Protein AF-A0A533VVD4-F1 (afdb_monomer_lite)

pLDDT: mean 87.4, std 10.55, range [30.56, 98.44]

Foldseek 3Di:
DFFDQQWWFAAPLLETDRLVPDFLLQGKFWAADLVVLAIDIFTFQDKDKDWDFWWWKWFAFLLGQTTTGDQQFFWQWPVGTAGQVFDDLFIFTWFWLAPAHYDDQADQAKLAEQVLLVVLCVVLVNDDPDCRSVVLCVVCVVLVNNIDGLRRSLLLLLLLLLLQLVFQKAFARDPDQTKIKGWDDPVLVVVNQVSCVVSVFDKDKDWDKDWDWDQDPVGIDIDIDIIIMIMGRDPSVSSSSVSSQRDYHDQQEDFGAHDPVLLSHDLSSLLSSNQSNCLGFWDAFDAPQQQQTDFIKGKDKHAPVCVVSRQRRVVRNCSSCVVLVFDKDRKDWDPPQWDQDPVGIMTMIMMTGDRDLVNLLSCLNHRFHGSHLLSVLRSRLSNSSSSSQVSLQVLLLVLLVQLLVCVVVVNPLVVSQVVRDDPSQHSVSSSVSNPDNPDTDDGDSVNGSVVSCVPFRSPSHSIGRTRTDDMDIGRDTGMTIDTAILDLVRWGATSGIIGDDFWWFKWFWQDFPVVCLVCQQVLLVLLCVLADEEAPAFDPDADDLVLLQVLLQAFCVVCCVVVLAPPCQLLFEQLSLAAPLAGCVLFDPVLSVQLRGHFLHQYADQWWKFWWFFALVFQPAQVVCVLLVNNDNRTIIMIGIHFLGSNLSNLSSVLLVVLLVVCVVVVHDDPGSSVSDDDCPDPSNSSSSNSLSSSSSSGNNSVSNSLVSSQVSCCVSVVHHSVSRVTHGSHHWDQAGWHFDWAADPNDIDTDGDGGHQKTAAFAACGPSNRPSCNHGAHWAWEAAFQAQATFIWHFHPLLRVPPVRMAGRYQAFPDHFNCLCVVAPLVNQQVVCVVVQAHEDEPDSRSSSRGRRNGGHNRVVRQVVCCVSVRINTRTTIGTNYIYHD

Sequence (887 aa):
NCLHPDSRVYDENGVWRRIGDVDTRSQGFLTYDKRKQAAIPTKAILKERRWESGSLLKLKTENGRTILLTSDHPVETRRGMVPAGKVSLDDYLMTSGLNGIGFSEPPATEIISSDNLHAAMEKMGIGERGSARAQVLGELRSRNLERVLLNDPRMAQLLKLLGFIYGDGTIPEVKSGHYVSFYGKAEDLSDIKRDLEALGFASHRFTRERHHKINTIYGPSEFDFAEHSLQASSTSLAVLMVALGAPYGKKAAKEYRLPAWLFASEDWQRKLFLAAYFGAELSEPKTTNGYDFQMPLFSVNKLERLSQSAIQLLEDFRSLLQSLYIETSPPARVVGYDYDGVEGRSIGFRVGILSNTKNLLRFFGQIGYLYNGEKQRLASLSSCFLSYLQRIRDERNRIREQAVEMYGSGVPPGKIIESLASETAGPSFIRHSIWNTRGSARVWQSIRLENFVKTFEAGRSGLIYDKVQSIESLPYEGLVYDVTIGDSNHNFVSEGIIVSNCGMRLVRTNLRFGEVKPKVKELVDLLFQLVPAGVGVKGTERFAETQFEEITRWGVKWCAEHDLAWEDDPSHVEEGGYIKGADPRKVSGQALSRGISQFGTLGSGNHYLEIQVVDPARYFDPELARHFGIVHEDQVVVMIHCGSRGFGHQIATDYVRNFEGGMKRAGIQVRDRELASLPFNSREGQNYYGAMACAANFAFVNRQVIVQKIREAFGRVFHRDPEALDMHLVYDVCHNIAKVERHTYDGSTVEAIVHRKGATRSFGPGHPDIPPPYRSVGQPVIIGGSMETGSYLLVGTHRAMEETFGSTAHGSGRTMSRTAAKKTVRGYDLQRKMQEKGIYVKAATMDGLAEEAGMAYKDISQVVETMDRAGISKKVVALRPIGNVKG

Secondary structure (DSSP, 8-state):
--B-TTPEEE-TTSEEEETTT--TTT-EEEEEETTTTEEEEEEEEEEEEEEEEEEEEEEEETT--EEEE-TTSEEEETTEEEETTT--TT-EEEEES---EE--PPP--EEE-HHHHHHHHHHTT--SSSSHHHHHHHHHHHTT-SSEETT-TTHHHHHHHHHHHHTTEEB---SS---EEEEE-TTTHHHHHHHHHHTT---EEEEEEEEEEEEETTEEEEEEEEEEEEEE--HHHHHHHHHHTPPBS-GGGS-----HHHHTS-HHHHHHHHHHHHHHHSPPP-BSSSSSBPPPEEEEEEEGGGHHHHHHHHHHHHHHHHHTT--BPPPEEEEEEEEEETTEEEEEEEEEB---HHHHHHIIIII--SS-HHHHHHHHHHHHHHHHHHHHHHHHHHHHHHHHHHHHTT--HHHHHHHH--SSS-HHHHHHHTT---SSPPPPTT--HHHHHHHHB-TTSSEEEEEEEEEEEEEEEEEEEEEEESSTT----BTTB-------EEEEEEEEHHHHTTTHHHHHHHHHHHS-BSSSPPPS----HHHHHHHHHHTHHHHHTTTSS-TTGGGGBGGGG--TT--GGGS-HHHHHHHHHHTT--BSSS-EEEEEEEEEEEE--HHHHHHTT---TTEEEEEEE---HHHHHHHHHHHHHHHHHHHHHHT---SSSSS----TTSHHHHHHHHHHHHHHHHHHHHHHHHHHHHHHHHHHHHTS-STTTT--EEEB--SEEEEEEEEEETTEEEEEEEEEESEEE-BPTT-TTS-GGGTTT--EEEEEEETTTEEEEEE-BHHHHHHSSSEEE-B--BSS-STTHHHHS-HHHHHHHHHHTT-EEEES-HHHHHHT-GGGB--HHHHHHHHHHTTSSEEEEEEEEEEEEE-

Radius of gyration: 32.62 Å; chains: 1; bounding box: 70×89×81 Å

Structure (mmCIF, N/CA/C/O backbone):
data_AF-A0A533VVD4-F1
#
_entry.id   AF-A0A533VVD4-F1
#
loop_
_atom_site.group_PDB
_atom_site.id
_atom_site.type_symbol
_atom_site.label_atom_id
_atom_site.label_alt_id
_atom_site.label_comp_id
_atom_site.label_asym_id
_atom_site.label_entity_id
_atom_site.label_seq_id
_atom_site.pdbx_PDB_ins_code
_atom_site.Cartn_x
_atom_site.Cartn_y
_atom_site.Cartn_z
_atom_site.occupancy
_atom_site.B_iso_or_equiv
_atom_site.auth_seq_id
_atom_site.auth_comp_id
_atom_site.auth_asym_id
_atom_site.auth_atom_id
_atom_site.pdbx_PDB_model_num
ATOM 1 N N . ASN A 1 1 ? -13.220 -4.276 2.910 1.00 65.06 1 ASN A N 1
ATOM 2 C CA . ASN A 1 1 ? -12.362 -3.084 2.996 1.00 65.06 1 ASN A CA 1
ATOM 3 C C . ASN A 1 1 ? -12.559 -2.339 1.697 1.00 65.06 1 ASN A C 1
ATOM 5 O O . ASN A 1 1 ? -12.161 -2.900 0.700 1.00 65.06 1 ASN A O 1
ATOM 9 N N . CYS A 1 2 ? -13.196 -1.168 1.636 1.00 79.12 2 CYS A N 1
ATOM 10 C CA . CYS A 1 2 ? -13.355 -0.428 0.374 1.00 79.12 2 CYS A CA 1
ATOM 11 C C . CYS A 1 2 ? -13.379 1.100 0.592 1.00 79.12 2 CYS A C 1
ATOM 13 O O . CYS A 1 2 ? -13.615 1.582 1.696 1.00 79.12 2 CYS A O 1
ATOM 15 N N . LEU A 1 3 ? -13.160 1.852 -0.481 1.00 84.12 3 LEU A N 1
ATOM 16 C CA . LEU A 1 3 ? -13.124 3.308 -0.593 1.00 84.12 3 LEU A CA 1
ATOM 17 C C . LEU A 1 3 ? -14.255 3.793 -1.518 1.00 84.12 3 LEU A C 1
ATOM 19 O O . LEU A 1 3 ? -14.725 3.046 -2.381 1.00 84.12 3 LEU A O 1
ATOM 23 N N . HIS A 1 4 ? -14.669 5.053 -1.374 1.00 95.00 4 HIS A N 1
ATOM 24 C CA . HIS A 1 4 ? -15.584 5.705 -2.318 1.00 95.00 4 HIS A CA 1
ATOM 25 C C . HIS A 1 4 ? -14.966 5.794 -3.732 1.00 95.00 4 HIS A C 1
ATOM 27 O O . HIS A 1 4 ? -13.769 6.066 -3.821 1.00 95.00 4 HIS A O 1
ATOM 33 N N . PRO A 1 5 ? -15.730 5.632 -4.833 1.00 92.44 5 PRO A N 1
ATOM 34 C CA . PRO A 1 5 ? -15.224 5.698 -6.210 1.00 92.44 5 PRO A CA 1
ATOM 35 C C . PRO A 1 5 ? -14.404 6.949 -6.521 1.00 92.44 5 PRO A C 1
ATOM 37 O O . PRO A 1 5 ? -13.390 6.846 -7.206 1.00 92.44 5 PRO A O 1
ATOM 40 N N . ASP A 1 6 ? -14.797 8.108 -5.989 1.00 93.75 6 ASP A N 1
ATOM 41 C CA . ASP A 1 6 ? -14.083 9.369 -6.229 1.00 93.75 6 ASP A CA 1
ATOM 42 C C . ASP A 1 6 ? -12.778 9.528 -5.432 1.00 93.75 6 ASP A C 1
ATOM 44 O O . ASP A 1 6 ? -12.019 10.455 -5.712 1.00 93.75 6 ASP A O 1
ATOM 48 N N . SER A 1 7 ? -12.497 8.649 -4.461 1.00 92.94 7 SER A N 1
ATOM 49 C CA . SER A 1 7 ? -11.290 8.729 -3.629 1.00 92.94 7 SER A CA 1
ATOM 50 C C . SER A 1 7 ? -10.033 8.673 -4.493 1.00 92.94 7 SER A C 1
ATOM 52 O O . SER A 1 7 ? -9.827 7.733 -5.265 1.00 92.94 7 SER A O 1
ATOM 54 N N . ARG A 1 8 ? -9.187 9.695 -4.371 1.00 93.88 8 ARG A N 1
ATOM 55 C CA . ARG A 1 8 ? -8.005 9.884 -5.211 1.00 93.88 8 ARG A CA 1
ATOM 56 C C . ARG A 1 8 ? -6.865 8.989 -4.749 1.00 93.88 8 ARG A C 1
ATOM 58 O O . ARG A 1 8 ? -6.374 9.160 -3.635 1.00 93.88 8 ARG A O 1
ATOM 65 N N . VAL A 1 9 ? -6.401 8.094 -5.615 1.00 90.06 9 VAL A N 1
ATOM 66 C CA . VAL A 1 9 ? -5.162 7.326 -5.418 1.00 90.06 9 VAL A CA 1
ATOM 67 C C . VAL A 1 9 ? -4.011 7.954 -6.196 1.00 90.06 9 VAL A C 1
ATOM 69 O O . VAL A 1 9 ? -4.230 8.561 -7.245 1.00 90.06 9 VAL A O 1
ATOM 72 N N . TYR A 1 10 ? -2.798 7.829 -5.661 1.00 88.25 10 TYR A N 1
ATOM 73 C CA . TYR A 1 10 ? -1.618 8.581 -6.096 1.00 88.25 10 TYR A CA 1
ATOM 74 C C . TYR A 1 10 ? -0.524 7.671 -6.661 1.00 88.25 10 TYR A C 1
ATOM 76 O O . TYR A 1 10 ? -0.232 6.629 -6.072 1.00 88.25 10 TYR A O 1
ATOM 84 N N . ASP A 1 11 ? 0.114 8.092 -7.755 1.00 87.75 11 ASP A N 1
ATOM 85 C CA . ASP A 1 11 ? 1.285 7.431 -8.340 1.00 87.75 11 ASP A CA 1
ATOM 86 C C . ASP A 1 11 ? 2.621 7.945 -7.758 1.00 87.75 11 ASP A C 1
ATOM 88 O O . ASP A 1 11 ? 2.663 8.881 -6.955 1.00 87.75 11 ASP A O 1
ATOM 92 N N . GLU A 1 12 ? 3.738 7.341 -8.182 1.00 83.50 12 GLU A N 1
ATOM 93 C CA . GLU A 1 12 ? 5.090 7.732 -7.744 1.00 83.50 12 GLU A CA 1
ATOM 94 C C . GLU A 1 12 ? 5.489 9.162 -8.143 1.00 83.50 12 GLU A C 1
ATOM 96 O O . GLU A 1 12 ? 6.359 9.769 -7.521 1.00 83.50 12 GLU A O 1
ATOM 101 N N . ASN A 1 13 ? 4.861 9.705 -9.186 1.00 87.44 13 ASN A N 1
ATOM 102 C CA . ASN A 1 13 ? 5.182 11.005 -9.752 1.00 87.44 13 ASN A CA 1
ATOM 103 C C . ASN A 1 13 ? 4.303 12.130 -9.169 1.00 87.44 13 ASN A C 1
ATOM 105 O O . ASN A 1 13 ? 4.513 13.305 -9.490 1.00 87.44 13 ASN A O 1
ATOM 109 N N . GLY A 1 14 ? 3.336 11.804 -8.305 1.00 87.12 14 GLY A N 1
ATOM 110 C CA . GLY A 1 14 ? 2.391 12.750 -7.712 1.00 87.12 14 GLY A CA 1
ATOM 111 C C . GLY A 1 14 ? 1.179 13.079 -8.589 1.00 87.12 14 GLY A C 1
ATOM 112 O O . GLY A 1 14 ? 0.526 14.102 -8.370 1.00 87.12 14 GLY A O 1
ATOM 113 N N . VAL A 1 15 ? 0.882 12.239 -9.577 1.00 91.75 15 VAL A N 1
ATOM 114 C CA . VAL A 1 15 ? -0.344 12.285 -10.378 1.00 91.75 15 VAL A CA 1
ATOM 115 C C . VAL A 1 15 ? -1.403 11.420 -9.691 1.00 91.75 15 VAL A C 1
ATOM 117 O O . VAL A 1 15 ? -1.091 10.339 -9.191 1.00 9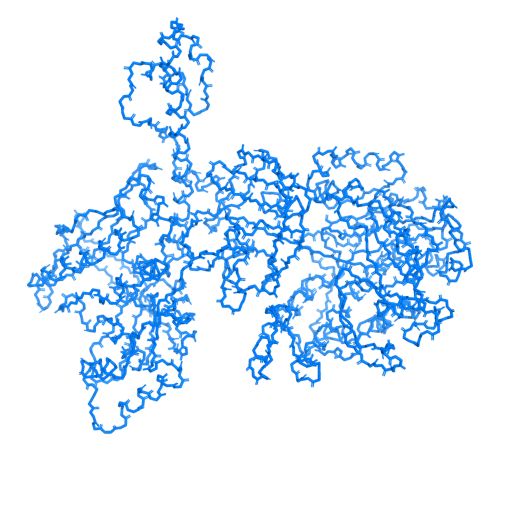1.75 15 VAL A O 1
ATOM 120 N N . TRP A 1 16 ? -2.653 11.883 -9.639 1.00 93.06 16 TRP A N 1
ATOM 121 C CA . TRP A 1 16 ? -3.755 11.132 -9.029 1.00 93.06 16 TRP A CA 1
ATOM 122 C C . TRP A 1 16 ? -4.888 10.810 -9.999 1.00 93.06 16 TRP A C 1
ATOM 124 O O . TRP A 1 16 ? -5.118 11.504 -10.991 1.00 93.06 16 TRP A O 1
ATOM 134 N N . ARG A 1 17 ? -5.628 9.749 -9.676 1.00 92.38 17 ARG A N 1
ATOM 135 C CA . ARG A 1 17 ? -6.856 9.314 -10.359 1.00 92.38 17 ARG A CA 1
ATOM 136 C C . ARG A 1 17 ? -7.900 8.908 -9.324 1.00 92.38 17 ARG A C 1
ATOM 138 O O . ARG A 1 17 ? -7.538 8.492 -8.225 1.00 92.38 17 ARG A O 1
ATOM 145 N N . ARG A 1 18 ? -9.186 9.012 -9.661 1.00 93.44 18 ARG A N 1
ATOM 146 C CA . ARG A 1 18 ? -10.264 8.456 -8.828 1.00 93.44 18 ARG A CA 1
ATOM 147 C C . ARG A 1 18 ? -10.138 6.933 -8.817 1.00 93.44 18 ARG A C 1
ATOM 149 O O . ARG A 1 18 ? -9.924 6.348 -9.878 1.00 93.44 18 ARG A O 1
ATOM 156 N N . ILE A 1 19 ? -10.289 6.272 -7.672 1.00 88.81 19 ILE A N 1
ATOM 157 C CA . ILE A 1 19 ? -10.172 4.806 -7.584 1.00 88.81 19 ILE A CA 1
ATOM 158 C C . ILE A 1 19 ? -11.192 4.077 -8.479 1.00 88.81 19 ILE A C 1
ATOM 160 O O . ILE A 1 19 ? -10.872 3.029 -9.042 1.00 88.81 19 ILE A O 1
ATOM 164 N N . GLY A 1 20 ? -12.368 4.667 -8.719 1.00 86.94 20 GLY A N 1
ATOM 165 C CA . GLY A 1 20 ? -13.349 4.203 -9.707 1.00 86.94 20 GLY A CA 1
ATOM 166 C C . GLY A 1 20 ? -12.824 4.212 -11.151 1.00 86.94 20 GLY A C 1
ATOM 167 O O . GLY A 1 20 ? -13.061 3.247 -11.879 1.00 86.94 20 GLY A O 1
ATOM 168 N N . ASP A 1 21 ? -12.002 5.201 -11.512 1.00 87.38 21 ASP A N 1
ATOM 169 C CA . ASP A 1 21 ? -11.445 5.420 -12.862 1.00 87.38 21 ASP A CA 1
ATOM 170 C C . ASP A 1 21 ? -10.063 4.771 -13.071 1.00 87.38 21 ASP A C 1
ATOM 172 O O . ASP A 1 21 ? -9.509 4.798 -14.171 1.00 87.38 21 ASP A O 1
ATOM 176 N N . VAL A 1 22 ? -9.469 4.205 -12.014 1.00 77.81 22 VAL A N 1
ATOM 177 C CA . VAL A 1 22 ? -8.187 3.491 -12.099 1.00 77.81 22 VAL A CA 1
ATOM 178 C C . VAL A 1 22 ? -8.257 2.360 -13.126 1.00 77.81 22 VAL A C 1
ATOM 180 O O . VAL A 1 22 ? -9.086 1.456 -13.003 1.00 77.81 22 VAL A O 1
ATOM 183 N N . ASP A 1 23 ? -7.312 2.366 -14.063 1.00 73.00 23 ASP A N 1
ATOM 184 C CA . ASP A 1 23 ? -6.917 1.191 -14.832 1.00 73.00 23 ASP A CA 1
ATOM 185 C C . ASP A 1 23 ? -5.535 0.775 -14.337 1.00 73.00 23 ASP A C 1
ATOM 187 O O . ASP A 1 23 ? -4.506 1.409 -14.591 1.00 73.00 23 ASP A O 1
ATOM 191 N N . THR A 1 24 ? -5.518 -0.333 -13.621 1.00 62.03 24 THR A N 1
ATOM 192 C CA . THR A 1 24 ? -4.335 -0.938 -13.018 1.00 62.03 24 THR A CA 1
ATOM 193 C C . THR A 1 24 ? -3.325 -1.441 -14.057 1.00 62.03 24 THR A C 1
ATOM 195 O O . THR A 1 24 ? -2.241 -1.887 -13.682 1.00 62.03 24 THR A O 1
ATOM 198 N N . ARG A 1 25 ? -3.620 -1.344 -15.370 1.00 48.78 25 ARG A N 1
ATOM 199 C CA . ARG A 1 25 ? -2.721 -1.704 -16.489 1.00 48.78 25 ARG A CA 1
ATOM 200 C C . ARG A 1 25 ? -1.520 -0.793 -16.645 1.00 48.78 25 ARG A C 1
ATOM 202 O O . ARG A 1 25 ? -0.428 -1.279 -16.942 1.00 48.78 25 ARG A O 1
ATOM 209 N N . SER A 1 26 ? -1.717 0.505 -16.465 1.00 51.78 26 SER A N 1
ATOM 210 C CA . SER A 1 26 ? -0.719 1.535 -16.778 1.00 51.78 26 SER A CA 1
ATOM 211 C C . SER A 1 26 ? -0.253 2.328 -15.558 1.00 51.78 26 SER A C 1
ATOM 213 O O . SER A 1 26 ? 0.716 3.076 -15.655 1.00 51.78 26 SER A O 1
ATOM 215 N N . GLN A 1 27 ? -0.920 2.169 -14.415 1.00 65.88 27 GLN A N 1
ATOM 216 C CA . GLN A 1 27 ? -0.867 3.138 -13.323 1.00 65.88 27 GLN A CA 1
ATOM 217 C C . GLN A 1 27 ? 0.050 2.666 -12.188 1.00 65.88 27 GLN A C 1
ATOM 219 O O . GLN A 1 27 ? -0.106 1.571 -11.640 1.00 65.88 27 GLN A O 1
ATOM 224 N N . GLY A 1 28 ? 1.033 3.505 -11.855 1.00 70.06 28 GLY A N 1
ATOM 225 C CA . GLY A 1 28 ? 1.843 3.348 -10.652 1.00 70.06 28 GLY A CA 1
ATOM 226 C C . GLY A 1 28 ? 1.050 3.730 -9.403 1.00 70.06 28 GLY A C 1
ATOM 227 O O . GLY A 1 28 ? 0.092 4.496 -9.476 1.00 70.06 28 GLY A O 1
ATOM 228 N N . PHE A 1 29 ? 1.467 3.204 -8.257 1.00 78.38 29 PHE A N 1
ATOM 229 C CA . PHE A 1 29 ? 0.913 3.534 -6.946 1.00 78.38 29 PHE A CA 1
ATOM 230 C C . PHE A 1 29 ? 2.044 3.932 -5.996 1.00 78.38 29 PHE A C 1
ATOM 232 O O . PHE A 1 29 ? 3.138 3.368 -6.057 1.00 78.38 29 PHE A O 1
ATOM 239 N N . LEU A 1 30 ? 1.773 4.893 -5.116 1.00 78.25 30 LEU A N 1
ATOM 240 C CA . LEU A 1 30 ? 2.646 5.287 -4.016 1.00 78.25 30 LEU A CA 1
ATOM 241 C C . LEU A 1 30 ? 2.241 4.527 -2.747 1.00 78.25 30 LEU A C 1
ATOM 243 O O . LEU A 1 30 ? 1.058 4.488 -2.399 1.00 78.25 30 LEU A O 1
ATOM 247 N N . THR A 1 31 ? 3.205 3.929 -2.049 1.00 75.50 31 THR A N 1
ATOM 248 C CA . THR A 1 31 ? 2.973 3.121 -0.832 1.00 75.50 31 THR A CA 1
ATOM 249 C C . THR A 1 31 ? 3.983 3.458 0.250 1.00 75.50 31 THR A C 1
ATOM 251 O O . THR A 1 31 ? 4.938 4.186 -0.010 1.00 75.50 31 THR A O 1
ATOM 254 N N . TYR A 1 32 ? 3.784 2.965 1.475 1.00 71.75 32 TYR A N 1
ATOM 255 C CA . TYR A 1 32 ? 4.722 3.184 2.576 1.00 71.75 32 TYR A CA 1
ATOM 256 C C . TYR A 1 32 ? 5.452 1.906 2.997 1.00 71.75 32 TYR A C 1
ATOM 258 O O . TYR A 1 32 ? 4.841 0.949 3.488 1.00 71.75 32 TYR A O 1
ATOM 266 N N . ASP A 1 33 ? 6.782 1.935 2.880 1.00 71.88 33 ASP A N 1
ATOM 267 C CA . ASP A 1 33 ? 7.688 0.911 3.392 1.00 71.88 33 ASP A CA 1
ATOM 268 C C . ASP A 1 33 ? 8.104 1.260 4.829 1.00 71.88 33 ASP A C 1
ATOM 270 O O . ASP A 1 33 ? 8.994 2.079 5.077 1.00 71.88 33 ASP A O 1
ATOM 274 N N . LYS A 1 34 ? 7.465 0.590 5.796 1.00 65.19 34 LYS A N 1
ATOM 275 C CA . LYS A 1 34 ? 7.732 0.752 7.236 1.00 65.19 34 LYS A CA 1
ATOM 276 C C . LYS A 1 34 ? 9.169 0.427 7.649 1.00 65.19 34 LYS A C 1
ATOM 278 O O . LYS A 1 34 ? 9.594 0.875 8.710 1.00 65.19 34 LYS A O 1
ATOM 283 N N . ARG A 1 35 ? 9.905 -0.371 6.864 1.00 64.00 35 ARG A N 1
ATOM 284 C CA . ARG A 1 35 ? 11.290 -0.768 7.176 1.00 64.00 35 ARG A CA 1
ATOM 285 C C . ARG A 1 35 ? 12.283 0.279 6.690 1.00 64.00 35 ARG A C 1
ATOM 287 O O . ARG A 1 35 ? 13.238 0.570 7.399 1.00 64.00 35 ARG A O 1
ATOM 294 N N . LYS A 1 36 ? 12.040 0.848 5.507 1.00 61.41 36 LYS A N 1
ATOM 295 C CA . LYS A 1 36 ? 12.833 1.958 4.951 1.00 61.41 36 LYS A CA 1
ATOM 296 C C . LYS A 1 36 ? 12.452 3.319 5.534 1.00 61.41 36 LYS A C 1
ATOM 298 O O . LYS A 1 36 ? 13.211 4.264 5.369 1.00 61.41 36 LYS A O 1
ATOM 303 N N . GLN A 1 37 ? 11.287 3.416 6.182 1.00 67.62 37 GLN A N 1
ATOM 304 C CA . GLN A 1 37 ? 10.664 4.678 6.598 1.00 67.62 37 GLN A CA 1
ATOM 305 C C . GLN A 1 37 ? 10.550 5.659 5.424 1.00 67.62 37 GLN A C 1
ATOM 307 O O . GLN A 1 37 ? 10.876 6.834 5.550 1.00 67.62 37 GLN A O 1
ATOM 312 N N . ALA A 1 38 ? 10.110 5.156 4.269 1.00 66.38 38 ALA A N 1
ATOM 313 C CA . ALA A 1 38 ? 10.058 5.900 3.016 1.00 66.38 38 ALA A CA 1
ATOM 314 C C . ALA A 1 38 ? 8.792 5.555 2.227 1.00 66.38 38 ALA A C 1
ATOM 316 O O . ALA A 1 38 ? 8.297 4.424 2.289 1.00 66.38 38 ALA A O 1
ATOM 317 N N . ALA A 1 39 ? 8.287 6.522 1.462 1.00 68.06 39 ALA A N 1
ATOM 318 C CA . ALA A 1 39 ? 7.299 6.240 0.432 1.00 68.06 39 ALA A CA 1
ATOM 319 C C . ALA A 1 39 ? 7.993 5.591 -0.783 1.00 68.06 39 ALA A C 1
ATOM 321 O O . ALA A 1 39 ? 9.096 6.005 -1.142 1.00 68.06 39 ALA A O 1
ATOM 322 N N . ILE A 1 40 ? 7.391 4.566 -1.392 1.00 72.06 40 ILE A N 1
ATOM 323 C CA . ILE A 1 40 ? 7.987 3.812 -2.510 1.00 72.06 40 ILE A CA 1
ATOM 324 C C . ILE A 1 40 ? 7.007 3.628 -3.685 1.00 72.06 40 ILE A C 1
ATOM 326 O O . ILE A 1 40 ? 5.793 3.588 -3.466 1.00 72.06 40 ILE A O 1
ATOM 330 N N . PRO A 1 41 ? 7.516 3.499 -4.927 1.00 75.06 41 PRO A N 1
ATOM 331 C CA . PRO A 1 41 ? 6.710 3.180 -6.102 1.00 75.06 41 PRO A CA 1
ATOM 332 C C . PRO A 1 41 ? 6.340 1.693 -6.173 1.00 75.06 41 PRO A C 1
ATOM 334 O O . PRO A 1 41 ? 7.148 0.815 -5.860 1.00 75.06 41 PRO A O 1
ATOM 337 N N . THR A 1 42 ? 5.143 1.399 -6.678 1.00 69.69 42 THR A N 1
ATOM 338 C CA . THR A 1 42 ? 4.675 0.038 -6.976 1.00 69.69 42 THR A CA 1
ATOM 339 C C . THR A 1 42 ? 3.633 0.026 -8.103 1.00 69.69 42 THR A C 1
ATOM 341 O O . THR A 1 42 ? 3.370 1.052 -8.732 1.00 69.69 42 THR A O 1
ATOM 344 N N . LYS A 1 43 ? 3.016 -1.134 -8.354 1.00 72.75 43 LYS A N 1
ATOM 345 C CA . LYS A 1 43 ? 1.830 -1.291 -9.211 1.00 72.75 43 LYS A CA 1
ATOM 346 C C . LYS A 1 43 ? 0.703 -2.011 -8.468 1.00 72.75 43 LYS A C 1
ATOM 348 O O . LYS A 1 43 ? 0.958 -2.814 -7.567 1.00 72.75 43 LYS A O 1
ATOM 353 N N . ALA A 1 44 ? -0.532 -1.737 -8.875 1.00 60.88 44 ALA A N 1
ATOM 354 C CA . ALA A 1 44 ? -1.702 -2.506 -8.463 1.00 60.88 44 ALA A CA 1
ATOM 355 C C . ALA A 1 44 ? -1.680 -3.944 -9.017 1.00 60.88 44 ALA A C 1
ATOM 357 O O . ALA A 1 44 ? -0.967 -4.240 -9.979 1.00 60.88 44 ALA A O 1
ATOM 358 N N . ILE A 1 45 ? -2.439 -4.821 -8.355 1.00 57.34 45 ILE A N 1
ATOM 359 C CA . ILE A 1 45 ? -2.584 -6.256 -8.644 1.00 57.34 45 ILE A CA 1
ATOM 360 C C . ILE A 1 45 ? -4.041 -6.721 -8.674 1.00 57.34 45 ILE A C 1
ATOM 362 O O . ILE A 1 45 ? -4.339 -7.649 -9.422 1.00 57.34 45 ILE A O 1
ATOM 366 N N . LEU A 1 46 ? -4.914 -6.167 -7.822 1.00 53.41 46 LEU A N 1
ATOM 367 C CA . LEU A 1 46 ? -6.355 -6.419 -7.906 1.00 53.41 46 LEU A CA 1
ATOM 368 C C . LEU A 1 46 ? -7.203 -5.248 -7.400 1.00 53.41 46 LEU A C 1
ATOM 370 O O . LEU A 1 46 ? -7.302 -5.048 -6.190 1.00 53.41 46 LEU A O 1
ATOM 374 N N . LYS A 1 47 ? -7.875 -4.537 -8.312 1.00 68.62 47 LYS A N 1
ATOM 375 C CA . LYS A 1 47 ? -8.955 -3.596 -8.028 1.00 68.62 47 LYS A CA 1
ATOM 376 C C . LYS A 1 47 ? -10.261 -4.356 -7.801 1.00 68.62 47 LYS A C 1
ATOM 378 O O . LYS A 1 47 ? -10.912 -4.822 -8.730 1.00 68.62 47 LYS A O 1
ATOM 383 N N . GLU A 1 48 ? -10.662 -4.484 -6.545 1.00 58.28 48 GLU A N 1
ATOM 384 C CA . GLU A 1 48 ? -11.938 -5.103 -6.187 1.00 58.28 48 GLU A CA 1
ATOM 385 C C . GLU A 1 48 ? -13.051 -4.055 -6.173 1.00 58.28 48 GLU A C 1
ATOM 387 O O . GLU A 1 48 ? -12.810 -2.887 -5.870 1.00 58.28 48 GLU A O 1
ATOM 392 N N . ARG A 1 49 ? -14.289 -4.472 -6.460 1.00 75.19 49 ARG A N 1
ATOM 393 C CA . ARG A 1 49 ? -15.482 -3.643 -6.246 1.00 75.19 49 ARG A CA 1
ATOM 394 C C . ARG A 1 49 ? -16.616 -4.455 -5.633 1.00 75.19 49 ARG A C 1
ATOM 396 O O . ARG A 1 49 ? -16.868 -5.577 -6.068 1.00 75.19 49 ARG A O 1
ATOM 403 N N . ARG A 1 50 ? -17.322 -3.875 -4.661 1.00 73.62 50 ARG A N 1
ATOM 404 C CA . ARG A 1 50 ? -18.581 -4.410 -4.109 1.00 73.62 50 ARG A CA 1
ATOM 405 C C . ARG A 1 50 ? -19.663 -3.338 -4.147 1.00 73.62 50 ARG A C 1
ATOM 407 O O . ARG A 1 50 ? -19.346 -2.152 -4.181 1.00 73.62 50 ARG A O 1
ATOM 414 N N . TRP A 1 51 ? -20.928 -3.747 -4.122 1.00 73.31 51 TRP A N 1
ATOM 415 C CA . TRP A 1 51 ? -22.005 -2.832 -3.745 1.00 73.31 51 TRP A CA 1
ATOM 416 C C . TRP A 1 51 ? -21.952 -2.612 -2.231 1.00 73.31 51 TRP A C 1
ATOM 418 O O . TRP A 1 51 ? -21.734 -3.560 -1.474 1.00 73.31 51 TRP A O 1
ATOM 428 N N . GLU A 1 52 ? -22.132 -1.372 -1.799 1.00 74.19 52 GLU A N 1
ATOM 429 C CA . GLU A 1 52 ? -22.309 -0.982 -0.405 1.00 74.19 52 GLU A CA 1
ATOM 430 C C . GLU A 1 52 ? -23.686 -0.333 -0.280 1.00 74.19 52 GLU A C 1
ATOM 432 O O . GLU A 1 52 ? -24.020 0.554 -1.061 1.00 74.19 52 GLU A O 1
ATOM 437 N N . SER A 1 53 ? -24.481 -0.783 0.688 1.00 70.19 53 SER A N 1
ATOM 438 C CA . SER A 1 53 ? -25.842 -0.301 0.942 1.00 70.19 53 SER A CA 1
ATOM 439 C C . SER A 1 53 ? -25.976 0.006 2.433 1.00 70.19 53 SER A C 1
ATOM 441 O O . SER A 1 53 ? -26.215 -0.894 3.242 1.00 70.19 53 SER A O 1
ATOM 443 N N . GLY A 1 54 ? -25.736 1.260 2.814 1.00 85.12 54 GLY A N 1
ATOM 444 C CA . GLY A 1 54 ? -25.669 1.667 4.215 1.00 85.12 54 GLY A CA 1
ATOM 445 C C . GLY A 1 54 ? -25.022 3.036 4.384 1.00 85.12 54 GLY A C 1
ATOM 446 O O . GLY A 1 54 ? -25.658 4.062 4.154 1.00 85.12 54 GLY A O 1
ATOM 447 N N . SER A 1 55 ? -23.761 3.067 4.822 1.00 87.62 55 SER A N 1
ATOM 448 C CA . SER A 1 55 ? -23.037 4.320 5.060 1.00 87.62 55 SER A CA 1
ATOM 449 C C . SER A 1 55 ? -21.532 4.193 4.859 1.00 87.62 55 SER A C 1
ATOM 451 O O . SER A 1 55 ? -20.919 3.217 5.303 1.00 87.62 55 SER A O 1
ATOM 453 N N . LEU A 1 56 ? -20.925 5.238 4.302 1.00 92.69 56 LEU A N 1
ATOM 454 C CA . LEU A 1 56 ? -19.481 5.450 4.349 1.00 92.69 56 LEU A CA 1
ATOM 455 C C . LEU A 1 56 ? -19.120 6.360 5.515 1.00 92.69 56 LEU A C 1
ATOM 457 O O . LEU A 1 56 ? -19.911 7.194 5.952 1.00 92.69 56 LEU A O 1
ATOM 461 N N . LEU A 1 57 ? -17.888 6.229 5.989 1.00 94.75 57 LEU A N 1
ATOM 462 C CA . LEU A 1 57 ? -17.312 7.183 6.918 1.00 94.75 57 LEU A CA 1
ATOM 463 C C . LEU A 1 57 ? -16.423 8.149 6.165 1.00 94.75 57 LEU A C 1
ATOM 465 O O . LEU A 1 57 ? -15.582 7.752 5.365 1.00 94.75 57 LEU A O 1
ATOM 469 N N . LYS A 1 58 ? -16.616 9.424 6.461 1.00 96.88 58 LYS A N 1
ATOM 470 C CA . LYS A 1 58 ? -15.767 10.528 6.059 1.00 96.88 58 LYS A CA 1
ATOM 471 C C . LYS A 1 58 ? -14.860 10.845 7.244 1.00 96.88 58 LYS A C 1
ATOM 473 O O . LYS A 1 58 ? -15.294 11.451 8.225 1.00 96.88 58 LYS A O 1
ATOM 478 N N . LEU A 1 59 ? -13.614 10.384 7.173 1.00 95.00 59 LEU A N 1
ATOM 479 C CA . LEU A 1 59 ? -12.568 10.777 8.117 1.00 95.00 59 LEU A CA 1
ATOM 480 C C . LEU A 1 59 ? -11.952 12.089 7.647 1.00 95.00 59 LEU A C 1
ATOM 482 O O . LEU A 1 59 ? -11.627 12.212 6.466 1.00 95.00 59 LEU A O 1
ATOM 486 N N . LYS A 1 60 ? -11.741 13.031 8.566 1.00 95.56 60 LYS A N 1
ATOM 487 C CA . LYS A 1 60 ? -11.049 14.293 8.301 1.00 95.56 60 LYS A CA 1
ATOM 488 C C . LYS A 1 60 ? -9.919 14.520 9.298 1.00 95.56 60 LYS A C 1
ATOM 490 O O . LYS A 1 60 ? -10.115 14.294 10.489 1.00 95.56 60 LYS A O 1
ATOM 495 N N . THR A 1 61 ? -8.769 15.013 8.847 1.00 93.38 61 THR A N 1
ATOM 496 C CA . THR A 1 61 ? -7.627 15.371 9.706 1.00 93.38 61 THR A CA 1
ATOM 497 C C . THR A 1 61 ? -7.489 16.880 9.919 1.00 93.38 61 THR A C 1
ATOM 499 O O . THR A 1 61 ? -8.107 17.683 9.213 1.00 93.38 61 THR A O 1
ATOM 502 N N . GLU A 1 62 ? -6.678 17.291 10.895 1.00 87.19 62 GLU A N 1
ATOM 503 C CA . GLU A 1 62 ? -6.427 18.701 11.198 1.00 87.19 62 GLU A CA 1
ATOM 504 C C . GLU A 1 62 ? -5.759 19.447 10.040 1.00 87.19 62 GLU A C 1
ATOM 506 O O . GLU A 1 62 ? -6.182 20.563 9.737 1.00 87.19 62 GLU A O 1
ATOM 511 N N . ASN A 1 63 ? -4.801 18.836 9.331 1.00 84.19 63 ASN A N 1
ATOM 512 C CA . ASN A 1 63 ? -4.202 19.450 8.135 1.00 84.19 63 ASN A CA 1
ATOM 513 C C . ASN A 1 63 ? -5.065 19.291 6.867 1.00 84.19 63 ASN A C 1
ATOM 515 O O . ASN A 1 63 ? -4.606 19.570 5.757 1.00 84.19 63 ASN A O 1
ATOM 519 N N . GLY A 1 64 ? -6.330 18.884 7.024 1.00 84.75 64 GLY A N 1
ATOM 520 C CA . GLY A 1 64 ? -7.367 18.979 5.998 1.00 84.75 64 GLY A CA 1
ATOM 521 C C . GLY A 1 64 ? -7.508 17.772 5.070 1.00 84.75 64 GLY A C 1
ATOM 522 O O . GLY A 1 64 ? -8.306 17.843 4.132 1.00 84.75 64 GLY A O 1
ATOM 523 N N . ARG A 1 65 ? -6.801 16.656 5.308 1.00 90.69 65 ARG A N 1
ATOM 524 C CA . ARG A 1 65 ? -7.063 15.413 4.560 1.00 90.69 65 ARG A CA 1
ATOM 525 C C . ARG A 1 65 ? -8.474 14.936 4.854 1.00 90.69 65 ARG A C 1
ATOM 527 O O . ARG A 1 65 ? -8.920 15.017 5.992 1.00 90.69 65 ARG A O 1
ATOM 534 N N . THR A 1 66 ? -9.179 14.477 3.824 1.00 93.81 66 THR A N 1
ATOM 535 C CA . THR A 1 66 ? -10.552 13.974 3.931 1.00 93.81 66 THR A CA 1
ATOM 536 C C . THR A 1 66 ? -10.676 12.730 3.063 1.00 93.81 66 THR A C 1
ATOM 538 O O . THR A 1 66 ? -10.389 12.809 1.875 1.00 93.81 66 THR A O 1
ATOM 541 N N . ILE A 1 67 ? -11.098 11.600 3.630 1.00 93.62 67 ILE A N 1
ATOM 542 C CA . ILE A 1 67 ? -11.251 10.328 2.908 1.00 93.62 67 ILE A CA 1
ATOM 543 C C . ILE A 1 67 ? -12.616 9.706 3.198 1.00 93.62 67 ILE A C 1
ATOM 545 O O . ILE A 1 67 ? -13.043 9.680 4.353 1.00 93.62 67 ILE A O 1
ATOM 549 N N . LEU A 1 68 ? -13.295 9.212 2.155 1.00 95.69 68 LEU A N 1
ATOM 550 C CA . LEU A 1 68 ? -14.558 8.477 2.267 1.00 95.69 68 LEU A CA 1
ATOM 551 C C . LEU A 1 68 ? -14.318 6.982 2.041 1.00 95.69 68 LEU A C 1
ATOM 553 O O . LEU A 1 68 ? -13.828 6.573 0.983 1.00 95.69 68 LEU A O 1
ATOM 557 N N . LEU A 1 69 ? -14.663 6.168 3.038 1.00 91.88 69 LEU A N 1
ATOM 558 C CA . LEU A 1 69 ? -14.379 4.735 3.047 1.00 91.88 69 LEU A CA 1
ATOM 559 C C . LEU A 1 69 ? -15.321 3.919 3.932 1.00 91.88 69 LEU A C 1
ATOM 561 O O . LEU A 1 69 ? -15.956 4.432 4.855 1.00 91.88 69 LEU A O 1
ATOM 565 N N . THR A 1 70 ? -15.423 2.627 3.633 1.00 82.19 70 THR A N 1
ATOM 566 C CA . THR A 1 70 ? -16.240 1.683 4.396 1.00 82.19 70 THR A CA 1
ATOM 567 C C . THR A 1 70 ? -15.612 1.450 5.768 1.00 82.19 70 THR A C 1
ATOM 569 O O . THR A 1 70 ? -14.389 1.489 5.924 1.00 82.19 70 THR A O 1
ATOM 572 N N . SER A 1 71 ? -16.428 1.177 6.792 1.00 79.62 71 SER A N 1
ATOM 573 C CA . SER A 1 71 ? -15.917 1.116 8.172 1.00 79.62 71 SER A CA 1
ATOM 574 C C . SER A 1 71 ? -14.820 0.058 8.383 1.00 79.62 71 SER A C 1
ATOM 576 O O . SER A 1 71 ? -14.007 0.202 9.299 1.00 79.62 71 SER A O 1
ATOM 578 N N . ASP A 1 72 ? -14.801 -0.996 7.553 1.00 63.50 72 ASP A N 1
ATOM 579 C CA . ASP A 1 72 ? -13.856 -2.121 7.564 1.00 63.50 72 ASP A CA 1
ATOM 580 C C . ASP A 1 72 ? -12.518 -1.838 6.886 1.00 63.50 72 ASP A C 1
ATOM 582 O O . ASP A 1 72 ? -11.552 -2.535 7.184 1.00 63.50 72 ASP A O 1
ATOM 586 N N . HIS A 1 73 ? -12.423 -0.796 6.063 1.00 67.25 73 HIS A N 1
ATOM 587 C CA . HIS A 1 73 ? -11.183 -0.434 5.389 1.00 67.25 73 HIS A CA 1
ATOM 588 C C . HIS A 1 73 ? -10.108 0.055 6.394 1.00 67.25 73 HIS A C 1
ATOM 590 O O . HIS A 1 73 ? -10.374 1.012 7.129 1.00 67.25 73 HIS A O 1
ATOM 596 N N . PRO A 1 74 ? -8.923 -0.594 6.487 1.00 73.56 74 PRO A N 1
ATOM 597 C CA . PRO A 1 74 ? -7.821 -0.168 7.357 1.00 73.56 74 PRO A CA 1
ATOM 598 C C . PRO A 1 74 ? -7.260 1.199 6.957 1.00 73.56 74 PRO A C 1
ATOM 600 O O . PRO A 1 74 ? -7.140 1.472 5.769 1.00 73.56 74 PRO A O 1
ATOM 603 N N . VAL A 1 75 ? -6.891 2.023 7.942 1.00 78.06 75 VAL A N 1
ATOM 604 C CA . VAL A 1 75 ? -6.051 3.216 7.762 1.00 78.06 75 VAL A CA 1
ATOM 605 C C . VAL A 1 75 ? -4.831 3.152 8.684 1.00 78.06 75 VAL A C 1
ATOM 607 O O . VAL A 1 75 ? -4.943 2.767 9.847 1.00 78.06 75 VAL A O 1
ATOM 610 N N . GLU A 1 76 ? -3.644 3.506 8.193 1.00 82.81 76 GLU A N 1
ATOM 611 C CA . GLU A 1 76 ? -2.435 3.530 9.030 1.00 82.81 76 GLU A CA 1
ATOM 612 C C . GLU A 1 76 ? -2.481 4.673 10.057 1.00 82.81 76 GLU A C 1
ATOM 614 O O . GLU A 1 76 ? -2.762 5.827 9.728 1.00 82.81 76 GLU A O 1
ATOM 619 N N . THR A 1 77 ? -2.150 4.348 11.305 1.00 84.44 77 THR A N 1
ATOM 620 C CA . THR A 1 77 ? -2.109 5.268 12.448 1.00 84.44 77 THR A CA 1
ATOM 621 C C . THR A 1 77 ? -0.848 5.046 13.279 1.00 84.44 77 THR A C 1
ATOM 623 O O . THR A 1 77 ? -0.134 4.064 13.081 1.00 84.44 77 THR A O 1
ATOM 626 N N . ARG A 1 78 ? -0.610 5.874 14.307 1.00 82.12 78 ARG A N 1
ATOM 627 C CA . ARG A 1 78 ? 0.437 5.606 15.323 1.00 82.12 78 ARG A CA 1
ATOM 628 C C . ARG A 1 78 ? 0.304 4.235 16.019 1.00 82.12 78 ARG A C 1
ATOM 630 O O . ARG A 1 78 ? 1.259 3.791 16.649 1.00 82.12 78 ARG A O 1
ATOM 637 N N . ARG A 1 79 ? -0.850 3.562 15.906 1.00 75.25 79 ARG A N 1
ATOM 638 C CA . ARG A 1 79 ? -1.127 2.216 16.445 1.00 75.25 79 ARG A CA 1
ATOM 639 C C . ARG A 1 79 ? -1.056 1.104 15.386 1.00 75.25 79 ARG A C 1
ATOM 641 O O . ARG A 1 79 ? -1.400 -0.037 15.681 1.00 75.25 79 ARG A O 1
ATOM 648 N N . GLY A 1 80 ? -0.616 1.413 14.165 1.00 69.69 80 GLY A N 1
ATOM 649 C CA . GLY A 1 80 ? -0.643 0.498 13.025 1.00 69.69 80 GLY A CA 1
ATOM 650 C C . GLY A 1 80 ? -1.914 0.626 12.181 1.00 69.69 80 GLY A C 1
ATOM 651 O O . GLY A 1 80 ? -2.600 1.650 12.205 1.00 69.69 80 GLY A O 1
ATOM 652 N N . MET A 1 81 ? -2.226 -0.436 11.435 1.00 73.25 81 MET A N 1
ATOM 653 C CA . MET A 1 81 ? -3.390 -0.524 10.545 1.00 73.25 81 MET A CA 1
ATOM 654 C C . MET A 1 81 ? -4.694 -0.634 11.336 1.00 73.25 81 MET A C 1
ATOM 656 O O . MET A 1 81 ? -5.040 -1.697 11.846 1.00 73.25 81 MET A O 1
ATOM 660 N N . VAL A 1 82 ? -5.432 0.467 11.399 1.00 70.00 82 VAL A N 1
ATOM 661 C CA . VAL A 1 82 ? -6.620 0.672 12.226 1.00 70.00 82 VAL A CA 1
ATOM 662 C C . VAL A 1 82 ? -7.806 0.993 11.312 1.00 70.00 82 VAL A C 1
ATOM 664 O O . VAL A 1 82 ? -7.784 2.016 10.640 1.00 70.00 82 VAL A O 1
ATOM 667 N N . PRO A 1 83 ? -8.851 0.151 11.218 1.00 76.31 83 PRO A N 1
ATOM 668 C CA . PRO A 1 83 ? -10.000 0.451 10.369 1.00 76.31 83 PRO A CA 1
ATOM 669 C C . PRO A 1 83 ? -10.708 1.779 10.634 1.00 76.31 83 PRO A C 1
ATOM 671 O O . PRO A 1 83 ? -10.740 2.305 11.748 1.00 76.31 83 PRO A O 1
ATOM 674 N N . ALA A 1 84 ? -11.294 2.313 9.565 1.00 78.62 84 ALA A N 1
ATOM 675 C CA . ALA A 1 84 ? -11.847 3.658 9.513 1.00 78.62 84 ALA A CA 1
ATOM 676 C C . ALA A 1 84 ? -13.091 3.867 10.383 1.00 78.62 84 ALA A C 1
ATOM 678 O O . ALA A 1 84 ? -13.298 4.958 10.902 1.00 78.62 84 ALA A O 1
ATOM 679 N N . GLY A 1 85 ? -13.864 2.808 10.650 1.00 79.94 85 GLY A N 1
ATOM 680 C CA . GLY A 1 85 ? -14.986 2.762 11.609 1.00 79.94 85 GLY A CA 1
ATOM 681 C C . GLY A 1 85 ? -14.734 3.253 13.037 1.00 79.94 85 GLY A C 1
ATOM 682 O O . GLY A 1 85 ? -15.577 3.034 13.908 1.00 79.94 85 GLY A O 1
ATOM 683 N N . LYS A 1 86 ? -13.505 3.678 13.339 1.00 75.56 86 LYS A N 1
ATOM 684 C CA . LYS A 1 86 ? -12.875 3.282 14.593 1.00 75.56 86 LYS A CA 1
ATOM 685 C C . LYS A 1 86 ? -11.520 3.875 14.955 1.00 75.56 86 LYS A C 1
ATOM 687 O O . LYS A 1 86 ? -11.147 3.792 16.122 1.00 75.56 86 LYS A O 1
ATOM 692 N N . VAL A 1 87 ? -10.889 4.568 14.025 1.00 80.44 87 VAL A N 1
ATOM 693 C CA . VAL A 1 87 ? -10.182 5.823 14.305 1.00 80.44 87 VAL A CA 1
ATOM 694 C C . VAL A 1 87 ? -10.981 6.679 15.314 1.00 80.44 87 VAL A C 1
ATOM 696 O O . VAL A 1 87 ? -12.206 6.775 15.185 1.00 80.44 87 VAL A O 1
ATOM 699 N N . SER A 1 88 ? -10.355 7.274 16.334 1.00 91.44 88 SER A N 1
ATOM 700 C CA . SER A 1 88 ? -10.943 8.325 17.199 1.00 91.44 88 SER A CA 1
ATOM 701 C C . SER A 1 88 ? -10.404 9.722 16.855 1.00 91.44 88 SER A C 1
ATOM 703 O O . SER A 1 88 ? -9.504 9.843 16.034 1.00 91.44 88 SER A O 1
ATOM 705 N N . LEU A 1 89 ? -10.932 10.780 17.488 1.00 90.69 89 LEU A N 1
ATOM 706 C CA . LEU A 1 89 ? -10.377 12.143 17.367 1.00 90.69 89 LEU A CA 1
ATOM 707 C C . LEU A 1 89 ? -8.979 12.277 18.013 1.00 90.69 89 LEU A C 1
ATOM 709 O O . LEU A 1 89 ? -8.250 13.227 17.744 1.00 90.69 89 LEU A O 1
ATOM 713 N N . ASP A 1 90 ? -8.598 11.316 18.858 1.00 89.31 90 ASP A N 1
ATOM 714 C CA . ASP A 1 90 ? -7.286 11.234 19.512 1.00 89.31 90 ASP A CA 1
ATOM 715 C C . ASP A 1 90 ? -6.273 10.397 18.714 1.00 89.31 90 ASP A C 1
ATOM 717 O O . ASP A 1 90 ? -5.074 10.439 18.998 1.00 89.31 90 ASP A O 1
ATOM 721 N N . ASP A 1 91 ? -6.737 9.632 17.718 1.00 91.38 91 ASP A N 1
ATOM 722 C CA . ASP A 1 91 ? -5.851 8.960 16.774 1.00 91.38 91 ASP A CA 1
ATOM 723 C C . ASP A 1 91 ? -5.196 9.979 15.831 1.00 91.38 91 ASP A C 1
ATOM 725 O O . ASP A 1 91 ? -5.742 11.034 15.494 1.00 91.38 91 ASP A O 1
ATOM 729 N N . TYR A 1 92 ? -4.009 9.608 15.360 1.00 93.88 92 TYR A N 1
ATOM 730 C CA . TYR A 1 92 ? -3.291 10.324 14.317 1.00 93.88 92 TYR A CA 1
ATOM 731 C C . TYR A 1 92 ? -3.166 9.395 13.114 1.00 93.88 92 TYR A C 1
ATOM 733 O O . TYR A 1 92 ? -2.549 8.329 13.232 1.00 93.88 92 TYR A O 1
ATOM 741 N N . LEU A 1 93 ? -3.741 9.792 11.978 1.00 91.94 93 LEU A N 1
ATOM 742 C CA . LEU A 1 93 ? -3.589 9.086 10.707 1.00 91.94 93 LEU A CA 1
ATOM 743 C C . LEU A 1 93 ? -2.220 9.413 10.121 1.00 91.94 93 LEU A C 1
ATOM 745 O O . LEU A 1 93 ? -1.757 10.548 10.229 1.00 91.94 93 LEU A O 1
ATOM 749 N N . MET A 1 94 ? -1.576 8.453 9.468 1.00 89.81 94 MET A N 1
ATOM 750 C CA . MET A 1 94 ? -0.393 8.767 8.674 1.00 89.81 94 MET A CA 1
ATOM 751 C C . MET A 1 94 ? -0.828 9.415 7.352 1.00 89.81 94 MET A C 1
ATOM 753 O O . MET A 1 94 ? -1.582 8.806 6.593 1.00 89.81 94 MET A O 1
ATOM 757 N N . THR A 1 95 ? -0.379 10.644 7.090 1.00 91.25 95 THR A N 1
ATOM 758 C CA . THR A 1 95 ? -0.760 11.447 5.922 1.00 91.25 95 THR A CA 1
ATOM 759 C C . THR A 1 95 ? 0.441 11.973 5.137 1.00 91.25 95 THR A C 1
ATOM 761 O O . THR A 1 95 ? 1.514 12.246 5.680 1.00 91.25 95 THR A O 1
ATOM 764 N N . SER A 1 96 ? 0.252 12.144 3.827 1.00 88.81 96 SER A N 1
ATOM 765 C CA . SER A 1 96 ? 1.204 12.829 2.945 1.00 88.81 96 SER A CA 1
ATOM 766 C C . SER A 1 96 ? 0.902 14.328 2.814 1.00 88.81 96 SER A C 1
ATOM 768 O O . SER A 1 96 ? -0.256 14.749 2.889 1.00 88.81 96 SER A O 1
ATOM 770 N N . GLY A 1 97 ? 1.924 15.137 2.522 1.00 86.56 97 GLY A N 1
ATOM 771 C CA . GLY A 1 97 ? 1.780 16.522 2.058 1.00 86.56 97 GLY A CA 1
ATOM 772 C C . GLY A 1 97 ? 1.392 16.643 0.582 1.00 86.56 97 GLY A C 1
ATOM 773 O O . GLY A 1 97 ? 0.998 17.721 0.132 1.00 86.56 97 GLY A O 1
ATOM 774 N N . LEU A 1 98 ? 1.438 15.534 -0.157 1.00 82.88 98 LEU A N 1
ATOM 775 C CA . LEU A 1 98 ? 1.065 15.439 -1.562 1.00 82.88 98 LEU A CA 1
ATOM 776 C C . LEU A 1 98 ? -0.429 15.746 -1.777 1.00 82.88 98 LEU A C 1
ATOM 778 O O . LEU A 1 98 ? -1.309 15.054 -1.276 1.00 82.88 98 LEU A O 1
ATOM 782 N N . ASN A 1 99 ? -0.711 16.799 -2.540 1.00 85.94 99 ASN A N 1
ATOM 783 C CA . ASN A 1 99 ? -2.032 17.119 -3.093 1.00 85.94 99 ASN A CA 1
ATOM 784 C C . ASN A 1 99 ? -2.177 16.577 -4.520 1.00 85.94 99 ASN A C 1
ATOM 786 O O . ASN A 1 99 ? -3.264 16.136 -4.897 1.00 85.94 99 ASN A O 1
ATOM 790 N N . GLY A 1 100 ? -1.070 16.591 -5.271 1.00 89.25 100 GLY A N 1
ATOM 791 C CA . GLY A 1 100 ? -0.936 16.112 -6.643 1.00 89.25 100 GLY A CA 1
ATOM 792 C C . GLY A 1 100 ? -1.770 16.869 -7.678 1.00 89.25 100 GLY A C 1
ATOM 793 O O . GLY A 1 100 ? -2.526 17.796 -7.363 1.00 89.25 100 GLY A O 1
ATOM 794 N N . ILE A 1 101 ? -1.640 16.436 -8.929 1.00 93.62 101 ILE A N 1
ATOM 795 C CA . ILE A 1 101 ? -2.457 16.887 -10.063 1.00 93.62 101 ILE A CA 1
ATOM 796 C C . ILE A 1 101 ? -3.260 15.699 -10.596 1.00 93.62 101 ILE A C 1
ATOM 798 O O . ILE A 1 101 ? -2.759 14.576 -10.619 1.00 93.62 101 ILE A O 1
ATOM 802 N N . GLY A 1 102 ? -4.512 15.939 -10.985 1.00 93.19 102 GLY A N 1
ATOM 803 C CA . GLY A 1 102 ? -5.358 14.904 -11.573 1.00 93.19 102 GLY A CA 1
ATOM 804 C C . GLY A 1 102 ? -4.866 14.524 -12.964 1.00 93.19 102 GLY A C 1
ATOM 805 O O . GLY A 1 102 ? -4.464 15.391 -13.737 1.00 93.19 102 GLY A O 1
ATOM 806 N N . PHE A 1 103 ? -4.889 13.237 -13.294 1.00 92.75 103 PHE A N 1
ATOM 807 C CA . PHE A 1 103 ? -4.610 12.810 -14.658 1.00 92.75 103 PHE A CA 1
ATOM 808 C C . PHE A 1 103 ? -5.726 13.258 -15.612 1.00 92.75 103 PHE A C 1
ATOM 810 O O . PHE A 1 103 ? -6.904 12.988 -15.373 1.00 92.75 103 PHE A O 1
ATOM 817 N N . SER A 1 104 ? -5.319 13.835 -16.736 1.00 92.19 104 SER A N 1
ATOM 818 C CA . SER A 1 104 ? -6.111 14.063 -17.943 1.00 92.19 104 SER A CA 1
ATOM 819 C C . SER A 1 104 ? -5.444 13.335 -19.115 1.00 92.19 104 SER A C 1
ATOM 821 O O . SER A 1 104 ? -4.216 13.235 -19.168 1.00 92.19 104 SER A O 1
ATOM 823 N N . GLU A 1 105 ? -6.241 12.774 -20.025 1.00 90.44 105 GLU A N 1
ATOM 824 C CA . GLU A 1 105 ? -5.725 12.029 -21.181 1.00 90.44 105 GLU A CA 1
ATOM 825 C C . GLU A 1 105 ? -5.194 13.019 -22.233 1.00 90.44 105 GLU A C 1
ATOM 827 O O . GLU A 1 105 ? -5.991 13.818 -22.729 1.00 90.44 105 GLU A O 1
ATOM 832 N N . PRO A 1 106 ? -3.889 13.012 -22.574 1.00 92.81 106 PRO A N 1
ATOM 833 C CA . PRO A 1 106 ? -3.341 13.992 -23.506 1.00 92.81 106 PRO A CA 1
ATOM 834 C C . PRO A 1 106 ? -3.867 13.803 -24.936 1.00 92.81 106 PRO A C 1
ATOM 836 O O . PRO A 1 106 ? -4.247 12.692 -25.324 1.00 92.81 106 PRO A O 1
ATOM 839 N N . PRO A 1 107 ? -3.829 14.848 -25.781 1.00 90.31 107 PRO A N 1
ATOM 840 C CA . PRO A 1 107 ? -4.136 14.698 -27.196 1.00 90.31 107 PRO A CA 1
ATOM 841 C C . PRO A 1 107 ? -3.095 13.807 -27.892 1.00 90.31 107 PRO A C 1
ATOM 843 O O . PRO A 1 107 ? -1.916 13.799 -27.540 1.00 90.31 107 PRO A O 1
ATOM 846 N N . ALA A 1 108 ? -3.507 13.102 -28.949 1.00 92.25 108 ALA A N 1
ATOM 847 C CA . ALA A 1 108 ? -2.641 12.236 -29.761 1.00 92.25 108 ALA A CA 1
ATOM 848 C C . ALA A 1 108 ? -1.698 13.017 -30.714 1.00 92.25 108 ALA A C 1
ATOM 850 O O . ALA A 1 108 ? -1.437 12.593 -31.840 1.00 92.25 108 ALA A O 1
ATOM 851 N N . THR A 1 109 ? -1.213 14.181 -30.277 1.00 94.31 109 THR A N 1
ATOM 852 C CA . THR A 1 109 ? -0.321 15.076 -31.027 1.00 94.31 109 THR A CA 1
ATOM 853 C C . THR A 1 109 ? 1.058 14.445 -31.188 1.00 94.31 109 THR A C 1
ATOM 855 O O . THR A 1 109 ? 1.627 13.954 -30.217 1.00 94.31 109 THR A O 1
ATOM 858 N N . GLU A 1 110 ? 1.625 14.483 -32.392 1.00 95.00 110 GLU A N 1
ATOM 859 C CA . GLU A 1 110 ? 2.983 13.995 -32.649 1.00 95.00 110 GLU A CA 1
ATOM 860 C C . GLU A 1 110 ? 4.040 14.986 -32.141 1.00 95.00 110 GLU A C 1
ATOM 862 O O . GLU A 1 110 ? 4.001 16.170 -32.469 1.00 95.00 110 GLU A O 1
ATOM 867 N N . ILE A 1 111 ? 4.971 14.494 -31.319 1.00 95.38 111 ILE A N 1
ATOM 868 C CA . ILE A 1 111 ? 6.034 15.282 -30.673 1.00 95.38 111 ILE A CA 1
ATOM 869 C C . ILE A 1 111 ? 7.414 14.905 -31.222 1.00 95.38 111 ILE A C 1
ATOM 871 O O . ILE A 1 111 ? 8.287 15.762 -31.345 1.00 95.38 111 ILE A O 1
ATOM 875 N N . ILE A 1 112 ? 7.609 13.636 -31.588 1.00 96.88 112 ILE A N 1
ATOM 876 C CA . ILE A 1 112 ? 8.798 13.146 -32.294 1.00 96.88 112 ILE A CA 1
ATOM 877 C C . ILE A 1 112 ? 8.371 12.572 -33.638 1.00 96.88 112 ILE A C 1
ATOM 879 O O . ILE A 1 112 ? 7.493 11.707 -33.684 1.00 96.88 112 ILE A O 1
ATOM 883 N N . SER A 1 113 ? 9.026 13.054 -34.693 1.00 94.62 113 SER A N 1
ATOM 884 C CA . SER A 1 113 ? 8.816 12.699 -36.096 1.00 94.62 113 SER A CA 1
ATOM 885 C C . SER A 1 113 ? 10.164 12.448 -36.781 1.00 94.62 113 SER A C 1
ATOM 887 O O . SER A 1 113 ? 11.221 12.790 -36.243 1.00 94.62 113 SER A O 1
ATOM 889 N N . SER A 1 114 ? 10.157 11.892 -37.998 1.00 91.06 114 SER A N 1
ATOM 890 C CA . SER A 1 114 ? 11.404 11.720 -38.762 1.00 91.06 114 SER A CA 1
ATOM 891 C C . SER A 1 114 ? 12.113 13.062 -38.986 1.00 91.06 114 SER A C 1
ATOM 893 O O . SER A 1 114 ? 13.330 13.151 -38.834 1.00 91.06 114 SER A O 1
ATOM 895 N N . ASP A 1 115 ? 11.356 14.122 -39.278 1.00 92.69 115 ASP A N 1
ATOM 896 C CA . ASP A 1 115 ? 11.893 15.441 -39.624 1.00 92.69 115 ASP A CA 1
ATOM 897 C C . ASP A 1 115 ? 12.620 16.099 -38.446 1.00 92.69 115 ASP A C 1
ATOM 899 O O . ASP A 1 115 ? 13.726 16.619 -38.614 1.00 92.69 115 ASP A O 1
ATOM 903 N N . ASN A 1 116 ? 12.055 16.042 -37.231 1.00 95.19 116 ASN A N 1
ATOM 904 C CA . ASN A 1 116 ? 12.707 16.648 -36.066 1.00 95.19 116 ASN A CA 1
ATOM 905 C C . ASN A 1 116 ? 13.870 15.803 -35.517 1.00 95.19 116 ASN A C 1
ATOM 907 O O . ASN A 1 116 ? 14.839 16.372 -35.009 1.00 95.19 116 ASN A O 1
ATOM 911 N N . LEU A 1 117 ? 13.865 14.482 -35.736 1.00 96.62 117 LEU A N 1
ATOM 912 C CA . LEU A 1 117 ? 15.045 13.633 -35.543 1.00 96.62 117 LEU A CA 1
ATOM 913 C C . LEU A 1 117 ? 16.152 13.949 -36.563 1.00 96.62 117 LEU A C 1
ATOM 915 O O . LEU A 1 117 ? 17.324 14.005 -36.185 1.00 96.62 117 LEU A O 1
ATOM 919 N N . HIS A 1 118 ? 15.816 14.210 -37.831 1.00 94.94 118 HIS A N 1
ATOM 920 C CA . HIS A 1 118 ? 16.787 14.648 -38.839 1.00 94.94 118 HIS A CA 1
ATOM 921 C C . HIS A 1 118 ? 17.383 16.021 -38.510 1.00 94.94 118 HIS A C 1
ATOM 923 O O . HIS A 1 118 ? 18.609 16.146 -38.491 1.00 94.94 118 HIS A O 1
ATOM 929 N N . ALA A 1 119 ? 16.557 17.004 -38.146 1.00 95.19 119 ALA A N 1
ATOM 930 C CA . ALA A 1 119 ? 17.021 18.324 -37.717 1.00 95.19 119 ALA A CA 1
ATOM 931 C C . ALA A 1 119 ? 17.898 18.258 -36.449 1.00 95.19 119 ALA A C 1
ATOM 933 O O . ALA A 1 119 ? 18.894 18.974 -36.340 1.00 95.19 119 ALA A O 1
ATOM 934 N N . ALA A 1 120 ? 17.582 17.370 -35.497 1.00 96.25 120 ALA A N 1
ATOM 935 C CA . ALA A 1 120 ? 18.428 17.123 -34.329 1.00 96.25 120 ALA A CA 1
ATOM 936 C C . ALA A 1 120 ? 19.776 16.483 -34.711 1.00 96.25 120 ALA A C 1
ATOM 938 O O . ALA A 1 120 ? 20.818 16.932 -34.232 1.00 96.25 120 ALA A O 1
ATOM 939 N N . MET A 1 121 ? 19.782 15.489 -35.608 1.00 95.69 121 MET A N 1
ATOM 940 C CA . MET A 1 121 ? 21.013 14.877 -36.126 1.00 95.69 121 MET A CA 1
ATOM 941 C C . MET A 1 121 ? 21.896 15.891 -36.867 1.00 95.69 121 MET A C 1
ATOM 943 O O . MET A 1 121 ? 23.103 15.929 -36.631 1.00 95.69 121 MET A O 1
ATOM 947 N N . GLU A 1 122 ? 21.316 16.747 -37.710 1.00 93.88 122 GLU A N 1
ATOM 948 C CA . GLU A 1 122 ? 22.031 17.823 -38.404 1.00 93.88 122 GLU A CA 1
ATOM 949 C C . GLU A 1 122 ? 22.626 18.841 -37.419 1.00 93.88 122 GLU A C 1
ATOM 951 O O . GLU A 1 122 ? 23.832 19.087 -37.442 1.00 93.88 122 GLU A O 1
ATOM 956 N N . LYS A 1 123 ? 21.820 19.341 -36.472 1.00 92.88 123 LYS A N 1
ATOM 957 C CA . LYS A 1 123 ? 22.244 20.250 -35.390 1.00 92.88 123 LYS A CA 1
ATOM 958 C C . LYS A 1 123 ? 23.361 19.671 -34.511 1.00 92.88 123 LYS A C 1
ATOM 960 O O . LYS A 1 123 ? 24.115 20.429 -33.901 1.00 92.88 123 LYS A O 1
ATOM 965 N N . MET A 1 124 ? 23.471 18.344 -34.436 1.00 94.12 124 MET A N 1
ATOM 966 C CA . MET A 1 124 ? 24.534 17.634 -33.719 1.00 94.12 124 MET A CA 1
ATOM 967 C C . MET A 1 124 ? 25.779 17.333 -34.571 1.00 94.12 124 MET A C 1
ATOM 969 O O . MET A 1 124 ? 26.786 16.903 -34.012 1.00 94.12 124 MET A O 1
ATOM 973 N N . GLY A 1 125 ? 25.750 17.589 -35.884 1.00 91.56 125 GLY A N 1
ATOM 974 C CA . GLY A 1 125 ? 26.851 17.307 -36.814 1.00 91.56 125 GLY A CA 1
ATOM 975 C C . GLY A 1 125 ? 26.875 15.872 -37.360 1.00 91.56 125 GLY A C 1
ATOM 976 O O . GLY A 1 125 ? 27.876 15.447 -37.937 1.00 91.56 125 GLY A O 1
ATOM 977 N N . ILE A 1 126 ? 25.791 15.108 -37.194 1.00 89.94 126 ILE A N 1
ATOM 978 C CA . ILE A 1 126 ? 25.693 13.707 -37.622 1.00 89.94 126 ILE A CA 1
ATOM 979 C C . ILE A 1 126 ? 25.407 13.665 -39.132 1.00 89.94 126 ILE A C 1
ATOM 981 O O . ILE A 1 126 ? 24.267 13.806 -39.591 1.00 89.94 126 ILE A O 1
ATOM 985 N N . GLY A 1 127 ? 26.481 13.504 -39.907 1.00 77.88 127 GLY A N 1
ATOM 986 C CA . GLY A 1 127 ? 26.464 13.515 -41.369 1.00 77.88 127 GLY A CA 1
ATOM 987 C C . GLY A 1 127 ? 25.761 12.319 -42.025 1.00 77.88 127 GLY A C 1
ATOM 988 O O . GLY A 1 127 ? 25.459 11.307 -41.398 1.00 77.88 127 GLY A O 1
ATOM 989 N N . GLU A 1 128 ? 25.522 12.448 -43.330 1.00 73.75 128 GLU A N 1
ATOM 990 C CA . GLU A 1 128 ? 24.755 11.489 -44.147 1.00 73.75 128 GLU A CA 1
ATOM 991 C C . GLU A 1 128 ? 25.598 10.367 -44.764 1.00 73.75 128 GLU A C 1
ATOM 993 O O . GLU A 1 128 ? 25.062 9.402 -45.301 1.00 73.75 128 GLU A O 1
ATOM 998 N N . ARG A 1 129 ? 26.929 10.478 -44.701 1.00 63.28 129 ARG A N 1
ATOM 999 C CA . ARG A 1 129 ? 27.842 9.480 -45.268 1.00 63.28 129 ARG A CA 1
ATOM 1000 C C . ARG A 1 129 ? 28.043 8.329 -44.281 1.00 63.28 129 ARG A C 1
ATOM 1002 O O . ARG A 1 129 ? 28.571 8.531 -43.191 1.00 63.28 129 ARG A O 1
ATOM 1009 N N . GLY A 1 130 ? 27.677 7.119 -44.699 1.00 66.31 130 GLY A N 1
ATOM 1010 C CA . GLY A 1 130 ? 27.773 5.904 -43.887 1.00 66.31 130 GLY A CA 1
ATOM 1011 C C . GLY A 1 130 ? 26.511 5.616 -43.067 1.00 66.31 130 GLY A C 1
ATOM 1012 O O . GLY A 1 130 ? 25.484 6.274 -43.200 1.00 66.31 130 GLY A O 1
ATOM 1013 N N . SER A 1 131 ? 26.572 4.598 -42.209 1.00 82.38 131 SER A N 1
ATOM 1014 C CA . SER A 1 131 ? 25.399 4.042 -41.521 1.00 82.38 131 SER A CA 1
ATOM 1015 C C . SER A 1 131 ? 24.924 4.821 -40.286 1.00 82.38 131 SER A C 1
ATOM 1017 O O . SER A 1 131 ? 23.944 4.408 -39.674 1.00 82.38 131 SER A O 1
ATOM 1019 N N . ALA A 1 132 ? 25.570 5.927 -39.900 1.00 84.94 132 ALA A N 1
ATOM 1020 C CA . ALA A 1 132 ? 25.355 6.581 -38.601 1.00 84.94 132 ALA A CA 1
ATOM 1021 C C . ALA A 1 132 ? 23.897 7.020 -38.350 1.00 84.94 132 ALA A C 1
ATOM 1023 O O . ALA A 1 132 ? 23.309 6.648 -37.333 1.00 84.94 132 ALA A O 1
ATOM 1024 N N . ARG A 1 133 ? 23.269 7.745 -39.292 1.00 90.31 133 ARG A N 1
ATOM 1025 C CA . ARG A 1 133 ? 21.849 8.138 -39.171 1.00 90.31 133 ARG A CA 1
ATOM 1026 C C . ARG A 1 133 ? 20.913 6.922 -39.149 1.00 90.31 133 ARG A C 1
ATOM 1028 O O . ARG A 1 133 ? 19.971 6.885 -38.364 1.00 90.31 133 ARG A O 1
ATOM 1035 N N . ALA A 1 134 ? 21.199 5.901 -39.960 1.00 89.44 134 ALA A N 1
ATOM 1036 C CA . ALA A 1 134 ? 20.413 4.666 -40.000 1.00 89.44 134 ALA A CA 1
ATOM 1037 C C . ALA A 1 134 ? 20.537 3.841 -38.703 1.00 89.44 134 ALA A C 1
ATOM 1039 O O . ALA A 1 134 ? 19.557 3.244 -38.266 1.00 89.44 134 ALA A O 1
ATOM 1040 N N . GLN A 1 135 ? 21.706 3.848 -38.056 1.00 90.44 135 GLN A N 1
ATOM 1041 C CA . GLN A 1 135 ? 21.925 3.236 -36.743 1.00 90.44 135 GLN A CA 1
ATOM 1042 C C . GLN A 1 135 ? 21.162 3.980 -35.643 1.00 90.44 135 GLN A C 1
ATOM 1044 O O . GLN A 1 135 ? 20.507 3.331 -34.834 1.00 90.44 135 GLN A O 1
ATOM 1049 N N . VAL A 1 136 ? 21.173 5.319 -35.642 1.00 93.69 136 VAL A N 1
ATOM 1050 C CA . VAL A 1 136 ? 20.379 6.132 -34.701 1.00 93.69 136 VAL A CA 1
ATOM 1051 C C . VAL A 1 136 ? 18.883 5.846 -34.849 1.00 93.69 136 VAL A C 1
ATOM 1053 O O . VAL A 1 136 ? 18.228 5.510 -33.864 1.00 93.69 136 VAL A O 1
ATOM 1056 N N . LEU A 1 137 ? 18.347 5.918 -36.072 1.00 94.06 137 LEU A N 1
ATOM 1057 C CA . LEU A 1 137 ? 16.929 5.651 -36.332 1.00 94.06 137 LEU A CA 1
ATOM 1058 C C . LEU A 1 137 ? 16.557 4.189 -36.040 1.00 94.06 137 LEU A C 1
ATOM 1060 O O . LEU A 1 137 ? 15.512 3.935 -35.451 1.00 94.06 137 LEU A O 1
ATOM 1064 N N . GLY A 1 138 ? 17.426 3.227 -36.366 1.00 94.12 138 GLY A N 1
ATOM 1065 C CA . GLY A 1 138 ? 17.241 1.817 -36.014 1.00 94.12 138 GLY A CA 1
ATOM 1066 C C . GLY A 1 138 ? 17.249 1.565 -34.501 1.00 94.12 138 GLY A C 1
ATOM 1067 O O . GLY A 1 138 ? 16.427 0.793 -34.002 1.00 94.12 138 GLY A O 1
ATOM 1068 N N . GLU A 1 139 ? 18.118 2.250 -33.749 1.00 95.50 139 GLU A N 1
ATOM 1069 C CA . GLU A 1 139 ? 18.158 2.155 -32.288 1.00 95.50 139 GLU A CA 1
ATOM 1070 C C . GLU A 1 139 ? 16.864 2.710 -31.665 1.00 95.50 139 GLU A C 1
ATOM 1072 O O . GLU A 1 139 ? 16.254 2.044 -30.820 1.00 95.50 139 GLU A O 1
ATOM 1077 N N . LEU A 1 140 ? 16.381 3.864 -32.140 1.00 96.38 140 LEU A N 1
ATOM 1078 C CA . LEU A 1 140 ? 15.088 4.418 -31.728 1.00 96.38 140 LEU A CA 1
ATOM 1079 C C . LEU A 1 140 ? 13.914 3.510 -32.126 1.00 96.38 140 LEU A C 1
ATOM 1081 O O . LEU A 1 140 ? 13.076 3.210 -31.276 1.00 96.38 140 LEU A O 1
ATOM 1085 N N . ARG A 1 141 ? 13.873 2.998 -33.363 1.00 95.75 141 ARG A N 1
ATOM 1086 C CA . ARG A 1 141 ? 12.852 2.049 -33.848 1.00 95.75 141 ARG A CA 1
ATOM 1087 C C . ARG A 1 141 ? 12.764 0.803 -32.977 1.00 95.75 141 ARG A C 1
ATOM 1089 O O . ARG A 1 141 ? 11.672 0.431 -32.564 1.00 95.75 141 ARG A O 1
ATOM 1096 N N . SER A 1 142 ? 13.903 0.206 -32.614 1.00 95.44 142 SER A N 1
ATOM 1097 C CA . SER A 1 142 ? 13.946 -0.980 -31.741 1.00 95.44 142 SER A CA 1
ATOM 1098 C C . SER A 1 142 ? 13.344 -0.742 -30.346 1.00 95.44 142 SER A C 1
ATOM 1100 O O . SER A 1 142 ? 12.869 -1.677 -29.705 1.00 95.44 142 SER A O 1
ATOM 1102 N N . ARG A 1 143 ? 13.315 0.520 -29.894 1.00 94.75 143 ARG A N 1
ATOM 1103 C CA . ARG A 1 143 ? 12.682 0.971 -28.644 1.00 94.75 143 ARG A CA 1
ATOM 1104 C C . ARG A 1 143 ? 11.289 1.567 -28.853 1.00 94.75 143 ARG A C 1
ATOM 1106 O O . ARG A 1 143 ? 10.659 1.965 -27.879 1.00 94.75 143 ARG A O 1
ATOM 1113 N N . ASN A 1 144 ? 10.786 1.616 -30.089 1.00 94.06 144 ASN A N 1
ATOM 1114 C CA . ASN A 1 144 ? 9.570 2.326 -30.506 1.00 94.06 144 ASN A CA 1
ATOM 1115 C C . ASN A 1 144 ? 9.612 3.839 -30.192 1.00 94.06 144 ASN A C 1
ATOM 1117 O O . ASN A 1 144 ? 8.604 4.405 -29.784 1.00 94.06 144 ASN A O 1
ATOM 1121 N N . LEU A 1 145 ? 10.784 4.479 -30.272 1.00 95.69 145 LEU A N 1
ATOM 1122 C CA . LEU A 1 145 ? 11.020 5.900 -29.953 1.00 95.69 145 LEU A CA 1
ATOM 1123 C C . LEU A 1 145 ? 11.328 6.765 -31.191 1.00 95.69 145 LEU A C 1
ATOM 1125 O O . LEU A 1 145 ? 11.623 7.946 -31.047 1.00 95.69 145 LEU A O 1
ATOM 1129 N N . GLU A 1 146 ? 11.259 6.208 -32.405 1.00 94.25 146 GLU A N 1
ATOM 1130 C CA . GLU A 1 146 ? 11.413 6.988 -33.651 1.00 94.25 146 GLU A CA 1
ATOM 1131 C C . GLU A 1 146 ? 10.192 7.868 -33.971 1.00 94.25 146 GLU A C 1
ATOM 1133 O O . GLU A 1 146 ? 10.265 8.771 -34.797 1.00 94.25 146 GLU A O 1
ATOM 1138 N N . ARG A 1 147 ? 9.069 7.591 -33.303 1.00 95.56 147 ARG A N 1
ATOM 1139 C CA . ARG A 1 147 ? 7.824 8.350 -33.345 1.00 95.56 147 ARG A CA 1
ATOM 1140 C C . ARG A 1 147 ? 7.238 8.343 -31.939 1.00 95.56 147 ARG A C 1
ATOM 1142 O O . ARG A 1 147 ? 7.102 7.271 -31.349 1.00 95.56 147 ARG A O 1
ATOM 1149 N N . VAL A 1 148 ? 6.913 9.512 -31.393 1.00 95.62 148 VAL A N 1
ATOM 1150 C CA . VAL A 1 148 ? 6.362 9.646 -30.032 1.00 95.62 148 VAL A CA 1
ATOM 1151 C C . VAL A 1 148 ? 5.212 10.642 -30.056 1.00 95.62 148 VAL A C 1
ATOM 1153 O O . VAL A 1 148 ? 5.363 11.755 -30.564 1.00 95.62 148 VAL A O 1
ATOM 1156 N N . LEU A 1 149 ? 4.066 10.232 -29.512 1.00 95.88 149 LEU A N 1
ATOM 1157 C CA . LEU A 1 149 ? 2.887 11.079 -29.340 1.00 95.88 149 LEU A CA 1
ATOM 1158 C C . LEU A 1 149 ? 2.835 11.642 -27.916 1.00 95.88 149 LEU A C 1
ATOM 1160 O O . LEU A 1 149 ? 3.403 11.067 -26.988 1.00 95.88 149 LEU A O 1
ATOM 1164 N N . LEU A 1 150 ? 2.112 12.741 -27.718 1.00 94.12 150 LEU A N 1
ATOM 1165 C CA . LEU A 1 150 ? 1.990 13.385 -26.411 1.00 94.12 150 LEU A CA 1
ATOM 1166 C C . LEU A 1 150 ? 1.229 12.524 -25.387 1.00 94.12 150 LEU A C 1
ATOM 1168 O O . LEU A 1 150 ? 1.463 12.666 -24.191 1.00 94.12 150 LEU A O 1
ATOM 1172 N N . ASN A 1 151 ? 0.393 11.584 -25.834 1.00 93.00 151 ASN A N 1
ATOM 1173 C CA . ASN A 1 151 ? -0.247 10.567 -24.995 1.00 93.00 151 ASN A CA 1
ATOM 1174 C C . ASN A 1 151 ? 0.537 9.241 -24.896 1.00 93.00 151 ASN A C 1
ATOM 1176 O O . ASN A 1 151 ? 0.006 8.243 -24.411 1.00 93.00 151 ASN A O 1
ATOM 1180 N N . ASP A 1 152 ? 1.799 9.193 -25.337 1.00 92.44 152 ASP A N 1
ATOM 1181 C CA . ASP A 1 152 ? 2.606 7.981 -25.205 1.00 92.44 152 ASP A CA 1
ATOM 1182 C C . ASP A 1 152 ? 2.880 7.651 -23.719 1.00 92.44 152 ASP A C 1
ATOM 1184 O O . ASP A 1 152 ? 3.325 8.532 -22.972 1.00 92.44 152 ASP A O 1
ATOM 1188 N N . PRO A 1 153 ? 2.701 6.391 -23.267 1.00 86.00 153 PRO A N 1
ATOM 1189 C CA . PRO A 1 153 ? 2.936 5.995 -21.874 1.00 86.00 153 PRO A CA 1
ATOM 1190 C C . PRO A 1 153 ? 4.333 6.323 -21.323 1.00 86.00 153 PRO A C 1
ATOM 1192 O O . PRO A 1 153 ? 4.504 6.405 -20.109 1.00 86.00 153 PRO A O 1
ATOM 1195 N N . ARG A 1 154 ? 5.334 6.513 -22.192 1.00 91.94 154 ARG A N 1
ATOM 1196 C CA . ARG A 1 154 ? 6.720 6.852 -21.827 1.00 91.94 154 ARG A CA 1
ATOM 1197 C C . ARG A 1 154 ? 6.962 8.354 -21.690 1.00 91.94 154 ARG A C 1
ATOM 1199 O O . ARG A 1 154 ? 8.049 8.749 -21.264 1.00 91.94 154 ARG A O 1
ATOM 1206 N N . MET A 1 155 ? 5.981 9.209 -22.002 1.00 94.06 155 MET A N 1
ATOM 1207 C CA . MET A 1 155 ? 6.125 10.658 -21.821 1.00 94.06 155 MET A CA 1
ATOM 1208 C C . MET A 1 155 ? 6.438 11.027 -20.369 1.00 94.06 155 MET A C 1
ATOM 1210 O O . MET A 1 155 ? 7.151 11.999 -20.149 1.00 94.06 155 MET A O 1
ATOM 1214 N N . ALA A 1 156 ? 6.014 10.230 -19.381 1.00 92.88 156 ALA A N 1
ATOM 1215 C CA . ALA A 1 156 ? 6.387 10.449 -17.986 1.00 92.88 156 ALA A CA 1
ATOM 1216 C C . ALA A 1 156 ? 7.914 10.414 -17.764 1.00 92.88 156 ALA A C 1
ATOM 1218 O O . ALA A 1 156 ? 8.466 11.323 -17.145 1.00 92.88 156 ALA A O 1
ATOM 1219 N N . GLN A 1 157 ? 8.611 9.414 -18.313 1.00 95.19 157 GLN A N 1
ATOM 1220 C CA . GLN A 1 157 ? 10.077 9.321 -18.296 1.00 95.19 157 GLN A CA 1
ATOM 1221 C C . GLN A 1 157 ? 10.701 10.483 -19.081 1.00 95.19 157 GLN A C 1
ATOM 1223 O O . GLN A 1 157 ? 11.573 11.188 -18.571 1.00 95.19 157 GLN A O 1
ATOM 1228 N N . LEU A 1 158 ? 10.234 10.703 -20.316 1.00 97.50 158 LEU A N 1
ATOM 1229 C CA . LEU A 1 158 ? 10.808 11.687 -21.240 1.00 97.50 158 LEU A CA 1
ATOM 1230 C C . LEU A 1 158 ? 10.697 13.123 -20.700 1.00 97.50 158 LEU A C 1
ATOM 1232 O O . LEU A 1 158 ? 11.673 13.864 -20.759 1.00 97.50 158 LEU A O 1
ATOM 1236 N N . LEU A 1 159 ? 9.558 13.501 -20.107 1.00 98.00 159 LEU A N 1
ATOM 1237 C CA . LEU A 1 159 ? 9.339 14.818 -19.494 1.00 98.00 159 LEU A CA 1
ATOM 1238 C C . LEU A 1 159 ? 10.237 15.050 -18.277 1.00 98.00 159 LEU A C 1
ATOM 1240 O O . LEU A 1 159 ? 10.815 16.130 -18.151 1.00 98.00 159 LEU A O 1
ATOM 1244 N N . LYS A 1 160 ? 10.388 14.043 -17.404 1.00 97.81 160 LYS A N 1
ATOM 1245 C CA . LYS A 1 160 ? 11.281 14.130 -16.240 1.00 97.81 160 LYS A CA 1
ATOM 1246 C C . LYS A 1 160 ? 12.738 14.305 -16.677 1.00 97.81 160 LYS A C 1
ATOM 1248 O O . LYS A 1 160 ? 13.423 15.204 -16.194 1.00 97.81 160 LYS A O 1
ATOM 1253 N N . LEU A 1 161 ? 13.215 13.479 -17.613 1.00 98.31 161 LEU A N 1
ATOM 1254 C CA . LEU A 1 161 ? 14.583 13.573 -18.137 1.00 98.31 161 LEU A CA 1
ATOM 1255 C C . LEU A 1 161 ? 14.828 14.913 -18.846 1.00 98.31 161 LEU A C 1
ATOM 1257 O O . LEU A 1 161 ? 15.823 15.574 -18.555 1.00 98.31 161 LEU A O 1
ATOM 1261 N N . LEU A 1 162 ? 13.900 15.356 -19.701 1.00 98.44 162 LEU A N 1
ATOM 1262 C CA . LEU A 1 162 ? 13.975 16.649 -20.384 1.00 98.44 162 LEU A CA 1
ATOM 1263 C C . LEU A 1 162 ? 14.045 17.809 -19.378 1.00 98.44 162 LEU A C 1
ATOM 1265 O O . LEU A 1 162 ? 14.931 18.651 -19.492 1.00 98.44 162 LEU A O 1
ATOM 1269 N N . GLY A 1 163 ? 13.175 17.821 -18.361 1.00 98.00 163 GLY A N 1
ATOM 1270 C CA . GLY A 1 163 ? 13.173 18.832 -17.296 1.00 98.00 163 GLY A CA 1
ATOM 1271 C C . GLY A 1 163 ? 14.509 18.922 -16.562 1.00 98.00 163 GLY A C 1
ATOM 1272 O O . GLY A 1 163 ? 15.069 20.009 -16.420 1.00 98.00 163 GLY A O 1
ATOM 1273 N N . PHE A 1 164 ? 15.085 17.780 -16.181 1.00 98.00 164 PHE A N 1
ATOM 1274 C CA . PHE A 1 164 ? 16.395 17.759 -15.529 1.00 98.00 164 PHE A CA 1
ATOM 1275 C C . PHE A 1 164 ? 17.533 18.212 -16.465 1.00 98.00 164 PHE A C 1
ATOM 1277 O O . PHE A 1 164 ? 18.448 18.897 -16.020 1.00 98.00 164 PHE A O 1
ATOM 1284 N N . ILE A 1 165 ? 17.464 17.932 -17.776 1.00 97.81 165 ILE A N 1
ATOM 1285 C CA . ILE A 1 165 ? 18.460 18.406 -18.761 1.00 97.81 165 ILE A CA 1
ATOM 1286 C C . ILE A 1 165 ? 18.446 19.936 -18.921 1.00 97.81 165 ILE A C 1
ATOM 1288 O O . ILE A 1 165 ? 19.491 20.534 -19.201 1.00 97.81 165 ILE A O 1
ATOM 1292 N N . TYR A 1 166 ? 17.318 20.609 -18.671 1.00 97.19 166 TYR A N 1
ATOM 1293 C CA . TYR A 1 166 ? 17.316 22.072 -18.559 1.00 97.19 166 TYR A CA 1
ATOM 1294 C C . TYR A 1 166 ? 18.100 22.563 -17.326 1.00 97.19 166 TYR A C 1
ATOM 1296 O O . TYR A 1 166 ? 18.775 23.587 -17.448 1.00 97.19 166 TYR A O 1
ATOM 1304 N N . GLY A 1 167 ? 18.104 21.808 -16.218 1.00 95.06 167 GLY A N 1
ATOM 1305 C CA . GLY A 1 167 ? 18.861 22.061 -14.977 1.00 95.06 167 GLY A CA 1
ATOM 1306 C C . GLY A 1 167 ? 20.214 21.333 -14.904 1.00 95.06 167 GLY A C 1
ATOM 1307 O O . GLY A 1 167 ? 21.077 21.558 -15.745 1.00 95.06 167 GLY A O 1
ATOM 1308 N N . ASP A 1 168 ? 20.421 20.421 -13.953 1.00 94.19 168 ASP A N 1
ATOM 1309 C CA . ASP A 1 168 ? 21.708 19.723 -13.740 1.00 94.19 168 ASP A CA 1
ATOM 1310 C C . ASP A 1 168 ? 22.007 18.588 -14.753 1.00 94.19 168 ASP A C 1
ATOM 1312 O O . ASP A 1 168 ? 22.782 17.671 -14.482 1.00 94.19 168 ASP A O 1
ATOM 1316 N N . GLY A 1 169 ? 21.420 18.619 -15.953 1.00 95.56 169 GLY A N 1
ATOM 1317 C CA . GLY A 1 169 ? 21.810 17.762 -17.079 1.00 95.56 169 GLY A CA 1
ATOM 1318 C C . GLY A 1 169 ? 22.484 18.521 -18.229 1.00 95.56 169 GLY A C 1
ATOM 1319 O O . GLY A 1 169 ? 22.398 19.745 -18.349 1.00 95.56 169 GLY A O 1
ATOM 1320 N N . THR A 1 170 ? 23.209 17.798 -19.086 1.00 95.25 170 THR A N 1
ATOM 1321 C CA . THR A 1 170 ? 23.964 18.354 -20.224 1.00 95.25 170 THR A CA 1
ATOM 1322 C C . THR A 1 170 ? 24.094 17.347 -21.368 1.00 95.25 170 THR A C 1
ATOM 1324 O O . THR A 1 170 ? 24.396 16.174 -21.149 1.00 95.25 170 THR A O 1
ATOM 1327 N N . ILE A 1 171 ? 23.932 17.837 -22.602 1.00 97.12 171 ILE A N 1
ATOM 1328 C CA . ILE A 1 171 ? 24.255 17.132 -23.850 1.00 97.12 171 ILE A CA 1
ATOM 1329 C C . ILE A 1 171 ? 25.397 17.920 -24.518 1.00 97.12 171 ILE A C 1
ATOM 1331 O O . ILE A 1 171 ? 25.131 18.974 -25.101 1.00 97.12 171 ILE A O 1
ATOM 1335 N N . PRO A 1 172 ? 26.669 17.511 -24.369 1.00 94.44 172 PRO A N 1
ATOM 1336 C CA . PRO A 1 172 ? 27.804 18.328 -24.786 1.00 94.44 172 PRO A CA 1
ATOM 1337 C C . PRO A 1 172 ? 28.108 18.203 -26.282 1.00 94.44 172 PRO A C 1
ATOM 1339 O O . PRO A 1 172 ? 27.827 17.189 -26.921 1.00 94.44 172 PRO A O 1
ATOM 1342 N N . GLU A 1 173 ? 28.743 19.238 -26.829 1.00 93.25 173 GLU A N 1
ATOM 1343 C CA . GLU A 1 173 ? 29.234 19.241 -28.206 1.00 93.25 173 GLU A CA 1
ATOM 1344 C C . GLU A 1 173 ? 30.508 18.402 -28.326 1.00 93.25 173 GLU A C 1
ATOM 1346 O O . GLU A 1 173 ? 31.550 18.731 -27.760 1.00 93.25 173 GLU A O 1
ATOM 1351 N N . VAL A 1 174 ? 30.409 17.305 -29.076 1.00 92.06 174 VAL A N 1
ATOM 1352 C CA . VAL A 1 174 ? 31.494 16.351 -29.335 1.00 92.06 174 VAL A CA 1
ATOM 1353 C C . VAL A 1 174 ? 31.512 15.980 -30.818 1.00 92.06 174 VAL A C 1
ATOM 1355 O O . VAL A 1 174 ? 30.479 16.016 -31.481 1.00 92.06 174 VAL A O 1
ATOM 1358 N N . LYS A 1 175 ? 32.688 15.622 -31.353 1.00 83.31 175 LYS A N 1
ATOM 1359 C CA . LYS A 1 175 ? 32.853 15.266 -32.780 1.00 83.31 175 LYS A CA 1
ATOM 1360 C C . LYS A 1 175 ? 32.245 13.905 -33.150 1.00 83.31 175 LYS A C 1
ATOM 1362 O O . LYS A 1 175 ? 31.996 13.649 -34.322 1.00 83.31 175 LYS A O 1
ATOM 1367 N N . SER A 1 176 ? 32.076 13.024 -32.168 1.00 84.19 176 SER A N 1
ATOM 1368 C CA . SER A 1 176 ? 31.474 11.695 -32.284 1.00 84.19 176 SER A CA 1
ATOM 1369 C C . SER A 1 176 ? 31.175 11.155 -30.880 1.00 84.19 176 SER A C 1
ATOM 1371 O O . SER A 1 176 ? 31.644 11.718 -29.889 1.00 84.19 176 SER A O 1
ATOM 1373 N N . GLY A 1 177 ? 30.398 10.070 -30.781 1.00 84.88 177 GLY A N 1
ATOM 1374 C CA . GLY A 1 177 ? 30.109 9.419 -29.496 1.00 84.88 177 GLY A CA 1
ATOM 1375 C C . GLY A 1 177 ? 29.268 10.281 -28.549 1.00 84.88 177 GLY A C 1
ATOM 1376 O O . GLY A 1 177 ? 29.584 10.384 -27.367 1.00 84.88 177 GLY A O 1
ATOM 1377 N N . HIS A 1 178 ? 28.221 10.930 -29.069 1.00 94.62 178 HIS A N 1
ATOM 1378 C CA . HIS A 1 178 ? 27.341 11.798 -28.283 1.00 94.62 178 HIS A CA 1
ATOM 1379 C C . HIS A 1 178 ? 26.676 11.026 -27.136 1.00 94.62 178 HIS A C 1
ATOM 1381 O O . HIS A 1 178 ? 26.263 9.875 -27.307 1.00 94.62 178 HIS A O 1
ATOM 1387 N N . TYR A 1 179 ? 26.553 11.693 -25.990 1.00 96.00 179 TYR A N 1
ATOM 1388 C CA . TYR A 1 179 ? 26.025 11.157 -24.739 1.00 96.00 179 TYR A CA 1
ATOM 1389 C C . TYR A 1 179 ? 25.178 12.206 -24.011 1.00 96.00 179 TYR A C 1
ATOM 1391 O O . TYR A 1 179 ? 25.235 13.396 -24.328 1.00 96.00 179 TYR A O 1
ATOM 1399 N N . VAL A 1 180 ? 24.428 11.768 -23.001 1.00 97.69 180 VAL A N 1
ATOM 1400 C CA . VAL A 1 180 ? 23.733 12.649 -22.050 1.00 97.69 180 VAL A CA 1
ATOM 1401 C C . VAL A 1 180 ? 24.317 12.426 -20.656 1.00 97.69 180 VAL A C 1
ATOM 1403 O O . VAL A 1 180 ? 24.473 11.276 -20.243 1.00 97.69 180 VAL A O 1
ATOM 1406 N N . SER A 1 181 ? 24.630 13.504 -19.938 1.00 96.81 181 SER A N 1
ATOM 1407 C CA . SER A 1 181 ? 25.079 13.461 -18.539 1.00 96.81 181 SER A CA 1
ATOM 1408 C C . SER A 1 181 ? 24.091 14.166 -17.615 1.00 96.81 181 SER A C 1
ATOM 1410 O O . SER A 1 181 ? 23.524 15.195 -17.981 1.00 96.81 181 SER A O 1
ATOM 1412 N N . PHE A 1 182 ? 23.940 13.634 -16.405 1.00 97.06 182 PHE A N 1
ATOM 1413 C CA . PHE A 1 182 ? 23.117 14.159 -15.315 1.00 97.06 182 PHE A CA 1
ATOM 1414 C C . PHE A 1 182 ? 23.986 14.249 -14.053 1.00 97.06 182 PHE A C 1
ATOM 1416 O O . PHE A 1 182 ? 24.695 13.292 -13.740 1.00 97.06 182 PHE A O 1
ATOM 1423 N N . TYR A 1 183 ? 23.949 15.366 -13.332 1.00 94.69 183 TYR A N 1
ATOM 1424 C CA . TYR A 1 183 ? 24.728 15.612 -12.114 1.00 94.69 183 TYR A CA 1
ATOM 1425 C C . TYR A 1 183 ? 23.800 15.648 -10.891 1.00 94.69 183 TYR A C 1
ATOM 1427 O O . TYR A 1 183 ? 22.637 16.021 -11.008 1.00 94.69 183 TYR A O 1
ATOM 1435 N N . GLY A 1 184 ? 24.271 15.211 -9.721 1.00 92.06 184 GLY A N 1
ATOM 1436 C CA . GLY A 1 184 ? 23.431 15.133 -8.518 1.00 92.06 184 GLY A CA 1
ATOM 1437 C C . GLY A 1 184 ? 24.041 14.269 -7.417 1.00 92.06 184 GLY A C 1
ATOM 1438 O O . GLY A 1 184 ? 25.205 13.884 -7.496 1.00 92.06 184 GLY A O 1
ATOM 1439 N N . LYS A 1 185 ? 23.268 13.931 -6.376 1.00 88.31 185 LYS A N 1
ATOM 1440 C CA . LYS A 1 185 ? 23.732 13.003 -5.329 1.00 88.31 185 LYS A CA 1
ATOM 1441 C C . LYS A 1 185 ? 23.711 11.561 -5.840 1.00 88.31 185 LYS A C 1
ATOM 1443 O O . LYS A 1 185 ? 22.850 11.184 -6.631 1.00 88.31 185 LYS A O 1
ATOM 1448 N N . ALA A 1 186 ? 24.616 10.723 -5.331 1.00 84.94 186 ALA A N 1
ATOM 1449 C CA . ALA A 1 186 ? 24.735 9.322 -5.746 1.00 84.94 186 ALA A CA 1
ATOM 1450 C C . ALA A 1 186 ? 23.452 8.485 -5.547 1.00 84.94 186 ALA A C 1
ATOM 1452 O O . ALA A 1 186 ? 23.282 7.483 -6.246 1.00 84.94 186 ALA A O 1
ATOM 1453 N N . GLU A 1 187 ? 22.587 8.893 -4.612 1.00 83.69 187 GLU A N 1
ATOM 1454 C CA . GLU A 1 187 ? 21.258 8.328 -4.351 1.00 83.69 187 GLU A CA 1
ATOM 1455 C C . GLU A 1 187 ? 20.238 8.805 -5.397 1.00 83.69 187 GLU A C 1
ATOM 1457 O O . GLU A 1 187 ? 19.717 7.975 -6.139 1.00 83.69 187 GLU A O 1
ATOM 1462 N N . ASP A 1 188 ? 20.035 10.124 -5.523 1.00 88.56 188 ASP A N 1
ATOM 1463 C CA . ASP A 1 188 ? 19.083 10.773 -6.446 1.00 88.56 188 ASP A CA 1
ATOM 1464 C C . ASP A 1 188 ? 19.265 10.335 -7.916 1.00 88.56 188 ASP A C 1
ATOM 1466 O O . ASP A 1 188 ? 18.296 10.091 -8.640 1.00 88.56 188 ASP A O 1
ATOM 1470 N N . LEU A 1 189 ? 20.518 10.147 -8.354 1.00 92.81 189 LEU A N 1
ATOM 1471 C CA . LEU A 1 189 ? 20.855 9.645 -9.695 1.00 92.81 189 LEU A CA 1
ATOM 1472 C C . LEU A 1 189 ? 20.300 8.231 -9.984 1.00 92.81 189 LEU A C 1
ATOM 1474 O O . LEU A 1 189 ? 20.245 7.819 -11.144 1.00 92.81 189 LEU A O 1
ATOM 1478 N N . SER A 1 190 ? 19.871 7.481 -8.964 1.00 89.31 190 SER A N 1
ATOM 1479 C CA . SER A 1 190 ? 19.274 6.145 -9.119 1.00 89.31 190 SER A CA 1
ATOM 1480 C C . SER A 1 190 ? 17.855 6.196 -9.696 1.00 89.31 190 SER A C 1
ATOM 1482 O O . SER A 1 190 ? 17.462 5.280 -10.419 1.00 89.31 190 SER A O 1
ATOM 1484 N N . ASP A 1 191 ? 17.097 7.267 -9.434 1.00 89.19 191 ASP A N 1
ATOM 1485 C CA . ASP A 1 191 ? 15.779 7.474 -10.049 1.00 89.19 191 ASP A CA 1
ATOM 1486 C C . ASP A 1 191 ? 15.921 7.826 -11.536 1.00 89.19 191 ASP A C 1
ATOM 1488 O O . ASP A 1 191 ? 15.262 7.217 -12.379 1.00 89.19 191 ASP A O 1
ATOM 1492 N N . ILE A 1 192 ? 16.860 8.722 -11.874 1.00 95.00 192 ILE A N 1
ATOM 1493 C CA . ILE A 1 192 ? 17.212 9.045 -13.270 1.00 95.00 192 ILE A CA 1
ATOM 1494 C C . ILE A 1 192 ? 17.631 7.771 -14.013 1.00 95.00 192 ILE A C 1
ATOM 1496 O O . ILE A 1 192 ? 17.199 7.530 -15.141 1.00 95.00 192 ILE A O 1
ATOM 1500 N N . LYS A 1 193 ? 18.429 6.913 -13.363 1.00 95.62 193 LYS A N 1
ATOM 1501 C CA . LYS A 1 193 ? 18.813 5.614 -13.916 1.00 95.62 193 LYS A CA 1
ATOM 1502 C C . LYS A 1 193 ? 17.605 4.697 -14.156 1.00 95.62 193 LYS A C 1
ATOM 1504 O O . LYS A 1 193 ? 17.520 4.137 -15.246 1.00 95.62 193 LYS A O 1
ATOM 1509 N N . ARG A 1 194 ? 16.652 4.593 -13.215 1.00 91.88 194 ARG A N 1
ATOM 1510 C CA . ARG A 1 194 ? 15.412 3.808 -13.400 1.00 91.88 194 ARG A CA 1
ATOM 1511 C C . ARG A 1 194 ? 14.624 4.272 -14.628 1.00 91.88 194 ARG A C 1
ATOM 1513 O O . ARG A 1 194 ? 14.190 3.435 -15.416 1.00 91.88 194 ARG A O 1
ATOM 1520 N N . ASP A 1 195 ? 14.446 5.580 -14.804 1.00 94.38 195 ASP A N 1
ATOM 1521 C CA . ASP A 1 195 ? 13.685 6.124 -15.935 1.00 94.38 195 ASP A CA 1
ATOM 1522 C C . ASP A 1 195 ? 14.430 5.973 -17.282 1.00 94.38 195 ASP A C 1
ATOM 1524 O O . ASP A 1 195 ? 13.793 5.718 -18.305 1.00 94.38 195 ASP A O 1
ATOM 1528 N N . LEU A 1 196 ? 15.770 6.035 -17.300 1.00 96.94 196 LEU A N 1
ATOM 1529 C CA . LEU A 1 196 ? 16.586 5.711 -18.485 1.00 96.94 196 LEU A CA 1
ATOM 1530 C C . LEU A 1 196 ? 16.506 4.223 -18.862 1.00 96.94 196 LEU A C 1
ATOM 1532 O O . LEU A 1 196 ? 16.318 3.890 -20.034 1.00 96.94 196 LEU A O 1
ATOM 1536 N N . GLU A 1 197 ? 16.598 3.325 -17.879 1.00 95.75 197 GLU A N 1
ATOM 1537 C CA . GLU A 1 197 ? 16.479 1.878 -18.090 1.00 95.75 197 GLU A CA 1
ATOM 1538 C C . GLU A 1 197 ? 15.065 1.492 -18.557 1.00 95.75 197 GLU A C 1
ATOM 1540 O O . GLU A 1 197 ? 14.925 0.654 -19.449 1.00 95.75 197 GLU A O 1
ATOM 1545 N N . ALA A 1 198 ? 14.021 2.170 -18.063 1.00 89.94 198 ALA A N 1
ATOM 1546 C CA . ALA A 1 198 ? 12.641 2.015 -18.536 1.00 89.94 198 ALA A CA 1
ATOM 1547 C C . ALA A 1 198 ? 12.433 2.452 -20.004 1.00 89.94 198 ALA A C 1
ATOM 1549 O O . ALA A 1 198 ? 11.529 1.948 -20.672 1.00 89.94 198 ALA A O 1
ATOM 1550 N N . LEU A 1 199 ? 13.282 3.346 -20.525 1.00 95.31 199 LEU A N 1
ATOM 1551 C CA . LEU A 1 199 ? 13.344 3.719 -21.946 1.00 95.31 199 LEU A CA 1
ATOM 1552 C C . LEU A 1 199 ? 14.286 2.819 -22.776 1.00 95.31 199 LEU A C 1
ATOM 1554 O O . LEU A 1 199 ? 14.390 2.992 -23.990 1.00 95.31 199 LEU A O 1
ATOM 1558 N N . GLY A 1 200 ? 14.971 1.857 -22.148 1.00 95.56 200 GLY A N 1
ATOM 1559 C CA . GLY A 1 200 ? 15.930 0.963 -22.801 1.00 95.56 200 GLY A CA 1
ATOM 1560 C C . GLY A 1 200 ? 17.325 1.566 -23.009 1.00 95.56 200 GLY A C 1
ATOM 1561 O O . GLY A 1 200 ? 18.049 1.128 -23.908 1.00 95.56 200 GLY A O 1
ATOM 1562 N N . PHE A 1 201 ? 17.722 2.577 -22.232 1.00 96.62 201 PHE A N 1
ATOM 1563 C CA . PHE A 1 201 ? 19.051 3.191 -22.318 1.00 96.62 201 PHE A CA 1
ATOM 1564 C C . PHE A 1 201 ? 19.911 2.853 -21.097 1.00 96.62 201 PHE A C 1
ATOM 1566 O O . PHE A 1 201 ? 19.584 3.194 -19.962 1.00 96.62 201 PHE A O 1
ATOM 1573 N N . ALA A 1 202 ? 21.047 2.197 -21.343 1.00 94.62 202 ALA A N 1
ATOM 1574 C CA . ALA A 1 202 ? 22.035 1.910 -20.312 1.00 94.62 202 ALA A CA 1
ATOM 1575 C C . ALA A 1 202 ? 22.751 3.193 -19.855 1.00 94.62 202 ALA A C 1
ATOM 1577 O O . ALA A 1 202 ? 23.004 4.103 -20.648 1.00 94.62 202 ALA A O 1
ATOM 1578 N N . SER A 1 203 ? 23.105 3.249 -18.571 1.00 96.25 203 SER A N 1
ATOM 1579 C CA . SER A 1 203 ? 23.828 4.378 -17.984 1.00 96.25 203 SER A CA 1
ATOM 1580 C C . SER A 1 203 ? 24.781 3.952 -16.865 1.00 96.25 203 SER A C 1
ATOM 1582 O O . SER A 1 203 ? 24.520 3.003 -16.112 1.00 96.25 203 SER A O 1
ATOM 1584 N N . HIS A 1 204 ? 25.900 4.667 -16.754 1.00 94.50 204 HIS A N 1
ATOM 1585 C CA . HIS A 1 204 ? 26.983 4.401 -15.809 1.00 94.50 204 HIS A CA 1
ATOM 1586 C C . HIS A 1 204 ? 27.166 5.592 -14.865 1.00 94.50 204 HIS A C 1
ATOM 1588 O O . HIS A 1 204 ? 27.082 6.745 -15.290 1.00 94.50 204 HIS A O 1
ATOM 1594 N N . ARG A 1 205 ? 27.392 5.316 -13.574 1.00 92.06 205 ARG A N 1
ATOM 1595 C CA . ARG A 1 205 ? 27.626 6.344 -12.552 1.00 92.06 205 ARG A CA 1
ATOM 1596 C C . ARG A 1 205 ? 29.125 6.560 -12.372 1.00 92.06 205 ARG A C 1
ATOM 1598 O O . ARG A 1 205 ? 29.854 5.599 -12.140 1.00 92.06 205 ARG A O 1
ATOM 1605 N N . PHE A 1 206 ? 29.546 7.814 -12.422 1.00 90.25 206 PHE A N 1
ATOM 1606 C CA . PHE A 1 206 ? 30.915 8.264 -12.204 1.00 90.25 206 PHE A CA 1
ATOM 1607 C C . PHE A 1 206 ? 30.972 9.133 -10.944 1.00 90.25 206 PHE A C 1
ATOM 1609 O O . PHE A 1 206 ? 30.027 9.864 -10.646 1.00 90.25 206 PHE A O 1
ATOM 1616 N N . THR A 1 207 ? 32.089 9.065 -10.224 1.00 88.81 207 THR A N 1
ATOM 1617 C CA . THR A 1 207 ? 32.407 9.941 -9.087 1.00 88.81 207 THR A CA 1
ATOM 1618 C C . THR A 1 207 ? 33.748 10.602 -9.363 1.00 88.81 207 THR A C 1
ATOM 1620 O O . THR A 1 207 ? 34.668 9.937 -9.843 1.00 88.81 207 THR A O 1
ATOM 1623 N N . ARG A 1 208 ? 33.866 11.893 -9.059 1.00 86.19 208 ARG A N 1
ATOM 1624 C CA . ARG A 1 208 ? 35.104 12.657 -9.181 1.00 86.19 208 ARG A CA 1
ATOM 1625 C C . ARG A 1 208 ? 35.265 13.586 -7.984 1.00 86.19 208 ARG A C 1
ATOM 1627 O O . ARG A 1 208 ? 34.467 14.499 -7.810 1.00 86.19 208 ARG A O 1
ATOM 1634 N N . GLU A 1 209 ? 36.349 13.420 -7.238 1.00 85.00 209 GLU A N 1
ATOM 1635 C CA . GLU A 1 209 ? 36.755 14.419 -6.250 1.00 85.00 209 GLU A CA 1
ATOM 1636 C C . GLU A 1 209 ? 37.183 15.718 -6.943 1.00 85.00 209 GLU A C 1
ATOM 1638 O O . GLU A 1 209 ? 37.908 15.707 -7.949 1.00 85.00 209 GLU A O 1
ATOM 1643 N N . ARG A 1 210 ? 36.725 16.848 -6.406 1.00 79.56 210 ARG A N 1
ATOM 1644 C CA . ARG A 1 210 ? 37.100 18.189 -6.850 1.00 79.56 210 ARG A CA 1
ATOM 1645 C C . ARG A 1 210 ? 37.458 19.062 -5.662 1.00 79.56 210 ARG A C 1
ATOM 1647 O O . ARG A 1 210 ? 36.630 19.287 -4.786 1.00 79.56 210 ARG A O 1
ATOM 1654 N N . HIS A 1 211 ? 38.654 19.632 -5.715 1.00 80.44 211 HIS A N 1
ATOM 1655 C CA . HIS A 1 211 ? 39.036 20.743 -4.859 1.00 80.44 211 HIS A CA 1
ATOM 1656 C C . HIS A 1 211 ? 38.445 22.045 -5.416 1.00 80.44 211 HIS A C 1
ATOM 1658 O O . HIS A 1 211 ? 38.682 22.392 -6.578 1.00 80.44 211 HIS A O 1
ATOM 1664 N N . HIS A 1 212 ? 37.672 22.763 -4.606 1.00 76.31 212 HIS A N 1
ATOM 1665 C CA . HIS A 1 212 ? 37.041 24.031 -4.958 1.00 76.31 212 HIS A CA 1
ATOM 1666 C C . HIS A 1 212 ? 37.578 25.164 -4.084 1.00 76.31 212 HIS A C 1
ATOM 1668 O O . HIS A 1 212 ? 37.543 25.087 -2.861 1.00 76.31 212 HIS A O 1
ATOM 1674 N N . LYS A 1 213 ? 37.998 26.258 -4.728 1.00 76.62 213 LYS A N 1
ATOM 1675 C CA . LYS A 1 213 ? 38.372 27.520 -4.080 1.00 76.62 213 LYS A CA 1
ATOM 1676 C C . LYS A 1 213 ? 37.441 28.628 -4.558 1.00 76.62 213 LYS A C 1
ATOM 1678 O O . LYS A 1 213 ? 37.415 28.932 -5.750 1.00 76.62 213 LYS A O 1
ATOM 1683 N N . ILE A 1 214 ? 36.678 29.221 -3.643 1.00 72.38 214 ILE A N 1
ATOM 1684 C CA . ILE A 1 214 ? 35.730 30.305 -3.934 1.00 72.38 214 ILE A CA 1
ATOM 1685 C C . ILE A 1 214 ? 36.056 31.549 -3.106 1.00 72.38 214 ILE A C 1
ATOM 1687 O O . ILE A 1 214 ? 36.297 31.467 -1.905 1.00 72.38 214 ILE A O 1
ATOM 1691 N N . ASN A 1 215 ? 36.036 32.723 -3.734 1.00 64.69 215 ASN A N 1
ATOM 1692 C CA . ASN A 1 215 ? 36.182 33.992 -3.023 1.00 64.69 215 ASN A CA 1
ATOM 1693 C C . ASN A 1 215 ? 34.807 34.432 -2.511 1.00 64.69 215 ASN A C 1
ATOM 1695 O O . ASN A 1 215 ? 33.941 34.809 -3.298 1.00 64.69 215 ASN A O 1
ATOM 1699 N N . THR A 1 216 ? 34.597 34.365 -1.197 1.00 66.62 216 THR A N 1
ATOM 1700 C CA . THR A 1 216 ? 33.363 34.826 -0.546 1.00 66.62 216 THR A CA 1
ATOM 1701 C C . THR A 1 216 ? 33.535 36.244 0.001 1.00 66.62 216 THR A C 1
ATOM 1703 O O . THR A 1 216 ? 34.656 36.724 0.171 1.00 66.62 216 THR A O 1
ATOM 1706 N N . ILE A 1 217 ? 32.431 36.895 0.379 1.00 56.06 217 ILE A N 1
ATOM 1707 C CA . ILE A 1 217 ? 32.458 38.182 1.103 1.00 56.06 217 ILE A CA 1
ATOM 1708 C C . ILE A 1 217 ? 33.131 38.104 2.489 1.00 56.06 217 ILE A C 1
ATOM 1710 O O . ILE A 1 217 ? 33.392 39.138 3.094 1.00 56.06 217 ILE A O 1
ATOM 1714 N N . TYR A 1 218 ? 33.422 36.895 2.982 1.00 67.31 218 TYR A N 1
ATOM 1715 C CA . TYR A 1 218 ? 34.138 36.630 4.233 1.00 67.31 218 TYR A CA 1
ATOM 1716 C C . TYR A 1 218 ? 35.589 36.161 4.005 1.00 67.31 218 TYR A C 1
ATOM 1718 O O . TYR A 1 218 ? 36.269 35.792 4.958 1.00 67.31 218 TYR A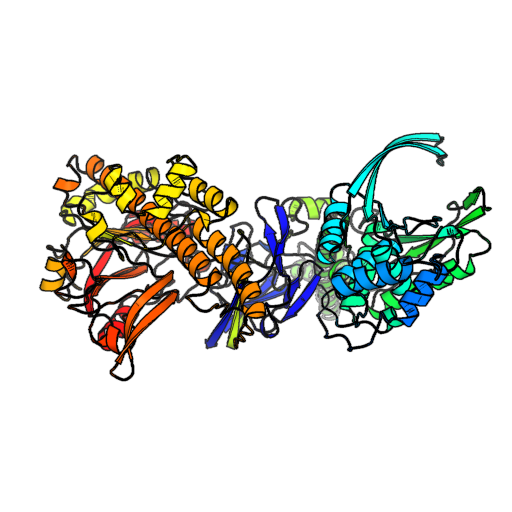 O 1
ATOM 1726 N N . GLY A 1 219 ? 36.068 36.169 2.753 1.00 71.19 219 GLY A N 1
ATOM 1727 C CA . GLY A 1 219 ? 37.397 35.697 2.352 1.00 71.19 219 GLY A CA 1
ATOM 1728 C C . GLY A 1 219 ? 37.369 34.455 1.445 1.00 71.19 219 GLY A C 1
ATOM 1729 O O . GLY A 1 219 ? 36.292 33.933 1.127 1.00 71.19 219 GLY A O 1
ATOM 1730 N N . PRO A 1 220 ? 38.543 33.982 0.988 1.00 75.38 220 PRO A N 1
ATOM 1731 C CA . PRO A 1 220 ? 38.658 32.744 0.224 1.00 75.38 220 PRO A CA 1
ATOM 1732 C C . PRO A 1 220 ? 38.285 31.535 1.091 1.00 75.38 220 PRO A C 1
ATOM 1734 O O . PRO A 1 220 ? 38.800 31.367 2.193 1.00 75.38 220 PRO A O 1
ATOM 1737 N N . SER A 1 221 ? 37.406 30.683 0.572 1.00 71.62 221 SER A N 1
ATOM 1738 C CA . SER A 1 221 ? 37.013 29.407 1.165 1.00 71.62 221 SER A CA 1
ATOM 1739 C C . SER A 1 221 ? 37.447 28.275 0.239 1.00 71.62 221 SER A C 1
ATOM 1741 O O . SER A 1 221 ? 37.175 28.312 -0.963 1.00 71.62 221 SER A O 1
ATOM 1743 N N . GLU A 1 222 ? 38.136 27.289 0.806 1.00 85.12 222 GLU A N 1
ATOM 1744 C CA . GLU A 1 222 ? 38.569 26.064 0.135 1.00 85.12 222 GLU A CA 1
ATOM 1745 C C . GLU A 1 222 ? 37.804 24.873 0.716 1.00 85.12 222 GLU A C 1
ATOM 1747 O O . GLU A 1 222 ? 37.618 24.788 1.932 1.00 85.12 222 GLU A O 1
ATOM 1752 N N . PHE A 1 223 ? 37.335 23.974 -0.148 1.00 82.31 223 PHE A N 1
ATOM 1753 C CA . PHE A 1 223 ? 36.672 22.731 0.242 1.00 82.31 223 PHE A CA 1
ATOM 1754 C C . PHE A 1 223 ? 36.802 21.668 -0.852 1.00 82.31 223 PHE A C 1
ATOM 1756 O O . PHE A 1 223 ? 36.779 21.979 -2.043 1.00 82.31 223 PHE A O 1
ATOM 1763 N N . ASP A 1 224 ? 36.885 20.406 -0.445 1.00 80.94 224 ASP A N 1
ATOM 1764 C CA . ASP A 1 224 ? 36.826 19.259 -1.350 1.00 80.94 224 ASP A CA 1
ATOM 1765 C C . ASP A 1 224 ? 35.391 18.722 -1.444 1.00 80.94 224 ASP A C 1
ATOM 1767 O O . ASP A 1 224 ? 34.644 18.717 -0.461 1.00 80.94 224 ASP A O 1
ATOM 1771 N N . PHE A 1 225 ? 34.985 18.292 -2.640 1.00 80.81 225 PHE A N 1
ATOM 1772 C CA . PHE A 1 225 ? 33.638 17.797 -2.911 1.00 80.81 225 PHE A CA 1
ATOM 1773 C C . PHE A 1 225 ? 33.627 16.659 -3.942 1.00 80.81 225 PHE A C 1
ATOM 1775 O O . PHE A 1 225 ? 34.191 16.784 -5.032 1.00 80.81 225 PHE A O 1
ATOM 1782 N N . ALA A 1 226 ? 32.907 15.583 -3.619 1.00 81.81 226 ALA A N 1
ATOM 1783 C CA . ALA A 1 226 ? 32.676 14.448 -4.504 1.00 81.81 226 ALA A CA 1
ATOM 1784 C C . ALA A 1 226 ? 31.549 14.756 -5.510 1.00 81.81 226 ALA A C 1
ATOM 1786 O O . ALA A 1 226 ? 30.359 14.632 -5.215 1.00 81.81 226 ALA A O 1
ATOM 1787 N N . GLU A 1 227 ? 31.917 15.138 -6.732 1.00 85.19 227 GLU A N 1
ATOM 1788 C CA . GLU A 1 227 ? 30.981 15.294 -7.846 1.00 85.19 227 GLU A CA 1
ATOM 1789 C C . GLU A 1 227 ? 30.544 13.910 -8.350 1.00 85.19 227 GLU A C 1
ATOM 1791 O O . GLU A 1 227 ? 31.337 13.175 -8.945 1.00 85.19 227 GLU A O 1
ATOM 1796 N N . HIS A 1 228 ? 29.274 13.549 -8.151 1.00 92.00 228 HIS A N 1
ATOM 1797 C CA . HIS A 1 228 ? 28.684 12.375 -8.796 1.00 92.00 228 HIS A CA 1
ATOM 1798 C C . HIS A 1 228 ? 27.933 12.767 -10.070 1.00 92.00 228 HIS A C 1
ATOM 1800 O O . HIS A 1 228 ? 27.244 13.788 -10.134 1.00 92.00 228 HIS A O 1
ATOM 1806 N N . SER A 1 229 ? 28.026 11.910 -11.083 1.00 93.81 229 SER A N 1
ATOM 1807 C CA . SER A 1 229 ? 27.265 12.041 -12.324 1.00 93.81 229 SER A CA 1
ATOM 1808 C C . SER A 1 229 ? 26.812 10.687 -12.855 1.00 93.81 229 SER A C 1
ATOM 1810 O O . SER A 1 229 ? 27.412 9.650 -12.571 1.00 93.81 229 SER A O 1
ATOM 1812 N N . LEU A 1 230 ? 25.735 10.693 -13.632 1.00 96.12 230 LEU A N 1
ATOM 1813 C CA . LEU A 1 230 ? 25.234 9.561 -14.395 1.00 96.12 230 LEU A CA 1
ATOM 1814 C C . LEU A 1 230 ? 25.353 9.901 -15.882 1.00 96.12 230 LEU A C 1
ATOM 1816 O O . LEU A 1 230 ? 24.824 10.919 -16.320 1.00 96.12 230 LEU A O 1
ATOM 1820 N N . GLN A 1 231 ? 26.029 9.055 -16.656 1.00 96.44 231 GLN A N 1
ATOM 1821 C CA . GLN A 1 231 ? 26.214 9.239 -18.095 1.00 96.44 231 GLN A CA 1
ATOM 1822 C C . GLN A 1 231 ? 25.533 8.106 -18.866 1.00 96.44 231 GLN A C 1
ATOM 1824 O O . GLN A 1 231 ? 25.751 6.925 -18.585 1.00 96.44 231 GLN A O 1
ATOM 1829 N N . ALA A 1 232 ? 24.728 8.473 -19.859 1.00 96.31 232 ALA A N 1
ATOM 1830 C CA . ALA A 1 232 ? 24.119 7.572 -20.826 1.00 96.31 232 ALA A CA 1
ATOM 1831 C C . ALA A 1 232 ? 24.799 7.769 -22.190 1.00 96.31 232 ALA A C 1
ATOM 1833 O O . ALA A 1 232 ? 24.511 8.720 -22.922 1.00 96.31 232 ALA A O 1
ATOM 1834 N N . SER A 1 233 ? 25.729 6.871 -22.519 1.00 94.56 233 SER A N 1
ATOM 1835 C CA . SER A 1 233 ? 26.569 6.934 -23.724 1.00 94.56 233 SER A CA 1
ATOM 1836 C C . SER A 1 233 ? 25.849 6.402 -24.969 1.00 94.56 233 SER A C 1
ATOM 1838 O O . SER A 1 233 ? 26.326 5.487 -25.633 1.00 94.56 233 SER A O 1
ATOM 1840 N N . SER A 1 234 ? 24.674 6.965 -25.269 1.00 95.62 234 SER A N 1
ATOM 1841 C CA . SER A 1 234 ? 23.881 6.659 -26.462 1.00 95.62 234 SER A CA 1
ATOM 1842 C C . SER A 1 234 ? 23.638 7.925 -27.281 1.00 95.62 234 SER A C 1
ATOM 1844 O O . SER A 1 234 ? 23.028 8.894 -26.819 1.00 95.62 234 SER A O 1
ATOM 1846 N N . THR A 1 235 ? 24.082 7.892 -28.537 1.00 96.12 235 THR A N 1
ATOM 1847 C CA . THR A 1 235 ? 23.855 8.983 -29.490 1.00 96.12 235 THR A CA 1
ATOM 1848 C C . THR A 1 235 ? 22.387 9.078 -29.903 1.00 96.12 235 THR A C 1
ATOM 1850 O O . THR A 1 235 ? 21.907 10.186 -30.126 1.00 96.12 235 THR A O 1
ATOM 1853 N N . SER A 1 236 ? 21.640 7.968 -29.939 1.00 96.56 236 SER A N 1
ATOM 1854 C CA . SER A 1 236 ? 20.207 8.016 -30.247 1.00 96.56 236 SER A CA 1
ATOM 1855 C C . SER A 1 236 ? 19.388 8.654 -29.122 1.00 96.56 236 SER A C 1
ATOM 1857 O O . SER A 1 236 ? 18.508 9.462 -29.412 1.00 96.56 236 SER A O 1
ATOM 1859 N N . LEU A 1 237 ? 19.732 8.407 -27.850 1.00 97.75 237 LEU A N 1
ATOM 1860 C CA . LEU A 1 237 ? 19.158 9.142 -26.716 1.00 97.75 237 LEU A CA 1
ATOM 1861 C C . LEU A 1 237 ? 19.468 10.642 -26.806 1.00 97.75 237 LEU A C 1
ATOM 1863 O O . LEU A 1 237 ? 18.572 11.460 -26.615 1.00 97.75 237 LEU A O 1
ATOM 1867 N N . ALA A 1 238 ? 20.716 11.013 -27.109 1.00 97.94 238 ALA A N 1
ATOM 1868 C CA . ALA A 1 238 ? 21.099 12.416 -27.249 1.00 97.94 238 ALA A CA 1
ATOM 1869 C C . ALA A 1 238 ? 20.309 13.114 -28.377 1.00 97.94 238 ALA A C 1
ATOM 1871 O O . ALA A 1 238 ? 19.753 14.187 -28.151 1.00 97.94 238 ALA A O 1
ATOM 1872 N N . VAL A 1 239 ? 20.170 12.470 -29.543 1.00 97.94 239 VAL A N 1
ATOM 1873 C CA . VAL A 1 239 ? 19.335 12.948 -30.662 1.00 97.94 239 VAL A CA 1
ATOM 1874 C C . VAL A 1 239 ? 17.864 13.075 -30.253 1.00 97.94 239 VAL A C 1
ATOM 1876 O O . VAL A 1 239 ? 17.264 14.119 -30.494 1.00 97.94 239 VAL A O 1
ATOM 1879 N N . LEU A 1 240 ? 17.292 12.065 -29.587 1.00 98.19 240 LEU A N 1
ATOM 1880 C CA . LEU A 1 240 ? 15.903 12.077 -29.115 1.00 98.19 240 LEU A CA 1
ATOM 1881 C C . LEU A 1 240 ? 15.639 13.233 -28.141 1.00 98.19 240 LEU A C 1
ATOM 1883 O O . LEU A 1 240 ? 14.648 13.945 -28.282 1.00 98.19 240 LEU A O 1
ATOM 1887 N N . MET A 1 241 ? 16.533 13.459 -27.174 1.00 98.31 241 MET A N 1
ATOM 1888 C CA . MET A 1 241 ? 16.409 14.576 -26.234 1.00 98.31 241 MET A CA 1
ATOM 1889 C C . MET A 1 241 ? 16.494 15.929 -26.959 1.00 98.31 241 MET A C 1
ATOM 1891 O O . MET A 1 241 ? 15.682 16.813 -26.691 1.00 98.31 241 MET A O 1
ATOM 1895 N N . VAL A 1 242 ? 17.424 16.097 -27.907 1.00 98.12 242 VAL A N 1
ATOM 1896 C CA . VAL A 1 242 ? 17.544 17.337 -28.700 1.00 98.12 242 VAL A CA 1
ATOM 1897 C C . VAL A 1 242 ? 16.317 17.561 -29.595 1.00 98.12 242 VAL A C 1
ATOM 1899 O O . VAL A 1 242 ? 15.871 18.702 -29.713 1.00 98.12 242 VAL A O 1
ATOM 1902 N N . ALA A 1 243 ? 15.723 16.501 -30.155 1.00 97.88 243 ALA A N 1
ATOM 1903 C CA . ALA A 1 243 ? 14.485 16.561 -30.938 1.00 97.88 243 ALA A CA 1
ATOM 1904 C C . ALA A 1 243 ? 13.249 16.915 -30.085 1.00 97.88 243 ALA A C 1
ATOM 1906 O O . ALA A 1 243 ? 12.411 17.697 -30.529 1.00 97.88 243 ALA A O 1
ATOM 1907 N N . LEU A 1 244 ? 13.173 16.444 -28.829 1.00 97.12 244 LEU A N 1
ATOM 1908 C CA . LEU A 1 244 ? 12.164 16.903 -27.855 1.00 97.12 244 LEU A CA 1
ATOM 1909 C C . LEU A 1 244 ? 12.307 18.399 -27.508 1.00 97.12 244 LEU A C 1
ATOM 1911 O O . LEU A 1 244 ? 11.351 19.008 -27.027 1.00 97.12 244 LEU A O 1
ATOM 1915 N N . GLY A 1 245 ? 13.484 18.988 -27.745 1.00 96.75 245 GLY A N 1
ATOM 1916 C CA . GLY A 1 245 ? 13.788 20.402 -27.513 1.00 96.75 245 GLY A CA 1
ATOM 1917 C C . GLY A 1 245 ? 14.968 20.664 -26.573 1.00 96.75 245 GLY A C 1
ATOM 1918 O O . GLY A 1 245 ? 15.263 21.827 -26.303 1.00 96.75 245 GLY A O 1
ATOM 1919 N N . ALA A 1 246 ? 15.656 19.630 -26.070 1.00 97.50 246 ALA A N 1
ATOM 1920 C CA . ALA A 1 246 ? 16.732 19.802 -25.097 1.00 97.50 246 ALA A CA 1
ATOM 1921 C C . ALA A 1 246 ? 17.871 20.708 -25.619 1.00 97.50 246 ALA A C 1
ATOM 1923 O O . ALA A 1 246 ? 18.266 20.620 -26.790 1.00 97.50 246 ALA A O 1
ATOM 1924 N N . PRO A 1 247 ? 18.455 21.559 -24.756 1.00 96.31 247 PRO A N 1
ATOM 1925 C CA . PRO A 1 247 ? 19.589 22.393 -25.129 1.00 96.31 247 PRO A CA 1
ATOM 1926 C C . PRO A 1 247 ? 20.840 21.547 -25.430 1.00 96.31 247 PRO A C 1
ATOM 1928 O O . PRO A 1 247 ? 21.296 20.765 -24.597 1.00 96.31 247 PRO A O 1
ATOM 1931 N N . TYR A 1 248 ? 21.416 21.748 -26.619 1.00 95.50 248 TYR A N 1
ATOM 1932 C CA . TYR A 1 248 ? 22.627 21.065 -27.087 1.00 95.50 248 TYR A CA 1
ATOM 1933 C C . TYR A 1 248 ? 23.853 21.979 -27.012 1.00 95.50 248 TYR A C 1
ATOM 1935 O O . TYR A 1 248 ? 23.876 23.054 -27.623 1.00 95.50 248 TYR A O 1
ATOM 1943 N N . GLY A 1 249 ? 24.890 21.529 -26.310 1.00 93.81 249 GLY A N 1
ATOM 1944 C CA . GLY A 1 249 ? 26.114 22.284 -26.079 1.00 93.81 249 GLY A CA 1
ATOM 1945 C C . GLY A 1 249 ? 26.094 23.134 -24.812 1.00 93.81 249 GLY A C 1
ATOM 1946 O O . GLY A 1 249 ? 25.296 22.933 -23.895 1.00 93.81 249 GLY A O 1
ATOM 1947 N N . LYS A 1 250 ? 27.010 24.103 -24.740 1.00 92.00 250 LYS A N 1
ATOM 1948 C CA . LYS A 1 250 ? 27.239 24.900 -23.527 1.00 92.00 250 LYS A CA 1
ATOM 1949 C C . LYS A 1 250 ? 26.091 25.883 -23.251 1.00 92.00 250 LYS A C 1
ATOM 1951 O O . LYS A 1 250 ? 26.034 26.972 -23.818 1.00 92.00 250 LYS A O 1
ATOM 1956 N N . LYS A 1 251 ? 25.199 25.524 -22.321 1.00 93.31 251 LYS A N 1
ATOM 1957 C CA . LYS A 1 251 ? 23.942 26.243 -22.023 1.00 93.31 251 LYS A CA 1
ATOM 1958 C C . LYS A 1 251 ? 24.086 27.741 -21.720 1.00 93.31 251 LYS A C 1
ATOM 1960 O O . LYS A 1 251 ? 23.228 28.522 -22.133 1.00 93.31 251 LYS A O 1
ATOM 1965 N N . ALA A 1 252 ? 25.166 28.158 -21.058 1.00 91.00 252 ALA A N 1
ATOM 1966 C CA . ALA A 1 252 ? 25.433 29.572 -20.770 1.00 91.00 252 ALA A CA 1
ATOM 1967 C C . ALA A 1 252 ? 25.782 30.403 -22.025 1.00 91.00 252 ALA A C 1
ATOM 1969 O O . ALA A 1 252 ? 25.558 31.611 -22.046 1.00 91.00 252 ALA A O 1
ATOM 1970 N N . ALA A 1 253 ? 26.309 29.765 -23.075 1.00 92.38 253 ALA A N 1
ATOM 1971 C CA . ALA A 1 253 ? 26.863 30.416 -24.264 1.00 92.38 253 ALA A CA 1
ATOM 1972 C C . ALA A 1 253 ? 25.966 30.325 -25.513 1.00 92.38 253 ALA A C 1
ATOM 1974 O O . ALA A 1 253 ? 26.377 30.754 -26.591 1.00 92.38 253 ALA A O 1
ATOM 1975 N N . LYS A 1 254 ? 24.751 29.778 -25.379 1.00 92.31 254 LYS A N 1
ATOM 1976 C CA . LYS A 1 254 ? 23.796 29.572 -26.477 1.00 92.31 254 LYS A CA 1
ATOM 1977 C C . LYS A 1 254 ? 22.399 30.074 -26.145 1.00 92.31 254 LYS A C 1
ATOM 1979 O O . LYS A 1 254 ? 21.981 30.056 -24.986 1.00 92.31 254 LYS A O 1
ATOM 1984 N N . GLU A 1 255 ? 21.653 30.440 -27.176 1.00 94.31 255 GLU A N 1
ATOM 1985 C CA . GLU A 1 255 ? 20.221 30.715 -27.074 1.00 94.31 255 GLU A CA 1
ATOM 1986 C C . GLU A 1 255 ? 19.413 29.414 -27.102 1.00 94.31 255 GLU A C 1
ATOM 1988 O O . GLU A 1 255 ? 19.719 28.487 -27.854 1.00 94.31 255 GLU A O 1
ATOM 1993 N N . TYR A 1 256 ? 18.393 29.336 -26.249 1.00 95.19 256 TYR A N 1
ATOM 1994 C CA . TYR A 1 256 ? 17.347 28.314 -26.277 1.00 95.19 256 TYR A CA 1
ATOM 1995 C C . TYR A 1 256 ? 16.149 28.781 -25.437 1.00 95.19 256 TYR A C 1
ATOM 1997 O O . TYR A 1 256 ? 16.275 29.689 -24.613 1.00 95.19 256 TYR A O 1
ATOM 2005 N N . ARG A 1 257 ? 14.997 28.143 -25.651 1.00 96.31 257 ARG A N 1
ATOM 2006 C CA . ARG A 1 257 ? 13.708 28.394 -24.984 1.00 96.31 257 ARG A CA 1
ATOM 2007 C C . ARG A 1 257 ? 13.061 27.070 -24.571 1.00 96.31 257 ARG A C 1
ATOM 2009 O O . ARG A 1 257 ? 13.662 26.015 -24.793 1.00 96.31 257 ARG A O 1
ATOM 2016 N N . LEU A 1 258 ? 11.878 27.100 -23.959 1.00 97.75 258 LEU A N 1
ATOM 2017 C CA . LEU A 1 258 ? 11.070 25.882 -23.794 1.00 97.75 258 LEU A CA 1
ATOM 2018 C C . LEU A 1 258 ? 10.378 25.511 -25.122 1.00 97.75 258 LEU A C 1
ATOM 2020 O O . LEU A 1 258 ? 10.038 26.408 -25.897 1.00 97.75 258 LEU A O 1
ATOM 2024 N N . PRO A 1 259 ? 10.175 24.216 -25.428 1.00 96.19 259 PRO A N 1
ATOM 2025 C CA . PRO A 1 259 ? 9.567 23.813 -26.690 1.00 96.19 259 PRO A CA 1
ATOM 2026 C C . PRO A 1 259 ? 8.062 24.118 -26.697 1.00 96.19 259 PRO A C 1
ATOM 2028 O O . PRO A 1 259 ? 7.358 23.852 -25.724 1.00 96.19 259 PRO A O 1
ATOM 2031 N N . ALA A 1 260 ? 7.550 24.642 -27.815 1.00 94.75 260 ALA A N 1
ATOM 2032 C CA . ALA A 1 260 ? 6.170 25.132 -27.919 1.00 94.75 260 ALA A CA 1
ATOM 2033 C C . ALA A 1 260 ? 5.101 24.077 -27.562 1.00 94.75 260 ALA A C 1
ATOM 2035 O O . ALA A 1 260 ? 4.083 24.408 -26.957 1.00 94.75 260 ALA A O 1
ATOM 2036 N N . TRP A 1 261 ? 5.352 22.799 -27.872 1.00 94.94 261 TRP A N 1
ATOM 2037 C CA . TRP A 1 261 ? 4.427 21.701 -27.574 1.00 94.94 261 TRP A CA 1
ATOM 2038 C C . TRP A 1 261 ? 4.194 21.486 -26.069 1.00 94.94 261 TRP A C 1
ATOM 2040 O O . TRP A 1 261 ? 3.124 21.030 -25.679 1.00 94.94 261 TRP A O 1
ATOM 2050 N N . LEU A 1 262 ? 5.150 21.859 -25.210 1.00 95.88 262 LEU A N 1
ATOM 2051 C CA . LEU A 1 262 ? 5.040 21.691 -23.758 1.00 95.88 262 LEU A CA 1
ATOM 2052 C C . LEU A 1 262 ? 3.954 22.601 -23.161 1.00 95.88 262 LEU A C 1
ATOM 2054 O O . LEU A 1 262 ? 3.275 22.213 -22.212 1.00 95.88 262 LEU A O 1
ATOM 2058 N N . PHE A 1 263 ? 3.719 23.773 -23.756 1.00 95.50 263 PHE A N 1
ATOM 2059 C CA . PHE A 1 263 ? 2.619 24.660 -23.366 1.00 95.50 263 PHE A CA 1
ATOM 2060 C C . PHE A 1 263 ? 1.247 24.084 -23.736 1.00 95.50 263 PHE A C 1
ATOM 2062 O O . PHE A 1 263 ? 0.280 24.335 -23.023 1.00 95.50 263 PHE A O 1
ATOM 2069 N N . ALA A 1 264 ? 1.175 23.267 -24.790 1.00 90.94 264 ALA A N 1
ATOM 2070 C CA . ALA A 1 264 ? -0.027 22.545 -25.211 1.00 90.94 264 ALA A CA 1
ATOM 2071 C C . ALA A 1 264 ? -0.193 21.166 -24.531 1.00 90.94 264 ALA A C 1
ATOM 2073 O O . ALA A 1 264 ? -1.086 20.412 -24.906 1.00 90.94 264 ALA A O 1
ATOM 2074 N N . SER A 1 265 ? 0.667 20.825 -23.561 1.00 95.56 265 SER A N 1
ATOM 2075 C CA . SER A 1 265 ? 0.600 19.561 -22.813 1.00 95.56 265 SER A CA 1
ATOM 2076 C C . SER A 1 265 ? -0.258 19.651 -21.553 1.00 95.56 265 SER A C 1
ATOM 2078 O O . SER A 1 265 ? -0.502 20.739 -21.029 1.00 95.56 265 SER A O 1
ATOM 2080 N N . GLU A 1 266 ? -0.713 18.496 -21.069 1.00 96.56 266 GLU A N 1
ATOM 2081 C CA . GLU A 1 266 ? -1.615 18.395 -19.919 1.00 96.56 266 GLU A CA 1
ATOM 2082 C C . GLU A 1 266 ? -0.976 18.885 -18.609 1.00 96.56 266 GLU A C 1
ATOM 2084 O O . GLU A 1 266 ? 0.246 18.865 -18.446 1.00 96.56 266 GLU A O 1
ATOM 2089 N N . ASP A 1 267 ? -1.797 19.268 -17.623 1.00 97.06 267 ASP A N 1
ATOM 2090 C CA . ASP A 1 267 ? -1.309 19.808 -16.342 1.00 97.06 267 ASP A CA 1
ATOM 2091 C C . ASP A 1 267 ? -0.303 18.881 -15.650 1.00 97.06 267 ASP A C 1
ATOM 2093 O O . ASP A 1 267 ? 0.738 19.326 -15.157 1.00 97.06 267 ASP A O 1
ATOM 2097 N N . TRP A 1 268 ? -0.580 17.574 -15.655 1.00 95.62 268 TRP A N 1
ATOM 2098 C CA . TRP A 1 268 ? 0.325 16.582 -15.083 1.00 95.62 268 TRP A CA 1
ATOM 2099 C C . TRP A 1 268 ? 1.644 16.491 -15.864 1.00 95.62 268 TRP A C 1
ATOM 2101 O O . TRP A 1 268 ? 2.695 16.318 -15.255 1.00 95.62 268 TRP A O 1
ATOM 2111 N N . GLN A 1 269 ? 1.628 16.690 -17.185 1.00 96.88 269 GLN A N 1
ATOM 2112 C CA . GLN A 1 269 ? 2.820 16.653 -18.037 1.00 96.88 269 GLN A CA 1
ATOM 2113 C C . GLN A 1 269 ? 3.714 17.874 -17.815 1.00 96.88 269 GLN A C 1
ATOM 2115 O O . GLN A 1 269 ? 4.911 17.723 -17.541 1.00 96.88 269 GLN A O 1
ATOM 2120 N N . ARG A 1 270 ? 3.115 19.074 -17.819 1.00 97.75 270 ARG A N 1
ATOM 2121 C CA . ARG A 1 270 ? 3.777 20.330 -17.430 1.00 97.75 270 ARG A CA 1
ATOM 2122 C C . ARG A 1 270 ? 4.410 20.198 -16.041 1.00 97.75 270 ARG A C 1
ATOM 2124 O O . ARG A 1 270 ? 5.569 20.567 -15.845 1.00 97.75 270 ARG A O 1
ATOM 2131 N N . LYS A 1 271 ? 3.694 19.581 -15.094 1.00 96.50 271 LYS A N 1
ATOM 2132 C CA . LYS A 1 271 ? 4.176 19.293 -13.735 1.00 96.50 271 LYS A CA 1
ATOM 2133 C C . LYS A 1 271 ? 5.390 18.365 -13.694 1.00 96.50 271 LYS A C 1
ATOM 2135 O O . LYS A 1 271 ? 6.288 18.632 -12.897 1.00 96.50 271 LYS A O 1
ATOM 2140 N N . LEU A 1 272 ? 5.450 17.295 -14.495 1.00 97.38 272 LEU A N 1
ATOM 2141 C CA . LEU A 1 272 ? 6.602 16.375 -14.484 1.00 97.38 272 LEU A CA 1
ATOM 2142 C C . LEU A 1 272 ? 7.889 17.060 -14.949 1.00 97.38 272 LEU A C 1
ATOM 2144 O O . LEU A 1 272 ? 8.919 16.934 -14.285 1.00 97.38 272 LEU A O 1
ATOM 2148 N N . PHE A 1 273 ? 7.810 17.825 -16.040 1.00 98.44 273 PHE A N 1
ATOM 2149 C CA . PHE A 1 273 ? 8.928 18.626 -16.538 1.00 98.44 273 PHE A CA 1
ATOM 2150 C C . PHE A 1 273 ? 9.404 19.639 -15.484 1.00 98.44 273 PHE A C 1
ATOM 2152 O O . PHE A 1 273 ? 10.583 19.662 -15.127 1.00 98.44 273 PHE A O 1
ATOM 2159 N N . LEU A 1 274 ? 8.477 20.434 -14.934 1.00 98.38 274 LEU A N 1
ATOM 2160 C CA . LEU A 1 274 ? 8.790 21.462 -13.939 1.00 98.38 274 LEU A CA 1
ATOM 2161 C C . LEU A 1 274 ? 9.394 20.869 -12.660 1.00 98.38 274 LEU A C 1
ATOM 2163 O O . LEU A 1 274 ? 10.431 21.336 -12.199 1.00 98.38 274 LEU A O 1
ATOM 2167 N N . ALA A 1 275 ? 8.794 19.819 -12.097 1.00 97.50 275 ALA A N 1
ATOM 2168 C CA . ALA A 1 275 ? 9.266 19.224 -10.849 1.00 97.50 275 ALA A CA 1
ATOM 2169 C C . ALA A 1 275 ? 10.660 18.580 -10.988 1.00 97.50 275 ALA A C 1
ATOM 2171 O O . ALA A 1 275 ? 11.453 18.648 -10.048 1.00 97.50 275 ALA A O 1
ATOM 2172 N N . ALA A 1 276 ? 10.993 18.001 -12.148 1.00 97.75 276 ALA A N 1
ATOM 2173 C CA . ALA A 1 276 ? 12.339 17.485 -12.411 1.00 97.75 276 ALA A CA 1
ATOM 2174 C C . ALA A 1 276 ? 13.368 18.610 -12.619 1.00 97.75 276 ALA A C 1
ATOM 2176 O O . ALA A 1 276 ? 14.468 18.536 -12.075 1.00 97.75 276 ALA A O 1
ATOM 2177 N N . TYR A 1 277 ? 12.997 19.690 -13.318 1.00 98.06 277 TYR A N 1
ATOM 2178 C CA . TYR A 1 277 ? 13.829 20.895 -13.422 1.00 98.06 277 TYR A CA 1
ATOM 2179 C C . TYR A 1 277 ? 14.118 21.514 -12.040 1.00 98.06 277 TYR A C 1
ATOM 2181 O O . TYR A 1 277 ? 15.261 21.842 -11.725 1.00 98.06 277 TYR A O 1
ATOM 2189 N N . PHE A 1 278 ? 13.109 21.600 -11.169 1.00 97.69 278 PHE A N 1
ATOM 2190 C CA . PHE A 1 278 ? 13.257 22.103 -9.799 1.00 97.69 278 PHE A CA 1
ATOM 2191 C C . PHE A 1 278 ? 14.048 21.160 -8.879 1.00 97.69 278 PHE A C 1
ATOM 2193 O O . PHE A 1 278 ? 14.708 21.629 -7.947 1.00 97.69 278 PHE A O 1
ATOM 2200 N N . GLY A 1 279 ? 14.040 19.850 -9.151 1.00 95.50 279 GLY A N 1
ATOM 2201 C CA . GLY A 1 279 ? 14.904 18.863 -8.493 1.00 95.50 279 GLY A CA 1
ATOM 2202 C C . GLY A 1 279 ? 16.379 19.258 -8.521 1.00 95.50 279 GLY A C 1
ATOM 2203 O O . GLY A 1 279 ? 17.043 19.211 -7.482 1.00 95.50 279 GLY A O 1
ATOM 2204 N N . ALA A 1 280 ? 16.827 19.764 -9.670 1.00 93.88 280 ALA A N 1
ATOM 2205 C CA . ALA A 1 280 ? 18.107 20.434 -9.866 1.00 93.88 280 ALA A CA 1
ATOM 2206 C C . ALA A 1 280 ? 18.101 21.882 -9.320 1.00 93.88 280 ALA A C 1
ATOM 2208 O O . ALA A 1 280 ? 18.569 22.146 -8.211 1.00 93.88 280 ALA A O 1
ATOM 2209 N N . GLU A 1 281 ? 17.484 22.811 -10.054 1.00 93.94 281 GLU A N 1
ATOM 2210 C CA . GLU A 1 281 ? 17.792 24.255 -10.006 1.00 93.94 281 GLU A CA 1
ATOM 2211 C C . GLU A 1 281 ? 17.067 25.052 -8.910 1.00 93.94 281 GLU A C 1
ATOM 2213 O O . GLU A 1 281 ? 17.483 26.158 -8.563 1.00 93.94 281 GLU A O 1
ATOM 2218 N N . LEU A 1 282 ? 15.958 24.539 -8.364 1.00 96.00 282 LEU A N 1
ATOM 2219 C CA . LEU A 1 282 ? 15.174 25.277 -7.368 1.00 96.00 282 LEU A CA 1
ATOM 2220 C C . LEU A 1 282 ? 15.734 25.050 -5.962 1.00 96.00 282 LEU A C 1
ATOM 2222 O O . LEU A 1 282 ? 15.955 23.908 -5.546 1.00 96.00 282 LEU A O 1
ATOM 2226 N N . SER A 1 283 ? 15.890 26.131 -5.198 1.00 95.31 283 SER A N 1
ATOM 2227 C CA . SER A 1 283 ? 16.252 26.080 -3.779 1.00 95.31 283 SER A CA 1
ATOM 2228 C C . SER A 1 283 ? 15.326 25.157 -2.972 1.00 95.31 283 SER A C 1
ATOM 2230 O O . SER A 1 283 ? 14.117 25.096 -3.221 1.00 95.31 283 SER A O 1
ATOM 2232 N N . GLU A 1 284 ? 15.878 24.480 -1.965 1.00 93.50 284 GLU A N 1
ATOM 2233 C CA . GLU A 1 284 ? 15.112 23.653 -1.023 1.00 93.50 284 GLU A CA 1
ATOM 2234 C C . GLU A 1 284 ? 14.044 24.463 -0.245 1.00 93.50 284 GLU A C 1
ATOM 2236 O O . GLU A 1 284 ? 14.217 25.669 -0.035 1.00 93.50 284 GLU A O 1
ATOM 2241 N N . PRO A 1 285 ? 12.949 23.831 0.222 1.00 94.00 285 PRO A N 1
ATOM 2242 C CA . PRO A 1 285 ? 11.968 24.484 1.090 1.00 94.00 285 PRO A CA 1
ATOM 2243 C C . PRO A 1 285 ? 12.597 24.891 2.431 1.00 94.00 285 PRO A C 1
ATOM 2245 O O . PRO A 1 285 ? 13.041 24.040 3.201 1.00 94.00 285 PRO A O 1
ATOM 2248 N N . LYS A 1 286 ? 12.627 26.197 2.723 1.00 91.81 286 LYS A N 1
ATOM 2249 C CA . LYS A 1 286 ? 13.342 26.758 3.880 1.00 91.81 286 LYS A CA 1
ATOM 2250 C C . LYS A 1 286 ? 12.602 27.937 4.502 1.00 91.81 286 LYS A C 1
ATOM 2252 O O . LYS A 1 286 ? 12.003 28.741 3.794 1.00 91.81 286 LYS A O 1
ATOM 2257 N N . THR A 1 287 ? 12.674 28.074 5.825 1.00 89.88 287 THR A N 1
ATOM 2258 C CA . THR A 1 287 ? 12.084 29.196 6.577 1.00 89.88 287 THR A CA 1
ATOM 2259 C C . THR A 1 287 ? 13.143 30.172 7.078 1.00 89.88 287 THR A C 1
ATOM 2261 O O . THR A 1 287 ? 14.178 29.742 7.582 1.00 89.88 287 THR A O 1
ATOM 2264 N N . THR A 1 288 ? 12.865 31.476 7.026 1.00 85.50 288 THR A N 1
ATOM 2265 C CA . THR A 1 288 ? 13.784 32.535 7.498 1.00 85.50 288 THR A CA 1
ATOM 2266 C C . THR A 1 288 ? 13.894 32.582 9.024 1.00 85.50 288 THR A C 1
ATOM 2268 O O . THR A 1 288 ? 14.956 32.856 9.571 1.00 85.50 288 THR A O 1
ATOM 2271 N N . ASN A 1 289 ? 12.781 32.333 9.712 1.00 79.25 289 ASN A N 1
ATOM 2272 C CA . ASN A 1 289 ? 12.598 32.528 11.157 1.00 79.25 289 ASN A CA 1
ATOM 2273 C C . ASN A 1 289 ? 11.928 31.315 11.841 1.00 79.25 289 ASN A C 1
ATOM 2275 O O . ASN A 1 289 ? 11.507 31.397 12.993 1.00 79.25 289 ASN A O 1
ATOM 2279 N N . GLY A 1 290 ? 11.818 30.196 11.119 1.00 78.81 290 GLY A N 1
ATOM 2280 C CA . GLY A 1 290 ? 11.120 28.979 11.533 1.00 78.81 290 GLY A CA 1
ATOM 2281 C C . GLY A 1 290 ? 9.664 28.872 11.060 1.00 78.81 290 GLY A C 1
ATOM 2282 O O . GLY A 1 290 ? 9.141 27.765 11.059 1.00 78.81 290 GLY A O 1
ATOM 2283 N N . TYR A 1 291 ? 8.998 29.954 10.638 1.00 78.88 291 TYR A N 1
ATOM 2284 C CA . TYR A 1 291 ? 7.570 29.922 10.259 1.00 78.88 291 TYR A CA 1
ATOM 2285 C C . TYR A 1 291 ? 7.251 30.604 8.920 1.00 78.88 291 TYR A C 1
ATOM 2287 O O . TYR A 1 291 ? 6.424 30.094 8.164 1.00 78.88 291 TYR A O 1
ATOM 2295 N N . ASP A 1 292 ? 7.928 31.701 8.581 1.00 83.12 292 ASP A N 1
ATOM 2296 C CA . ASP A 1 292 ? 7.824 32.331 7.265 1.00 83.12 292 ASP A CA 1
ATOM 2297 C C . ASP A 1 292 ? 8.811 31.679 6.292 1.00 83.12 292 ASP A C 1
ATOM 2299 O O . ASP A 1 292 ? 10.025 31.649 6.530 1.00 83.12 292 ASP A O 1
ATOM 2303 N N . PHE A 1 293 ? 8.290 31.159 5.180 1.00 90.12 293 PHE A N 1
ATOM 2304 C CA . PHE A 1 293 ? 9.101 30.565 4.121 1.00 90.12 293 PHE A CA 1
ATOM 2305 C C . PHE A 1 293 ? 9.865 31.624 3.328 1.00 90.12 293 PHE A C 1
ATOM 2307 O O . PHE A 1 293 ? 9.326 32.662 2.937 1.00 90.12 293 PHE A O 1
ATOM 2314 N N . GLN A 1 294 ? 11.124 31.311 3.035 1.00 91.62 294 GLN A N 1
ATOM 2315 C CA . GLN A 1 294 ? 11.883 31.978 1.990 1.00 91.62 294 GLN A CA 1
ATOM 2316 C C . GLN A 1 294 ? 11.195 31.713 0.648 1.00 91.62 294 GLN A C 1
ATOM 2318 O O . GLN A 1 294 ? 10.688 30.618 0.407 1.00 91.62 294 GLN A O 1
ATOM 2323 N N . MET A 1 295 ? 11.167 32.724 -0.220 1.00 93.50 295 MET A N 1
ATOM 2324 C CA . MET A 1 295 ? 10.728 32.574 -1.607 1.00 93.50 295 MET A CA 1
ATOM 2325 C C . MET A 1 295 ? 11.621 31.529 -2.294 1.00 93.50 295 MET A C 1
ATOM 2327 O O . MET A 1 295 ? 12.825 31.778 -2.373 1.00 93.50 295 MET A O 1
ATOM 2331 N N . PRO A 1 296 ? 11.093 30.388 -2.783 1.00 96.12 296 PRO A N 1
ATOM 2332 C CA . PRO A 1 296 ? 11.899 29.432 -3.530 1.00 96.12 296 PRO A CA 1
ATOM 2333 C C . PRO A 1 296 ? 12.415 30.086 -4.813 1.00 96.12 296 PRO A C 1
ATOM 2335 O O . PRO A 1 296 ? 11.629 30.676 -5.557 1.00 96.12 296 PRO A O 1
ATOM 2338 N N . LEU A 1 297 ? 13.724 30.008 -5.050 1.00 95.38 297 LEU A N 1
ATOM 2339 C CA . LEU A 1 297 ? 14.425 30.664 -6.155 1.00 95.38 297 LEU A CA 1
ATOM 2340 C C . LEU A 1 297 ? 15.050 29.629 -7.086 1.00 95.38 297 LEU A C 1
ATOM 2342 O O . LEU A 1 297 ? 15.687 28.688 -6.616 1.00 95.38 297 LEU A O 1
ATOM 2346 N N . PHE A 1 298 ? 14.920 29.851 -8.393 1.00 95.31 298 PHE A N 1
ATOM 2347 C CA . PHE A 1 298 ? 15.727 29.200 -9.428 1.00 95.31 298 PHE A CA 1
ATOM 2348 C C . PHE A 1 298 ? 16.372 30.273 -10.309 1.00 95.31 298 PHE A C 1
ATOM 2350 O O . PHE A 1 298 ? 15.856 31.393 -10.416 1.00 95.31 298 PHE A O 1
ATOM 2357 N N . SER A 1 299 ? 17.523 29.956 -10.902 1.00 93.44 299 SER A N 1
ATOM 2358 C CA . SER A 1 299 ? 18.322 30.915 -11.672 1.00 93.44 299 SER A CA 1
ATOM 2359 C C . SER A 1 299 ? 18.774 30.335 -13.008 1.00 93.44 299 SER A C 1
ATOM 2361 O O . SER A 1 299 ? 18.839 29.127 -13.184 1.00 93.44 299 SER A O 1
ATOM 2363 N N . VAL A 1 300 ? 19.107 31.208 -13.955 1.00 93.31 300 VAL A N 1
ATOM 2364 C CA . VAL A 1 300 ? 19.759 30.857 -15.219 1.00 93.31 300 VAL A CA 1
ATOM 2365 C C . VAL A 1 300 ? 20.930 31.809 -15.428 1.00 93.31 300 VAL A C 1
ATOM 2367 O O . VAL A 1 300 ? 20.767 33.029 -15.376 1.00 93.31 300 VAL A O 1
ATOM 2370 N N . ASN A 1 301 ? 22.105 31.245 -15.701 1.00 91.75 301 ASN A N 1
ATOM 2371 C CA . ASN A 1 301 ? 23.310 31.998 -16.038 1.00 91.75 301 ASN A CA 1
ATOM 2372 C C . ASN A 1 301 ? 23.528 31.995 -17.559 1.00 91.75 301 ASN A C 1
ATOM 2374 O O . ASN A 1 301 ? 23.442 30.947 -18.206 1.00 91.75 301 ASN A O 1
ATOM 2378 N N . LYS A 1 302 ? 23.814 33.166 -18.135 1.00 94.00 302 LYS A N 1
ATOM 2379 C CA . LYS A 1 302 ? 24.104 33.360 -19.566 1.00 94.00 302 LYS A CA 1
ATOM 2380 C C . LYS A 1 302 ? 25.266 34.331 -19.747 1.00 94.00 302 LYS A C 1
ATOM 2382 O O . LYS A 1 302 ? 25.434 35.240 -18.940 1.00 94.00 302 LYS A O 1
ATOM 2387 N N . LEU A 1 303 ? 26.009 34.205 -20.847 1.00 94.44 303 LEU A N 1
ATOM 2388 C CA . LEU A 1 303 ? 26.907 35.269 -21.307 1.00 94.44 303 LEU A CA 1
ATOM 2389 C C . LEU A 1 303 ? 26.124 36.583 -21.463 1.00 94.44 303 LEU A C 1
ATOM 2391 O O . LEU A 1 303 ? 24.996 36.559 -21.948 1.00 94.44 303 LEU A O 1
ATOM 2395 N N . GLU A 1 304 ? 26.706 37.723 -21.083 1.00 93.25 304 GLU A N 1
ATOM 2396 C CA . GLU A 1 304 ? 25.987 39.008 -20.962 1.00 93.25 304 GLU A CA 1
ATOM 2397 C C . GLU A 1 304 ? 25.304 39.440 -22.277 1.00 93.25 304 GLU A C 1
ATOM 2399 O O . GLU A 1 304 ? 24.172 39.929 -22.266 1.00 93.25 304 GLU A O 1
ATOM 2404 N N . ARG A 1 305 ? 25.916 39.116 -23.426 1.00 94.12 305 ARG A N 1
ATOM 2405 C CA . ARG A 1 305 ? 25.340 39.305 -24.775 1.00 94.12 305 ARG A CA 1
ATOM 2406 C C . ARG A 1 305 ? 24.047 38.516 -25.052 1.00 94.12 305 ARG A C 1
ATOM 2408 O O . ARG A 1 305 ? 23.335 38.849 -25.987 1.00 94.12 305 ARG A O 1
ATOM 2415 N N . LEU A 1 306 ? 23.733 37.497 -24.248 1.00 95.69 306 LEU A N 1
ATOM 2416 C CA . LEU A 1 306 ? 22.541 36.640 -24.349 1.00 95.69 306 LEU A CA 1
ATOM 2417 C C . LEU A 1 306 ? 21.503 36.928 -23.246 1.00 95.69 306 LEU A C 1
ATOM 2419 O O . LEU A 1 306 ? 20.608 36.114 -23.006 1.00 95.69 306 LEU A O 1
ATOM 2423 N N . SER A 1 307 ? 21.596 38.085 -22.577 1.00 94.19 307 SER A N 1
ATOM 2424 C CA . SER A 1 307 ? 20.669 38.515 -21.514 1.00 94.19 307 SER A CA 1
ATOM 2425 C C . SER A 1 307 ? 19.191 38.370 -21.898 1.00 94.19 307 SER A C 1
ATOM 2427 O O . SER A 1 307 ? 18.386 37.890 -21.102 1.00 94.19 307 SER A O 1
ATOM 2429 N N . GLN A 1 308 ? 18.828 38.714 -23.138 1.00 95.38 308 GLN A N 1
ATOM 2430 C CA . GLN A 1 308 ? 17.441 38.621 -23.600 1.00 95.38 308 GLN A CA 1
ATOM 2431 C C . GLN A 1 308 ? 16.955 37.167 -23.727 1.00 95.38 308 GLN A C 1
ATOM 2433 O O . GLN A 1 308 ? 15.807 36.881 -23.390 1.00 95.38 308 GLN A O 1
ATOM 2438 N N . SER A 1 309 ? 17.827 36.228 -24.120 1.00 95.69 309 SER A N 1
ATOM 2439 C CA . SER A 1 309 ? 17.507 34.792 -24.111 1.00 95.69 309 SER A CA 1
ATOM 2440 C C . SER A 1 309 ? 17.335 34.258 -22.683 1.00 95.69 309 SER A C 1
ATOM 2442 O O . SER A 1 309 ? 16.474 33.406 -22.465 1.00 95.69 309 SER A O 1
ATOM 2444 N N . ALA A 1 310 ? 18.082 34.779 -21.698 1.00 95.38 310 ALA A N 1
ATOM 2445 C CA . ALA A 1 310 ? 17.870 34.443 -20.285 1.00 95.38 310 ALA A CA 1
ATOM 2446 C C . ALA A 1 310 ? 16.464 34.851 -19.816 1.00 95.38 310 ALA A C 1
ATOM 2448 O O . ALA A 1 310 ? 15.748 34.046 -19.225 1.00 95.38 310 ALA A O 1
ATOM 2449 N N . ILE A 1 311 ? 16.061 36.090 -20.118 1.00 96.69 311 ILE A N 1
ATOM 2450 C CA . ILE A 1 311 ? 14.755 36.640 -19.736 1.00 96.69 311 ILE A CA 1
ATOM 2451 C C . ILE A 1 311 ? 13.621 35.873 -20.429 1.00 96.69 311 ILE A C 1
ATOM 2453 O O . ILE A 1 311 ? 12.683 35.457 -19.757 1.00 96.69 311 ILE A O 1
ATOM 2457 N N . GLN A 1 312 ? 13.721 35.615 -21.739 1.00 97.50 312 GLN A N 1
ATOM 2458 C CA . GLN A 1 312 ? 12.705 34.860 -22.485 1.00 97.50 312 GLN A CA 1
ATOM 2459 C C . GLN A 1 312 ? 12.525 33.427 -21.963 1.00 97.50 312 GLN A C 1
ATOM 2461 O O . GLN A 1 312 ? 11.393 32.989 -21.785 1.00 97.50 312 GLN A O 1
ATOM 2466 N N . LEU A 1 313 ? 13.618 32.715 -21.663 1.00 97.62 313 LEU A N 1
ATOM 2467 C CA . LEU A 1 313 ? 13.550 31.376 -21.069 1.00 97.62 313 LEU A CA 1
ATOM 2468 C C . LEU A 1 313 ? 12.924 31.404 -19.664 1.00 97.62 313 LEU A C 1
ATOM 2470 O O . LEU A 1 313 ? 12.171 30.504 -19.302 1.00 97.62 313 LEU A O 1
ATOM 2474 N N . LEU A 1 314 ? 13.213 32.430 -18.860 1.00 97.94 314 LEU A N 1
ATOM 2475 C CA . LEU A 1 314 ? 12.587 32.580 -17.547 1.00 97.94 314 LEU A CA 1
ATOM 2476 C C . LEU A 1 314 ? 11.093 32.923 -17.659 1.00 97.94 314 LEU A C 1
ATOM 2478 O O . LEU A 1 314 ? 10.306 32.393 -16.879 1.00 97.94 314 LEU A O 1
ATOM 2482 N N . GLU A 1 315 ? 10.673 33.721 -18.645 1.00 98.25 315 GLU A N 1
ATOM 2483 C CA . GLU A 1 315 ? 9.250 33.948 -18.939 1.00 98.25 315 GLU A CA 1
ATOM 2484 C C . GLU A 1 315 ? 8.535 32.687 -19.455 1.00 98.25 315 GLU A C 1
ATOM 2486 O O . GLU A 1 315 ? 7.375 32.466 -19.106 1.00 98.25 315 GLU A O 1
ATOM 2491 N N . ASP A 1 316 ? 9.219 31.804 -20.190 1.00 98.38 316 ASP A N 1
ATOM 2492 C CA . ASP A 1 316 ? 8.682 30.486 -20.559 1.00 98.38 316 ASP A CA 1
ATOM 2493 C C . ASP A 1 316 ? 8.358 29.647 -19.306 1.00 98.38 316 ASP A C 1
ATOM 2495 O O . ASP A 1 316 ? 7.244 29.135 -19.158 1.00 98.38 316 ASP A O 1
ATOM 2499 N N . PHE A 1 317 ? 9.298 29.560 -18.354 1.00 98.31 317 PHE A N 1
ATOM 2500 C CA . PHE A 1 317 ? 9.078 28.876 -17.073 1.00 98.31 317 PHE A CA 1
ATOM 2501 C C . PHE A 1 317 ? 7.973 29.537 -16.234 1.00 98.31 317 PHE A C 1
ATOM 2503 O O . PHE A 1 317 ? 7.155 28.830 -15.640 1.00 98.31 317 PHE A O 1
ATOM 2510 N N . ARG A 1 318 ? 7.908 30.877 -16.193 1.00 97.94 318 ARG A N 1
ATOM 2511 C CA . ARG A 1 318 ? 6.823 31.610 -15.513 1.00 97.94 318 ARG A CA 1
ATOM 2512 C C . ARG A 1 318 ? 5.464 31.309 -16.132 1.00 97.94 318 ARG A C 1
ATOM 2514 O O . ARG A 1 318 ? 4.514 31.107 -15.386 1.00 97.94 318 ARG A O 1
ATOM 2521 N N . SER A 1 319 ? 5.383 31.234 -17.457 1.00 98.00 319 SER A N 1
ATOM 2522 C CA . SER A 1 319 ? 4.142 30.968 -18.190 1.00 98.00 319 SER A CA 1
ATOM 2523 C C . SER A 1 319 ? 3.624 29.547 -17.933 1.00 98.00 319 SER A C 1
ATOM 2525 O O . SER A 1 319 ? 2.437 29.368 -17.660 1.00 98.00 319 SER A O 1
ATOM 2527 N N . LEU A 1 320 ? 4.506 28.535 -17.902 1.00 97.44 320 LEU A N 1
ATOM 2528 C CA . LEU A 1 320 ? 4.121 27.182 -17.472 1.00 97.44 320 LEU A CA 1
ATOM 2529 C C . LEU A 1 320 ? 3.666 27.155 -16.006 1.00 97.44 320 LEU A C 1
ATOM 2531 O O . LEU A 1 320 ? 2.626 26.572 -15.702 1.00 97.44 320 LEU A O 1
ATOM 2535 N N . LEU A 1 321 ? 4.393 27.813 -15.098 1.00 97.62 321 LEU A N 1
ATOM 2536 C CA . LEU A 1 321 ? 4.005 27.910 -13.687 1.00 97.62 321 LEU A CA 1
ATOM 2537 C C . LEU A 1 321 ? 2.629 28.574 -13.511 1.00 97.62 321 LEU A C 1
ATOM 2539 O O . LEU A 1 321 ? 1.789 28.050 -12.783 1.00 97.62 321 LEU A O 1
ATOM 2543 N N . GLN A 1 322 ? 2.367 29.668 -14.226 1.00 96.94 322 GLN A N 1
ATOM 2544 C CA . GLN A 1 322 ? 1.086 30.376 -14.209 1.00 96.94 322 GLN A CA 1
ATOM 2545 C C . GLN A 1 322 ? -0.057 29.536 -14.798 1.00 96.94 322 GLN A C 1
ATOM 2547 O O . GLN A 1 322 ? -1.164 29.597 -14.267 1.00 96.94 322 GLN A O 1
ATOM 2552 N N . SER A 1 323 ? 0.201 28.696 -15.811 1.00 96.06 323 SER A N 1
ATOM 2553 C CA . SER A 1 323 ? -0.801 27.744 -16.328 1.00 96.06 323 SER A CA 1
ATOM 2554 C C . SER A 1 323 ? -1.240 26.708 -15.281 1.00 96.06 323 SER A C 1
ATOM 2556 O O . SER A 1 323 ? -2.392 26.291 -15.278 1.00 96.06 323 SER A O 1
ATOM 2558 N N . LEU A 1 324 ? -0.359 26.379 -14.326 1.00 95.75 324 LEU A N 1
ATOM 2559 C CA . LEU A 1 324 ? -0.648 25.538 -13.155 1.00 95.75 324 LEU A CA 1
ATOM 2560 C C . LEU A 1 324 ? -1.055 26.369 -11.918 1.00 95.75 324 LEU A C 1
ATOM 2562 O O . LEU A 1 324 ? -0.971 25.902 -10.780 1.00 95.75 324 LEU A O 1
ATOM 2566 N N . TYR A 1 325 ? -1.483 27.617 -12.132 1.00 95.94 325 TYR A N 1
ATOM 2567 C CA . TYR A 1 325 ? -1.894 28.586 -11.112 1.00 95.94 325 TYR A CA 1
ATOM 2568 C C . TYR A 1 325 ? -0.824 28.888 -10.039 1.00 95.94 325 TYR A C 1
ATOM 2570 O O . TYR A 1 325 ? -1.174 29.219 -8.902 1.00 95.94 325 TYR A O 1
ATOM 2578 N N . ILE A 1 326 ? 0.469 28.782 -10.365 1.00 97.50 326 ILE A N 1
ATOM 2579 C CA . ILE A 1 326 ? 1.575 29.159 -9.472 1.00 97.50 326 ILE A CA 1
ATOM 2580 C C . ILE A 1 326 ? 2.009 30.608 -9.742 1.00 97.50 326 ILE A C 1
ATOM 2582 O O . ILE A 1 326 ? 2.420 30.969 -10.845 1.00 97.50 326 ILE A O 1
ATOM 2586 N N . GLU A 1 327 ? 1.956 31.441 -8.706 1.00 97.56 327 GLU A N 1
ATOM 2587 C CA . GLU A 1 327 ? 2.362 32.847 -8.742 1.00 97.56 327 GLU A CA 1
ATOM 2588 C C . GLU A 1 327 ? 3.893 32.992 -8.673 1.00 97.56 327 GLU A C 1
ATOM 2590 O O . GLU A 1 327 ? 4.561 32.356 -7.847 1.00 97.56 327 GLU A O 1
ATOM 2595 N N . THR A 1 328 ? 4.454 33.876 -9.505 1.00 98.00 328 THR A N 1
ATOM 2596 C CA . THR A 1 328 ? 5.906 34.079 -9.652 1.00 98.00 328 THR A CA 1
ATOM 2597 C C . THR A 1 328 ? 6.306 35.553 -9.696 1.00 98.00 328 THR A C 1
ATOM 2599 O O . THR A 1 328 ? 5.606 36.388 -10.276 1.00 98.00 328 THR A O 1
ATOM 2602 N N . SER A 1 329 ? 7.487 35.872 -9.157 1.00 97.12 329 SER A N 1
ATOM 2603 C CA . SER A 1 329 ? 8.152 37.154 -9.418 1.00 97.12 329 SER A CA 1
ATOM 2604 C C . SER A 1 329 ? 8.474 37.294 -10.913 1.00 97.12 329 SER A C 1
ATOM 2606 O O . SER A 1 329 ? 8.665 36.274 -11.581 1.00 97.12 329 SER A O 1
ATOM 2608 N N . PRO A 1 330 ? 8.612 38.518 -11.453 1.00 96.62 330 PRO A N 1
ATOM 2609 C CA . PRO A 1 330 ? 9.279 38.707 -12.739 1.00 96.62 330 PRO A CA 1
ATOM 2610 C C . PRO A 1 330 ? 10.744 38.218 -12.687 1.00 96.62 330 PRO A C 1
ATOM 2612 O O . PRO A 1 330 ? 11.309 38.098 -11.589 1.00 96.62 330 PRO A O 1
ATOM 2615 N N . PRO A 1 331 ? 11.373 37.950 -13.848 1.00 96.25 331 PRO A N 1
ATOM 2616 C CA . PRO A 1 331 ? 12.804 37.706 -13.957 1.00 96.25 331 PRO A CA 1
ATOM 2617 C C . PRO A 1 331 ? 13.597 38.941 -13.522 1.00 96.25 331 PRO A C 1
ATOM 2619 O O . PRO A 1 331 ? 13.280 40.062 -13.916 1.00 96.25 331 PRO A O 1
ATOM 2622 N N . ALA A 1 332 ? 14.655 38.744 -12.738 1.00 94.69 332 ALA A N 1
ATOM 2623 C CA . ALA A 1 332 ? 15.533 39.825 -12.286 1.00 94.69 332 ALA A CA 1
ATOM 2624 C C . ALA A 1 332 ? 17.011 39.426 -12.390 1.00 94.69 332 ALA A C 1
ATOM 2626 O O . ALA A 1 332 ? 17.364 38.300 -12.033 1.00 94.69 332 ALA A O 1
ATOM 2627 N N . ARG A 1 333 ? 17.883 40.351 -12.831 1.00 92.50 333 ARG A N 1
ATOM 2628 C CA . ARG A 1 333 ? 19.348 40.169 -12.781 1.00 92.50 333 ARG A CA 1
ATOM 2629 C C . ARG A 1 333 ? 19.791 40.007 -11.325 1.00 92.50 333 ARG A C 1
ATOM 2631 O O . ARG A 1 333 ? 19.319 40.723 -10.441 1.00 92.50 333 ARG A O 1
ATOM 2638 N N . VAL A 1 334 ? 20.711 39.082 -11.082 1.00 87.88 334 VAL A N 1
ATOM 2639 C CA . VAL A 1 334 ? 21.310 38.832 -9.769 1.00 87.88 334 VAL A CA 1
ATOM 2640 C C . VAL A 1 334 ? 22.676 39.509 -9.723 1.00 87.88 334 VAL A C 1
ATOM 2642 O O . VAL A 1 334 ? 23.602 39.100 -10.418 1.00 87.88 334 VAL A O 1
ATOM 2645 N N . VAL A 1 335 ? 22.795 40.562 -8.914 1.00 78.25 335 VAL A N 1
ATOM 2646 C CA . VAL A 1 335 ? 24.078 41.235 -8.662 1.00 78.25 335 VAL A CA 1
ATOM 2647 C C . VAL A 1 335 ? 25.004 40.266 -7.926 1.00 78.25 335 VAL A C 1
ATOM 2649 O O . VAL A 1 335 ? 24.606 39.705 -6.905 1.00 78.25 335 VAL A O 1
ATOM 2652 N N . GLY A 1 336 ? 26.220 40.061 -8.440 1.00 73.00 336 GLY A N 1
ATOM 2653 C CA . GLY A 1 336 ? 27.186 39.129 -7.851 1.00 73.00 336 GLY A CA 1
ATOM 2654 C C . GLY A 1 336 ? 27.070 37.686 -8.355 1.00 73.00 336 GLY A C 1
ATOM 2655 O O . GLY A 1 336 ? 27.775 36.820 -7.850 1.00 73.00 336 GLY A O 1
ATOM 2656 N N . TYR A 1 337 ? 26.227 37.417 -9.362 1.00 77.31 337 TYR A N 1
ATOM 2657 C CA . TYR A 1 337 ? 26.321 36.208 -10.209 1.00 77.31 337 TYR A CA 1
ATOM 2658 C C . TYR A 1 337 ? 27.119 36.502 -11.498 1.00 77.31 337 TYR A C 1
ATOM 2660 O O . TYR A 1 337 ? 26.957 35.850 -12.529 1.00 77.31 337 TYR A O 1
ATOM 2668 N N . ASP A 1 338 ? 27.950 37.539 -11.451 1.00 82.12 338 ASP A N 1
ATOM 2669 C CA . ASP A 1 338 ? 28.841 37.969 -12.516 1.00 82.12 338 ASP A CA 1
ATOM 2670 C C . ASP A 1 338 ? 30.130 37.126 -12.473 1.00 82.12 338 ASP A C 1
ATOM 2672 O O . ASP A 1 338 ? 30.819 37.095 -11.455 1.00 82.12 338 ASP A O 1
ATOM 2676 N N . TYR A 1 339 ? 30.450 36.429 -13.566 1.00 80.56 339 TYR A N 1
ATOM 2677 C CA . TYR A 1 339 ? 31.630 35.565 -13.678 1.00 80.56 339 TYR A CA 1
ATOM 2678 C C . TYR A 1 339 ? 32.336 35.770 -15.020 1.00 80.56 339 TYR A C 1
ATOM 2680 O O . TYR A 1 339 ? 31.780 35.461 -16.078 1.00 80.56 339 TYR A O 1
ATOM 2688 N N . ASP A 1 340 ? 33.574 36.256 -14.982 1.00 81.25 340 ASP A N 1
ATOM 2689 C CA . ASP A 1 340 ? 34.399 36.474 -16.169 1.00 81.25 340 ASP A CA 1
ATOM 2690 C C . ASP A 1 340 ? 35.060 35.164 -16.622 1.00 81.25 340 ASP A C 1
ATOM 2692 O O . ASP A 1 340 ? 36.091 34.733 -16.105 1.00 81.25 340 ASP A O 1
ATOM 2696 N N . GLY A 1 341 ? 34.417 34.497 -17.585 1.00 77.81 341 GLY A N 1
ATOM 2697 C CA . GLY A 1 341 ? 34.881 33.243 -18.172 1.00 77.81 341 GLY A CA 1
ATOM 2698 C C . GLY A 1 341 ? 35.611 33.424 -19.507 1.00 77.81 341 GLY A C 1
ATOM 2699 O O . GLY A 1 341 ? 35.572 34.479 -20.134 1.00 77.81 341 GLY A O 1
ATOM 2700 N N . VAL A 1 342 ? 36.217 32.336 -19.995 1.00 77.56 342 VAL A N 1
ATOM 2701 C CA . VAL A 1 342 ? 37.042 32.295 -21.227 1.00 77.56 342 VAL A CA 1
ATOM 2702 C C . VAL A 1 342 ? 36.299 32.758 -22.500 1.00 77.56 342 VAL A C 1
ATOM 2704 O O . VAL A 1 342 ? 36.923 33.217 -23.448 1.00 77.56 342 VAL A O 1
ATOM 2707 N N . GLU A 1 343 ? 34.965 32.683 -22.529 1.00 79.50 343 GLU A N 1
ATOM 2708 C CA . GLU A 1 343 ? 34.112 33.114 -23.660 1.00 79.50 343 GLU A CA 1
ATOM 2709 C C . GLU A 1 343 ? 33.462 34.502 -23.449 1.00 79.50 343 GLU A C 1
ATOM 2711 O O . GLU A 1 343 ? 32.566 34.909 -24.207 1.00 79.50 343 GLU A O 1
ATOM 2716 N N . GLY A 1 344 ? 33.896 35.211 -22.403 1.00 87.06 344 GLY A N 1
ATOM 2717 C CA . GLY A 1 344 ? 33.352 36.476 -21.919 1.00 87.06 344 GLY A CA 1
ATOM 2718 C C . GLY A 1 344 ? 32.589 36.347 -20.595 1.00 87.06 344 GLY A C 1
ATOM 2719 O O . GLY A 1 344 ? 32.386 35.254 -20.057 1.00 87.06 344 GLY A O 1
ATOM 2720 N N . ARG A 1 345 ? 32.141 37.498 -20.087 1.00 89.44 345 ARG A N 1
ATOM 2721 C CA . ARG A 1 345 ? 31.362 37.630 -18.852 1.00 89.44 345 ARG A CA 1
ATOM 2722 C C . ARG A 1 345 ? 30.027 36.894 -18.931 1.00 89.44 345 ARG A C 1
ATOM 2724 O O . ARG A 1 345 ? 29.220 37.146 -19.828 1.00 89.44 345 ARG A O 1
ATOM 2731 N N . SER A 1 346 ? 29.785 36.019 -17.962 1.00 90.44 346 SER A N 1
ATOM 2732 C CA . SER A 1 346 ? 28.484 35.432 -17.647 1.00 90.44 346 SER A CA 1
ATOM 2733 C C . SER A 1 346 ? 27.810 36.229 -16.535 1.00 90.44 346 SER A C 1
ATOM 2735 O O . SER A 1 346 ? 28.487 36.725 -15.639 1.00 90.44 346 SER A O 1
ATOM 2737 N N . ILE A 1 347 ? 26.484 36.331 -16.580 1.00 92.31 347 ILE A N 1
ATOM 2738 C CA . ILE A 1 347 ? 25.654 36.992 -15.569 1.00 92.31 347 ILE A CA 1
ATOM 2739 C C . ILE A 1 347 ? 24.427 36.129 -15.250 1.00 92.31 347 ILE A C 1
ATOM 2741 O O . ILE A 1 347 ? 23.953 35.366 -16.101 1.00 92.31 347 ILE A O 1
ATOM 2745 N N . GLY A 1 348 ? 23.908 36.251 -14.029 1.00 92.69 348 GLY A N 1
ATOM 2746 C CA . GLY A 1 348 ? 22.749 35.491 -13.562 1.00 92.69 348 GLY A CA 1
ATOM 2747 C C . GLY A 1 348 ? 21.432 36.261 -13.613 1.00 92.69 348 GLY A C 1
ATOM 2748 O O . GLY A 1 348 ? 21.375 37.448 -13.286 1.00 92.69 348 GLY A O 1
ATOM 2749 N N . PHE A 1 349 ? 20.353 35.556 -13.945 1.00 95.12 349 PHE A N 1
ATOM 2750 C CA . PHE A 1 349 ? 18.967 36.004 -13.791 1.00 95.12 349 PHE A CA 1
ATOM 2751 C C . PHE A 1 349 ? 18.187 34.984 -12.957 1.00 95.12 349 PHE A C 1
ATOM 2753 O O . PHE A 1 349 ? 18.455 33.790 -13.057 1.00 95.12 349 PHE A O 1
ATOM 2760 N N . ARG A 1 350 ? 17.212 35.425 -12.154 1.00 95.25 350 ARG A N 1
ATOM 2761 C CA . ARG A 1 350 ? 16.398 34.545 -11.294 1.00 95.25 350 ARG A CA 1
ATOM 2762 C C . ARG A 1 350 ? 14.904 34.821 -11.382 1.00 95.25 350 ARG A C 1
ATOM 2764 O O . ARG A 1 350 ? 14.502 35.956 -11.637 1.00 95.25 350 ARG A O 1
ATOM 2771 N N . VAL A 1 351 ? 14.110 33.803 -11.063 1.00 97.19 351 VAL A N 1
ATOM 2772 C CA . VAL A 1 351 ? 12.668 33.886 -10.785 1.00 97.19 351 VAL A CA 1
ATOM 2773 C C . VAL A 1 351 ? 12.395 33.251 -9.421 1.00 97.19 351 VAL A C 1
ATOM 2775 O O . VAL A 1 351 ? 13.046 32.279 -9.035 1.00 97.19 351 VAL A O 1
ATOM 2778 N N . GLY A 1 352 ? 11.444 33.818 -8.678 1.00 96.38 352 GLY A N 1
ATOM 2779 C CA . GLY A 1 352 ? 10.992 33.296 -7.393 1.00 96.38 352 GLY A CA 1
ATOM 2780 C C . GLY A 1 352 ? 9.517 32.907 -7.382 1.00 96.38 352 GLY A C 1
ATOM 2781 O O . GLY A 1 352 ? 8.689 33.580 -7.993 1.00 96.38 352 GLY A O 1
ATOM 2782 N N . ILE A 1 353 ? 9.181 31.840 -6.660 1.00 97.75 353 ILE A N 1
ATOM 2783 C CA . ILE A 1 353 ? 7.800 31.392 -6.429 1.00 97.75 353 ILE A CA 1
ATOM 2784 C C . ILE A 1 353 ? 7.249 32.146 -5.213 1.00 97.75 353 ILE A C 1
ATOM 2786 O O . ILE A 1 353 ? 7.789 32.020 -4.115 1.00 97.75 353 ILE A O 1
ATOM 2790 N N . LEU A 1 354 ? 6.202 32.962 -5.385 1.00 96.31 354 LEU A N 1
ATOM 2791 C CA . LEU A 1 354 ? 5.792 33.912 -4.340 1.00 96.31 354 LEU A CA 1
ATOM 2792 C C . LEU A 1 354 ? 5.405 33.193 -3.039 1.00 96.31 354 LEU A C 1
ATOM 2794 O O . LEU A 1 354 ? 4.561 32.298 -3.046 1.00 96.31 354 LEU A O 1
ATOM 2798 N N . SER A 1 355 ? 5.986 33.611 -1.911 1.00 91.69 355 SER A N 1
ATOM 2799 C CA . SER A 1 355 ? 5.920 32.886 -0.632 1.00 91.69 355 SER A CA 1
ATOM 2800 C C . SER A 1 355 ? 4.581 32.985 0.119 1.00 91.69 355 SER A C 1
ATOM 2802 O O . SER A 1 355 ? 4.506 32.674 1.310 1.00 91.69 355 SER A O 1
ATOM 2804 N N . ASN A 1 356 ? 3.497 33.389 -0.553 1.00 89.38 356 ASN A N 1
ATOM 2805 C CA . ASN A 1 356 ? 2.169 33.392 0.055 1.00 89.38 356 ASN A CA 1
ATOM 2806 C C . ASN A 1 356 ? 1.710 31.944 0.331 1.00 89.38 356 ASN A C 1
ATOM 2808 O O . ASN A 1 356 ? 1.972 31.028 -0.450 1.00 89.38 356 ASN A O 1
ATOM 2812 N N . THR A 1 357 ? 1.031 31.716 1.460 1.00 88.38 357 THR A N 1
ATOM 2813 C CA . THR A 1 357 ? 0.730 30.354 1.939 1.00 88.38 357 THR A CA 1
ATOM 2814 C C . THR A 1 357 ? -0.127 29.537 0.969 1.00 88.38 357 THR A C 1
ATOM 2816 O O . THR A 1 357 ? 0.106 28.338 0.851 1.00 88.38 357 THR A O 1
ATOM 2819 N N . LYS A 1 358 ? -1.065 30.151 0.234 1.00 90.50 358 LYS A N 1
ATOM 2820 C CA . LYS A 1 358 ? -1.891 29.433 -0.754 1.00 90.50 358 LYS A CA 1
ATOM 2821 C C . LYS A 1 358 ? -1.063 29.007 -1.969 1.00 90.50 358 LYS A C 1
ATOM 2823 O O . LYS A 1 358 ? -1.187 27.868 -2.413 1.00 90.50 358 LYS A O 1
ATOM 2828 N N . ASN A 1 359 ? -0.186 29.883 -2.457 1.00 95.81 359 ASN A N 1
ATOM 2829 C CA . ASN A 1 359 ? 0.712 29.586 -3.569 1.00 95.81 359 ASN A CA 1
ATOM 2830 C C . ASN A 1 359 ? 1.743 28.507 -3.210 1.00 95.81 359 ASN A C 1
ATOM 2832 O O . ASN A 1 359 ? 1.921 27.561 -3.969 1.00 95.81 359 ASN A O 1
ATOM 2836 N N . LEU A 1 360 ? 2.363 28.579 -2.026 1.00 95.06 360 LEU A N 1
ATOM 2837 C CA . LEU A 1 360 ? 3.305 27.547 -1.576 1.00 95.06 360 LEU A CA 1
ATOM 2838 C C . LEU A 1 360 ? 2.626 26.197 -1.282 1.00 95.06 360 LEU A C 1
ATOM 2840 O O . LEU A 1 360 ? 3.211 25.160 -1.580 1.00 95.06 360 LEU A O 1
ATOM 2844 N N . LEU A 1 361 ? 1.387 26.184 -0.771 1.00 91.69 361 LEU A N 1
ATOM 2845 C CA . LEU A 1 361 ? 0.586 24.955 -0.635 1.00 91.69 361 LEU A CA 1
ATOM 2846 C C . LEU A 1 361 ? 0.294 24.300 -1.985 1.00 91.69 361 LEU A C 1
ATOM 2848 O O . LEU A 1 361 ? 0.396 23.078 -2.124 1.00 91.69 361 LEU A O 1
ATOM 2852 N N . ARG A 1 362 ? -0.057 25.116 -2.985 1.00 94.12 362 ARG A N 1
ATOM 2853 C CA . ARG A 1 362 ? -0.247 24.656 -4.360 1.00 94.12 362 ARG A CA 1
ATOM 2854 C C . ARG A 1 362 ? 1.071 24.124 -4.925 1.00 94.12 362 ARG A C 1
ATOM 2856 O O . ARG A 1 362 ? 1.122 22.985 -5.378 1.00 94.12 362 ARG A O 1
ATOM 2863 N N . PHE A 1 363 ? 2.152 24.892 -4.811 1.00 96.75 363 PHE A N 1
ATOM 2864 C CA . PHE A 1 363 ? 3.458 24.529 -5.349 1.00 96.75 363 PHE A CA 1
ATOM 2865 C C . PHE A 1 363 ? 4.035 23.253 -4.719 1.00 96.75 363 PHE A C 1
ATOM 2867 O O . PHE A 1 363 ? 4.256 22.278 -5.434 1.00 96.75 363 PHE A O 1
ATOM 2874 N N . PHE A 1 364 ? 4.251 23.217 -3.400 1.00 95.50 364 PHE A N 1
ATOM 2875 C CA . PHE A 1 364 ? 4.861 22.058 -2.737 1.00 95.50 364 PHE A CA 1
ATOM 2876 C C . PHE A 1 364 ? 3.947 20.827 -2.746 1.00 95.50 364 PHE A C 1
ATOM 2878 O O . PHE A 1 364 ? 4.440 19.705 -2.831 1.00 95.50 364 PHE A O 1
ATOM 2885 N N . GLY A 1 365 ? 2.626 21.024 -2.678 1.00 91.31 365 GLY A N 1
ATOM 2886 C CA . GLY A 1 365 ? 1.660 19.931 -2.679 1.00 91.31 365 GLY A CA 1
ATOM 2887 C C . GLY A 1 365 ? 1.376 19.341 -4.063 1.00 91.31 365 GLY A C 1
ATOM 2888 O O . GLY A 1 365 ? 1.100 18.147 -4.147 1.00 91.31 365 GLY A O 1
ATOM 2889 N N . GLN A 1 366 ? 1.401 20.132 -5.142 1.00 93.69 366 GLN A N 1
ATOM 2890 C CA . GLN A 1 366 ? 1.038 19.665 -6.490 1.00 93.69 366 GLN A CA 1
ATOM 2891 C C . GLN A 1 366 ? 2.234 19.500 -7.426 1.00 93.69 366 GLN A C 1
ATOM 2893 O O . GLN A 1 366 ? 2.269 18.526 -8.173 1.00 93.69 366 GLN A O 1
ATOM 2898 N N . ILE A 1 367 ? 3.211 20.412 -7.385 1.00 95.19 367 ILE A N 1
ATOM 2899 C CA . ILE A 1 367 ? 4.398 20.365 -8.249 1.00 95.19 367 ILE A CA 1
ATOM 2900 C C . ILE A 1 367 ? 5.535 19.635 -7.536 1.00 95.19 367 ILE A C 1
ATOM 2902 O O . ILE A 1 367 ? 5.940 18.548 -7.956 1.00 95.19 367 ILE A O 1
ATOM 2906 N N . GLY A 1 368 ? 5.998 20.205 -6.423 1.00 94.38 368 GLY A N 1
ATOM 2907 C CA . GLY A 1 368 ? 7.118 19.693 -5.646 1.00 94.38 368 GLY A CA 1
ATOM 2908 C C . GLY A 1 368 ? 8.394 19.553 -6.479 1.00 94.38 368 GLY A C 1
ATOM 2909 O O . GLY A 1 368 ? 8.746 20.432 -7.265 1.00 94.38 368 GLY A O 1
ATOM 2910 N N . TYR A 1 369 ? 9.082 18.430 -6.280 1.00 95.38 369 TYR A N 1
ATOM 2911 C CA . TYR A 1 369 ? 10.391 18.121 -6.852 1.00 95.38 369 TYR A CA 1
ATOM 2912 C C . TYR A 1 369 ? 10.401 16.665 -7.358 1.00 95.38 369 TYR A C 1
ATOM 2914 O O . TYR A 1 369 ? 9.666 15.817 -6.845 1.00 95.38 369 TYR A O 1
ATOM 2922 N N . LEU A 1 370 ? 11.232 16.352 -8.348 1.00 94.25 370 LEU A N 1
ATOM 2923 C CA . LEU A 1 370 ? 11.537 14.994 -8.820 1.00 94.25 370 LEU A CA 1
ATOM 2924 C C . LEU A 1 370 ? 13.059 14.857 -8.971 1.00 94.25 370 LEU A C 1
ATOM 2926 O O . LEU A 1 370 ? 13.734 15.866 -9.147 1.00 94.25 370 LEU A O 1
ATOM 2930 N N . TYR A 1 371 ? 13.598 13.639 -8.863 1.00 94.19 371 TYR A N 1
ATOM 2931 C CA . TYR A 1 371 ? 15.051 13.384 -8.835 1.00 94.19 371 TYR A CA 1
ATOM 2932 C C . TYR A 1 371 ? 15.811 14.149 -7.727 1.00 94.19 371 TYR A C 1
ATOM 2934 O O . TYR A 1 371 ? 16.959 14.551 -7.909 1.00 94.19 371 TYR A O 1
ATOM 2942 N N . ASN A 1 372 ? 15.163 14.387 -6.580 1.00 93.50 372 ASN A N 1
ATOM 2943 C CA . ASN A 1 372 ? 15.815 14.905 -5.375 1.00 93.50 372 ASN A CA 1
ATOM 2944 C C . ASN A 1 372 ? 15.019 14.510 -4.119 1.00 93.50 372 ASN A C 1
ATOM 2946 O O . ASN A 1 372 ? 14.061 15.195 -3.743 1.00 93.50 372 ASN A O 1
ATOM 2950 N N . GLY A 1 373 ? 15.400 13.403 -3.480 1.00 89.38 373 GLY A N 1
ATOM 2951 C CA . GLY A 1 373 ? 14.636 12.789 -2.391 1.00 89.38 373 GLY A CA 1
ATOM 2952 C C . GLY A 1 373 ? 14.499 13.682 -1.154 1.00 89.38 373 GLY A C 1
ATOM 2953 O O . GLY A 1 373 ? 13.437 13.736 -0.536 1.00 89.38 373 GLY A O 1
ATOM 2954 N N . GLU A 1 374 ? 15.528 14.465 -0.817 1.00 90.94 374 GLU A N 1
ATOM 2955 C CA . GLU A 1 374 ? 15.458 15.376 0.335 1.00 90.94 374 GLU A CA 1
ATOM 2956 C C . GLU A 1 374 ? 14.610 16.621 0.029 1.00 90.94 374 GLU A C 1
ATOM 2958 O O . GLU A 1 374 ? 13.781 16.996 0.859 1.00 90.94 374 GLU A O 1
ATOM 2963 N N . LYS A 1 375 ? 14.716 17.223 -1.170 1.00 94.25 375 LYS A N 1
ATOM 2964 C CA . LYS A 1 375 ? 13.811 18.324 -1.560 1.00 94.25 375 LYS A CA 1
ATOM 2965 C C . LYS A 1 375 ? 12.350 17.849 -1.626 1.00 94.25 375 LYS A C 1
ATOM 2967 O O . LYS A 1 375 ? 11.463 18.578 -1.187 1.00 94.25 375 LYS A O 1
ATOM 2972 N N . GLN A 1 376 ? 12.090 16.623 -2.093 1.00 91.81 376 GLN A N 1
ATOM 2973 C CA . GLN A 1 376 ? 10.764 15.985 -2.039 1.00 91.81 376 GLN A CA 1
ATOM 2974 C C . GLN A 1 376 ? 10.242 15.837 -0.606 1.00 91.81 376 GLN A C 1
ATOM 2976 O O . GLN A 1 376 ? 9.128 16.276 -0.304 1.00 91.81 376 GLN A O 1
ATOM 2981 N N . ARG A 1 377 ? 11.058 15.256 0.284 1.00 91.69 377 ARG A N 1
ATOM 2982 C CA . ARG A 1 377 ? 10.741 15.061 1.704 1.00 91.69 377 ARG A CA 1
ATOM 2983 C C . ARG A 1 377 ? 10.376 16.390 2.367 1.00 91.69 377 ARG A C 1
ATOM 2985 O O . ARG A 1 377 ? 9.299 16.521 2.949 1.00 91.69 377 ARG A O 1
ATOM 2992 N N . LEU A 1 378 ? 11.229 17.401 2.195 1.00 93.62 378 LEU A N 1
ATOM 2993 C CA . LEU A 1 378 ? 11.015 18.754 2.708 1.00 93.62 378 LEU A CA 1
ATOM 2994 C C . LEU A 1 378 ? 9.782 19.430 2.095 1.00 93.62 378 LEU A C 1
ATOM 2996 O O . LEU A 1 378 ? 9.091 20.153 2.809 1.00 93.62 378 LEU A O 1
ATOM 3000 N N . ALA A 1 379 ? 9.454 19.192 0.821 1.00 94.19 379 ALA A N 1
ATOM 3001 C CA . ALA A 1 379 ? 8.263 19.758 0.184 1.00 94.19 379 ALA A CA 1
ATOM 3002 C C . ALA A 1 379 ? 6.967 19.167 0.752 1.00 94.19 379 ALA A C 1
ATOM 3004 O O . ALA A 1 379 ? 6.055 19.917 1.096 1.00 94.19 379 ALA A O 1
ATOM 3005 N N . SER A 1 380 ? 6.904 17.843 0.931 1.00 92.50 380 SER A N 1
ATOM 3006 C CA . SER A 1 380 ? 5.764 17.180 1.577 1.00 92.50 380 SER A CA 1
ATOM 3007 C C . SER A 1 380 ? 5.559 17.707 3.006 1.00 92.50 380 SER A C 1
ATOM 3009 O O . SER A 1 380 ? 4.469 18.160 3.358 1.00 92.50 380 SER A O 1
ATOM 3011 N N . LEU A 1 381 ? 6.631 17.775 3.802 1.00 93.38 381 LEU A N 1
ATOM 3012 C CA . LEU A 1 381 ? 6.587 18.319 5.165 1.00 93.38 381 LEU A CA 1
ATOM 3013 C C . LEU A 1 381 ? 6.192 19.803 5.195 1.00 93.38 381 LEU A C 1
ATOM 3015 O O . LEU A 1 381 ? 5.409 20.211 6.053 1.00 93.38 381 LEU A O 1
ATOM 3019 N N . SER A 1 382 ? 6.678 20.601 4.240 1.00 94.62 382 SER A N 1
ATOM 3020 C CA . SER A 1 382 ? 6.331 22.022 4.105 1.00 94.62 382 SER A CA 1
ATOM 3021 C C . SER A 1 382 ? 4.871 22.222 3.709 1.00 94.62 382 SER A C 1
ATOM 3023 O O . SER A 1 382 ? 4.221 23.110 4.250 1.00 94.62 382 SER A O 1
ATOM 3025 N N . SER A 1 383 ? 4.330 21.379 2.825 1.00 94.00 383 SER A N 1
ATOM 3026 C CA . SER A 1 383 ? 2.904 21.357 2.477 1.00 94.00 383 SER A CA 1
ATOM 3027 C C . SER A 1 383 ? 2.046 21.073 3.718 1.00 94.00 383 SER A C 1
ATOM 3029 O O . SER A 1 383 ? 1.166 21.864 4.056 1.00 94.00 383 SER A O 1
ATOM 3031 N N . CYS A 1 384 ? 2.373 20.025 4.486 1.00 92.75 384 CYS A N 1
ATOM 3032 C CA . CYS A 1 384 ? 1.698 19.726 5.753 1.00 92.75 384 CYS A CA 1
ATOM 3033 C C . CYS A 1 384 ? 1.784 20.880 6.767 1.00 92.75 384 CYS A C 1
ATOM 3035 O O . CYS A 1 384 ? 0.774 21.258 7.361 1.00 92.75 384 CYS A O 1
ATOM 3037 N N . PHE A 1 385 ? 2.969 21.470 6.946 1.00 92.50 385 PHE A N 1
ATOM 3038 C CA . PHE A 1 385 ? 3.182 22.578 7.878 1.00 92.50 385 PHE A CA 1
ATOM 3039 C C . PHE A 1 385 ? 2.428 23.849 7.460 1.00 92.50 385 PHE A C 1
ATOM 3041 O O . PHE A 1 385 ? 1.835 24.526 8.299 1.00 92.50 385 PHE A O 1
ATOM 3048 N N . LEU A 1 386 ? 2.378 24.161 6.163 1.00 91.56 386 LEU A N 1
ATOM 3049 C CA . LEU A 1 386 ? 1.596 25.283 5.648 1.00 91.56 386 LEU A CA 1
ATOM 3050 C C . LEU A 1 386 ? 0.087 25.060 5.824 1.00 91.56 386 LEU A C 1
ATOM 3052 O O . LEU A 1 386 ? -0.611 26.019 6.149 1.00 91.56 386 LEU A O 1
ATOM 3056 N N . SER A 1 387 ? -0.413 23.825 5.689 1.00 90.62 387 SER A N 1
ATOM 3057 C CA . SER A 1 387 ? -1.812 23.486 6.000 1.00 90.62 387 SER A CA 1
ATOM 3058 C C . SER A 1 387 ? -2.116 23.672 7.488 1.00 90.62 387 SER A C 1
ATOM 3060 O O . SER A 1 387 ? -3.137 24.268 7.831 1.00 90.62 387 SER A O 1
ATOM 3062 N N . TYR A 1 388 ? -1.202 23.251 8.368 1.00 88.38 388 TYR A N 1
ATOM 3063 C CA . TYR A 1 388 ? -1.304 23.456 9.816 1.00 88.38 388 TYR A CA 1
ATOM 3064 C C . TYR A 1 388 ? -1.370 24.950 10.179 1.00 88.38 388 TYR A C 1
ATOM 3066 O O . TYR A 1 388 ? -2.272 25.396 10.894 1.00 88.38 388 TYR A O 1
ATOM 3074 N N . LEU A 1 389 ? -0.461 25.760 9.620 1.00 86.31 389 LEU A N 1
ATOM 3075 C CA . LEU A 1 389 ? -0.477 27.217 9.783 1.00 86.31 389 LEU A CA 1
ATOM 3076 C C . LEU A 1 389 ? -1.762 27.844 9.219 1.00 86.31 389 LEU A C 1
ATOM 3078 O O . LEU A 1 389 ? -2.305 28.767 9.827 1.00 86.31 389 LEU A O 1
ATOM 3082 N N . GLN A 1 390 ? -2.261 27.354 8.080 1.00 86.38 390 GLN A N 1
ATOM 3083 C CA . GLN A 1 390 ? -3.488 27.847 7.460 1.00 86.38 390 GLN A CA 1
ATOM 3084 C C . GLN A 1 390 ? -4.719 27.554 8.335 1.00 86.38 390 GLN A C 1
ATOM 3086 O O . GLN A 1 390 ? -5.469 28.492 8.607 1.00 86.38 390 GLN A O 1
ATOM 3091 N N . ARG A 1 391 ? -4.861 26.335 8.894 1.00 85.12 391 ARG A N 1
ATOM 3092 C CA . ARG A 1 391 ? -5.911 26.015 9.888 1.00 85.12 391 ARG A CA 1
ATOM 3093 C C . ARG A 1 391 ? -5.920 27.036 11.020 1.00 85.12 391 ARG A C 1
ATOM 3095 O O . ARG A 1 391 ? -6.971 27.591 11.333 1.00 85.12 391 ARG A O 1
ATOM 3102 N N . ILE A 1 392 ? -4.759 27.299 11.621 1.00 84.12 392 ILE A N 1
ATOM 3103 C CA . ILE A 1 392 ? -4.648 28.197 12.778 1.00 84.12 392 ILE A CA 1
ATOM 3104 C C . ILE A 1 392 ? -5.036 29.638 12.408 1.00 84.12 392 ILE A C 1
ATOM 3106 O O . ILE A 1 392 ? -5.663 30.323 13.218 1.00 84.12 392 ILE A O 1
ATOM 3110 N N . ARG A 1 393 ? -4.727 30.106 11.189 1.00 85.75 393 ARG A N 1
ATOM 3111 C CA . ARG A 1 393 ? -5.208 31.414 10.704 1.00 85.75 393 ARG A CA 1
ATOM 3112 C C . ARG A 1 393 ? -6.724 31.431 10.526 1.00 85.75 393 ARG A C 1
ATOM 3114 O O . ARG A 1 393 ? -7.358 32.371 10.991 1.00 85.75 393 ARG A O 1
ATOM 3121 N N . ASP A 1 394 ? -7.302 30.405 9.911 1.00 85.50 394 ASP A N 1
ATOM 3122 C CA . ASP A 1 394 ? -8.740 30.350 9.613 1.00 85.50 394 ASP A CA 1
ATOM 3123 C C . ASP A 1 394 ? -9.598 30.140 10.871 1.00 85.50 394 ASP A C 1
ATOM 3125 O O . ASP A 1 394 ? -10.744 30.575 10.942 1.00 85.50 394 ASP A O 1
ATOM 3129 N N . GLU A 1 395 ? -9.049 29.501 11.901 1.00 85.69 395 GLU A N 1
ATOM 3130 C CA . GLU A 1 395 ? -9.618 29.431 13.251 1.00 85.69 395 GLU A CA 1
ATOM 3131 C C . GLU A 1 395 ? -9.543 30.786 13.972 1.00 85.69 395 GLU A C 1
ATOM 3133 O O . GLU A 1 395 ? -10.557 31.284 14.462 1.00 85.69 395 GLU A O 1
ATOM 3138 N N . ARG A 1 396 ? -8.379 31.450 13.945 1.00 87.69 396 ARG A N 1
ATOM 3139 C CA . ARG A 1 396 ? -8.205 32.794 14.520 1.00 87.69 396 ARG A CA 1
ATOM 3140 C C . ARG A 1 396 ? -9.038 33.878 13.830 1.00 87.69 396 ARG A C 1
ATOM 3142 O O . ARG A 1 396 ? -9.476 34.803 14.509 1.00 87.69 396 ARG A O 1
ATOM 3149 N N . ASN A 1 397 ? -9.249 33.792 12.516 1.00 88.38 397 ASN A N 1
ATOM 3150 C CA . ASN A 1 397 ? -10.105 34.724 11.776 1.00 88.38 397 ASN A CA 1
ATOM 3151 C C . ASN A 1 397 ? -11.570 34.590 12.231 1.00 88.38 397 ASN A C 1
ATOM 3153 O O . ASN A 1 397 ? -12.157 35.589 12.632 1.00 88.38 397 ASN A O 1
ATOM 3157 N N . ARG A 1 398 ? -12.103 33.361 12.316 1.00 88.31 398 ARG A N 1
ATOM 3158 C CA . ARG A 1 398 ? -13.461 33.102 12.837 1.00 88.31 398 ARG A CA 1
ATOM 3159 C C . ARG A 1 398 ? -13.642 33.579 14.279 1.00 88.31 398 ARG A C 1
ATOM 3161 O O . ARG A 1 398 ? -14.623 34.246 14.583 1.00 88.31 398 ARG A O 1
ATOM 3168 N N . ILE A 1 399 ? -12.665 33.323 15.152 1.00 88.94 399 ILE A N 1
ATOM 3169 C CA . ILE A 1 399 ? -12.697 33.805 16.545 1.00 88.94 399 ILE A CA 1
ATOM 3170 C C . ILE A 1 399 ? -12.663 35.343 16.616 1.00 88.94 399 ILE A C 1
ATOM 3172 O O . ILE A 1 399 ? -13.318 35.936 17.470 1.00 88.94 399 ILE A O 1
ATOM 3176 N N . ARG A 1 400 ? -11.947 36.017 15.706 1.00 89.50 400 ARG A N 1
ATOM 3177 C CA . ARG A 1 400 ? -11.998 37.481 15.565 1.00 89.50 400 ARG A CA 1
ATOM 3178 C C . ARG A 1 400 ? -13.375 37.960 15.104 1.00 89.50 400 ARG A C 1
ATOM 3180 O O . ARG A 1 400 ? -13.870 38.931 15.662 1.00 89.50 400 ARG A O 1
ATOM 3187 N N . GLU A 1 401 ? -13.955 37.325 14.090 1.00 89.62 401 GLU A N 1
ATOM 3188 C CA . GLU A 1 401 ? -15.270 37.680 13.540 1.00 89.62 401 GLU A CA 1
ATOM 3189 C C . GLU A 1 401 ? -16.345 37.583 14.635 1.00 89.62 401 GLU A C 1
ATOM 3191 O O . GLU A 1 401 ? -17.023 38.571 14.915 1.00 89.62 401 GLU A O 1
ATOM 3196 N N . GLN A 1 402 ? -16.373 36.465 15.367 1.00 90.44 402 GLN A N 1
ATOM 3197 C CA . GLN A 1 402 ? -17.233 36.266 16.539 1.00 90.44 402 GLN A CA 1
ATOM 3198 C C . GLN A 1 402 ? -16.965 37.291 17.653 1.00 90.44 402 GLN A C 1
ATOM 3200 O O . GLN A 1 402 ? -17.903 37.827 18.236 1.00 90.44 402 GLN A O 1
ATOM 3205 N N . ALA A 1 403 ? -15.701 37.621 17.946 1.00 89.94 403 ALA A N 1
ATOM 3206 C CA . ALA A 1 403 ? -15.373 38.617 18.969 1.00 89.94 403 ALA A CA 1
ATOM 3207 C C . ALA A 1 403 ? -15.875 40.030 18.613 1.00 89.94 403 ALA A C 1
ATOM 3209 O O . ALA A 1 403 ? -16.264 40.782 19.506 1.00 89.94 403 ALA A O 1
ATOM 3210 N N . VAL A 1 404 ? -15.881 40.391 17.327 1.00 90.50 404 VAL A N 1
ATOM 3211 C CA . VAL A 1 404 ? -16.426 41.667 16.837 1.00 90.50 404 VAL A CA 1
ATOM 3212 C C . VAL A 1 404 ? -17.956 41.657 16.873 1.00 90.50 404 VAL A C 1
ATOM 3214 O O . VAL A 1 404 ? -18.551 42.625 17.339 1.00 90.50 404 VAL A O 1
ATOM 3217 N N . GLU A 1 405 ? -18.594 40.562 16.455 1.00 91.88 405 GLU A N 1
ATOM 3218 C CA . GLU A 1 405 ? -20.054 40.386 16.491 1.00 91.88 405 GLU A CA 1
ATOM 3219 C C . GLU A 1 405 ? -20.610 40.427 17.925 1.00 91.88 405 GLU A C 1
ATOM 3221 O O . GLU A 1 405 ? -21.538 41.186 18.217 1.00 91.88 405 GLU A O 1
ATOM 3226 N N . MET A 1 406 ? -19.994 39.691 18.857 1.00 92.44 406 MET A N 1
ATOM 3227 C CA . MET A 1 406 ? -20.359 39.719 20.277 1.00 92.44 406 MET A CA 1
ATOM 3228 C C . MET A 1 406 ? -20.159 41.112 20.889 1.00 92.44 406 MET A C 1
ATOM 3230 O O . MET A 1 406 ? -20.980 41.547 21.696 1.00 92.44 406 MET A O 1
ATOM 3234 N N . TYR A 1 407 ? -19.103 41.837 20.499 1.00 91.94 407 TYR A N 1
ATOM 3235 C CA . TYR A 1 407 ? -18.866 43.193 21.001 1.00 91.94 407 TYR A CA 1
ATOM 3236 C C . TYR A 1 407 ? -19.869 44.209 20.435 1.00 91.94 407 TYR A C 1
ATOM 3238 O O . TYR A 1 407 ? -20.412 45.013 21.190 1.00 91.94 407 TYR A O 1
ATOM 3246 N N . GLY A 1 408 ? -20.187 44.127 19.138 1.00 90.06 408 GLY A N 1
ATOM 3247 C CA . GLY A 1 408 ? -21.262 44.908 18.515 1.00 90.06 408 GLY A CA 1
ATOM 3248 C C . GLY A 1 408 ? -22.639 44.619 19.124 1.00 90.06 408 GLY A C 1
ATOM 3249 O O . GLY A 1 408 ? -23.472 45.515 19.216 1.00 90.06 408 GLY A O 1
ATOM 3250 N N . SER A 1 409 ? -22.836 43.399 19.633 1.00 92.19 409 SER A N 1
ATOM 3251 C CA . SER A 1 409 ? -24.018 42.972 20.397 1.00 92.19 409 SER A CA 1
ATOM 3252 C C . SER A 1 409 ? -23.992 43.390 21.880 1.00 92.19 409 SER A C 1
ATOM 3254 O O . SER A 1 409 ? -24.839 42.958 22.659 1.00 92.19 409 SER A O 1
ATOM 3256 N N . GLY A 1 410 ? -23.021 44.210 22.301 1.00 90.81 410 GLY A N 1
ATOM 3257 C CA . GLY A 1 410 ? -22.929 44.765 23.656 1.00 90.81 410 GLY A CA 1
ATOM 3258 C C . GLY A 1 410 ? -22.305 43.851 24.717 1.00 90.81 410 GLY A C 1
ATOM 3259 O O . GLY A 1 410 ? -22.307 44.209 25.897 1.00 90.81 410 GLY A O 1
ATOM 3260 N N . VAL A 1 411 ? -21.749 42.688 24.353 1.00 92.88 411 VAL A N 1
ATOM 3261 C CA . VAL A 1 411 ? -21.117 41.782 25.328 1.00 92.88 411 VAL A CA 1
ATOM 3262 C C . VAL A 1 411 ? -19.809 42.404 25.858 1.00 92.88 411 VAL A C 1
ATOM 3264 O O . VAL A 1 411 ? -18.945 42.787 25.064 1.00 92.88 411 VAL A O 1
ATOM 3267 N N . PRO A 1 412 ? -19.587 42.486 27.187 1.00 91.81 412 PRO A N 1
ATOM 3268 C CA . PRO A 1 412 ? -18.356 43.056 27.732 1.00 91.81 412 PRO A CA 1
ATO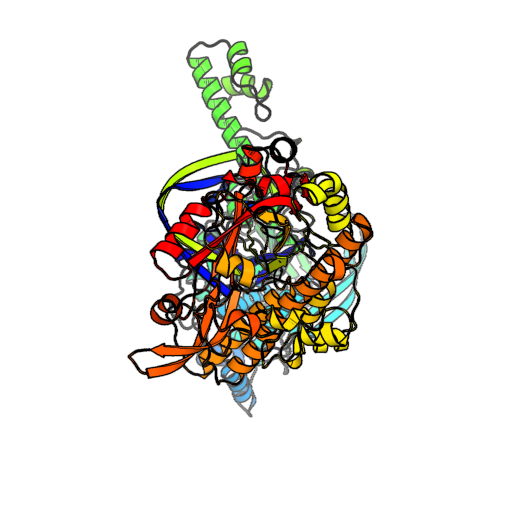M 3269 C C . PRO A 1 412 ? -17.098 42.282 27.289 1.00 91.81 412 PRO A C 1
ATOM 3271 O O . PRO A 1 412 ? -17.089 41.050 27.383 1.00 91.81 412 PRO A O 1
ATOM 3274 N N . PRO A 1 413 ? -15.986 42.951 26.911 1.00 88.69 413 PRO A N 1
ATOM 3275 C CA . PRO A 1 413 ? -14.779 42.287 26.404 1.00 88.69 413 PRO A CA 1
ATOM 3276 C C . PRO A 1 413 ? -14.198 41.187 27.305 1.00 88.69 413 PRO A C 1
ATOM 3278 O O . PRO A 1 413 ? -13.592 40.247 26.799 1.00 88.69 413 PRO A O 1
ATOM 3281 N N . GLY A 1 414 ? -14.395 41.265 28.627 1.00 89.19 414 GLY A N 1
ATOM 3282 C CA . GLY A 1 414 ? -14.018 40.192 29.555 1.00 89.19 414 GLY A CA 1
ATOM 3283 C C . GLY A 1 414 ? -14.772 38.882 29.298 1.00 89.19 414 GLY A C 1
ATOM 3284 O O . GLY A 1 414 ? -14.144 37.830 29.228 1.00 89.19 414 GLY A O 1
ATOM 3285 N N . LYS A 1 415 ? -16.090 38.952 29.065 1.00 88.75 415 LYS A N 1
ATOM 3286 C CA . LYS A 1 415 ? -16.937 37.786 28.764 1.00 88.75 415 LYS A CA 1
ATOM 3287 C C . LYS A 1 415 ? -16.709 37.242 27.351 1.00 88.75 415 LYS A C 1
ATOM 3289 O O . LYS A 1 415 ? -16.762 36.034 27.159 1.00 88.75 415 LYS A O 1
ATOM 3294 N N . ILE A 1 416 ? -16.369 38.102 26.387 1.00 90.44 416 ILE A N 1
ATOM 3295 C CA . ILE A 1 416 ? -15.942 37.669 25.041 1.00 90.44 416 ILE A CA 1
ATOM 3296 C C . ILE A 1 416 ? -14.641 36.857 25.126 1.00 90.44 416 ILE A C 1
ATOM 3298 O O . ILE A 1 416 ? -14.537 35.783 24.542 1.00 90.44 416 ILE A O 1
ATOM 3302 N N . ILE A 1 417 ? -13.658 37.343 25.892 1.00 90.75 417 ILE A N 1
ATOM 3303 C CA . ILE A 1 417 ? -12.393 36.633 26.137 1.00 90.75 417 ILE A CA 1
ATOM 3304 C C . ILE A 1 417 ? -12.639 35.283 26.822 1.00 90.75 417 ILE A C 1
ATOM 3306 O O . ILE A 1 417 ? -12.075 34.282 26.396 1.00 90.75 417 ILE A O 1
ATOM 3310 N N . GLU A 1 418 ? -13.483 35.251 27.853 1.00 89.81 418 GLU A N 1
ATOM 3311 C CA . GLU A 1 418 ? -13.853 34.035 28.590 1.00 89.81 418 GLU A CA 1
ATOM 3312 C C . GLU A 1 418 ? -14.561 32.997 27.699 1.00 89.81 418 GLU A C 1
ATOM 3314 O O . GLU A 1 418 ? -14.304 31.805 27.830 1.00 89.81 418 GLU A O 1
ATOM 3319 N N . SER A 1 419 ? -15.399 33.447 26.758 1.00 89.25 419 SER A N 1
ATOM 3320 C CA . SER A 1 419 ? -16.173 32.577 25.862 1.00 89.25 419 SER A CA 1
ATOM 3321 C C . SER A 1 419 ? -15.416 32.082 24.623 1.00 89.25 419 SER A C 1
ATOM 3323 O O . SER A 1 419 ? -15.848 31.096 24.028 1.00 89.25 419 SER A O 1
ATOM 3325 N N . LEU A 1 420 ? -14.358 32.774 24.183 1.00 90.19 420 LEU A N 1
ATOM 3326 C CA . LEU A 1 420 ? -13.671 32.493 22.910 1.00 90.19 420 LEU A CA 1
ATOM 3327 C C . LEU A 1 420 ? -12.196 32.077 23.063 1.00 90.19 420 LEU A C 1
ATOM 3329 O O . LEU A 1 420 ? -11.532 31.814 22.058 1.00 90.19 420 LEU A O 1
ATOM 3333 N N . ALA A 1 421 ? -11.657 32.034 24.286 1.00 86.56 421 ALA A N 1
ATOM 3334 C CA . ALA A 1 421 ? -10.271 31.634 24.530 1.00 86.56 421 ALA A CA 1
ATOM 3335 C C . ALA A 1 421 ? -10.009 30.170 24.140 1.00 86.56 421 ALA A C 1
ATOM 3337 O O . ALA A 1 421 ? -10.714 29.257 24.565 1.00 86.56 421 ALA A O 1
ATOM 3338 N N . SER A 1 422 ? -8.941 29.943 23.374 1.00 83.88 422 SER A N 1
ATOM 3339 C CA . SER A 1 422 ? -8.495 28.610 22.954 1.00 83.88 422 SER A CA 1
ATOM 3340 C C . SER A 1 422 ? -6.966 28.515 22.897 1.00 83.88 422 SER A C 1
ATOM 3342 O O . SER A 1 422 ? -6.263 29.526 22.991 1.00 83.88 422 SER A O 1
ATOM 3344 N N . GLU A 1 423 ? -6.433 27.306 22.686 1.00 76.31 423 GLU A N 1
ATOM 3345 C CA . GLU A 1 423 ? -4.996 27.083 22.448 1.00 76.31 423 GLU A CA 1
ATOM 3346 C C . GLU A 1 423 ? -4.469 27.915 21.264 1.00 76.31 423 GLU A C 1
ATOM 3348 O O . GLU A 1 423 ? -3.355 28.449 21.297 1.00 76.31 423 GLU A O 1
ATOM 3353 N N . THR A 1 424 ? -5.285 28.091 20.219 1.00 75.62 424 THR A N 1
ATOM 3354 C CA . THR A 1 424 ? -4.932 28.937 19.077 1.00 75.62 424 THR A CA 1
ATOM 3355 C C . THR A 1 424 ? -5.146 30.418 19.393 1.00 75.62 424 THR A C 1
ATOM 3357 O O . THR A 1 424 ? -4.289 31.239 19.055 1.00 75.62 424 THR A O 1
ATOM 3360 N N . ALA A 1 425 ? -6.221 30.798 20.084 1.00 82.12 425 ALA A N 1
ATOM 3361 C CA . ALA A 1 425 ? -6.623 32.179 20.349 1.00 82.12 425 ALA A CA 1
ATOM 3362 C C . ALA A 1 425 ? -6.581 32.532 21.849 1.00 82.12 425 ALA A C 1
ATOM 3364 O O . ALA A 1 425 ? -7.602 32.599 22.528 1.00 82.12 425 ALA A O 1
ATOM 3365 N N . GLY A 1 426 ? -5.385 32.821 22.370 1.00 85.38 426 GLY A N 1
ATOM 3366 C CA . GLY A 1 426 ? -5.231 33.288 23.751 1.00 85.38 426 GLY A CA 1
ATOM 3367 C C . GLY A 1 426 ? -5.843 34.686 24.011 1.00 85.38 426 GLY A C 1
ATOM 3368 O O . GLY A 1 426 ? -5.953 35.491 23.079 1.00 85.38 426 GLY A O 1
ATOM 3369 N N . PRO A 1 427 ? -6.155 35.036 25.278 1.00 86.38 427 PRO A N 1
ATOM 3370 C CA . PRO A 1 427 ? -6.894 36.247 25.671 1.00 86.38 427 PRO A CA 1
ATOM 3371 C C . PRO A 1 427 ? -6.463 37.577 25.034 1.00 86.38 427 PRO A C 1
ATOM 3373 O O . PRO A 1 427 ? -7.306 38.405 24.690 1.00 86.38 427 PRO A O 1
ATOM 3376 N N . SER A 1 428 ? -5.156 37.793 24.854 1.00 84.62 428 SER A N 1
ATOM 3377 C CA . SER A 1 428 ? -4.623 39.019 24.240 1.00 84.62 428 SER A CA 1
ATOM 3378 C C . SER A 1 428 ? -5.027 39.156 22.763 1.00 84.62 428 SER A C 1
ATOM 3380 O O . SER A 1 428 ? -5.433 40.233 22.325 1.00 84.62 428 SER A O 1
ATOM 3382 N N . PHE A 1 429 ? -5.010 38.056 21.999 1.00 87.06 429 PHE A N 1
ATOM 3383 C CA . PHE A 1 429 ? -5.417 38.062 20.590 1.00 87.06 429 PHE A CA 1
ATOM 3384 C C . PHE A 1 429 ? -6.896 38.438 20.429 1.00 87.06 429 PHE A C 1
ATOM 3386 O O . PHE A 1 429 ? -7.229 39.238 19.554 1.00 87.06 429 PHE A O 1
ATOM 3393 N N . ILE A 1 430 ? -7.767 37.914 21.296 1.00 87.19 430 ILE A N 1
ATOM 3394 C CA . ILE A 1 430 ? -9.206 38.220 21.291 1.00 87.19 430 ILE A CA 1
ATOM 3395 C C . ILE A 1 430 ? -9.427 39.691 21.655 1.00 87.19 430 ILE A C 1
ATOM 3397 O O . ILE A 1 430 ? -10.086 40.415 20.910 1.00 87.19 430 ILE A O 1
ATOM 3401 N N . ARG A 1 431 ? -8.785 40.173 22.731 1.00 87.62 431 ARG A N 1
ATOM 3402 C CA . ARG A 1 431 ? -8.863 41.578 23.165 1.00 87.62 431 ARG A CA 1
ATOM 3403 C C . ARG A 1 431 ? -8.468 42.560 22.061 1.00 87.62 431 ARG A C 1
ATOM 3405 O O . ARG A 1 431 ? -9.136 43.572 21.893 1.00 87.62 431 ARG A O 1
ATOM 3412 N N . HIS A 1 432 ? -7.402 42.274 21.312 1.00 85.88 432 HIS A N 1
ATOM 3413 C CA . HIS A 1 432 ? -6.982 43.118 20.190 1.00 85.88 432 HIS A CA 1
ATOM 3414 C C . HIS A 1 432 ? -7.865 42.958 18.942 1.00 85.88 432 HIS A C 1
ATOM 3416 O O . HIS A 1 432 ? -8.004 43.913 18.181 1.00 85.88 432 HIS A O 1
ATOM 3422 N N . SER A 1 433 ? -8.475 41.789 18.732 1.00 87.12 433 SER A N 1
ATOM 3423 C CA . SER A 1 433 ? -9.313 41.509 17.557 1.00 87.12 433 SER A CA 1
ATOM 3424 C C . SER A 1 433 ? -10.626 42.292 17.537 1.00 87.12 433 SER A C 1
ATOM 3426 O O . SER A 1 433 ? -11.068 42.654 16.452 1.00 87.12 433 SER A O 1
ATOM 3428 N N . ILE A 1 434 ? -11.182 42.630 18.708 1.00 85.75 434 ILE A N 1
ATOM 3429 C CA . ILE A 1 434 ? -12.348 43.525 18.851 1.00 85.75 434 ILE A CA 1
ATOM 3430 C C . ILE A 1 434 ? -12.093 44.892 18.186 1.00 85.75 434 ILE A C 1
ATOM 3432 O O . ILE A 1 434 ? -12.984 45.460 17.563 1.00 85.75 434 ILE A O 1
ATOM 3436 N N . TRP A 1 435 ? -10.864 45.412 18.294 1.00 81.25 435 TRP A N 1
ATOM 3437 C CA . TRP A 1 435 ? -10.510 46.778 17.885 1.00 81.25 435 TRP A CA 1
ATOM 3438 C C . TRP A 1 435 ? -9.685 46.858 16.593 1.00 81.25 435 TRP A C 1
ATOM 3440 O O . TRP A 1 435 ? -9.508 47.943 16.043 1.00 81.25 435 TRP A O 1
ATOM 3450 N N . ASN A 1 436 ? -9.133 45.738 16.111 1.00 75.44 436 ASN A N 1
ATOM 3451 C CA . ASN A 1 436 ? -8.280 45.711 14.924 1.00 75.44 436 ASN A CA 1
ATOM 3452 C C . ASN A 1 436 ? -8.535 44.474 14.048 1.00 75.44 436 ASN A C 1
ATOM 3454 O O . ASN A 1 436 ? -7.976 43.389 14.249 1.00 75.44 436 ASN A O 1
ATOM 3458 N N . THR A 1 437 ? -9.348 44.690 13.018 1.00 67.62 437 THR A N 1
ATOM 3459 C CA . THR A 1 437 ? -9.774 43.694 12.029 1.00 67.62 437 THR A CA 1
ATOM 3460 C C . THR A 1 437 ? -8.924 43.679 10.753 1.00 67.62 437 THR A C 1
ATOM 3462 O O . THR A 1 437 ? -9.151 42.838 9.885 1.00 67.62 437 THR A O 1
ATOM 3465 N N . ARG A 1 438 ? -7.936 44.577 10.600 1.00 64.00 438 ARG A N 1
ATOM 3466 C CA . ARG A 1 438 ? -7.184 44.728 9.339 1.00 64.00 438 ARG A CA 1
ATOM 3467 C C . ARG A 1 438 ? -6.222 43.557 9.087 1.00 64.00 438 ARG A C 1
ATOM 3469 O O . ARG A 1 438 ? -5.338 43.280 9.897 1.00 64.00 438 ARG A O 1
ATOM 3476 N N . GLY A 1 439 ? -6.344 42.943 7.907 1.00 66.19 439 GLY A N 1
ATOM 3477 C CA . GLY A 1 439 ? -5.479 41.854 7.434 1.00 66.19 439 GLY A CA 1
ATOM 3478 C C . GLY A 1 439 ? -5.717 40.516 8.145 1.00 66.19 439 GLY A C 1
ATOM 3479 O O . GLY A 1 439 ? -6.419 40.442 9.149 1.00 66.19 439 GLY A O 1
ATOM 3480 N N . SER A 1 440 ? -5.128 39.432 7.636 1.00 67.56 440 SER A N 1
ATOM 3481 C CA . SER A 1 440 ? -5.271 38.088 8.220 1.00 67.56 440 SER A CA 1
ATOM 3482 C C . SER A 1 440 ? -4.717 37.997 9.646 1.00 67.56 440 SER A C 1
ATOM 3484 O O . SER A 1 440 ? -3.715 38.640 9.972 1.00 67.56 440 SER A O 1
ATOM 3486 N N . ALA A 1 441 ? -5.301 37.137 10.484 1.00 73.06 441 ALA A N 1
ATOM 3487 C CA . ALA A 1 441 ? -4.739 36.827 11.792 1.00 73.06 441 ALA A CA 1
ATOM 3488 C C . ALA A 1 441 ? -3.292 36.298 11.690 1.00 73.06 441 ALA A C 1
ATOM 3490 O O . ALA A 1 441 ? -2.973 35.425 10.880 1.00 73.06 441 ALA A O 1
ATOM 3491 N N . ARG A 1 442 ? -2.403 36.822 12.544 1.00 70.69 442 ARG A N 1
ATOM 3492 C CA . ARG A 1 442 ? -1.030 36.311 12.708 1.00 70.69 442 ARG A CA 1
ATOM 3493 C C . ARG A 1 442 ? -1.064 34.943 13.402 1.00 70.69 442 ARG A C 1
ATOM 3495 O O . ARG A 1 442 ? -1.984 34.676 14.173 1.00 70.69 442 ARG A O 1
ATOM 3502 N N . VAL A 1 443 ? -0.044 34.109 13.198 1.00 69.56 443 VAL A N 1
ATOM 3503 C CA . VAL A 1 443 ? 0.167 32.851 13.950 1.00 69.56 443 VAL A CA 1
ATOM 3504 C C . VAL A 1 443 ? 1.216 33.081 15.053 1.00 69.56 443 VAL A C 1
ATOM 3506 O O . VAL A 1 443 ? 1.937 34.078 15.020 1.00 69.56 443 VAL A O 1
ATOM 3509 N N . TRP A 1 444 ? 1.266 32.218 16.071 1.00 64.19 444 TRP A N 1
ATOM 3510 C CA . TRP A 1 444 ? 2.299 32.254 17.114 1.00 64.19 444 TRP A CA 1
ATOM 3511 C C . TRP A 1 444 ? 3.694 31.934 16.547 1.00 64.19 444 TRP A C 1
ATOM 3513 O O . TRP A 1 444 ? 3.856 30.963 15.814 1.00 64.19 444 TRP A O 1
ATOM 3523 N N . GLN A 1 445 ? 4.716 32.688 16.966 1.00 56.34 445 GLN A N 1
ATOM 3524 C CA . GLN A 1 445 ? 6.116 32.505 16.537 1.00 56.34 445 GLN A CA 1
ATOM 3525 C C . GLN A 1 445 ? 6.794 31.244 17.116 1.00 56.34 445 GLN A C 1
ATOM 3527 O O . GLN A 1 445 ? 7.884 30.875 16.687 1.00 56.34 445 GLN A O 1
ATOM 3532 N N . SER A 1 446 ? 6.172 30.582 18.097 1.00 58.28 446 SER A N 1
ATOM 3533 C CA . SER A 1 446 ? 6.668 29.349 18.727 1.00 58.28 446 SER A CA 1
ATOM 3534 C C . SER A 1 446 ? 6.505 28.103 17.848 1.00 58.28 446 SER A C 1
ATOM 3536 O O . SER A 1 446 ? 7.217 27.114 18.037 1.00 58.28 446 SER A O 1
ATOM 3538 N N . ILE A 1 447 ? 5.585 28.139 16.879 1.00 73.38 447 ILE A N 1
ATOM 3539 C CA . ILE A 1 447 ? 5.288 27.012 15.994 1.00 73.38 447 ILE A CA 1
ATOM 3540 C C . ILE A 1 447 ? 6.243 27.063 14.798 1.00 73.38 447 ILE A C 1
ATOM 3542 O O . ILE A 1 447 ? 5.971 27.726 13.800 1.00 73.38 447 ILE A O 1
ATOM 3546 N N . ARG A 1 448 ? 7.376 26.367 14.915 1.00 86.00 448 ARG A N 1
ATOM 3547 C CA . ARG A 1 448 ? 8.417 26.329 13.880 1.00 86.00 448 ARG A CA 1
ATOM 3548 C C . ARG A 1 448 ? 8.409 25.033 13.069 1.00 86.00 448 ARG A C 1
ATOM 3550 O O . ARG A 1 448 ? 8.154 23.968 13.630 1.00 86.00 448 ARG A O 1
ATOM 3557 N N . LEU A 1 449 ? 8.799 25.109 11.796 1.00 89.31 449 LEU A N 1
ATOM 3558 C CA . LEU A 1 449 ? 8.955 23.976 10.881 1.00 89.31 449 LEU A CA 1
ATOM 3559 C C . LEU A 1 449 ? 9.868 22.893 11.468 1.00 89.31 449 LEU A C 1
ATOM 3561 O O . LEU A 1 449 ? 9.514 21.719 11.433 1.00 89.31 449 LEU A O 1
ATOM 3565 N N . GLU A 1 450 ? 11.003 23.258 12.076 1.00 88.19 450 GLU A N 1
ATOM 3566 C CA . GLU A 1 450 ? 11.940 22.263 12.618 1.00 88.19 450 GLU A CA 1
ATOM 3567 C C . GLU A 1 450 ? 11.354 21.508 13.822 1.00 88.19 450 GLU A C 1
ATOM 3569 O O . GLU A 1 450 ? 11.704 20.353 14.058 1.00 88.19 450 GLU A O 1
ATOM 3574 N N . ASN A 1 451 ? 10.437 22.137 14.564 1.00 88.31 451 ASN A N 1
ATOM 3575 C CA . ASN A 1 451 ? 9.713 21.504 15.666 1.00 88.31 451 ASN A CA 1
ATOM 3576 C C . ASN A 1 451 ? 8.536 20.665 15.143 1.00 88.31 451 ASN A C 1
ATOM 3578 O O . ASN A 1 451 ? 8.326 19.552 15.625 1.00 88.31 451 ASN A O 1
ATOM 3582 N N . PHE A 1 452 ? 7.809 21.159 14.134 1.00 89.25 452 PHE A N 1
ATOM 3583 C CA . PHE A 1 452 ? 6.721 20.436 13.468 1.00 89.25 452 PHE A CA 1
ATOM 3584 C C . PHE A 1 452 ? 7.226 19.113 12.879 1.00 89.25 452 PHE A C 1
ATOM 3586 O O . PHE A 1 452 ? 6.688 18.055 13.195 1.00 89.25 452 PHE A O 1
ATOM 3593 N N . VAL A 1 453 ? 8.325 19.158 12.121 1.00 89.88 453 VAL A N 1
ATOM 3594 C CA . VAL A 1 453 ? 8.984 17.972 11.556 1.00 89.88 453 VAL A CA 1
ATOM 3595 C C . VAL A 1 453 ? 9.357 16.974 12.660 1.00 89.88 453 VAL A C 1
ATOM 3597 O O . VAL A 1 453 ? 8.911 15.833 12.612 1.00 89.88 453 VAL A O 1
ATOM 3600 N N . LYS A 1 454 ? 10.060 17.411 13.717 1.00 88.06 454 LYS A N 1
ATOM 3601 C CA . LYS A 1 454 ? 10.428 16.546 14.861 1.00 88.06 454 LYS A CA 1
ATOM 3602 C C . LYS A 1 454 ? 9.237 15.933 15.611 1.00 88.06 454 LYS A C 1
ATOM 3604 O O . LYS A 1 454 ? 9.394 14.879 16.216 1.00 88.06 454 LYS A O 1
ATOM 3609 N N . THR A 1 455 ? 8.082 16.599 15.627 1.00 87.38 455 THR A N 1
ATOM 3610 C CA . THR A 1 455 ? 6.902 16.176 16.411 1.00 87.38 455 THR A CA 1
ATOM 3611 C C . THR A 1 455 ? 5.970 15.252 15.628 1.00 87.38 455 THR A C 1
ATOM 3613 O O . THR A 1 455 ? 5.310 14.384 16.212 1.00 87.38 455 THR A O 1
ATOM 3616 N N . PHE A 1 456 ? 5.890 15.452 14.311 1.00 89.56 456 PHE A N 1
ATOM 3617 C CA . PHE A 1 456 ? 4.870 14.829 13.475 1.00 89.56 456 PHE A CA 1
ATOM 3618 C C . PHE A 1 456 ? 5.418 13.898 12.390 1.00 89.56 456 PHE A C 1
ATOM 3620 O O . PHE A 1 456 ? 4.672 13.004 12.000 1.00 89.56 456 PHE A O 1
ATOM 3627 N N . GLU A 1 457 ? 6.664 14.029 11.915 1.00 90.94 457 GLU A N 1
ATOM 3628 C CA . GLU A 1 457 ? 7.181 13.162 10.841 1.00 90.94 457 GLU A CA 1
ATOM 3629 C C . GLU A 1 457 ? 7.272 11.685 11.263 1.00 90.94 457 GLU A C 1
ATOM 3631 O O . GLU A 1 457 ? 7.779 11.334 12.331 1.00 90.94 457 GLU A O 1
ATOM 3636 N N . ALA A 1 458 ? 6.815 10.794 10.384 1.00 82.31 458 ALA A N 1
ATOM 3637 C CA . ALA A 1 458 ? 7.003 9.358 10.519 1.00 82.31 458 ALA A CA 1
ATOM 3638 C C . ALA A 1 458 ? 8.422 8.968 10.055 1.00 82.31 458 ALA A C 1
ATOM 3640 O O . ALA A 1 458 ? 8.617 8.515 8.926 1.00 82.31 458 ALA A O 1
ATOM 3641 N N . GLY A 1 459 ? 9.428 9.166 10.913 1.00 82.81 459 GLY A N 1
ATOM 3642 C CA . GLY A 1 459 ? 10.824 8.821 10.612 1.00 82.81 459 GLY A CA 1
ATOM 3643 C C . GLY A 1 459 ? 11.517 9.868 9.735 1.00 82.81 459 GLY A C 1
ATOM 3644 O O . GLY A 1 459 ? 11.610 11.025 10.129 1.00 82.81 459 GLY A O 1
ATOM 3645 N N . ARG A 1 460 ? 11.996 9.470 8.547 1.00 82.56 460 ARG A N 1
ATOM 3646 C CA . ARG A 1 460 ? 12.435 10.385 7.467 1.00 82.56 460 ARG A CA 1
ATOM 3647 C C . ARG A 1 460 ? 11.620 10.203 6.177 1.00 82.56 460 ARG A C 1
ATOM 3649 O O . ARG A 1 460 ? 12.140 10.337 5.073 1.00 82.56 460 ARG A O 1
ATOM 3656 N N . SER A 1 461 ? 10.340 9.876 6.316 1.00 80.81 461 SER A N 1
ATOM 3657 C CA . SER A 1 461 ? 9.468 9.521 5.190 1.00 80.81 461 SER A CA 1
ATOM 3658 C C . SER A 1 461 ? 8.907 10.699 4.400 1.00 80.81 461 SER A C 1
ATOM 3660 O O . SER A 1 461 ? 8.355 10.491 3.321 1.00 80.81 461 SER A O 1
ATOM 3662 N N . GLY A 1 462 ? 8.956 11.918 4.946 1.00 86.62 462 GLY A N 1
ATOM 3663 C CA . GLY A 1 462 ? 8.177 13.046 4.432 1.00 86.62 462 GLY A CA 1
ATOM 3664 C C . GLY A 1 462 ? 6.661 12.908 4.648 1.00 86.62 462 GLY A C 1
ATOM 3665 O O . GLY A 1 462 ? 5.908 13.787 4.228 1.00 86.62 462 GLY A O 1
ATOM 3666 N N . LEU A 1 463 ? 6.203 11.834 5.299 1.00 90.12 463 LEU A N 1
ATOM 3667 C CA . LEU A 1 463 ? 4.834 11.647 5.775 1.00 90.12 463 LEU A CA 1
ATOM 3668 C C . LEU A 1 463 ? 4.755 12.068 7.245 1.00 90.12 463 LEU A C 1
ATOM 3670 O O . LEU A 1 463 ? 5.732 11.951 7.986 1.00 90.12 463 LEU A O 1
ATOM 3674 N N . ILE A 1 464 ? 3.587 12.523 7.687 1.00 92.56 464 ILE A N 1
ATOM 3675 C CA . ILE A 1 464 ? 3.351 12.897 9.084 1.00 92.56 464 ILE A CA 1
ATOM 3676 C C . ILE A 1 464 ? 2.271 12.030 9.722 1.00 92.56 464 ILE A C 1
ATOM 3678 O O . ILE A 1 464 ? 1.426 11.473 9.035 1.00 92.56 464 ILE A O 1
ATOM 3682 N N . TYR A 1 465 ? 2.258 11.969 11.046 1.00 92.31 465 TYR A N 1
ATOM 3683 C CA . TYR A 1 465 ? 1.085 11.576 11.814 1.00 92.31 465 TYR A CA 1
ATOM 3684 C C . TYR A 1 465 ? 0.250 12.822 12.120 1.00 92.31 465 TYR A C 1
ATOM 3686 O O . TYR A 1 465 ? 0.653 13.654 12.930 1.00 92.31 465 TYR A O 1
ATOM 3694 N N . ASP A 1 466 ? -0.903 12.938 11.469 1.00 92.00 466 ASP A N 1
ATOM 3695 C CA . ASP A 1 466 ? -1.824 14.075 11.514 1.00 92.00 466 ASP A CA 1
ATOM 3696 C C . ASP A 1 466 ? -3.086 13.718 12.309 1.00 92.00 466 ASP A C 1
ATOM 3698 O O . ASP A 1 466 ? -3.666 12.645 12.119 1.00 92.00 466 ASP A O 1
ATOM 3702 N N . LYS A 1 467 ? -3.501 14.595 13.226 1.00 93.19 467 LYS A N 1
ATOM 3703 C CA . LYS A 1 467 ? -4.588 14.312 14.173 1.00 93.19 467 LYS A CA 1
ATOM 3704 C C . LYS A 1 467 ? -5.947 14.330 13.475 1.00 93.19 467 LYS A C 1
ATOM 3706 O O . LYS A 1 467 ? -6.162 15.084 12.528 1.00 93.19 467 LYS A O 1
ATOM 3711 N N . VAL A 1 468 ? -6.882 13.511 13.938 1.00 94.19 468 VAL A N 1
ATOM 3712 C CA . VAL A 1 468 ? -8.234 13.423 13.371 1.00 94.19 468 VAL A CA 1
ATOM 3713 C C . VAL A 1 468 ? -9.112 14.571 13.888 1.00 94.19 468 VAL A C 1
ATOM 3715 O O . VAL A 1 468 ? -9.333 14.714 15.086 1.00 94.19 468 VAL A O 1
ATOM 3718 N N . GLN A 1 469 ? -9.640 15.380 12.969 1.00 93.44 469 GLN A N 1
ATOM 3719 C CA . GLN A 1 469 ? -10.507 16.530 13.244 1.00 93.44 469 GLN A CA 1
ATOM 3720 C C . GLN A 1 469 ? -11.996 16.161 13.294 1.00 93.44 469 GLN A C 1
ATOM 3722 O O . GLN A 1 469 ? -12.710 16.651 14.165 1.00 93.44 469 GLN A O 1
ATOM 3727 N N . SER A 1 470 ? -12.488 15.345 12.357 1.00 94.94 470 SER A N 1
ATOM 3728 C CA . SER A 1 470 ? -13.887 14.893 12.351 1.00 94.94 470 SER A CA 1
ATOM 3729 C C . SER A 1 470 ? -14.034 13.474 11.807 1.00 94.94 470 SER A C 1
ATOM 3731 O O . SER A 1 470 ? -13.191 12.964 11.066 1.00 94.94 470 SER A O 1
ATOM 3733 N N . ILE A 1 471 ? -15.116 12.824 12.235 1.00 95.38 471 ILE A N 1
ATOM 3734 C CA . ILE A 1 471 ? -15.531 11.488 11.811 1.00 95.38 471 ILE A CA 1
ATOM 3735 C C . ILE A 1 471 ? -17.034 11.579 11.556 1.00 95.38 471 ILE A C 1
ATOM 3737 O O . ILE A 1 471 ? -17.822 11.650 12.497 1.00 95.38 471 ILE A O 1
ATOM 3741 N N . GLU A 1 472 ? -17.425 11.622 10.289 1.00 95.94 472 GLU A N 1
ATOM 3742 C CA . GLU A 1 472 ? -18.814 11.810 9.864 1.00 95.94 472 GLU A CA 1
ATOM 3743 C C . GLU A 1 472 ? -19.312 10.524 9.194 1.00 95.94 472 GLU A C 1
ATOM 3745 O O . GLU A 1 472 ? -18.652 10.006 8.294 1.00 95.94 472 GLU A O 1
ATOM 3750 N N . SER A 1 473 ? -20.462 9.992 9.620 1.00 94.56 473 SER A N 1
ATOM 3751 C CA . SER A 1 473 ? -21.123 8.877 8.927 1.00 94.56 473 SER A CA 1
ATOM 3752 C C . SER A 1 473 ? -22.119 9.435 7.920 1.00 94.56 473 SER A C 1
ATOM 3754 O O . SER A 1 473 ? -23.000 10.208 8.295 1.00 94.56 473 SER A O 1
ATOM 3756 N N . LEU A 1 474 ? -21.962 9.067 6.652 1.00 93.06 474 LEU A N 1
ATOM 3757 C CA . LEU A 1 474 ? -22.764 9.563 5.539 1.00 93.06 474 LEU A CA 1
ATOM 3758 C C . LEU A 1 474 ? -23.523 8.390 4.905 1.00 93.06 474 LEU A C 1
ATOM 3760 O O . LEU A 1 474 ? -22.872 7.408 4.533 1.00 93.06 474 LEU A O 1
ATOM 3764 N N . PRO A 1 475 ? -24.860 8.465 4.756 1.00 91.00 475 PRO A N 1
ATOM 3765 C CA . PRO A 1 475 ? -25.620 7.480 3.995 1.00 91.00 475 PRO A CA 1
ATOM 3766 C C . PRO A 1 475 ? -25.033 7.302 2.594 1.00 91.00 475 PRO A C 1
ATOM 3768 O O . PRO A 1 475 ? -24.685 8.283 1.934 1.00 91.00 475 PRO A O 1
ATOM 3771 N N . TYR A 1 476 ? -24.897 6.054 2.156 1.00 92.88 476 TYR A N 1
ATOM 3772 C CA . TYR A 1 476 ? -24.330 5.730 0.854 1.00 92.88 476 TYR A CA 1
ATOM 3773 C C . TYR A 1 476 ? -24.924 4.442 0.295 1.00 92.88 476 TYR A C 1
ATOM 3775 O O . TYR A 1 476 ? -25.016 3.430 0.995 1.00 92.88 476 TYR A O 1
ATOM 3783 N N . GLU A 1 477 ? -25.260 4.488 -0.988 1.00 90.00 477 GLU A N 1
ATOM 3784 C CA . GLU A 1 477 ? -25.663 3.339 -1.781 1.00 90.00 477 GLU A CA 1
ATOM 3785 C C . GLU A 1 477 ? -24.961 3.406 -3.143 1.00 90.00 477 GLU A C 1
ATOM 3787 O O . GLU A 1 477 ? -25.066 4.409 -3.850 1.00 90.00 477 GLU A O 1
ATOM 3792 N N . GLY A 1 478 ? -24.195 2.369 -3.492 1.00 89.44 478 GLY A N 1
ATOM 3793 C CA . GLY A 1 478 ? -23.430 2.338 -4.740 1.00 89.44 478 GLY A CA 1
ATOM 3794 C C . GLY A 1 478 ? -22.212 1.416 -4.712 1.00 89.44 478 GLY A C 1
ATOM 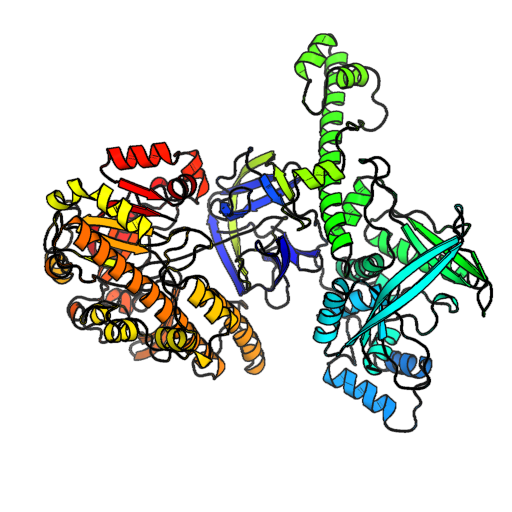3795 O O . GLY A 1 478 ? -21.997 0.648 -3.775 1.00 89.44 478 GLY A O 1
ATOM 3796 N N . LEU A 1 479 ? -21.387 1.491 -5.760 1.00 86.12 479 LEU A N 1
ATOM 3797 C CA . LEU A 1 479 ? -20.148 0.713 -5.866 1.00 86.12 479 LEU A CA 1
ATOM 3798 C C . LEU A 1 479 ? -19.010 1.350 -5.065 1.00 86.12 479 LEU A C 1
ATOM 3800 O O . LEU A 1 479 ? -18.680 2.508 -5.287 1.00 86.12 479 LEU A O 1
ATOM 3804 N N . VAL A 1 480 ? -18.343 0.555 -4.232 1.00 82.50 480 VAL A N 1
ATOM 3805 C CA . VAL A 1 480 ? -17.121 0.912 -3.492 1.00 82.50 480 VAL A CA 1
ATOM 3806 C C . VAL A 1 480 ? -15.958 0.021 -3.929 1.00 82.50 480 VAL A C 1
ATOM 3808 O O . VAL A 1 480 ? -16.175 -1.125 -4.329 1.00 82.50 480 VAL A O 1
ATOM 3811 N N . TYR A 1 481 ? -14.727 0.533 -3.849 1.00 79.94 481 TYR A N 1
ATOM 3812 C CA . TYR A 1 481 ? -13.547 -0.061 -4.493 1.00 79.94 481 TYR A CA 1
ATOM 3813 C C . TYR A 1 481 ? -12.389 -0.318 -3.517 1.00 79.94 481 TYR A C 1
ATOM 3815 O O . TYR A 1 481 ? -12.188 0.455 -2.589 1.00 79.94 481 TYR A O 1
ATOM 3823 N N . ASP A 1 482 ? -11.591 -1.361 -3.726 1.00 76.50 482 ASP A N 1
ATOM 3824 C CA . ASP A 1 482 ? -10.312 -1.583 -3.023 1.00 76.50 482 ASP A CA 1
ATOM 3825 C C . ASP A 1 482 ? -9.205 -1.879 -4.037 1.00 76.50 482 ASP A C 1
ATOM 3827 O O . ASP A 1 482 ? -9.518 -2.271 -5.157 1.00 76.50 482 ASP A O 1
ATOM 3831 N N . VAL A 1 483 ? -7.932 -1.719 -3.671 1.00 57.91 483 VAL A N 1
ATOM 3832 C CA . VAL A 1 483 ? -6.793 -2.070 -4.538 1.00 57.91 483 VAL A CA 1
ATOM 3833 C C . VAL A 1 483 ? -5.768 -2.905 -3.770 1.00 57.91 483 VAL A C 1
ATOM 3835 O O . VAL A 1 483 ? -5.066 -2.429 -2.882 1.00 57.91 483 VAL A O 1
ATOM 3838 N N . THR A 1 484 ? -5.636 -4.169 -4.163 1.00 62.22 484 THR A N 1
ATOM 3839 C CA . THR A 1 484 ? -4.512 -5.034 -3.796 1.00 62.22 484 THR A CA 1
ATOM 3840 C C . THR A 1 484 ? -3.262 -4.585 -4.542 1.00 62.22 484 THR A C 1
ATOM 3842 O O . THR A 1 484 ? -3.311 -4.256 -5.728 1.00 62.22 484 THR A O 1
ATOM 3845 N N . ILE A 1 485 ? -2.127 -4.602 -3.848 1.00 60.19 485 ILE A N 1
ATOM 3846 C CA . ILE A 1 485 ? -0.892 -3.944 -4.265 1.00 60.19 485 ILE A CA 1
ATOM 3847 C C . ILE A 1 485 ? 0.257 -4.942 -4.390 1.00 60.19 485 ILE A C 1
ATOM 3849 O O . ILE A 1 485 ? 0.483 -5.764 -3.503 1.00 60.19 485 ILE A O 1
ATOM 3853 N N . GLY A 1 486 ? 1.038 -4.817 -5.463 1.00 48.44 486 GLY A N 1
ATOM 3854 C CA . GLY A 1 486 ? 2.190 -5.663 -5.756 1.00 48.44 486 GLY A CA 1
ATOM 3855 C C . GLY A 1 486 ? 3.469 -5.321 -5.001 1.00 48.44 486 GLY A C 1
ATOM 3856 O O . GLY A 1 486 ? 4.539 -5.359 -5.607 1.00 48.44 486 GLY A O 1
ATOM 3857 N N . ASP A 1 487 ? 3.394 -5.006 -3.707 1.00 55.00 487 ASP A N 1
ATOM 3858 C CA . ASP A 1 487 ? 4.564 -4.953 -2.826 1.00 55.00 487 ASP A CA 1
ATOM 3859 C C . ASP A 1 487 ? 4.288 -5.536 -1.429 1.00 55.00 487 ASP A C 1
ATOM 3861 O O . ASP A 1 487 ? 3.152 -5.754 -1.009 1.00 55.00 487 ASP A O 1
ATOM 3865 N N . SER A 1 488 ? 5.363 -5.837 -0.698 1.00 46.53 488 SER A N 1
ATOM 3866 C CA . SER A 1 488 ? 5.319 -6.551 0.581 1.00 46.53 488 SER A CA 1
ATOM 3867 C C . SER A 1 488 ? 4.661 -5.797 1.741 1.00 46.53 488 SER A C 1
ATOM 3869 O O . SER A 1 488 ? 4.503 -6.391 2.808 1.00 46.53 488 SER A O 1
ATOM 3871 N N . ASN A 1 489 ? 4.320 -4.518 1.573 1.00 53.62 489 ASN A N 1
ATOM 3872 C CA . ASN A 1 489 ? 3.718 -3.681 2.607 1.00 53.62 489 ASN A CA 1
ATOM 3873 C C . ASN A 1 489 ? 2.177 -3.688 2.561 1.00 53.62 489 ASN A C 1
ATOM 3875 O O . ASN A 1 489 ? 1.557 -3.176 3.494 1.00 53.62 489 ASN A O 1
ATOM 3879 N N . HIS A 1 490 ? 1.575 -4.291 1.521 1.00 57.47 490 HIS A N 1
ATOM 3880 C CA . HIS A 1 490 ? 0.124 -4.479 1.342 1.00 57.47 490 HIS A CA 1
ATOM 3881 C C . HIS A 1 490 ? -0.721 -3.190 1.437 1.00 57.47 490 HIS A C 1
ATOM 3883 O O . HIS A 1 490 ? -1.867 -3.246 1.879 1.00 57.47 490 HIS A O 1
ATOM 3889 N N . ASN A 1 491 ? -0.173 -2.030 1.062 1.00 71.44 491 ASN A N 1
ATOM 3890 C CA . ASN A 1 491 ? -0.825 -0.738 1.273 1.00 71.44 491 ASN A CA 1
ATOM 3891 C C . ASN A 1 491 ? -0.630 0.248 0.113 1.00 71.44 491 ASN A C 1
ATOM 3893 O O . ASN A 1 491 ? 0.245 0.025 -0.709 1.00 71.44 491 ASN A O 1
ATOM 3897 N N . PHE A 1 492 ? -1.427 1.321 0.048 1.00 72.94 492 PHE A N 1
ATOM 3898 C CA . PHE A 1 492 ? -1.313 2.392 -0.953 1.00 72.94 492 PHE A CA 1
ATOM 3899 C C . PHE A 1 492 ? -1.839 3.725 -0.425 1.00 72.94 492 PHE A C 1
ATOM 3901 O O . PHE A 1 492 ? -2.651 3.723 0.490 1.00 72.94 492 PHE A O 1
ATOM 3908 N N . VAL A 1 493 ? -1.409 4.842 -1.019 1.00 81.88 493 VAL A N 1
ATOM 3909 C CA . VAL A 1 493 ? -1.879 6.200 -0.704 1.00 81.88 493 VAL A CA 1
ATOM 3910 C C . VAL A 1 493 ? -3.200 6.506 -1.423 1.00 81.88 493 VAL A C 1
ATOM 3912 O O . VAL A 1 493 ? -3.221 6.681 -2.643 1.00 81.88 493 VAL A O 1
ATOM 3915 N N . SER A 1 494 ? -4.283 6.668 -0.658 1.00 86.31 494 SER A N 1
ATOM 3916 C CA . SER A 1 494 ? -5.558 7.249 -1.109 1.00 86.31 494 SER A CA 1
ATOM 3917 C C . SER A 1 494 ? -5.939 8.455 -0.260 1.00 86.31 494 SER A C 1
ATOM 3919 O O . SER A 1 494 ? -5.929 8.357 0.962 1.00 86.31 494 SER A O 1
ATOM 3921 N N . GLU A 1 495 ? -6.251 9.599 -0.873 1.00 88.56 495 GLU A N 1
ATOM 3922 C CA . GLU A 1 495 ? -6.481 10.892 -0.189 1.00 88.56 495 GLU A CA 1
ATOM 3923 C C . GLU A 1 495 ? -5.355 11.282 0.806 1.00 88.56 495 GLU A C 1
ATOM 3925 O O . GLU A 1 495 ? -5.520 12.172 1.641 1.00 88.56 495 GLU A O 1
ATOM 3930 N N . GLY A 1 496 ? -4.197 10.609 0.717 1.00 81.75 496 GLY A N 1
ATOM 3931 C CA . GLY A 1 496 ? -3.074 10.676 1.654 1.00 81.75 496 GLY A CA 1
ATOM 3932 C C . GLY A 1 496 ? -2.856 9.481 2.622 1.00 81.75 496 GLY A C 1
ATOM 3933 O O . GLY A 1 496 ? -1.899 9.591 3.376 1.00 81.75 496 GLY A O 1
ATOM 3934 N N . ILE A 1 497 ? -3.683 8.407 2.645 1.00 86.62 497 ILE A N 1
ATOM 3935 C CA . ILE A 1 497 ? -3.885 7.391 3.747 1.00 86.62 497 ILE A CA 1
ATOM 3936 C C . ILE A 1 497 ? -3.877 5.867 3.227 1.00 86.62 497 ILE A C 1
ATOM 3938 O O . ILE A 1 497 ? -3.829 5.747 2.012 1.00 86.62 497 ILE A O 1
ATOM 3942 N N . ILE A 1 498 ? -3.865 4.731 4.033 1.00 81.00 498 ILE A N 1
ATOM 3943 C CA . ILE A 1 498 ? -3.099 3.396 3.833 1.00 81.00 498 ILE A CA 1
ATOM 3944 C C . ILE A 1 498 ? -3.711 1.968 4.382 1.00 81.00 498 ILE A C 1
ATOM 3946 O O . ILE A 1 498 ? -4.289 2.041 5.453 1.00 81.00 498 ILE A O 1
ATOM 3950 N N . VAL A 1 499 ? -3.544 0.684 3.830 1.00 66.75 499 VAL A N 1
ATOM 3951 C CA . VAL A 1 499 ? -4.424 -0.623 4.003 1.00 66.75 499 VAL A CA 1
ATOM 3952 C C . VAL A 1 499 ? -3.877 -2.126 4.401 1.00 66.75 499 VAL A C 1
ATOM 3954 O O . VAL A 1 499 ? -2.666 -2.257 4.545 1.00 66.75 499 VAL A O 1
ATOM 3957 N N . SER A 1 500 ? -4.682 -3.276 4.606 1.00 49.31 500 SER A N 1
ATOM 3958 C CA . SER A 1 500 ? -4.269 -4.788 4.836 1.00 49.31 500 SER A CA 1
ATOM 3959 C C . SER A 1 500 ? -5.322 -6.054 4.967 1.00 49.31 500 SER A C 1
ATOM 3961 O O . SER A 1 500 ? -6.511 -5.757 5.084 1.00 49.31 500 SER A O 1
ATOM 3963 N N . ASN A 1 501 ? -4.981 -7.430 5.003 1.00 30.56 501 ASN A N 1
ATOM 3964 C CA . ASN A 1 501 ? -5.888 -8.728 5.062 1.00 30.56 501 ASN A CA 1
ATOM 3965 C C . ASN A 1 501 ? -5.310 -10.255 5.382 1.00 30.56 501 ASN A C 1
ATOM 3967 O O . ASN A 1 501 ? -4.091 -10.351 5.277 1.00 30.56 501 ASN A O 1
ATOM 3971 N N . CYS A 1 502 ? -6.049 -11.428 5.719 1.00 33.75 502 CYS A N 1
ATOM 3972 C CA . CYS A 1 502 ? -5.583 -12.935 5.940 1.00 33.75 502 CYS A CA 1
ATOM 3973 C C . CYS A 1 502 ? -6.540 -14.276 6.254 1.00 33.75 502 CYS A C 1
ATOM 3975 O O . CYS A 1 502 ? -7.747 -14.092 6.134 1.00 33.75 502 CYS A O 1
ATOM 3977 N N . GLY A 1 503 ? -6.101 -15.594 6.599 1.00 42.69 503 GLY A N 1
ATOM 3978 C CA . GLY A 1 503 ? -6.878 -16.994 6.645 1.00 42.69 503 GLY A CA 1
ATOM 3979 C C . GLY A 1 503 ? -6.471 -18.415 7.434 1.00 42.69 503 GLY A C 1
ATOM 3980 O O . GLY A 1 503 ? -5.444 -18.368 8.094 1.00 42.69 503 GLY A O 1
ATOM 3981 N N . MET A 1 504 ? -7.167 -19.662 7.396 1.00 71.25 504 MET A N 1
ATOM 3982 C CA . MET A 1 504 ? -7.486 -20.847 8.443 1.00 71.25 504 MET A CA 1
ATOM 3983 C C . MET A 1 504 ? -6.973 -22.440 8.552 1.00 71.25 504 MET A C 1
ATOM 3985 O O . MET A 1 504 ? -6.252 -22.831 7.642 1.00 71.25 504 MET A O 1
ATOM 3989 N N . ARG A 1 505 ? -7.320 -23.335 9.618 1.00 88.69 505 ARG A N 1
ATOM 3990 C CA . ARG A 1 505 ? -7.272 -24.908 9.957 1.00 88.69 505 ARG A CA 1
ATOM 3991 C C . ARG A 1 505 ? -8.032 -25.473 11.289 1.00 88.69 505 ARG A C 1
ATOM 3993 O O . ARG A 1 505 ? -8.317 -24.655 12.152 1.00 88.69 505 ARG A O 1
ATOM 4000 N N . LEU A 1 506 ? -8.272 -26.813 11.575 1.00 94.88 506 LEU A N 1
ATOM 4001 C CA . LEU A 1 506 ? -8.739 -27.475 12.891 1.00 94.88 506 LEU A CA 1
ATOM 4002 C C . LEU A 1 506 ? -8.094 -28.861 13.376 1.00 94.88 506 LEU A C 1
ATOM 4004 O O . LEU A 1 506 ? -7.683 -29.672 12.551 1.00 94.88 506 LEU A O 1
ATOM 4008 N N . VAL A 1 507 ? -8.089 -29.189 14.702 1.00 95.88 507 VAL A N 1
ATOM 4009 C CA . VAL A 1 507 ? -7.555 -30.421 15.414 1.00 95.88 507 VAL A CA 1
ATOM 4010 C C . VAL A 1 507 ? -8.512 -30.980 16.522 1.00 95.88 507 VAL A C 1
ATOM 4012 O O . VAL A 1 507 ? -9.241 -30.173 17.092 1.00 95.88 507 VAL A O 1
ATOM 4015 N N . ARG A 1 508 ? -8.498 -32.285 16.903 1.00 96.19 508 ARG A N 1
ATOM 4016 C CA . ARG A 1 508 ? -9.293 -32.902 18.023 1.00 96.19 508 ARG A CA 1
ATOM 4017 C C . ARG A 1 508 ? -8.450 -33.348 19.245 1.00 96.19 508 ARG A C 1
ATOM 4019 O O . ARG A 1 508 ? -7.233 -33.225 19.214 1.00 96.19 508 ARG A O 1
ATOM 4026 N N . THR A 1 509 ? -9.104 -33.805 20.327 1.00 97.62 509 THR A N 1
ATOM 4027 C CA . THR A 1 509 ? -8.527 -34.499 21.513 1.00 97.62 509 THR A CA 1
ATOM 4028 C C . THR A 1 509 ? -9.563 -35.468 22.121 1.00 97.62 509 THR A C 1
ATOM 4030 O O . THR A 1 509 ? -10.752 -35.273 21.871 1.00 97.62 509 THR A O 1
ATOM 4033 N N . ASN A 1 510 ? -9.179 -36.429 22.974 1.00 96.12 510 ASN A N 1
ATOM 4034 C CA . ASN A 1 510 ? -10.124 -37.251 23.768 1.00 96.12 510 ASN A CA 1
ATOM 4035 C C . ASN A 1 510 ? -10.586 -36.596 25.086 1.00 96.12 510 ASN A C 1
ATOM 4037 O O . ASN A 1 510 ? -11.432 -37.151 25.787 1.00 96.12 510 ASN A O 1
ATOM 4041 N N . LEU A 1 511 ? -10.051 -35.420 25.424 1.00 97.38 511 LEU A N 1
ATOM 4042 C CA . LEU A 1 511 ? -10.318 -34.744 26.691 1.00 97.38 511 LEU A CA 1
ATOM 4043 C C . LEU A 1 511 ? -11.718 -34.120 26.720 1.00 97.38 511 LEU A C 1
ATOM 4045 O O . LEU A 1 511 ? -12.174 -33.509 25.748 1.00 97.38 511 LEU A O 1
ATOM 4049 N N . ARG A 1 512 ? -12.374 -34.197 27.878 1.00 97.12 512 ARG A N 1
ATOM 4050 C CA . ARG A 1 512 ? -13.662 -33.548 28.158 1.00 97.12 512 ARG A CA 1
ATOM 4051 C C . ARG A 1 512 ? -13.503 -32.174 28.804 1.00 97.12 512 ARG A C 1
ATOM 4053 O O . ARG A 1 512 ? -12.474 -31.843 29.400 1.00 97.12 512 ARG A O 1
ATOM 4060 N N . PHE A 1 513 ? -14.566 -31.370 28.757 1.00 96.44 513 PHE A N 1
ATOM 4061 C CA . PHE A 1 513 ? -14.594 -30.015 29.318 1.00 96.44 513 PHE A CA 1
ATOM 4062 C C . PHE A 1 513 ? -14.162 -29.975 30.790 1.00 96.44 513 PHE A C 1
ATOM 4064 O O . PHE A 1 513 ? -13.436 -29.065 31.194 1.00 96.44 513 PHE A O 1
ATOM 4071 N N . GLY A 1 514 ? -14.579 -30.969 31.582 1.00 95.56 514 GLY A N 1
ATOM 4072 C CA . GLY A 1 514 ? -14.234 -31.085 33.002 1.00 95.56 514 GLY A CA 1
ATOM 4073 C C . GLY A 1 514 ? -12.737 -31.270 33.279 1.00 95.56 514 GLY A C 1
ATOM 4074 O O . GLY A 1 514 ? -12.249 -30.757 34.282 1.00 95.56 514 GLY A O 1
ATOM 4075 N N . GLU A 1 515 ? -11.999 -31.932 32.383 1.00 96.44 515 GLU A N 1
ATOM 4076 C CA . GLU A 1 515 ? -10.551 -32.157 32.514 1.00 96.44 515 GLU A CA 1
ATOM 4077 C C . GLU A 1 515 ? -9.742 -30.921 32.105 1.00 96.44 515 GLU A C 1
ATOM 4079 O O . GLU A 1 515 ? -8.737 -30.588 32.734 1.00 96.44 515 GLU A O 1
ATOM 4084 N N . VAL A 1 516 ? -10.183 -30.218 31.054 1.00 96.62 516 VAL A N 1
ATOM 4085 C CA . VAL A 1 516 ? -9.436 -29.084 30.486 1.00 96.62 516 VAL A CA 1
ATOM 4086 C C . VAL A 1 516 ? -9.736 -27.771 31.200 1.00 96.62 516 VAL A C 1
ATOM 4088 O O . VAL A 1 516 ? -8.828 -26.961 31.377 1.00 96.62 516 VAL A O 1
ATOM 4091 N N . LYS A 1 517 ? -10.971 -27.544 31.665 1.00 95.69 517 LYS A N 1
ATOM 4092 C CA . LYS A 1 517 ? -11.373 -26.284 32.319 1.00 95.69 517 LYS A CA 1
ATOM 4093 C C . LYS A 1 517 ? -10.464 -25.867 33.496 1.00 95.69 517 LYS A C 1
ATOM 4095 O O . LYS A 1 517 ? -10.155 -24.678 33.563 1.00 95.69 517 LYS A O 1
ATOM 4100 N N . PRO A 1 518 ? -9.981 -26.764 34.384 1.00 96.44 518 PRO A N 1
ATOM 4101 C CA . PRO A 1 518 ? -9.025 -26.396 35.435 1.00 96.44 518 PRO A CA 1
ATOM 4102 C C . PRO A 1 518 ? -7.653 -25.952 34.901 1.00 96.44 518 PRO A C 1
ATOM 4104 O O . PRO A 1 518 ? -7.016 -25.092 35.504 1.00 96.44 518 PRO A O 1
ATOM 4107 N N . LYS A 1 519 ? -7.205 -26.512 33.767 1.00 97.00 519 LYS A N 1
ATOM 4108 C CA . LYS A 1 519 ? -5.865 -26.295 33.188 1.00 97.00 519 LYS A CA 1
ATOM 4109 C C . LYS A 1 519 ? -5.829 -25.299 32.020 1.00 97.00 519 LYS A C 1
ATOM 4111 O O . LYS A 1 519 ? -4.753 -24.927 31.562 1.00 97.00 519 LYS A O 1
ATOM 4116 N N . VAL A 1 520 ? -6.980 -24.813 31.545 1.00 96.44 520 VAL A N 1
ATOM 4117 C CA . VAL A 1 520 ? -7.083 -24.005 30.311 1.00 96.44 520 VAL A CA 1
ATOM 4118 C C . VAL A 1 520 ? -6.223 -22.734 30.327 1.00 96.44 520 VAL A C 1
ATOM 4120 O O . VAL A 1 520 ? -5.691 -22.346 29.289 1.00 96.44 520 VAL A O 1
ATOM 4123 N N . LYS A 1 521 ? -6.016 -22.113 31.499 1.00 96.69 521 LYS A N 1
ATOM 4124 C CA . LYS A 1 521 ? -5.098 -20.972 31.649 1.00 96.69 521 LYS A CA 1
ATOM 4125 C C . LYS A 1 521 ? -3.644 -21.372 31.385 1.00 96.69 521 LYS A C 1
ATOM 4127 O O . LYS A 1 521 ? -2.979 -20.725 30.588 1.00 96.69 521 LYS A O 1
ATOM 4132 N N . GLU A 1 522 ? -3.159 -22.400 32.078 1.00 97.00 522 GLU A N 1
ATOM 4133 C CA . GLU A 1 522 ? -1.786 -22.915 31.964 1.00 97.00 522 GLU A CA 1
ATOM 4134 C C . GLU A 1 522 ? -1.475 -23.298 30.512 1.00 97.00 522 GLU A C 1
ATOM 4136 O O . GLU A 1 522 ? -0.449 -22.917 29.951 1.00 97.00 522 GLU A O 1
ATOM 4141 N N . LEU A 1 523 ? -2.439 -23.961 29.877 1.00 96.62 523 LEU A N 1
ATOM 4142 C CA . LEU A 1 523 ? -2.364 -24.410 28.500 1.00 96.62 523 LEU A CA 1
ATOM 4143 C C . LEU A 1 523 ? -2.300 -23.254 27.493 1.00 96.62 523 LEU A C 1
ATOM 4145 O O . LEU A 1 523 ? -1.442 -23.256 26.616 1.00 96.62 523 LEU A O 1
ATOM 4149 N N . VAL A 1 524 ? -3.154 -22.235 27.631 1.00 96.62 524 VAL A N 1
ATOM 4150 C CA . VAL A 1 524 ? -3.117 -21.033 26.775 1.00 96.62 524 VAL A CA 1
ATOM 4151 C C . VAL A 1 524 ? -1.861 -20.190 27.024 1.00 96.62 524 VAL A C 1
ATOM 4153 O O . VAL A 1 524 ? -1.304 -19.646 26.070 1.00 96.62 524 VAL A O 1
ATOM 4156 N N . ASP A 1 525 ? -1.393 -20.095 28.273 1.00 95.62 525 ASP A N 1
ATOM 4157 C CA . ASP A 1 525 ? -0.137 -19.421 28.620 1.00 95.62 525 ASP A CA 1
ATOM 4158 C C . ASP A 1 525 ? 1.054 -20.082 27.902 1.00 95.62 525 ASP A C 1
ATOM 4160 O O . ASP A 1 525 ? 1.857 -19.383 27.280 1.00 95.62 525 ASP A O 1
ATOM 4164 N N . LEU A 1 526 ? 1.133 -21.41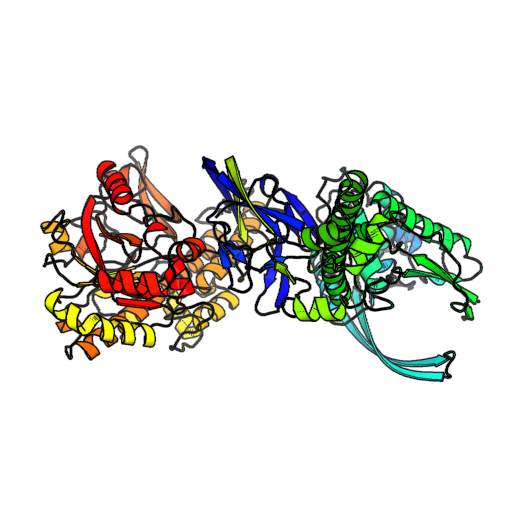8 27.929 1.00 95.69 526 LEU A N 1
ATOM 4165 C CA . LEU A 1 526 ? 2.182 -22.199 27.268 1.00 95.69 526 LEU A CA 1
ATOM 4166 C C . LEU A 1 526 ? 2.068 -22.161 25.734 1.00 95.69 526 LEU A C 1
ATOM 4168 O O . LEU A 1 526 ? 3.067 -21.965 25.045 1.00 95.69 526 LEU A O 1
ATOM 4172 N N . LEU A 1 527 ? 0.857 -22.270 25.179 1.00 94.44 527 LEU A N 1
ATOM 4173 C CA . LEU A 1 527 ? 0.617 -22.152 23.733 1.00 94.44 527 LEU A CA 1
ATOM 4174 C C . LEU A 1 527 ? 1.048 -20.783 23.187 1.00 94.44 527 LEU A C 1
ATOM 4176 O O . LEU A 1 527 ? 1.659 -20.717 22.123 1.00 94.44 527 LEU A O 1
ATOM 4180 N N . PHE A 1 528 ? 0.785 -19.697 23.923 1.00 92.19 528 PHE A N 1
ATOM 4181 C CA . PHE A 1 528 ? 1.227 -18.346 23.554 1.00 92.19 528 PHE A CA 1
ATOM 4182 C C . PHE A 1 528 ? 2.760 -18.178 23.609 1.00 92.19 528 PHE A C 1
ATOM 4184 O O . PHE A 1 528 ? 3.307 -17.343 22.892 1.00 92.19 528 PHE A O 1
ATOM 4191 N N . GLN A 1 529 ? 3.466 -18.970 24.425 1.00 90.06 529 GLN A N 1
ATOM 4192 C CA . GLN A 1 529 ? 4.935 -19.001 24.449 1.00 90.06 529 GLN A CA 1
ATOM 4193 C C . GLN A 1 529 ? 5.517 -19.816 23.284 1.00 90.06 529 GLN A C 1
ATOM 4195 O O . GLN A 1 529 ? 6.466 -19.371 22.640 1.00 90.06 529 GLN A O 1
ATOM 4200 N N . LEU A 1 530 ? 4.956 -20.998 23.003 1.00 88.38 530 LEU A N 1
ATOM 4201 C CA . LEU A 1 530 ? 5.482 -21.915 21.984 1.00 88.38 530 LEU A CA 1
ATOM 4202 C C . LEU A 1 530 ? 5.152 -21.474 20.549 1.00 88.38 530 LEU A C 1
ATOM 4204 O O . LEU A 1 530 ? 5.954 -21.712 19.641 1.00 88.38 530 LEU A O 1
ATOM 4208 N N . VAL A 1 531 ? 3.998 -20.833 20.327 1.00 86.94 531 VAL A N 1
ATOM 4209 C CA . VAL A 1 531 ? 3.483 -20.446 19.002 1.00 86.94 531 VAL A CA 1
ATOM 4210 C C . VAL A 1 531 ? 3.557 -18.920 18.806 1.00 86.94 531 VAL A C 1
ATOM 4212 O O . VAL A 1 531 ? 2.674 -18.199 19.275 1.00 86.94 531 VAL A O 1
ATOM 4215 N N . PRO A 1 532 ? 4.561 -18.386 18.077 1.00 80.88 532 PRO A N 1
ATOM 4216 C CA . PRO A 1 532 ? 4.743 -16.944 17.957 1.00 80.88 532 PRO A CA 1
ATOM 4217 C C . PRO A 1 532 ? 3.634 -16.270 17.131 1.00 80.88 532 PRO A C 1
ATOM 4219 O O . PRO A 1 532 ? 3.344 -16.653 15.989 1.00 80.88 532 PRO A O 1
ATOM 4222 N N . ALA A 1 533 ? 3.050 -15.214 17.697 1.00 71.75 533 ALA A N 1
ATOM 4223 C CA . ALA A 1 533 ? 1.973 -14.419 17.112 1.00 71.75 533 ALA A CA 1
ATOM 4224 C C . ALA A 1 533 ? 2.335 -12.921 17.110 1.00 71.75 533 ALA A C 1
ATOM 4226 O O . ALA A 1 533 ? 3.069 -12.459 17.982 1.00 71.75 533 ALA A O 1
ATOM 4227 N N . GLY A 1 534 ? 1.842 -12.164 16.124 1.00 53.66 534 GLY A N 1
ATOM 4228 C CA . GLY A 1 534 ? 2.138 -10.735 15.950 1.00 53.66 534 GLY A CA 1
ATOM 4229 C C . GLY A 1 534 ? 2.687 -10.333 14.572 1.00 53.66 534 GLY A C 1
ATOM 4230 O O . GLY A 1 534 ? 3.039 -11.160 13.725 1.00 53.66 534 GLY A O 1
ATOM 4231 N N . VAL A 1 535 ? 2.778 -9.020 14.336 1.00 45.69 535 VAL A N 1
ATOM 4232 C CA . VAL A 1 535 ? 3.371 -8.431 13.120 1.00 45.69 535 VAL A CA 1
ATOM 4233 C C . VAL A 1 535 ? 4.898 -8.523 13.173 1.00 45.69 535 VAL A C 1
ATOM 4235 O O . VAL A 1 535 ? 5.518 -8.090 14.136 1.00 45.69 535 VAL A O 1
ATOM 4238 N N . GLY A 1 536 ? 5.526 -9.036 12.110 1.00 51.28 536 GLY A N 1
ATOM 4239 C CA . GLY A 1 536 ? 6.991 -9.032 11.959 1.00 51.28 536 GLY A CA 1
ATOM 4240 C C . GLY A 1 536 ? 7.760 -10.031 12.836 1.00 51.28 536 GLY A C 1
ATOM 4241 O O . GLY A 1 536 ? 8.978 -10.134 12.692 1.00 51.28 536 GLY A O 1
ATOM 4242 N N . VAL A 1 537 ? 7.060 -10.782 13.689 1.00 65.50 537 VAL A N 1
ATOM 4243 C CA . VAL A 1 537 ? 7.611 -11.868 14.509 1.00 65.50 537 VAL A CA 1
ATOM 4244 C C . VAL A 1 537 ? 8.209 -12.962 13.614 1.00 65.50 537 VAL A C 1
ATOM 4246 O O . VAL A 1 537 ? 7.701 -13.232 12.521 1.00 65.50 537 VAL A O 1
ATOM 4249 N N . LYS A 1 538 ? 9.320 -13.553 14.067 1.00 72.25 538 LYS A N 1
ATOM 4250 C CA . LYS A 1 538 ? 10.069 -14.599 13.357 1.00 72.25 538 LYS A CA 1
ATOM 4251 C C . LYS A 1 538 ? 9.736 -15.986 13.902 1.00 72.25 538 LYS A C 1
ATOM 4253 O O . LYS A 1 538 ? 9.305 -16.110 15.046 1.00 72.25 538 LYS A O 1
ATOM 4258 N N . GLY A 1 539 ? 9.987 -17.009 13.091 1.00 65.06 539 GLY A N 1
ATOM 4259 C CA . GLY A 1 539 ? 9.984 -18.397 13.550 1.00 65.06 539 GLY A CA 1
ATOM 4260 C C . GLY A 1 539 ? 11.067 -18.677 14.594 1.00 65.06 539 GLY A C 1
ATOM 4261 O O . GLY A 1 539 ? 12.119 -18.029 14.603 1.00 65.06 539 GLY A O 1
ATOM 4262 N N . THR A 1 540 ? 10.807 -19.661 15.455 1.00 68.31 540 THR A N 1
ATOM 4263 C CA . THR A 1 540 ? 11.831 -20.321 16.282 1.00 68.31 540 THR A CA 1
ATOM 4264 C C . THR A 1 540 ? 12.728 -21.203 15.414 1.00 68.31 540 THR A C 1
ATOM 4266 O O . THR A 1 540 ? 13.951 -21.133 15.525 1.00 68.31 540 THR A O 1
ATOM 4269 N N . GLU A 1 541 ? 12.114 -21.953 14.496 1.00 70.19 541 GLU A N 1
ATOM 4270 C CA . GLU A 1 541 ? 12.795 -22.920 13.634 1.00 70.19 541 GLU A CA 1
ATOM 4271 C C . GLU A 1 541 ? 13.699 -22.253 12.593 1.00 70.19 541 GLU A C 1
ATOM 4273 O O . GLU A 1 541 ? 13.432 -21.146 12.111 1.00 70.19 541 GLU A O 1
ATOM 4278 N N . ARG A 1 542 ? 14.776 -22.952 12.219 1.00 71.56 542 ARG A N 1
ATOM 4279 C CA . ARG A 1 542 ? 15.778 -22.490 11.252 1.00 71.56 542 ARG A CA 1
ATOM 4280 C C . ARG A 1 542 ? 16.060 -23.583 10.232 1.00 71.56 542 ARG A C 1
ATOM 4282 O O . ARG A 1 542 ? 16.654 -24.597 10.569 1.00 71.56 542 ARG A O 1
ATOM 4289 N N . PHE A 1 543 ? 15.685 -23.326 8.985 1.00 78.00 543 PHE A N 1
ATOM 4290 C CA . PHE A 1 543 ? 15.938 -24.220 7.857 1.00 78.00 543 PHE A CA 1
ATOM 4291 C C . PHE A 1 543 ? 16.949 -23.593 6.902 1.00 78.00 543 PHE A C 1
ATOM 4293 O O . PHE A 1 543 ? 16.940 -22.375 6.691 1.00 78.00 543 PHE A O 1
ATOM 4300 N N . ALA A 1 544 ? 17.805 -24.429 6.315 1.00 84.06 544 ALA A N 1
ATOM 4301 C CA . ALA A 1 544 ? 18.596 -24.040 5.154 1.00 84.06 544 ALA A CA 1
ATOM 4302 C C . ALA A 1 544 ? 17.675 -23.798 3.944 1.00 84.06 544 ALA A C 1
ATOM 4304 O O . ALA A 1 544 ? 16.576 -24.348 3.878 1.00 84.06 544 ALA A O 1
ATOM 4305 N N . GLU A 1 545 ? 18.119 -23.005 2.966 1.00 84.44 545 GLU A N 1
ATOM 4306 C CA . GLU A 1 545 ? 17.296 -22.668 1.794 1.00 84.44 545 GLU A CA 1
ATOM 4307 C C . GLU A 1 545 ? 16.888 -23.920 0.999 1.00 84.44 545 GLU A C 1
ATOM 4309 O O . GLU A 1 545 ? 15.715 -24.080 0.683 1.00 84.44 545 GLU A O 1
ATOM 4314 N N . THR A 1 546 ? 17.804 -24.874 0.812 1.00 86.31 546 THR A N 1
ATOM 4315 C CA . THR A 1 546 ? 17.542 -26.186 0.186 1.00 86.31 546 THR A CA 1
ATOM 4316 C C . THR A 1 546 ? 16.511 -27.028 0.944 1.00 86.31 546 THR A C 1
ATOM 4318 O O . THR A 1 546 ? 15.649 -27.661 0.342 1.00 86.31 546 THR A O 1
ATOM 4321 N N . GLN A 1 547 ? 16.555 -27.015 2.277 1.00 86.62 547 GLN A N 1
ATOM 4322 C CA . GLN A 1 547 ? 15.585 -27.713 3.122 1.00 86.62 547 GLN A CA 1
ATOM 4323 C C . GLN A 1 547 ? 14.209 -27.029 3.064 1.00 86.62 547 GLN A C 1
ATOM 4325 O O . GLN A 1 547 ? 13.176 -27.693 3.092 1.00 86.62 547 GLN A O 1
ATOM 4330 N N . PHE A 1 548 ? 14.189 -25.702 2.914 1.00 88.19 548 PHE A N 1
ATOM 4331 C CA . PHE A 1 548 ? 12.971 -24.928 2.690 1.00 88.19 548 PHE A CA 1
ATOM 4332 C C . PHE A 1 548 ? 12.383 -25.143 1.281 1.00 88.19 548 PHE A C 1
ATOM 4334 O O . PHE A 1 548 ? 11.161 -25.157 1.118 1.00 88.19 548 PHE A O 1
ATOM 4341 N N . GLU A 1 549 ? 13.215 -25.375 0.262 1.00 91.06 549 GLU A N 1
ATOM 4342 C CA . GLU A 1 549 ? 12.743 -25.851 -1.042 1.00 91.06 549 GLU A CA 1
ATOM 4343 C C . GLU A 1 549 ? 12.036 -27.207 -0.905 1.00 91.06 549 GLU A C 1
ATOM 4345 O O . GLU A 1 549 ? 10.901 -27.332 -1.353 1.00 91.06 549 GLU A O 1
ATOM 4350 N N . GLU A 1 550 ? 12.615 -28.192 -0.214 1.00 91.81 550 GLU A N 1
ATOM 4351 C CA . GLU A 1 550 ? 11.960 -29.500 -0.038 1.00 91.81 550 GLU A CA 1
ATOM 4352 C C . GLU A 1 550 ? 10.672 -29.422 0.805 1.00 91.81 550 GLU A C 1
ATOM 4354 O O . GLU A 1 550 ? 9.648 -29.972 0.397 1.00 91.81 550 GLU A O 1
ATOM 4359 N N . ILE A 1 551 ? 10.656 -28.630 1.887 1.00 90.00 551 ILE A N 1
ATOM 4360 C CA . ILE A 1 551 ? 9.436 -28.266 2.639 1.00 90.00 551 ILE A CA 1
ATOM 4361 C C . ILE A 1 551 ? 8.338 -27.738 1.705 1.00 90.00 551 ILE A C 1
ATOM 4363 O O . ILE A 1 551 ? 7.173 -28.134 1.794 1.00 90.00 551 ILE A O 1
ATOM 4367 N N . THR A 1 552 ? 8.688 -26.822 0.800 1.00 90.19 552 THR A N 1
ATOM 4368 C CA . THR A 1 552 ? 7.714 -26.190 -0.101 1.00 90.19 552 THR A CA 1
ATOM 4369 C C . THR A 1 552 ? 7.382 -27.047 -1.322 1.00 90.19 552 THR A C 1
ATOM 4371 O O . THR A 1 552 ? 6.301 -26.893 -1.894 1.00 90.19 552 THR A O 1
ATOM 4374 N N . ARG A 1 553 ? 8.232 -28.010 -1.689 1.00 93.50 553 ARG A N 1
ATOM 4375 C CA . ARG A 1 553 ? 7.952 -29.037 -2.699 1.00 93.50 553 ARG A CA 1
ATOM 4376 C C . ARG A 1 553 ? 6.965 -30.083 -2.185 1.00 93.50 553 ARG A C 1
ATOM 4378 O O . ARG A 1 553 ? 6.004 -30.384 -2.885 1.00 93.50 553 ARG A O 1
ATOM 4385 N N . TRP A 1 554 ? 7.183 -30.620 -0.987 1.00 89.75 554 TRP A N 1
ATOM 4386 C CA . TRP A 1 554 ? 6.495 -31.824 -0.501 1.00 89.75 554 TRP A CA 1
ATOM 4387 C C . TRP A 1 554 ? 5.411 -31.572 0.554 1.00 89.75 554 TRP A C 1
ATOM 4389 O O . TRP A 1 554 ? 4.564 -32.440 0.772 1.00 89.75 554 TRP A O 1
ATOM 4399 N N . GLY A 1 555 ? 5.378 -30.390 1.174 1.00 90.88 555 GLY A N 1
ATOM 4400 C CA . GLY A 1 555 ? 4.333 -30.033 2.132 1.00 90.88 555 GLY A CA 1
ATOM 4401 C C . GLY A 1 555 ? 4.333 -30.940 3.366 1.00 90.88 555 GLY A C 1
ATOM 4402 O O . GLY A 1 555 ? 5.388 -31.272 3.901 1.00 90.88 555 GLY A O 1
ATOM 4403 N N . VAL A 1 556 ? 3.151 -31.357 3.830 1.00 88.31 556 VAL A N 1
ATOM 4404 C CA . VAL A 1 556 ? 3.004 -32.146 5.076 1.00 88.31 556 VAL A CA 1
ATOM 4405 C C . VAL A 1 556 ? 3.672 -33.525 4.985 1.00 88.31 556 VAL A C 1
ATOM 4407 O O . VAL A 1 556 ? 4.066 -34.069 6.011 1.00 88.31 556 VAL A O 1
ATOM 4410 N N . LYS A 1 557 ? 3.902 -34.059 3.777 1.00 87.06 557 LYS A N 1
ATOM 4411 C CA . LYS A 1 557 ? 4.664 -35.307 3.588 1.00 87.06 557 LYS A CA 1
ATOM 4412 C C . LYS A 1 557 ? 6.100 -35.189 4.095 1.00 87.06 557 LYS A C 1
ATOM 4414 O O . LYS A 1 557 ? 6.557 -36.065 4.815 1.00 87.06 557 LYS A O 1
ATOM 4419 N N . TRP A 1 558 ? 6.752 -34.056 3.824 1.00 91.81 558 TRP A N 1
ATOM 4420 C CA . TRP A 1 558 ? 8.081 -33.770 4.365 1.00 91.81 558 TRP A CA 1
ATOM 4421 C C . TRP A 1 558 ? 8.071 -33.760 5.894 1.00 91.81 558 TRP A C 1
ATOM 4423 O O . TRP A 1 558 ? 8.997 -34.259 6.519 1.00 91.81 558 TRP A O 1
ATOM 4433 N N . CYS A 1 559 ? 7.004 -33.236 6.507 1.00 87.19 559 CYS A N 1
ATOM 4434 C CA . CYS A 1 559 ? 6.862 -33.266 7.959 1.00 87.19 559 CYS A CA 1
ATOM 4435 C C . CYS A 1 559 ? 6.726 -34.690 8.509 1.00 87.19 559 CYS A C 1
ATOM 4437 O O . CYS A 1 559 ? 7.305 -34.961 9.553 1.00 87.19 559 CYS A O 1
ATOM 4439 N N . ALA A 1 560 ? 6.007 -35.588 7.830 1.00 86.44 560 ALA A N 1
ATOM 4440 C CA . ALA A 1 560 ? 5.898 -36.990 8.245 1.00 86.44 560 ALA A CA 1
ATOM 4441 C C . ALA A 1 560 ? 7.241 -37.737 8.114 1.00 86.44 560 ALA A C 1
ATOM 4443 O O . ALA A 1 560 ? 7.581 -38.547 8.964 1.00 86.44 560 ALA A O 1
ATOM 4444 N N . GLU A 1 561 ? 8.045 -37.406 7.100 1.00 86.19 561 GLU A N 1
ATOM 4445 C CA . GLU A 1 561 ? 9.401 -37.947 6.899 1.00 86.19 561 GLU A CA 1
ATOM 4446 C C . GLU A 1 561 ? 10.458 -37.383 7.879 1.00 86.19 561 GLU A C 1
ATOM 4448 O O . GLU A 1 561 ? 11.599 -37.838 7.867 1.00 86.19 561 GLU A O 1
ATOM 4453 N N . HIS A 1 562 ? 10.110 -36.375 8.692 1.00 84.44 562 HIS A N 1
ATOM 4454 C CA . HIS A 1 562 ? 11.028 -35.644 9.583 1.00 84.44 562 HIS A CA 1
ATOM 4455 C C . HIS A 1 562 ? 10.437 -35.424 10.995 1.00 84.44 562 HIS A C 1
ATOM 4457 O O . HIS A 1 562 ? 10.699 -34.392 11.613 1.00 84.44 562 HIS A O 1
ATOM 4463 N N . ASP A 1 563 ? 9.593 -36.342 11.482 1.00 83.62 563 ASP A N 1
ATOM 4464 C CA . ASP A 1 563 ? 8.989 -36.345 12.834 1.00 83.62 563 ASP A CA 1
ATOM 4465 C C . ASP A 1 563 ? 8.179 -35.078 13.217 1.00 83.62 563 ASP A C 1
ATOM 4467 O O . ASP A 1 563 ? 7.864 -34.819 14.380 1.00 83.62 563 ASP A O 1
ATOM 4471 N N . LEU A 1 564 ? 7.787 -34.274 12.225 1.00 84.19 564 LEU A N 1
ATOM 4472 C CA . LEU A 1 564 ? 6.982 -33.054 12.368 1.00 84.19 564 LEU A CA 1
ATOM 4473 C C . LEU A 1 564 ? 5.498 -33.275 12.020 1.00 84.19 564 LEU A C 1
ATOM 4475 O O . LEU A 1 564 ? 4.676 -32.367 12.162 1.00 84.19 564 LEU A O 1
ATOM 4479 N N . ALA A 1 565 ? 5.110 -34.481 11.618 1.00 88.44 565 ALA A N 1
ATOM 4480 C CA . ALA A 1 565 ? 3.724 -34.925 11.493 1.00 88.44 565 ALA A CA 1
ATOM 4481 C C . ALA A 1 565 ? 3.603 -36.386 11.934 1.00 88.44 565 ALA A C 1
ATOM 4483 O O . ALA A 1 565 ? 4.564 -37.139 11.817 1.00 88.44 565 ALA A O 1
ATOM 4484 N N . TRP A 1 566 ? 2.434 -36.773 12.437 1.00 91.81 566 TRP A N 1
ATOM 4485 C CA . TRP A 1 566 ? 2.102 -38.185 12.627 1.00 91.81 566 TRP A CA 1
ATOM 4486 C C . TRP A 1 566 ? 1.777 -38.842 11.281 1.00 91.81 566 TRP A C 1
ATOM 4488 O O . TRP A 1 566 ? 1.438 -38.152 10.317 1.00 91.81 566 TRP A O 1
ATOM 4498 N N . GLU A 1 567 ? 1.859 -40.172 11.211 1.00 87.44 567 GLU A N 1
ATOM 4499 C CA . GLU A 1 567 ? 1.624 -40.934 9.974 1.00 87.44 567 GLU A CA 1
ATOM 4500 C C . GLU A 1 567 ? 0.223 -40.683 9.381 1.00 87.44 567 GLU A C 1
ATOM 4502 O O . GLU A 1 567 ? 0.054 -40.630 8.161 1.00 87.44 567 GLU A O 1
ATOM 4507 N N . ASP A 1 568 ? -0.781 -40.455 10.234 1.00 90.31 568 ASP A N 1
ATOM 4508 C CA . ASP A 1 568 ? -2.161 -40.211 9.819 1.00 90.31 568 ASP A CA 1
ATOM 4509 C C . ASP A 1 568 ? -2.461 -38.743 9.467 1.00 90.31 568 ASP A C 1
ATOM 4511 O O . ASP A 1 568 ? -3.397 -38.497 8.697 1.00 90.31 568 ASP A O 1
ATOM 4515 N N . ASP A 1 569 ? -1.677 -37.774 9.962 1.00 91.25 569 ASP A N 1
ATOM 4516 C CA . ASP A 1 569 ? -1.899 -36.332 9.753 1.00 91.25 569 ASP A CA 1
ATOM 4517 C C . ASP A 1 569 ? -2.107 -35.968 8.266 1.00 91.25 569 ASP A C 1
ATOM 4519 O O . ASP A 1 569 ? -3.075 -35.261 7.971 1.00 91.25 569 ASP A O 1
ATOM 4523 N N . PRO A 1 570 ? -1.299 -36.448 7.290 1.00 90.12 570 PRO A N 1
ATOM 4524 C CA . PRO A 1 570 ? -1.547 -36.182 5.873 1.00 90.12 570 PRO A CA 1
ATOM 4525 C C . PRO A 1 570 ? -2.957 -36.591 5.428 1.00 90.12 570 PRO A C 1
ATOM 4527 O O . PRO A 1 570 ? -3.604 -35.850 4.693 1.00 90.12 570 PRO A O 1
ATOM 4530 N N . SER A 1 571 ? -3.486 -37.723 5.905 1.00 90.69 571 SER A N 1
ATOM 4531 C CA . SER A 1 571 ? -4.830 -38.201 5.535 1.00 90.69 571 SER A CA 1
ATOM 4532 C C . SER A 1 571 ? -5.979 -37.344 6.094 1.00 90.69 571 SER A C 1
ATOM 4534 O O . SER A 1 571 ? -7.131 -37.528 5.706 1.00 90.69 571 SER A O 1
ATOM 4536 N N . HIS A 1 572 ? -5.660 -36.352 6.926 1.00 94.12 572 HIS A N 1
ATOM 4537 C CA . HIS A 1 572 ? -6.587 -35.393 7.521 1.00 94.12 572 HIS A CA 1
ATOM 4538 C C . HIS A 1 572 ? -6.384 -33.951 6.995 1.00 94.12 572 HIS A C 1
ATOM 4540 O O . HIS A 1 572 ? -6.925 -32.996 7.553 1.00 94.12 572 HIS A O 1
ATOM 4546 N N . VAL A 1 573 ? -5.617 -33.757 5.916 1.00 90.44 573 VAL A N 1
ATOM 4547 C CA . VAL A 1 573 ? -5.377 -32.443 5.286 1.00 90.44 573 VAL A CA 1
ATOM 4548 C C . VAL A 1 573 ? -5.879 -32.447 3.836 1.00 90.44 573 VAL A C 1
ATOM 4550 O O . VAL A 1 573 ? -5.745 -33.439 3.119 1.00 90.44 573 VAL A O 1
ATOM 4553 N N . GLU A 1 574 ? -6.447 -31.330 3.371 1.00 87.31 574 GLU A N 1
ATOM 4554 C CA . GLU A 1 574 ? -6.797 -31.121 1.959 1.00 87.31 574 GLU A CA 1
ATOM 4555 C C . GLU A 1 574 ? -5.590 -31.394 1.029 1.00 87.31 574 GLU A C 1
ATOM 4557 O O . GLU A 1 574 ? -4.467 -30.966 1.295 1.00 87.31 574 GLU A O 1
ATOM 4562 N N . GLU A 1 575 ? -5.807 -32.152 -0.053 1.00 84.75 575 GLU A N 1
ATOM 4563 C CA . GLU A 1 575 ? -4.758 -32.700 -0.943 1.00 84.75 575 GLU A CA 1
ATOM 4564 C C . GLU A 1 575 ? -3.642 -33.505 -0.241 1.00 84.75 575 GLU A C 1
ATOM 4566 O O . GLU A 1 575 ? -2.518 -33.603 -0.733 1.00 84.75 575 GLU A O 1
ATOM 4571 N N . GLY A 1 576 ? -3.898 -34.067 0.943 1.00 85.88 576 GLY A N 1
ATOM 4572 C CA . GLY A 1 576 ? -2.856 -34.735 1.724 1.00 85.88 576 GLY A CA 1
ATOM 4573 C C . GLY A 1 576 ? -1.810 -33.772 2.302 1.00 85.88 576 GLY A C 1
ATOM 4574 O O . GLY A 1 576 ? -0.697 -34.186 2.622 1.00 85.88 576 GLY A O 1
ATOM 4575 N N . GLY A 1 577 ? -2.113 -32.468 2.332 1.00 84.62 577 GLY A N 1
ATOM 4576 C CA . GLY A 1 577 ? -1.158 -31.408 2.657 1.00 84.62 577 GLY A CA 1
ATOM 4577 C C . GLY A 1 577 ? -0.072 -31.198 1.603 1.00 84.62 577 GLY A C 1
ATOM 4578 O O . GLY A 1 577 ? 0.975 -30.631 1.921 1.00 84.62 577 GLY A O 1
ATOM 4579 N N . TYR A 1 578 ? -0.311 -31.666 0.373 1.00 87.69 578 TYR A N 1
ATOM 4580 C CA . TYR A 1 578 ? 0.626 -31.656 -0.746 1.00 87.69 578 TYR A CA 1
ATOM 4581 C C . TYR A 1 578 ? -0.098 -31.290 -2.053 1.00 87.69 578 TYR A C 1
ATOM 4583 O O . TYR A 1 578 ? -0.724 -32.128 -2.702 1.00 87.69 578 TYR A O 1
ATOM 4591 N N . ILE A 1 579 ? 0.028 -30.039 -2.501 1.00 85.94 579 ILE A N 1
ATOM 4592 C CA . ILE A 1 579 ? -0.430 -29.657 -3.841 1.00 85.94 579 ILE A CA 1
ATOM 4593 C C . ILE A 1 579 ? 0.548 -30.227 -4.879 1.00 85.94 579 ILE A C 1
ATOM 4595 O O . ILE A 1 579 ? 1.689 -29.774 -5.015 1.00 85.94 579 ILE A O 1
ATOM 4599 N N . LYS A 1 580 ? 0.085 -31.224 -5.641 1.00 85.06 580 LYS A N 1
ATOM 4600 C CA . LYS A 1 580 ? 0.845 -31.836 -6.739 1.00 85.06 580 LYS A CA 1
ATOM 4601 C C . LYS A 1 580 ? 1.256 -30.784 -7.776 1.00 85.06 580 LYS A C 1
ATOM 4603 O O . LYS A 1 580 ? 0.430 -30.005 -8.242 1.00 85.06 580 LYS A O 1
ATOM 4608 N N . GLY A 1 581 ? 2.525 -30.823 -8.182 1.00 86.44 581 GLY A N 1
ATOM 4609 C CA . GLY A 1 581 ? 3.108 -29.888 -9.155 1.00 86.44 581 GLY A CA 1
ATOM 4610 C C . GLY A 1 581 ? 3.902 -28.734 -8.537 1.00 86.44 581 GLY A C 1
ATOM 4611 O O . GLY A 1 581 ? 4.463 -27.937 -9.284 1.00 86.44 581 GLY A O 1
ATOM 4612 N N . ALA A 1 582 ? 3.992 -28.663 -7.204 1.00 91.69 582 ALA A N 1
ATOM 4613 C CA . ALA A 1 582 ? 4.857 -27.726 -6.493 1.00 91.69 582 ALA A CA 1
ATOM 4614 C C . ALA A 1 582 ? 6.315 -27.769 -6.988 1.00 91.69 582 ALA A C 1
ATOM 4616 O O . ALA A 1 582 ? 6.946 -28.829 -7.034 1.00 91.69 582 ALA A O 1
ATOM 4617 N N . ASP A 1 583 ? 6.856 -26.603 -7.347 1.00 94.75 583 ASP A N 1
ATOM 4618 C CA . ASP A 1 583 ? 8.221 -26.474 -7.856 1.00 94.75 583 ASP A CA 1
ATOM 4619 C C . ASP A 1 583 ? 8.910 -25.203 -7.313 1.00 94.75 583 ASP A C 1
ATOM 4621 O O . ASP A 1 583 ? 8.711 -24.114 -7.856 1.00 94.75 583 ASP A O 1
ATOM 4625 N N . PRO A 1 584 ? 9.760 -25.324 -6.273 1.00 93.06 584 PRO A N 1
ATOM 4626 C CA . PRO A 1 584 ? 10.496 -24.209 -5.669 1.00 93.06 584 PRO A CA 1
ATOM 4627 C C . PRO A 1 584 ? 11.336 -23.400 -6.663 1.00 93.06 584 PRO A C 1
ATOM 4629 O O . PRO A 1 584 ? 11.444 -22.187 -6.524 1.00 93.06 584 PRO A O 1
ATOM 4632 N N . ARG A 1 585 ? 11.794 -24.013 -7.766 1.00 94.31 585 ARG A N 1
ATOM 4633 C CA . ARG A 1 585 ? 12.517 -23.335 -8.866 1.00 94.31 585 ARG A CA 1
ATOM 4634 C C . ARG A 1 585 ? 11.669 -22.284 -9.606 1.00 94.31 585 ARG A C 1
ATOM 4636 O O . ARG A 1 585 ? 12.153 -21.624 -10.524 1.00 94.31 585 ARG A O 1
ATOM 4643 N N . LYS A 1 586 ? 10.376 -22.187 -9.280 1.00 96.25 586 LYS A N 1
ATOM 4644 C CA . LYS A 1 586 ? 9.408 -21.198 -9.783 1.00 96.25 586 LYS A CA 1
ATOM 4645 C C . LYS A 1 586 ? 9.156 -20.073 -8.781 1.00 96.25 586 LYS A C 1
ATOM 4647 O O . LYS A 1 586 ? 8.470 -19.113 -9.119 1.00 96.25 586 LYS A O 1
ATOM 4652 N N . VAL A 1 587 ? 9.681 -20.187 -7.568 1.00 92.00 587 VAL A N 1
ATOM 4653 C CA . VAL A 1 587 ? 9.558 -19.221 -6.478 1.00 92.00 587 VAL A CA 1
ATOM 4654 C C . VAL A 1 587 ? 10.760 -18.269 -6.518 1.00 92.00 587 VAL A C 1
ATOM 4656 O O . VAL A 1 587 ? 11.866 -18.666 -6.870 1.00 92.00 587 VAL A O 1
ATOM 4659 N N . SER A 1 588 ? 10.566 -16.988 -6.191 1.00 90.50 588 SER A N 1
ATOM 4660 C CA . SER A 1 588 ? 11.676 -16.028 -6.137 1.00 90.50 588 SER A CA 1
ATOM 4661 C C . SER A 1 588 ? 12.482 -16.154 -4.838 1.00 90.50 588 SER A C 1
ATOM 4663 O O . SER A 1 588 ? 11.930 -16.445 -3.776 1.00 90.50 588 SER A O 1
ATOM 4665 N N . GLY A 1 589 ? 13.777 -15.819 -4.874 1.00 88.44 589 GLY A N 1
ATOM 4666 C CA . GLY A 1 589 ? 14.599 -15.714 -3.657 1.00 88.44 589 GLY A CA 1
ATOM 4667 C C . GLY A 1 589 ? 14.044 -14.705 -2.636 1.00 88.44 589 GLY A C 1
ATOM 4668 O O . GLY A 1 589 ? 14.164 -14.899 -1.426 1.00 88.44 589 GLY A O 1
ATOM 4669 N N . GLN A 1 590 ? 13.340 -13.660 -3.100 1.00 86.38 590 GLN A N 1
ATOM 4670 C CA . GLN A 1 590 ? 12.622 -12.732 -2.219 1.00 86.38 590 GLN A CA 1
ATOM 4671 C C . GLN A 1 590 ? 11.458 -13.420 -1.491 1.00 86.38 590 GLN A C 1
ATOM 4673 O O . GLN A 1 590 ? 11.221 -13.134 -0.315 1.00 86.38 590 GLN A O 1
ATOM 4678 N N . ALA A 1 591 ? 10.739 -14.326 -2.158 1.00 76.62 591 ALA A N 1
ATOM 4679 C CA . ALA A 1 591 ? 9.710 -15.133 -1.519 1.00 76.62 591 ALA A CA 1
ATOM 4680 C C . ALA A 1 591 ? 10.347 -16.099 -0.512 1.00 76.62 591 ALA A C 1
ATOM 4682 O O . ALA A 1 591 ? 10.017 -15.999 0.670 1.00 76.62 591 ALA A O 1
ATOM 4683 N N . LEU A 1 592 ? 11.299 -16.944 -0.937 1.00 87.44 592 LEU A N 1
ATOM 4684 C CA . LEU A 1 592 ? 12.015 -17.910 -0.081 1.00 87.44 592 LEU A CA 1
ATOM 4685 C C . LEU A 1 592 ? 12.517 -17.256 1.217 1.00 87.44 592 LEU A C 1
ATOM 4687 O O . LEU A 1 592 ? 12.139 -17.680 2.308 1.00 87.44 592 LEU A O 1
ATOM 4691 N N . SER A 1 593 ? 13.247 -16.140 1.111 1.00 85.81 593 SER A N 1
ATOM 4692 C CA . SER A 1 593 ? 13.753 -15.377 2.261 1.00 85.81 593 SER A CA 1
ATOM 4693 C C . SER A 1 593 ? 12.643 -14.915 3.224 1.00 85.81 593 SER A C 1
ATOM 4695 O O . SER A 1 593 ? 12.771 -15.052 4.446 1.00 85.81 593 SER A O 1
ATOM 4697 N N . ARG A 1 594 ? 11.507 -14.420 2.701 1.00 79.62 594 ARG A N 1
ATOM 4698 C CA . ARG A 1 594 ? 10.342 -14.055 3.531 1.00 79.62 594 ARG A CA 1
ATOM 4699 C C . ARG A 1 594 ? 9.739 -15.282 4.217 1.00 79.62 594 ARG A C 1
ATOM 4701 O O . ARG A 1 594 ? 9.421 -15.188 5.401 1.00 79.62 594 ARG A O 1
ATOM 4708 N N . GLY A 1 595 ? 9.616 -16.404 3.509 1.00 78.31 595 GLY A N 1
ATOM 4709 C CA . GLY A 1 595 ? 9.064 -17.659 4.024 1.00 78.31 595 GLY A CA 1
ATOM 4710 C C . GLY A 1 595 ? 9.886 -18.252 5.163 1.00 78.31 595 GLY A C 1
ATOM 4711 O O . GLY A 1 595 ? 9.354 -18.421 6.260 1.00 78.31 595 GLY A O 1
ATOM 4712 N N . ILE A 1 596 ? 11.191 -18.449 4.943 1.00 86.00 596 ILE A N 1
ATOM 4713 C CA . ILE A 1 596 ? 12.148 -18.928 5.956 1.00 86.00 596 ILE A CA 1
ATOM 4714 C C . ILE A 1 596 ? 12.060 -18.066 7.224 1.00 86.00 596 ILE A C 1
ATOM 4716 O O . ILE A 1 596 ? 12.023 -18.583 8.336 1.00 86.00 596 ILE A O 1
ATOM 4720 N N . SER A 1 597 ? 11.960 -16.739 7.076 1.00 80.88 597 SER A N 1
ATOM 4721 C CA . SER A 1 597 ? 11.925 -15.824 8.224 1.00 80.88 597 SER A CA 1
ATOM 4722 C C . SER A 1 597 ? 10.637 -15.866 9.067 1.00 80.88 597 SER A C 1
ATOM 4724 O O . SER A 1 597 ? 10.650 -15.363 10.191 1.00 80.88 597 SER A O 1
ATOM 4726 N N . GLN A 1 598 ? 9.537 -16.432 8.551 1.00 76.00 598 GLN A N 1
ATOM 4727 C CA . GLN A 1 598 ? 8.198 -16.397 9.171 1.00 76.00 598 GLN A CA 1
ATOM 4728 C C . GLN A 1 598 ? 7.577 -17.783 9.410 1.00 76.00 598 GLN A C 1
ATOM 4730 O O . GLN A 1 598 ? 6.400 -17.871 9.764 1.00 76.00 598 GLN A O 1
ATOM 4735 N N . PHE A 1 599 ? 8.344 -18.851 9.209 1.00 81.69 599 PHE A N 1
ATOM 4736 C CA . PHE A 1 599 ? 7.908 -20.231 9.396 1.00 81.69 599 PHE A CA 1
ATOM 4737 C C . PHE A 1 599 ? 7.495 -20.526 10.851 1.00 81.69 599 PHE A C 1
ATOM 4739 O O . PHE A 1 599 ? 8.115 -20.035 11.792 1.00 81.69 599 PHE A O 1
ATOM 4746 N N . GLY A 1 600 ? 6.452 -21.336 11.044 1.00 80.38 600 GLY A N 1
ATOM 4747 C CA . GLY A 1 600 ? 5.948 -21.726 12.363 1.00 80.38 600 GLY A CA 1
ATOM 4748 C C . GLY A 1 600 ? 5.310 -20.577 13.154 1.00 80.38 600 GLY A C 1
ATOM 4749 O O . GLY A 1 600 ? 5.363 -20.594 14.382 1.00 80.38 600 GLY A O 1
ATOM 4750 N N . THR A 1 601 ? 4.744 -19.566 12.476 1.00 79.62 601 THR A N 1
ATOM 4751 C CA . THR A 1 601 ? 4.107 -18.393 13.114 1.00 79.62 601 THR A CA 1
ATOM 4752 C C . THR A 1 601 ? 2.626 -18.266 12.760 1.00 79.62 601 THR A C 1
ATOM 4754 O O . THR A 1 601 ? 2.215 -18.565 11.637 1.00 79.62 601 THR A O 1
ATOM 4757 N N . LEU A 1 602 ? 1.817 -17.747 13.690 1.00 73.00 602 LEU A N 1
ATOM 4758 C CA . LEU A 1 602 ? 0.428 -17.359 13.405 1.00 73.00 602 LEU A CA 1
ATOM 4759 C C . LEU A 1 602 ? 0.375 -16.060 12.586 1.00 73.00 602 LEU A C 1
ATOM 4761 O O . LEU A 1 602 ? -0.315 -15.962 11.570 1.00 73.00 602 LEU A O 1
ATOM 4765 N N . GLY A 1 603 ? 1.143 -15.056 13.016 1.00 68.88 603 GLY A N 1
ATOM 4766 C CA . GLY A 1 603 ? 0.989 -13.676 12.561 1.00 68.88 603 GLY A CA 1
ATOM 4767 C C . GLY A 1 603 ? -0.092 -12.918 13.322 1.00 68.88 603 GLY A C 1
ATOM 4768 O O . GLY A 1 603 ? -0.336 -13.213 14.484 1.00 68.88 603 GLY A O 1
ATOM 4769 N N . SER A 1 604 ? -0.709 -11.939 12.658 1.00 62.69 604 SER A N 1
ATOM 4770 C CA . SER A 1 604 ? -1.671 -10.981 13.223 1.00 62.69 604 SER A CA 1
ATOM 4771 C C . SER A 1 604 ? -2.952 -10.866 12.386 1.00 62.69 604 SER A C 1
ATOM 4773 O O . SER A 1 604 ? -3.007 -11.381 11.266 1.00 62.69 604 SER A O 1
ATOM 4775 N N . GLY A 1 605 ? -3.967 -10.156 12.889 1.00 63.41 605 GLY A N 1
ATOM 4776 C CA . GLY A 1 605 ? -5.222 -9.880 12.177 1.00 63.41 605 GLY A CA 1
ATOM 4777 C C . GLY A 1 605 ? -6.362 -10.796 12.625 1.00 63.41 605 GLY A C 1
ATOM 4778 O O . GLY A 1 605 ? -6.631 -10.903 13.812 1.00 63.41 605 GLY A O 1
ATOM 4779 N N . ASN A 1 606 ? -7.044 -11.461 11.685 1.00 67.25 606 ASN A N 1
ATOM 4780 C CA . ASN A 1 606 ? -8.046 -12.499 11.993 1.00 67.25 606 ASN A CA 1
ATOM 4781 C C . ASN A 1 606 ? -7.398 -13.841 12.375 1.00 67.25 606 ASN A C 1
ATOM 4783 O O . ASN A 1 606 ? -8.111 -14.790 12.680 1.00 67.25 606 ASN A O 1
ATOM 4787 N N . HIS A 1 607 ? -6.067 -13.920 12.362 1.00 75.81 607 HIS A N 1
ATOM 4788 C CA . HIS A 1 607 ? -5.309 -15.090 12.777 1.00 75.81 607 HIS A CA 1
ATOM 4789 C C . HIS A 1 607 ? -5.421 -15.364 14.285 1.00 75.81 607 HIS A C 1
ATOM 4791 O O . HIS A 1 607 ? -5.454 -14.440 15.100 1.00 75.81 607 HIS A O 1
ATOM 4797 N N . TYR A 1 608 ? -5.463 -16.643 14.656 1.00 85.44 608 TYR A N 1
ATOM 4798 C CA . TYR A 1 608 ? -5.625 -17.106 16.035 1.00 85.44 608 TYR A CA 1
ATOM 4799 C C . TYR A 1 608 ? -5.234 -18.573 16.214 1.00 85.44 608 TYR A C 1
ATOM 4801 O O . TYR A 1 608 ? -5.084 -19.313 15.247 1.00 85.44 608 TYR A O 1
ATOM 4809 N N . LEU A 1 609 ? -5.132 -19.004 17.463 1.00 93.12 609 LEU A N 1
ATOM 4810 C CA . LEU A 1 609 ? -5.194 -20.401 17.880 1.00 93.12 609 LEU A CA 1
ATOM 4811 C C . LEU A 1 609 ? -6.212 -20.455 19.026 1.00 93.12 609 LEU A C 1
ATOM 4813 O O . LEU A 1 609 ? -6.163 -19.636 19.940 1.00 93.12 609 LEU A O 1
ATOM 4817 N N . GLU A 1 610 ? -7.193 -21.345 18.943 1.00 95.00 610 GLU A N 1
ATOM 4818 C CA . GLU A 1 610 ? -8.359 -21.342 19.826 1.00 95.00 610 GLU A CA 1
ATOM 4819 C C . GLU A 1 610 ? -8.659 -22.753 20.329 1.00 95.00 610 GLU A C 1
ATOM 4821 O O . GLU A 1 610 ? -8.969 -23.647 19.546 1.00 95.00 610 GLU A O 1
ATOM 4826 N N . ILE A 1 611 ? -8.582 -22.950 21.644 1.00 97.88 611 ILE A N 1
ATOM 4827 C CA . ILE A 1 611 ? -9.090 -24.149 22.304 1.00 97.88 611 ILE A CA 1
ATOM 4828 C C . ILE A 1 611 ? -10.603 -23.985 22.402 1.00 97.88 611 ILE A C 1
ATOM 4830 O O . ILE A 1 611 ? -11.105 -23.069 23.065 1.00 97.88 611 ILE A O 1
ATOM 4834 N N . GLN A 1 612 ? -11.320 -24.876 21.739 1.00 97.88 612 GLN A N 1
ATOM 4835 C CA . GLN A 1 612 ? -12.770 -24.937 21.725 1.00 97.88 612 GLN A CA 1
ATOM 4836 C C . GLN A 1 612 ? -13.229 -26.232 22.391 1.00 97.88 612 GLN A C 1
ATOM 4838 O O . GLN A 1 612 ? -12.453 -27.142 22.677 1.00 97.88 612 GLN A O 1
ATOM 4843 N N . VAL A 1 613 ? -14.523 -26.317 22.632 1.00 97.56 613 VAL A N 1
ATOM 4844 C CA . VAL A 1 613 ? -15.195 -27.511 23.116 1.00 97.56 613 VAL A CA 1
ATOM 4845 C C . VAL A 1 613 ? -16.516 -27.643 22.373 1.00 97.56 613 VAL A C 1
ATOM 4847 O O . VAL A 1 613 ? -17.098 -26.639 21.956 1.00 97.56 613 VAL A O 1
ATOM 4850 N N . VAL A 1 614 ? -16.986 -28.867 22.185 1.00 97.31 614 VAL A N 1
ATOM 4851 C CA . VAL A 1 614 ? -18.301 -29.130 21.600 1.00 97.31 614 VAL A CA 1
ATOM 4852 C C . VAL A 1 614 ? -19.402 -28.477 22.455 1.00 97.31 614 VAL A C 1
ATOM 4854 O O . VAL A 1 614 ? -19.266 -28.269 23.670 1.00 97.31 614 VAL A O 1
ATOM 4857 N N . ASP A 1 615 ? -20.474 -28.055 21.789 1.00 94.12 615 ASP A N 1
ATOM 4858 C CA . ASP A 1 615 ? -21.678 -27.531 22.422 1.00 94.12 615 ASP A CA 1
ATOM 4859 C C . ASP A 1 615 ? -22.796 -28.594 22.392 1.00 94.12 615 ASP A C 1
ATOM 4861 O O . ASP A 1 615 ? -23.356 -28.829 21.316 1.00 94.12 615 ASP A O 1
ATOM 4865 N N . PRO A 1 616 ? -23.160 -29.213 23.537 1.00 89.56 616 PRO A N 1
ATOM 4866 C CA . PRO A 1 616 ? -24.216 -30.228 23.597 1.00 89.56 616 PRO A CA 1
ATOM 4867 C C . PRO A 1 616 ? -25.561 -29.742 23.044 1.00 89.56 616 PRO A C 1
ATOM 4869 O O . PRO A 1 616 ? -26.295 -30.507 22.428 1.00 89.56 616 PRO A O 1
ATOM 4872 N N . ALA A 1 617 ? -25.877 -28.450 23.195 1.00 89.25 617 ALA A N 1
ATOM 4873 C CA . ALA A 1 617 ? -27.127 -27.874 22.695 1.00 89.25 617 ALA A CA 1
ATOM 4874 C C . ALA A 1 617 ? -27.141 -27.678 21.163 1.00 89.25 617 ALA A C 1
ATOM 4876 O O . ALA A 1 617 ? -28.163 -27.293 20.595 1.00 89.25 617 ALA A O 1
ATOM 4877 N N . ARG A 1 618 ? -26.003 -27.897 20.491 1.00 91.62 618 ARG A N 1
ATOM 4878 C CA . ARG A 1 618 ? -25.790 -27.713 19.046 1.00 91.62 618 ARG A CA 1
ATOM 4879 C C . ARG A 1 618 ? -24.954 -28.864 18.459 1.00 91.62 618 ARG A C 1
ATOM 4881 O O . ARG A 1 618 ? -24.064 -28.661 17.629 1.00 91.62 618 ARG A O 1
ATOM 4888 N N . TYR A 1 619 ? -25.266 -30.078 18.906 1.00 91.62 619 TYR A N 1
ATOM 4889 C CA . TYR A 1 619 ? -24.727 -31.348 18.424 1.00 91.62 619 TYR A CA 1
ATOM 4890 C C . TYR A 1 619 ? -25.712 -31.936 17.392 1.00 91.62 619 TYR A C 1
ATOM 4892 O O . TYR A 1 619 ? -26.632 -32.671 17.736 1.00 91.62 619 TYR A O 1
ATOM 4900 N N . PHE A 1 620 ? -25.602 -31.497 16.132 1.00 95.88 620 PHE A N 1
ATOM 4901 C CA . PHE A 1 620 ? -26.660 -31.658 15.118 1.00 95.88 620 PHE A CA 1
ATOM 4902 C C . PHE A 1 620 ? -26.702 -33.043 14.470 1.00 95.88 620 PHE A C 1
ATOM 4904 O O . PHE A 1 620 ? -27.779 -33.507 14.103 1.00 95.88 620 PHE A O 1
ATOM 4911 N N . ASP A 1 621 ? -25.546 -33.687 14.307 1.00 95.44 621 ASP A N 1
ATOM 4912 C CA . ASP A 1 621 ? -25.453 -35.030 13.738 1.00 95.44 621 ASP A CA 1
ATOM 4913 C C . ASP A 1 621 ? -24.478 -35.897 14.558 1.00 95.44 621 ASP A C 1
ATOM 4915 O O . ASP A 1 621 ? -23.264 -35.830 14.345 1.00 95.44 621 ASP A O 1
ATOM 4919 N N . PRO A 1 622 ? -24.988 -36.708 15.506 1.00 93.56 622 PRO A N 1
ATOM 4920 C CA . PRO A 1 622 ? -24.174 -37.587 16.346 1.00 93.56 622 PRO A CA 1
ATOM 4921 C C . PRO A 1 622 ? -23.377 -38.655 15.591 1.00 93.56 622 PRO A C 1
ATOM 4923 O O . PRO A 1 622 ? -22.407 -39.187 16.130 1.00 93.56 622 PRO A O 1
ATOM 4926 N N . GLU A 1 623 ? -23.789 -39.030 14.380 1.00 94.00 623 GLU A N 1
ATOM 4927 C CA . GLU A 1 623 ? -23.133 -40.085 13.609 1.00 94.00 623 GLU A CA 1
ATOM 4928 C C . GLU A 1 623 ? -21.946 -39.516 12.833 1.00 94.00 623 GLU A C 1
ATOM 4930 O O . GLU A 1 623 ? -20.821 -39.988 13.003 1.00 94.00 623 GLU A O 1
ATOM 4935 N N . LEU A 1 624 ? -22.163 -38.416 12.108 1.00 95.06 624 LEU A N 1
ATOM 4936 C CA . LEU A 1 624 ? -21.101 -37.656 11.450 1.00 95.06 624 LEU A CA 1
ATOM 4937 C C . LEU A 1 624 ? -20.107 -37.059 12.453 1.00 95.06 624 LEU A C 1
ATOM 4939 O O . LEU A 1 624 ? -18.910 -37.024 12.174 1.00 95.06 624 LEU A O 1
ATOM 4943 N N . ALA A 1 625 ? -20.565 -36.630 13.634 1.00 95.69 625 ALA A N 1
ATOM 4944 C CA . ALA A 1 625 ? -19.679 -36.157 14.694 1.00 95.69 625 ALA A CA 1
ATOM 4945 C C . ALA A 1 625 ? -18.711 -37.267 15.135 1.00 95.69 625 ALA A C 1
ATOM 4947 O O . ALA A 1 625 ? -17.497 -37.067 15.082 1.00 95.69 625 ALA A O 1
ATOM 4948 N N . ARG A 1 626 ? -19.223 -38.462 15.470 1.00 95.12 626 ARG A N 1
ATOM 4949 C CA . ARG A 1 626 ? -18.385 -39.630 15.799 1.00 95.12 626 ARG A CA 1
ATOM 4950 C C . ARG A 1 626 ? -17.446 -40.008 14.653 1.00 95.12 626 ARG A C 1
ATOM 4952 O O . ARG A 1 626 ? -16.283 -40.300 14.909 1.00 95.12 626 ARG A O 1
ATOM 4959 N N . HIS A 1 627 ? -17.918 -39.938 13.407 1.00 93.94 627 HIS A N 1
ATOM 4960 C CA . HIS A 1 627 ? -17.111 -40.199 12.208 1.00 93.94 627 HIS A CA 1
ATOM 4961 C C . HIS A 1 627 ? -15.957 -39.195 12.028 1.00 93.94 627 HIS A C 1
ATOM 4963 O O . HIS A 1 627 ? -14.882 -39.550 11.553 1.00 93.94 627 HIS A O 1
ATOM 4969 N N . PHE A 1 628 ? -16.134 -37.948 12.469 1.00 94.62 628 PHE A N 1
ATOM 4970 C CA . PHE A 1 628 ? -15.079 -36.928 12.543 1.00 94.62 628 PHE A CA 1
ATOM 4971 C C . PHE A 1 628 ? -14.252 -36.993 13.846 1.00 94.62 628 PHE A C 1
ATOM 4973 O O . PHE A 1 628 ? -13.550 -36.042 14.192 1.00 94.62 628 PHE A O 1
ATOM 4980 N N . GLY A 1 629 ? -14.326 -38.108 14.581 1.00 94.56 629 GLY A N 1
ATOM 4981 C CA . GLY A 1 629 ? -13.599 -38.330 15.831 1.00 94.56 629 GLY A CA 1
ATOM 4982 C C . GLY A 1 629 ? -14.141 -37.536 17.025 1.00 94.56 629 GLY A C 1
ATOM 4983 O O . GLY A 1 629 ? -13.457 -37.445 18.046 1.00 94.56 629 GLY A O 1
ATOM 4984 N N . ILE A 1 630 ? -15.343 -36.960 16.906 1.00 96.38 630 ILE A N 1
ATOM 4985 C CA . ILE A 1 630 ? -16.051 -36.213 17.952 1.00 96.38 630 ILE A CA 1
ATOM 4986 C C . ILE A 1 630 ? -17.064 -37.140 18.643 1.00 96.38 630 ILE A C 1
ATOM 4988 O O . ILE A 1 630 ? -18.256 -37.175 18.328 1.00 96.38 630 ILE A O 1
ATOM 4992 N N . VAL A 1 631 ? -16.558 -37.926 19.590 1.00 94.12 631 VAL A N 1
ATOM 4993 C CA . VAL A 1 631 ? -17.276 -38.966 20.336 1.00 94.12 631 VAL A CA 1
ATOM 4994 C C . VAL A 1 631 ? -17.982 -38.471 21.602 1.00 94.12 631 VAL A C 1
ATOM 4996 O O . VAL A 1 631 ? -18.760 -39.229 22.186 1.00 94.12 631 VAL A O 1
ATOM 4999 N N . HIS A 1 632 ? -17.737 -37.233 22.049 1.00 92.19 632 HIS A N 1
ATOM 5000 C CA . HIS A 1 632 ? -18.391 -36.651 23.228 1.00 92.19 632 HIS A CA 1
ATOM 5001 C C . HIS A 1 632 ? -18.965 -35.248 22.966 1.00 92.19 632 HIS A C 1
ATOM 5003 O O . HIS A 1 632 ? -18.338 -34.399 22.335 1.00 92.19 632 HIS A O 1
ATOM 5009 N N . GLU A 1 633 ? -20.143 -34.978 23.531 1.00 90.06 633 GLU A N 1
ATOM 5010 C CA . GLU A 1 633 ? -20.853 -33.692 23.427 1.00 90.06 633 GLU A CA 1
ATOM 5011 C C . GLU A 1 633 ? -20.136 -32.529 24.143 1.00 90.06 633 GLU A C 1
ATOM 5013 O O . GLU A 1 633 ? -20.429 -31.366 23.884 1.00 90.06 633 GLU A O 1
ATOM 5018 N N . ASP A 1 634 ? -19.172 -32.824 25.023 1.00 94.94 634 ASP A N 1
ATOM 5019 C CA . ASP A 1 634 ? -18.303 -31.851 25.697 1.00 94.94 634 ASP A CA 1
ATOM 5020 C C . ASP A 1 634 ? -16.803 -32.083 25.410 1.00 94.94 634 ASP A C 1
ATOM 5022 O O . ASP A 1 634 ? -15.945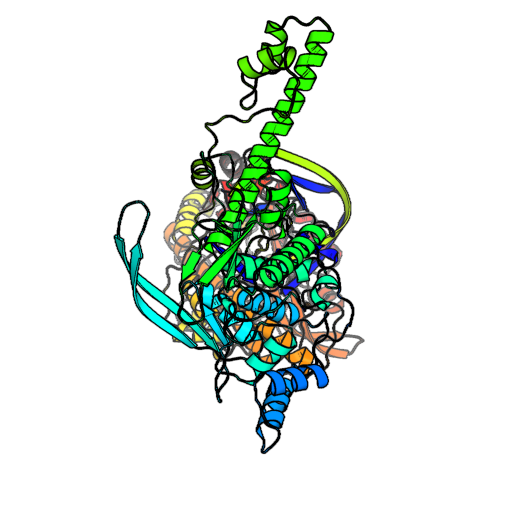 -31.712 26.213 1.00 94.94 634 ASP A O 1
ATOM 5026 N N . GLN A 1 635 ? -16.480 -32.695 24.265 1.00 98.06 635 GLN A N 1
ATOM 5027 C CA . GLN A 1 635 ? -15.105 -32.958 23.825 1.00 98.06 635 GLN A CA 1
ATOM 5028 C C . GLN A 1 635 ? -14.346 -31.675 23.476 1.00 98.06 635 GLN A C 1
ATOM 5030 O O . GLN A 1 635 ? -14.903 -30.760 22.866 1.00 98.06 635 GLN A O 1
ATOM 5035 N N . VAL A 1 636 ? -13.061 -31.617 23.819 1.00 98.19 636 VAL A N 1
ATOM 5036 C CA . VAL A 1 636 ? -12.179 -30.478 23.535 1.00 98.19 636 VAL A CA 1
ATOM 5037 C C . VAL A 1 636 ? -11.451 -30.652 22.200 1.00 98.19 636 VAL A C 1
ATOM 5039 O O . VAL A 1 636 ? -10.977 -31.734 21.854 1.00 98.19 636 VAL A O 1
ATOM 5042 N N . VAL A 1 637 ? -11.356 -29.555 21.449 1.00 98.19 637 VAL A N 1
ATOM 5043 C CA . VAL A 1 637 ? -10.758 -29.466 20.108 1.00 98.19 637 VAL A CA 1
ATOM 5044 C C . VAL A 1 637 ? -9.925 -28.179 19.997 1.00 98.19 637 VAL A C 1
ATOM 5046 O O . VAL A 1 637 ? -10.093 -27.259 20.800 1.00 98.19 637 VAL A O 1
ATOM 5049 N N . VAL A 1 638 ? -9.014 -28.077 19.025 1.00 97.69 638 VAL A N 1
ATOM 5050 C CA . VAL A 1 638 ? -8.129 -26.904 18.871 1.00 97.69 638 VAL A CA 1
ATOM 5051 C C . VAL A 1 638 ? -8.142 -26.389 17.436 1.00 97.69 638 VAL A C 1
ATOM 5053 O O . VAL A 1 638 ? -7.687 -27.058 16.512 1.00 97.69 638 VAL A O 1
ATOM 5056 N N . MET A 1 639 ? -8.648 -25.176 17.234 1.00 95.38 639 MET A N 1
ATOM 5057 C CA . MET A 1 639 ? -8.688 -24.504 15.937 1.00 95.38 639 MET A CA 1
ATOM 5058 C C . MET A 1 639 ? -7.449 -23.625 15.727 1.00 95.38 639 MET A C 1
ATOM 5060 O O . MET A 1 639 ? -6.949 -22.999 16.660 1.00 95.38 639 MET A O 1
ATOM 5064 N N . ILE A 1 640 ? -6.956 -23.548 14.491 1.00 92.12 640 ILE A N 1
ATOM 5065 C CA . ILE A 1 640 ? -5.797 -22.735 14.100 1.00 92.12 640 ILE A CA 1
ATOM 5066 C C . ILE A 1 640 ? -6.228 -21.821 12.959 1.00 92.12 640 ILE A C 1
ATOM 5068 O O . ILE A 1 640 ? -6.939 -22.226 12.051 1.00 92.12 640 ILE A O 1
ATOM 5072 N N . HIS A 1 641 ? -5.771 -20.580 12.947 1.00 85.62 641 HIS A N 1
ATOM 5073 C CA . HIS A 1 641 ? -6.075 -19.637 11.886 1.00 85.62 641 HIS A CA 1
ATOM 5074 C C . HIS A 1 641 ? -4.778 -18.971 11.422 1.00 85.62 641 HIS A C 1
ATOM 5076 O O . HIS A 1 641 ? -4.395 -17.944 11.972 1.00 85.62 641 HIS A O 1
ATOM 5082 N N . CYS A 1 642 ? -4.083 -19.566 10.436 1.00 75.88 642 CYS A N 1
ATOM 5083 C CA . CYS A 1 642 ? -2.979 -18.916 9.709 1.00 75.88 642 CYS A CA 1
ATOM 5084 C C . CYS A 1 642 ? -2.758 -19.409 8.259 1.00 75.88 642 CYS A C 1
ATOM 5086 O O . CYS A 1 642 ? -2.965 -20.576 7.921 1.00 75.88 642 CYS A O 1
ATOM 5088 N N . GLY A 1 643 ? -2.344 -18.483 7.385 1.00 75.00 643 GLY A N 1
ATOM 5089 C CA . GLY A 1 643 ? -2.053 -18.733 5.966 1.00 75.00 643 GLY A CA 1
ATOM 5090 C C . GLY A 1 643 ? -0.560 -18.696 5.614 1.00 75.00 643 GLY A C 1
ATOM 5091 O O . GLY A 1 643 ? 0.305 -18.697 6.486 1.00 75.00 643 GLY A O 1
ATOM 5092 N N . SER A 1 644 ? -0.254 -18.574 4.318 1.00 70.06 644 SER A N 1
ATOM 5093 C CA . SER A 1 644 ? 1.095 -18.617 3.714 1.00 70.06 644 SER A CA 1
ATOM 5094 C C . SER A 1 644 ? 2.027 -17.427 4.033 1.00 70.06 644 SER A C 1
ATOM 5096 O O . SER A 1 644 ? 2.987 -17.170 3.302 1.00 70.06 644 SER A O 1
ATOM 5098 N N . ARG A 1 645 ? 1.775 -16.717 5.143 1.00 79.81 645 ARG A N 1
ATOM 5099 C CA . ARG A 1 645 ? 2.557 -15.590 5.687 1.00 79.81 645 ARG A CA 1
ATOM 5100 C C . ARG A 1 645 ? 2.990 -14.607 4.574 1.00 79.81 645 ARG A C 1
ATOM 5102 O O . ARG A 1 645 ? 2.217 -14.311 3.667 1.00 79.81 645 ARG A O 1
ATOM 5109 N N . GLY A 1 646 ? 4.214 -14.078 4.623 1.00 70.88 646 GLY A N 1
ATOM 5110 C CA . GLY A 1 646 ? 4.778 -13.250 3.552 1.00 70.88 646 GLY A CA 1
ATOM 5111 C C . GLY A 1 646 ? 5.249 -14.023 2.312 1.00 70.88 646 GLY A C 1
ATOM 5112 O O . GLY A 1 646 ? 5.543 -13.389 1.300 1.00 70.88 646 GLY A O 1
ATOM 5113 N N . PHE A 1 647 ? 5.320 -15.357 2.377 1.00 81.56 647 PHE A N 1
ATOM 5114 C CA . PHE A 1 647 ? 5.796 -16.224 1.295 1.00 81.56 647 PHE A CA 1
ATOM 5115 C C . PHE A 1 647 ? 4.819 -16.227 0.115 1.00 81.56 647 PHE A C 1
ATOM 5117 O O . PHE A 1 647 ? 5.153 -15.781 -0.984 1.00 81.56 647 PHE A O 1
ATOM 5124 N N . GLY A 1 648 ? 3.569 -16.628 0.369 1.00 71.75 648 GLY A N 1
ATOM 5125 C CA . GLY A 1 648 ? 2.538 -16.705 -0.667 1.00 71.75 648 GLY A CA 1
ATOM 5126 C C . GLY A 1 648 ? 2.153 -15.349 -1.255 1.00 71.75 648 GLY A C 1
ATOM 5127 O O . GLY A 1 648 ? 1.848 -15.271 -2.442 1.00 71.75 648 GLY A O 1
ATOM 5128 N N . HIS A 1 649 ? 2.242 -14.262 -0.476 1.00 68.69 649 HIS A N 1
ATOM 5129 C CA . HIS A 1 649 ? 2.025 -12.922 -1.027 1.00 68.69 649 HIS A CA 1
ATOM 5130 C C . HIS A 1 649 ? 3.083 -12.534 -2.059 1.00 68.69 649 HIS A C 1
ATOM 5132 O O . HIS A 1 649 ? 2.761 -11.911 -3.069 1.00 68.69 649 HIS A O 1
ATOM 5138 N N . GLN A 1 650 ? 4.350 -12.876 -1.807 1.00 80.88 650 GLN A N 1
ATOM 5139 C CA . GLN A 1 650 ? 5.411 -12.588 -2.762 1.00 80.88 650 GLN A CA 1
ATOM 5140 C C . GLN A 1 650 ? 5.205 -13.391 -4.049 1.00 80.88 650 GLN A C 1
ATOM 5142 O O . GLN A 1 650 ? 5.240 -12.819 -5.126 1.00 80.88 650 GLN A O 1
ATOM 5147 N N . ILE A 1 651 ? 4.854 -14.672 -3.938 1.00 75.56 651 ILE A N 1
ATOM 5148 C CA . ILE A 1 651 ? 4.533 -15.523 -5.092 1.00 75.56 651 ILE A CA 1
ATOM 5149 C C . ILE A 1 651 ? 3.361 -14.958 -5.912 1.00 75.56 651 ILE A C 1
ATOM 5151 O O . ILE A 1 651 ? 3.474 -14.840 -7.130 1.00 75.56 651 ILE A O 1
ATOM 5155 N N . ALA A 1 652 ? 2.264 -14.540 -5.272 1.00 71.38 652 ALA A N 1
ATOM 5156 C CA . ALA A 1 652 ? 1.163 -13.867 -5.969 1.00 71.38 652 ALA A CA 1
ATOM 5157 C C . ALA A 1 652 ? 1.624 -12.563 -6.655 1.00 71.38 652 ALA A C 1
ATOM 5159 O O . ALA A 1 652 ? 1.270 -12.305 -7.805 1.00 71.38 652 ALA A O 1
ATOM 5160 N N . THR A 1 653 ? 2.470 -11.780 -5.974 1.00 75.44 653 THR A N 1
ATOM 5161 C CA . THR A 1 653 ? 3.057 -10.538 -6.504 1.00 75.44 653 THR A CA 1
ATOM 5162 C C . THR A 1 653 ? 3.901 -10.778 -7.755 1.00 75.44 653 THR A C 1
ATOM 5164 O O . THR A 1 653 ? 3.790 -10.042 -8.738 1.00 75.44 653 THR A O 1
ATOM 5167 N N . ASP A 1 654 ? 4.738 -11.811 -7.726 1.00 82.88 654 ASP A N 1
ATOM 5168 C CA . ASP A 1 654 ? 5.681 -12.130 -8.792 1.00 82.88 654 ASP A CA 1
ATOM 5169 C C . ASP A 1 654 ? 4.950 -12.667 -10.039 1.00 82.88 654 ASP A C 1
ATOM 5171 O O . ASP A 1 654 ? 5.315 -12.330 -11.170 1.00 82.88 654 ASP A O 1
ATOM 5175 N N . TYR A 1 655 ? 3.878 -13.449 -9.850 1.00 82.44 655 TYR A N 1
ATOM 5176 C CA . TYR A 1 655 ? 3.166 -14.101 -10.954 1.00 82.44 655 TYR A CA 1
ATOM 5177 C C . TYR A 1 655 ? 2.076 -13.279 -11.627 1.00 82.44 655 TYR A C 1
ATOM 5179 O O . TYR A 1 655 ? 1.903 -13.436 -12.834 1.00 82.44 655 TYR A O 1
ATOM 5187 N N . VAL A 1 656 ? 1.409 -12.350 -10.937 1.00 78.31 656 VAL A N 1
ATOM 5188 C CA . VAL A 1 656 ? 0.492 -11.414 -11.615 1.00 78.31 656 VAL A CA 1
ATOM 5189 C C . VAL A 1 656 ? 1.264 -10.595 -12.657 1.00 78.31 656 VAL A C 1
ATOM 5191 O O . VAL A 1 656 ? 0.892 -10.571 -13.830 1.00 78.31 656 VAL A O 1
ATOM 5194 N N . ARG A 1 657 ? 2.444 -10.079 -12.285 1.00 80.94 657 ARG A N 1
ATOM 5195 C CA . ARG A 1 657 ? 3.384 -9.400 -13.200 1.00 80.94 657 ARG A CA 1
ATOM 5196 C C . ARG A 1 657 ? 3.820 -10.283 -14.382 1.00 80.94 657 ARG A C 1
ATOM 5198 O O . ARG A 1 657 ? 4.019 -9.789 -15.491 1.00 80.94 657 ARG A O 1
ATOM 5205 N N . ASN A 1 658 ? 3.979 -11.592 -14.160 1.00 81.50 658 ASN A N 1
ATOM 5206 C CA . ASN A 1 658 ? 4.324 -12.558 -15.208 1.00 81.50 658 ASN A CA 1
ATOM 5207 C C . ASN A 1 658 ? 3.153 -12.791 -16.183 1.00 81.50 658 ASN A C 1
ATOM 5209 O O . ASN A 1 658 ? 3.349 -12.776 -17.403 1.00 81.50 658 ASN A O 1
ATOM 5213 N N . PHE A 1 659 ? 1.942 -12.952 -15.644 1.00 83.81 659 PHE A N 1
ATOM 5214 C CA . PHE A 1 659 ? 0.719 -13.220 -16.397 1.00 83.81 659 PHE A CA 1
ATOM 5215 C C . PHE A 1 659 ? 0.337 -12.055 -17.303 1.00 83.81 659 PHE A C 1
ATOM 5217 O O . PHE A 1 659 ? 0.138 -12.265 -18.495 1.00 83.81 659 PHE A O 1
ATOM 5224 N N . GLU A 1 660 ? 0.342 -10.825 -16.786 1.00 79.88 660 GLU A N 1
ATOM 5225 C CA . GLU A 1 660 ? 0.107 -9.598 -17.562 1.00 79.88 660 GLU A CA 1
ATOM 5226 C C . GLU A 1 660 ? 0.973 -9.536 -18.834 1.00 79.88 660 GLU A C 1
ATOM 5228 O O . GLU A 1 660 ? 0.492 -9.224 -19.927 1.00 79.88 660 GLU A O 1
ATOM 5233 N N . GLY A 1 661 ? 2.262 -9.868 -18.697 1.00 82.00 661 GLY A N 1
ATOM 5234 C CA . GLY A 1 661 ? 3.212 -9.890 -19.805 1.00 82.00 661 GLY A CA 1
ATOM 5235 C C . GLY A 1 661 ? 2.934 -11.002 -20.819 1.00 82.00 661 GLY A C 1
ATOM 5236 O O . GLY A 1 661 ? 3.130 -10.794 -22.017 1.00 82.00 661 GLY A O 1
ATOM 5237 N N . GLY A 1 662 ? 2.477 -12.173 -20.367 1.00 83.38 662 GLY A N 1
ATOM 5238 C CA . GLY A 1 662 ? 2.109 -13.279 -21.251 1.00 83.38 662 GLY A CA 1
ATOM 5239 C C . GLY A 1 662 ? 0.759 -13.091 -21.939 1.00 83.38 662 GLY A C 1
ATOM 5240 O O . GLY A 1 662 ? 0.648 -13.413 -23.117 1.00 83.38 662 GLY A O 1
ATOM 5241 N N . MET A 1 663 ? -0.249 -12.516 -21.274 1.00 89.25 663 MET A N 1
ATOM 5242 C CA . MET A 1 663 ? -1.564 -12.250 -21.881 1.00 89.25 663 MET A CA 1
ATOM 5243 C C . MET A 1 663 ? -1.421 -11.348 -23.107 1.00 89.25 663 MET A C 1
ATOM 5245 O O . MET A 1 663 ? -2.001 -11.631 -24.154 1.00 89.25 663 MET A O 1
ATOM 5249 N N . LYS A 1 664 ? -0.541 -10.338 -23.019 1.00 83.88 664 LYS A N 1
ATOM 5250 C CA . LYS A 1 664 ? -0.170 -9.477 -24.149 1.00 83.88 664 LYS A CA 1
ATOM 5251 C C . LYS A 1 664 ? 0.511 -10.239 -25.299 1.00 83.88 664 LYS A C 1
ATOM 5253 O O . LYS A 1 664 ? 0.314 -9.861 -26.448 1.00 83.88 664 LYS A O 1
ATOM 5258 N N . ARG A 1 665 ? 1.278 -11.305 -25.024 1.00 84.50 665 ARG A N 1
ATOM 5259 C CA . ARG A 1 665 ? 1.856 -12.190 -26.062 1.00 84.50 665 ARG A CA 1
ATOM 5260 C C . ARG A 1 665 ? 0.811 -13.118 -26.689 1.00 84.50 665 ARG A C 1
ATOM 5262 O O . ARG A 1 665 ? 0.890 -13.393 -27.877 1.00 84.50 665 ARG A O 1
ATOM 5269 N N . ALA A 1 666 ? -0.150 -13.588 -25.896 1.00 83.19 666 ALA A N 1
ATOM 5270 C CA . ALA A 1 666 ? -1.195 -14.522 -26.317 1.00 83.19 666 ALA A CA 1
ATOM 5271 C C . ALA A 1 666 ? -2.445 -13.844 -26.922 1.00 83.19 666 ALA A C 1
ATOM 5273 O O . ALA A 1 666 ? -3.384 -14.537 -27.302 1.00 83.19 666 ALA A O 1
ATOM 5274 N N . GLY A 1 667 ? -2.492 -12.507 -26.977 1.00 87.50 667 GLY A N 1
ATOM 5275 C CA . GLY A 1 667 ? -3.652 -11.745 -27.462 1.00 87.50 667 GLY A CA 1
ATOM 5276 C C . GLY A 1 667 ? -4.877 -11.777 -26.535 1.00 87.50 667 GLY A C 1
ATOM 5277 O O . GLY A 1 667 ? -5.960 -11.361 -26.940 1.00 87.50 667 GLY A O 1
ATOM 5278 N N . ILE A 1 668 ? -4.728 -12.260 -25.298 1.00 87.31 668 ILE A N 1
ATOM 5279 C CA . ILE A 1 668 ? -5.847 -12.504 -24.380 1.00 87.31 668 ILE A CA 1
ATOM 5280 C C . ILE A 1 668 ? -6.322 -11.189 -23.765 1.00 87.31 668 ILE A C 1
ATOM 5282 O O . ILE A 1 668 ? -5.556 -10.476 -23.113 1.00 87.31 668 ILE A O 1
ATOM 5286 N N . GLN A 1 669 ? -7.612 -10.903 -23.935 1.00 84.88 669 GLN A N 1
ATOM 5287 C CA . GLN A 1 669 ? -8.286 -9.753 -23.344 1.00 84.88 669 GLN A CA 1
ATOM 5288 C C . GLN A 1 669 ? -9.263 -10.199 -22.256 1.00 84.88 669 GLN A C 1
ATOM 5290 O O . GLN A 1 669 ? -9.974 -11.191 -22.397 1.00 84.88 669 GLN A O 1
ATOM 5295 N N . VAL A 1 670 ? -9.310 -9.427 -21.175 1.00 78.12 670 VAL A N 1
ATOM 5296 C CA . VAL A 1 670 ? -10.155 -9.655 -19.997 1.00 78.12 670 VAL A CA 1
ATOM 5297 C C . VAL A 1 670 ? -10.860 -8.356 -19.610 1.00 78.12 670 VAL A C 1
ATOM 5299 O O . VAL A 1 670 ? -10.311 -7.264 -19.800 1.00 78.12 670 VAL A O 1
ATOM 5302 N N . ARG A 1 671 ? -12.089 -8.473 -19.083 1.00 73.56 671 ARG A N 1
ATOM 5303 C CA . ARG A 1 671 ? -12.975 -7.334 -18.741 1.00 73.56 671 ARG A CA 1
ATOM 5304 C C . ARG A 1 671 ? -12.415 -6.414 -17.653 1.00 73.56 671 ARG A C 1
ATOM 5306 O O . ARG A 1 671 ? -12.815 -5.263 -17.562 1.00 73.56 671 ARG A O 1
ATOM 5313 N N . ASP A 1 672 ? -11.498 -6.941 -16.860 1.00 66.81 672 ASP A N 1
ATOM 5314 C CA . ASP A 1 672 ? -10.740 -6.277 -15.808 1.00 66.81 672 ASP A CA 1
ATOM 5315 C C . ASP A 1 672 ? -9.295 -6.787 -15.941 1.00 66.81 672 ASP A C 1
ATOM 5317 O O . ASP A 1 672 ? -9.116 -7.920 -16.385 1.00 66.81 672 ASP A O 1
ATOM 5321 N N . ARG A 1 673 ? -8.247 -5.995 -15.660 1.00 54.12 673 ARG A N 1
ATOM 5322 C CA . ARG A 1 673 ? -6.857 -6.506 -15.754 1.00 54.12 673 ARG A CA 1
ATOM 5323 C C . ARG A 1 673 ? -6.634 -7.677 -14.804 1.00 54.12 673 ARG A C 1
ATOM 5325 O O . ARG A 1 673 ? -5.836 -8.553 -15.111 1.00 54.12 673 ARG A O 1
ATOM 5332 N N . GLU A 1 674 ? -7.307 -7.649 -13.667 1.00 55.91 674 GLU A N 1
ATOM 5333 C CA . GLU A 1 674 ? -6.871 -8.326 -12.452 1.00 55.91 674 GLU A CA 1
ATOM 5334 C C . GLU A 1 674 ? -7.633 -9.631 -12.203 1.00 55.91 674 GLU A C 1
ATOM 5336 O O . GLU A 1 674 ? -7.233 -10.466 -11.395 1.00 55.91 674 GLU A O 1
ATOM 5341 N N . LEU A 1 675 ? -8.572 -9.911 -13.107 1.00 72.25 675 LEU A N 1
ATOM 5342 C CA . LEU A 1 675 ? -8.703 -11.220 -13.746 1.00 72.25 675 LEU A CA 1
ATOM 5343 C C . LEU A 1 675 ? -7.457 -11.530 -14.615 1.00 72.25 675 LEU A C 1
ATOM 5345 O O . LEU A 1 675 ? -7.573 -11.889 -15.786 1.00 72.25 675 LEU A O 1
ATOM 5349 N N . ALA A 1 676 ? -6.253 -11.347 -14.062 1.00 74.69 676 ALA A N 1
ATOM 5350 C CA . ALA A 1 676 ? -4.997 -11.600 -14.751 1.00 74.69 676 ALA A CA 1
ATOM 5351 C C . ALA A 1 676 ? -4.867 -13.116 -14.893 1.00 74.69 676 ALA A C 1
ATOM 5353 O O . ALA A 1 676 ? -4.588 -13.815 -13.921 1.00 74.69 676 ALA A O 1
ATOM 5354 N N . SER A 1 677 ? -5.132 -13.632 -16.090 1.00 83.06 677 SER A N 1
ATOM 5355 C CA . SER A 1 677 ? -5.256 -15.064 -16.347 1.00 83.06 677 SER A CA 1
ATOM 5356 C C . SER A 1 677 ? -4.597 -15.447 -17.665 1.00 83.06 677 SER A C 1
ATOM 5358 O O . SER A 1 677 ? -5.038 -15.038 -18.742 1.00 83.06 677 SER A O 1
ATOM 5360 N N . LEU A 1 678 ? -3.578 -16.295 -17.591 1.00 86.88 678 LEU A N 1
ATOM 5361 C CA . LEU A 1 678 ? -3.102 -17.045 -18.748 1.00 86.88 678 LEU A CA 1
ATOM 5362 C C . LEU A 1 678 ? -3.820 -18.396 -18.857 1.00 86.88 678 LEU A C 1
ATOM 5364 O O . LEU A 1 678 ? -4.349 -18.881 -17.855 1.00 86.88 678 LEU A O 1
ATOM 5368 N N . PRO A 1 679 ? -3.836 -19.036 -20.044 1.00 91.12 679 PRO A N 1
ATOM 5369 C CA . PRO A 1 679 ? -4.379 -20.378 -20.190 1.00 91.12 679 PRO A CA 1
ATOM 5370 C C . PRO A 1 679 ? -3.625 -21.307 -19.243 1.00 91.12 679 PRO A C 1
ATOM 5372 O O . PRO A 1 679 ? -2.393 -21.258 -19.196 1.00 91.12 679 PRO A O 1
ATOM 5375 N N . PHE A 1 680 ? -4.342 -22.150 -18.501 1.00 89.50 680 PHE A N 1
ATOM 5376 C CA . PHE A 1 680 ? -3.746 -22.973 -17.444 1.00 89.50 680 PHE A CA 1
ATOM 5377 C C . PHE A 1 680 ? -2.546 -23.800 -17.942 1.00 89.50 680 PHE A C 1
ATOM 5379 O O . PHE A 1 680 ? -1.508 -23.848 -17.286 1.00 89.50 680 PHE A O 1
ATOM 5386 N N . ASN A 1 681 ? -2.647 -24.345 -19.158 1.00 90.69 681 ASN A N 1
ATOM 5387 C CA . ASN A 1 681 ? -1.622 -25.175 -19.802 1.00 90.69 681 ASN A CA 1
ATOM 5388 C C . ASN A 1 681 ? -0.472 -24.378 -20.462 1.00 90.69 681 ASN A C 1
ATOM 5390 O O . ASN A 1 681 ? 0.396 -24.969 -21.101 1.00 90.69 681 ASN A O 1
ATOM 5394 N N . SER A 1 682 ? -0.442 -23.046 -20.339 1.00 92.38 682 SER A N 1
ATOM 5395 C CA . SER A 1 682 ? 0.711 -22.237 -20.767 1.00 92.38 682 SER A CA 1
ATOM 5396 C C . SER A 1 682 ? 1.916 -22.450 -19.843 1.00 92.38 682 SER A C 1
ATOM 5398 O O . SER A 1 682 ? 1.764 -22.810 -18.675 1.00 92.38 682 SER A O 1
ATOM 5400 N N . ARG A 1 683 ? 3.132 -22.184 -20.341 1.00 91.31 683 ARG A N 1
ATOM 5401 C CA . ARG A 1 683 ? 4.368 -22.285 -19.542 1.00 91.31 683 ARG A CA 1
ATOM 5402 C C . ARG A 1 683 ? 4.285 -21.412 -18.290 1.00 91.31 683 ARG A C 1
ATOM 5404 O O . ARG A 1 683 ? 4.656 -21.844 -17.206 1.00 91.31 683 ARG A O 1
ATOM 5411 N N . GLU A 1 684 ? 3.801 -20.190 -18.449 1.00 88.94 684 GLU A N 1
ATOM 5412 C CA . GLU A 1 684 ? 3.541 -19.230 -17.384 1.00 88.94 684 GLU A CA 1
ATOM 5413 C C . GLU A 1 684 ? 2.472 -19.745 -16.412 1.00 88.94 684 GLU A C 1
ATOM 5415 O O . GLU A 1 684 ? 2.725 -19.769 -15.210 1.00 88.94 684 GLU A O 1
ATOM 5420 N N . GLY A 1 685 ? 1.330 -20.229 -16.917 1.00 87.06 685 GLY A N 1
ATOM 5421 C CA . GLY A 1 685 ? 0.251 -20.818 -16.117 1.00 87.06 685 GLY A CA 1
ATOM 5422 C C . GLY A 1 685 ? 0.732 -21.957 -15.215 1.00 87.06 685 GLY A C 1
ATOM 5423 O O . GLY A 1 685 ? 0.485 -21.944 -14.010 1.00 87.06 685 GLY A O 1
ATOM 5424 N N . GLN A 1 686 ? 1.515 -22.881 -15.775 1.00 94.75 686 GLN A N 1
ATOM 5425 C CA . GLN A 1 686 ? 2.131 -23.984 -15.036 1.00 94.75 686 GLN A CA 1
ATOM 5426 C C . GLN A 1 686 ? 3.237 -23.519 -14.071 1.00 94.75 686 GLN A C 1
ATOM 5428 O O . GLN A 1 686 ? 3.337 -24.048 -12.965 1.00 94.75 686 GLN A O 1
ATOM 5433 N N . ASN A 1 687 ? 4.040 -22.504 -14.427 1.00 94.56 687 ASN A N 1
ATOM 5434 C CA . ASN A 1 687 ? 5.011 -21.908 -13.498 1.00 94.56 687 ASN A CA 1
ATOM 5435 C C . ASN A 1 687 ? 4.303 -21.296 -12.271 1.00 94.56 687 ASN A C 1
ATOM 5437 O O . ASN A 1 687 ? 4.735 -21.537 -11.144 1.00 94.56 687 ASN A O 1
ATOM 5441 N N . TYR A 1 688 ? 3.212 -20.542 -12.478 1.00 87.25 688 TYR A N 1
ATOM 5442 C CA . TYR A 1 688 ? 2.415 -19.991 -11.379 1.00 87.25 688 TYR A CA 1
ATOM 5443 C C . TYR A 1 688 ? 1.797 -21.100 -10.546 1.00 87.25 688 TYR A C 1
ATOM 5445 O O . TYR A 1 688 ? 1.919 -21.055 -9.328 1.00 87.25 688 TYR A O 1
ATOM 5453 N N . TYR A 1 689 ? 1.177 -22.103 -11.175 1.00 87.50 689 TYR A N 1
ATOM 5454 C CA . TYR A 1 689 ? 0.566 -23.209 -10.446 1.00 87.50 689 TYR A CA 1
ATOM 5455 C C . TYR A 1 689 ? 1.592 -23.928 -9.561 1.00 87.50 689 TYR A C 1
ATOM 5457 O O . TYR A 1 689 ? 1.315 -24.150 -8.387 1.00 87.50 689 TYR A O 1
ATOM 5465 N N . GLY A 1 690 ? 2.810 -24.174 -10.058 1.00 91.94 690 GLY A N 1
ATOM 5466 C CA . GLY A 1 690 ? 3.900 -24.750 -9.263 1.00 91.94 690 GLY A CA 1
ATOM 5467 C C . GLY A 1 690 ? 4.386 -23.862 -8.110 1.00 91.94 690 GLY A C 1
ATOM 5468 O O . GLY A 1 690 ? 4.676 -24.370 -7.029 1.00 91.94 690 GLY A O 1
ATOM 5469 N N . ALA A 1 691 ? 4.422 -22.537 -8.278 1.00 88.31 691 ALA A N 1
ATOM 5470 C CA . ALA A 1 691 ? 4.779 -21.618 -7.193 1.00 88.31 691 ALA A CA 1
ATOM 5471 C C . ALA A 1 691 ? 3.634 -21.428 -6.174 1.00 88.31 691 ALA A C 1
ATOM 5473 O O . ALA A 1 691 ? 3.863 -21.377 -4.968 1.00 88.31 691 ALA A O 1
ATOM 5474 N N . MET A 1 692 ? 2.387 -21.359 -6.639 1.00 88.44 692 MET A N 1
ATOM 5475 C CA . MET A 1 692 ? 1.166 -21.293 -5.828 1.00 88.44 692 MET A CA 1
ATOM 5476 C C . MET A 1 692 ? 0.999 -22.576 -5.002 1.00 88.44 692 MET A C 1
ATOM 5478 O O . MET A 1 692 ? 0.732 -22.505 -3.804 1.00 88.44 692 MET A O 1
ATOM 5482 N N . ALA A 1 693 ? 1.285 -23.733 -5.600 1.00 85.31 693 ALA A N 1
ATOM 5483 C CA . ALA A 1 693 ? 1.383 -25.016 -4.919 1.00 85.31 693 ALA A CA 1
ATOM 5484 C C . ALA A 1 693 ? 2.455 -24.993 -3.813 1.00 85.31 693 ALA A C 1
ATOM 5486 O O . ALA A 1 693 ? 2.165 -25.392 -2.687 1.00 85.31 693 ALA A O 1
ATOM 5487 N N . CYS A 1 694 ? 3.640 -24.417 -4.061 1.00 90.75 694 CYS A N 1
ATOM 5488 C CA . CYS A 1 694 ? 4.621 -24.170 -2.997 1.00 90.75 694 CYS A CA 1
ATOM 5489 C C . CYS A 1 694 ? 4.079 -23.259 -1.882 1.00 90.75 694 CYS A C 1
ATOM 5491 O O . CYS A 1 694 ? 4.300 -23.537 -0.703 1.00 90.75 694 CYS A O 1
ATOM 5493 N N . ALA A 1 695 ? 3.348 -22.190 -2.218 1.00 80.06 695 ALA A N 1
ATOM 5494 C CA . ALA A 1 695 ? 2.736 -21.296 -1.231 1.00 80.06 695 ALA A CA 1
ATOM 5495 C C . ALA A 1 695 ? 1.677 -21.995 -0.360 1.00 80.06 695 ALA A C 1
ATOM 5497 O O . ALA A 1 695 ? 1.580 -21.705 0.835 1.00 80.06 695 ALA A O 1
ATOM 5498 N N . ALA A 1 696 ? 0.908 -22.912 -0.946 1.00 79.19 696 ALA A N 1
ATOM 5499 C CA . ALA A 1 696 ? -0.067 -23.743 -0.251 1.00 79.19 696 ALA A CA 1
ATOM 5500 C C . ALA A 1 696 ? 0.612 -24.796 0.639 1.00 79.19 696 ALA A C 1
ATOM 5502 O O . ALA A 1 696 ? 0.280 -24.890 1.818 1.00 79.19 696 ALA A O 1
ATOM 5503 N N . ASN A 1 697 ? 1.630 -25.496 0.129 1.00 88.50 697 ASN A N 1
ATOM 5504 C CA . ASN A 1 697 ? 2.455 -26.433 0.897 1.00 88.50 697 ASN A CA 1
ATOM 5505 C C . ASN A 1 697 ? 3.098 -25.752 2.114 1.00 88.50 697 ASN A C 1
ATOM 5507 O O . ASN A 1 697 ? 2.987 -26.256 3.228 1.00 88.50 697 ASN A O 1
ATOM 5511 N N . PHE A 1 698 ? 3.672 -24.557 1.938 1.00 90.12 698 PHE A N 1
ATOM 5512 C CA . PHE A 1 698 ? 4.164 -23.740 3.052 1.00 90.12 698 PHE A CA 1
ATOM 5513 C C . PHE A 1 698 ? 3.059 -23.394 4.061 1.00 90.12 698 PHE A C 1
ATOM 5515 O O . PHE A 1 698 ? 3.316 -23.403 5.261 1.00 90.12 698 PHE A O 1
ATOM 5522 N N . ALA A 1 699 ? 1.833 -23.095 3.614 1.00 81.88 699 ALA A N 1
ATOM 5523 C CA . ALA A 1 699 ? 0.719 -22.826 4.524 1.00 81.88 699 ALA A CA 1
ATOM 5524 C C . ALA A 1 699 ? 0.327 -24.077 5.327 1.00 81.88 699 ALA A C 1
ATOM 5526 O O . ALA A 1 699 ? 0.215 -23.990 6.549 1.00 81.88 699 ALA A O 1
ATOM 5527 N N . PHE A 1 700 ? 0.183 -25.233 4.670 1.00 84.25 700 PHE A N 1
ATOM 5528 C CA . PHE A 1 700 ? -0.090 -26.506 5.337 1.00 84.25 700 PHE A CA 1
ATOM 5529 C C . PHE A 1 700 ? 1.007 -26.856 6.355 1.00 84.25 700 PHE A C 1
ATOM 5531 O O . PHE A 1 700 ? 0.690 -27.174 7.498 1.00 84.25 700 PHE A O 1
ATOM 5538 N N . VAL A 1 701 ? 2.288 -26.715 5.994 1.00 91.00 701 VAL A N 1
ATOM 5539 C CA . VAL A 1 701 ? 3.425 -26.990 6.892 1.00 91.00 701 VAL A CA 1
ATOM 5540 C C . VAL A 1 701 ? 3.520 -25.981 8.041 1.00 91.00 701 VAL A C 1
ATOM 5542 O O . VAL A 1 701 ? 3.721 -26.374 9.188 1.00 91.00 701 VAL A O 1
ATOM 5545 N N . ASN A 1 702 ? 3.317 -24.684 7.784 1.00 87.75 702 ASN A N 1
ATOM 5546 C CA . ASN A 1 702 ? 3.294 -23.662 8.836 1.00 87.75 702 ASN A CA 1
ATOM 5547 C C . ASN A 1 702 ? 2.215 -23.976 9.883 1.00 87.75 702 ASN A C 1
ATOM 5549 O O . ASN A 1 702 ? 2.438 -23.788 11.076 1.00 87.75 702 ASN A O 1
ATOM 5553 N N . ARG A 1 703 ? 1.065 -24.502 9.443 1.00 89.00 703 ARG A N 1
ATOM 5554 C CA . ARG A 1 703 ? 0.001 -24.984 10.327 1.00 89.00 703 ARG A CA 1
ATOM 5555 C C . ARG A 1 703 ? 0.341 -26.318 10.999 1.00 89.00 703 ARG A C 1
ATOM 5557 O O . ARG A 1 703 ? 0.020 -26.484 12.170 1.00 89.00 703 ARG A O 1
ATOM 5564 N N . GLN A 1 704 ? 1.028 -27.226 10.312 1.00 91.62 704 GLN A N 1
ATOM 5565 C CA . GLN A 1 704 ? 1.475 -28.513 10.851 1.00 91.62 704 GLN A CA 1
ATOM 5566 C C . GLN A 1 704 ? 2.463 -28.357 12.016 1.00 91.62 704 GLN A C 1
ATOM 5568 O O . GLN A 1 704 ? 2.283 -28.960 13.070 1.00 91.62 704 GLN A O 1
ATOM 5573 N N . VAL A 1 705 ? 3.449 -27.470 11.885 1.00 89.94 705 VAL A N 1
ATOM 5574 C CA . VAL A 1 705 ? 4.415 -27.187 12.961 1.00 89.94 705 VAL A CA 1
ATOM 5575 C C . VAL A 1 705 ? 3.752 -26.493 14.160 1.00 89.94 705 VAL A C 1
ATOM 5577 O O . VAL A 1 705 ? 4.174 -26.678 15.299 1.00 89.94 705 VAL A O 1
ATOM 5580 N N . ILE A 1 706 ? 2.653 -25.764 13.940 1.00 91.31 706 ILE A N 1
ATOM 5581 C CA . ILE A 1 706 ? 1.808 -25.255 15.031 1.00 91.31 706 ILE A CA 1
ATOM 5582 C C . ILE A 1 706 ? 1.044 -26.399 15.725 1.00 91.31 706 ILE A C 1
ATOM 5584 O O . ILE A 1 706 ? 0.892 -26.351 16.942 1.00 91.31 706 ILE A O 1
ATOM 5588 N N . VAL A 1 707 ? 0.627 -27.453 15.009 1.00 94.62 707 VAL A N 1
ATOM 5589 C CA . VAL A 1 707 ? 0.007 -28.648 15.619 1.00 94.62 707 VAL A CA 1
ATOM 5590 C C . VAL A 1 707 ? 0.985 -29.417 16.502 1.00 94.62 707 VAL A C 1
ATOM 5592 O O . VAL A 1 707 ? 0.606 -29.785 17.611 1.00 94.62 707 VAL A O 1
ATOM 5595 N N . GLN A 1 708 ? 2.250 -29.578 16.104 1.00 91.94 708 GLN A N 1
ATOM 5596 C CA . GLN A 1 708 ? 3.235 -30.216 16.989 1.00 91.94 708 GLN A CA 1
ATOM 5597 C C . GLN A 1 708 ? 3.471 -29.412 18.274 1.00 91.94 708 GLN A C 1
ATOM 5599 O O . GLN A 1 708 ? 3.489 -29.977 19.363 1.00 91.94 708 GLN A O 1
ATOM 5604 N N . LYS A 1 709 ? 3.511 -28.080 18.184 1.00 93.19 709 LYS A N 1
ATOM 5605 C CA . LYS A 1 709 ? 3.585 -27.191 19.357 1.00 93.19 709 LYS A CA 1
ATOM 5606 C C . LYS A 1 709 ? 2.322 -27.220 20.230 1.00 93.19 709 LYS A C 1
ATOM 5608 O O . LYS A 1 709 ? 2.393 -26.967 21.431 1.00 93.19 709 LYS A O 1
ATOM 5613 N N . ILE A 1 710 ? 1.166 -27.556 19.653 1.00 95.94 710 ILE A N 1
ATOM 5614 C CA . ILE A 1 710 ? -0.069 -27.828 20.401 1.00 95.94 710 ILE A CA 1
ATOM 5615 C C . ILE A 1 710 ? 0.025 -29.172 21.135 1.00 95.94 710 ILE A C 1
ATOM 5617 O O . ILE A 1 710 ? -0.268 -29.216 22.328 1.00 95.94 710 ILE A O 1
ATOM 5621 N N . ARG A 1 711 ? 0.487 -30.238 20.468 1.00 96.81 711 ARG A N 1
ATOM 5622 C CA . ARG A 1 711 ? 0.738 -31.555 21.082 1.00 96.81 711 ARG A CA 1
ATOM 5623 C C . ARG A 1 711 ? 1.741 -31.449 22.236 1.00 96.81 711 ARG A C 1
ATOM 5625 O O . ARG A 1 711 ? 1.442 -31.886 23.342 1.00 96.81 711 ARG A O 1
ATOM 5632 N N . GLU A 1 712 ? 2.861 -30.761 22.020 1.00 94.81 712 GLU A N 1
ATOM 5633 C CA . GLU A 1 712 ? 3.872 -30.417 23.031 1.00 94.81 712 GLU A CA 1
ATOM 5634 C C . GLU A 1 712 ? 3.259 -29.709 24.256 1.00 94.81 712 GLU A C 1
ATOM 5636 O O . GLU A 1 712 ? 3.535 -30.085 25.399 1.00 94.81 712 GLU A O 1
ATOM 5641 N N . ALA A 1 713 ? 2.404 -28.702 24.036 1.00 96.94 713 ALA A N 1
ATOM 5642 C CA . ALA A 1 713 ? 1.761 -27.954 25.114 1.00 96.94 713 ALA A CA 1
ATOM 5643 C C . ALA A 1 713 ? 0.788 -28.818 25.931 1.00 96.94 713 ALA A C 1
ATOM 5645 O O . ALA A 1 713 ? 0.854 -28.831 27.161 1.00 96.94 713 ALA A O 1
ATOM 5646 N N . PHE A 1 714 ? -0.099 -29.558 25.260 1.00 98.00 714 PHE A N 1
ATOM 5647 C CA . PHE A 1 714 ? -1.056 -30.446 25.920 1.00 98.00 714 PHE A CA 1
ATOM 5648 C C . PHE A 1 714 ? -0.341 -31.580 26.666 1.00 98.00 714 PHE A C 1
ATOM 5650 O O . PHE A 1 714 ? -0.640 -31.805 27.838 1.00 98.00 714 PHE A O 1
ATOM 5657 N N . GLY A 1 715 ? 0.639 -32.244 26.048 1.00 97.75 715 GLY A N 1
ATOM 5658 C CA . GLY A 1 715 ? 1.365 -33.346 26.682 1.00 97.75 715 GLY A CA 1
ATOM 5659 C C . GLY A 1 715 ? 2.091 -32.916 27.959 1.00 97.75 715 GLY A C 1
ATOM 5660 O O . GLY A 1 715 ? 1.988 -33.580 28.993 1.00 97.75 715 GLY A O 1
ATOM 5661 N N . ARG A 1 716 ? 2.726 -31.731 27.943 1.00 97.62 716 ARG A N 1
ATOM 5662 C CA . ARG A 1 716 ? 3.321 -31.126 29.148 1.00 97.62 716 ARG A CA 1
ATOM 5663 C C . ARG A 1 716 ? 2.290 -30.833 30.233 1.00 97.62 716 ARG A C 1
ATOM 5665 O O . ARG A 1 716 ? 2.536 -31.186 31.380 1.00 97.62 716 ARG A O 1
ATOM 5672 N N . VAL A 1 717 ? 1.160 -30.218 29.886 1.00 97.56 717 VAL A N 1
ATOM 5673 C CA . VAL A 1 717 ? 0.140 -29.763 30.851 1.00 97.56 717 VAL A CA 1
ATOM 5674 C C . VAL A 1 717 ? -0.687 -30.919 31.424 1.00 97.56 717 VAL A C 1
ATOM 5676 O O . VAL A 1 717 ? -1.076 -30.877 32.591 1.00 97.56 717 VAL A O 1
ATOM 5679 N N . PHE A 1 718 ? -0.951 -31.978 30.656 1.00 96.88 718 PHE A N 1
ATOM 5680 C CA . PHE A 1 718 ? -1.698 -33.154 31.124 1.00 96.88 718 PHE A CA 1
ATOM 5681 C C . PHE A 1 718 ? -0.815 -34.290 31.655 1.00 96.88 718 PHE A C 1
ATOM 5683 O O . PHE A 1 718 ? -1.356 -35.215 32.257 1.00 96.88 718 PHE A O 1
ATOM 5690 N N . HIS A 1 719 ? 0.510 -34.210 31.480 1.00 96.44 719 HIS A N 1
ATOM 5691 C CA . HIS A 1 719 ? 1.477 -35.268 31.820 1.00 96.44 719 HIS A CA 1
ATOM 5692 C C . HIS A 1 719 ? 1.107 -36.629 31.194 1.00 96.44 719 HIS A C 1
ATOM 5694 O O . HIS A 1 719 ? 1.270 -37.686 31.800 1.00 96.44 719 HIS A O 1
ATOM 5700 N N . ARG A 1 720 ? 0.563 -36.579 29.975 1.00 96.19 720 ARG A N 1
ATOM 5701 C CA . ARG A 1 720 ? 0.141 -37.716 29.146 1.00 96.19 720 ARG A CA 1
ATOM 5702 C C . ARG A 1 720 ? 0.783 -37.552 27.777 1.00 96.19 720 ARG A C 1
ATOM 5704 O O . ARG A 1 720 ? 0.988 -36.423 27.336 1.00 96.19 720 ARG A O 1
ATOM 5711 N N . ASP A 1 721 ? 1.070 -38.657 27.104 1.00 93.50 721 ASP A N 1
ATOM 5712 C CA . ASP A 1 721 ? 1.507 -38.583 25.713 1.00 93.50 721 ASP A CA 1
ATOM 5713 C C . ASP A 1 721 ? 0.391 -37.984 24.821 1.00 93.50 721 ASP A C 1
ATOM 5715 O O . ASP A 1 721 ? -0.783 -38.286 25.064 1.00 93.50 721 ASP A O 1
ATOM 5719 N N . PRO A 1 722 ? 0.692 -37.134 23.818 1.00 94.69 722 PRO A N 1
ATOM 5720 C CA . PRO A 1 722 ? -0.333 -36.553 22.954 1.00 94.69 722 PRO A CA 1
ATOM 5721 C C . PRO A 1 722 ? -1.131 -37.577 22.123 1.00 94.69 722 PRO A C 1
ATOM 5723 O O . PRO A 1 722 ? -2.303 -37.319 21.842 1.00 94.69 722 PRO A O 1
ATOM 5726 N N . GLU A 1 723 ? -0.576 -38.746 21.781 1.00 92.94 723 GLU A N 1
ATOM 5727 C CA . GLU A 1 723 ? -1.331 -39.858 21.172 1.00 92.94 723 GLU A CA 1
ATOM 5728 C C . GLU A 1 723 ? -2.331 -40.444 22.178 1.00 92.94 723 GLU A C 1
ATOM 5730 O O . GLU A 1 723 ? -3.509 -40.628 21.874 1.00 92.94 723 GLU A O 1
ATOM 5735 N N . ALA A 1 724 ? -1.917 -40.606 23.439 1.00 94.81 724 ALA A N 1
ATOM 5736 C CA . ALA A 1 724 ? -2.814 -40.977 24.538 1.00 94.81 724 ALA A CA 1
ATOM 5737 C C . ALA A 1 724 ? -3.844 -39.876 24.886 1.00 94.81 724 ALA A C 1
ATOM 5739 O O . ALA A 1 724 ? -4.771 -40.114 25.671 1.00 94.81 724 ALA A O 1
ATOM 5740 N N . LEU A 1 725 ? -3.713 -38.678 24.307 1.00 96.75 725 LEU A N 1
ATOM 5741 C CA . LEU A 1 725 ? -4.694 -37.588 24.314 1.00 96.75 725 LEU A CA 1
ATOM 5742 C C . LEU A 1 725 ? -5.521 -37.514 23.011 1.00 96.75 725 LEU A C 1
ATOM 5744 O O . LEU A 1 725 ? -6.336 -36.600 22.878 1.00 96.75 725 LEU A O 1
ATOM 5748 N N . ASP A 1 726 ? -5.353 -38.467 22.081 1.00 96.12 726 ASP A N 1
ATOM 5749 C CA . ASP A 1 726 ? -6.091 -38.587 20.808 1.00 96.12 726 ASP A CA 1
ATOM 5750 C C . ASP A 1 726 ? -6.010 -37.293 19.970 1.00 96.12 726 ASP A C 1
ATOM 5752 O O . ASP A 1 726 ? -6.985 -36.831 19.374 1.00 96.12 726 ASP A O 1
ATOM 5756 N N . MET A 1 727 ? -4.825 -36.665 19.960 1.00 96.88 727 MET A N 1
ATOM 5757 C CA . MET A 1 727 ? -4.586 -35.340 19.365 1.00 96.88 727 MET A CA 1
ATOM 5758 C C . MET A 1 727 ? -4.387 -35.357 17.845 1.00 96.88 727 MET A C 1
ATOM 5760 O O . MET A 1 727 ? -3.502 -34.689 17.296 1.00 96.88 727 MET A O 1
ATOM 5764 N N . HIS A 1 728 ? -5.211 -36.138 17.158 1.00 95.94 728 HIS A N 1
ATOM 5765 C CA . HIS A 1 728 ? -5.244 -36.219 15.703 1.00 95.94 728 HIS A CA 1
ATOM 5766 C C . HIS A 1 728 ? -5.884 -34.959 15.108 1.00 95.94 728 HIS A C 1
ATOM 5768 O O . HIS A 1 728 ? -6.589 -34.196 15.780 1.00 95.94 728 HIS A O 1
ATOM 5774 N N . LEU A 1 729 ? -5.653 -34.718 13.822 1.00 96.12 729 LEU A N 1
ATOM 5775 C CA . LEU A 1 729 ? -6.378 -33.673 13.104 1.00 96.12 729 LEU A CA 1
ATOM 5776 C C . LEU A 1 729 ? -7.874 -34.026 12.991 1.00 96.12 729 LEU A C 1
ATOM 5778 O O . LEU A 1 729 ? -8.266 -35.188 13.057 1.00 96.12 729 LEU A O 1
ATOM 5782 N N . VAL A 1 730 ? -8.716 -33.005 12.805 1.00 96.00 730 VAL A N 1
ATOM 5783 C CA . VAL A 1 730 ? -10.080 -33.205 12.271 1.00 96.00 730 VAL A CA 1
ATOM 5784 C C . VAL A 1 730 ? -10.059 -32.887 10.789 1.00 96.00 730 VAL A C 1
ATOM 5786 O O . VAL A 1 730 ? -10.418 -33.723 9.970 1.00 96.00 730 VAL A O 1
ATOM 5789 N N . TYR A 1 731 ? -9.620 -31.673 10.439 1.00 95.88 731 TYR A N 1
ATOM 5790 C CA . TYR A 1 731 ? -9.338 -31.327 9.054 1.00 95.88 731 TYR A CA 1
ATOM 5791 C C . TYR A 1 731 ? -8.482 -30.060 8.922 1.00 95.88 731 TYR A C 1
ATOM 5793 O O . TYR A 1 731 ? -8.520 -29.150 9.755 1.00 95.88 731 TYR A O 1
ATOM 5801 N N . ASP A 1 732 ? -7.772 -29.945 7.808 1.00 90.19 732 ASP A N 1
ATOM 5802 C CA . ASP A 1 732 ? -7.216 -28.687 7.312 1.00 90.19 732 ASP A CA 1
ATOM 5803 C C . ASP A 1 732 ? -7.750 -28.438 5.899 1.00 90.19 732 ASP A C 1
ATOM 5805 O O . ASP A 1 732 ? -7.670 -29.314 5.041 1.00 90.19 732 ASP A O 1
ATOM 5809 N N . VAL A 1 733 ? -8.291 -27.240 5.673 1.00 84.44 733 VAL A N 1
ATOM 5810 C CA . VAL A 1 733 ? -8.844 -26.802 4.392 1.00 84.44 733 VAL A CA 1
ATOM 5811 C C . VAL A 1 733 ? -8.402 -25.372 4.089 1.00 84.44 733 VAL A C 1
ATOM 5813 O O . VAL A 1 733 ? -8.403 -24.494 4.958 1.00 84.44 733 VAL A O 1
ATOM 5816 N N . CYS A 1 734 ? -8.030 -25.116 2.838 1.00 77.88 734 CYS A N 1
ATOM 5817 C CA . CYS A 1 734 ? -7.675 -23.787 2.368 1.00 77.88 734 CYS A CA 1
ATOM 5818 C C . CYS A 1 734 ? -8.917 -23.002 1.921 1.00 77.88 734 CYS A C 1
ATOM 5820 O O . CYS A 1 734 ? -9.807 -23.541 1.269 1.00 77.88 734 CYS A O 1
ATOM 5822 N N . HIS A 1 735 ? -8.935 -21.692 2.204 1.00 74.81 735 HIS A N 1
ATOM 5823 C CA . HIS A 1 735 ? -9.987 -20.786 1.714 1.00 74.81 735 HIS A CA 1
ATOM 5824 C C . HIS A 1 735 ? -9.512 -19.689 0.742 1.00 74.81 735 HIS A C 1
ATOM 5826 O O . HIS A 1 735 ? -10.294 -18.828 0.344 1.00 74.81 735 HIS A O 1
ATOM 5832 N N . ASN A 1 736 ? -8.227 -19.709 0.373 1.00 73.94 736 ASN A N 1
ATOM 5833 C CA . ASN A 1 736 ? -7.608 -18.872 -0.661 1.00 73.94 736 ASN A CA 1
ATOM 5834 C C . ASN A 1 736 ? -6.669 -19.774 -1.483 1.00 73.94 736 ASN A C 1
ATOM 5836 O O . ASN A 1 736 ? -5.516 -19.963 -1.096 1.00 73.94 736 ASN A O 1
ATOM 5840 N N . ILE A 1 737 ? -7.181 -20.405 -2.543 1.00 79.56 737 ILE A N 1
ATOM 5841 C CA . ILE A 1 737 ? -6.492 -21.460 -3.307 1.00 79.56 737 ILE A CA 1
ATOM 5842 C C . ILE A 1 737 ? -7.045 -21.555 -4.742 1.00 79.56 737 ILE A C 1
ATOM 5844 O O . ILE A 1 737 ? -8.197 -21.197 -4.988 1.00 79.56 737 ILE A O 1
ATOM 5848 N N . ALA A 1 738 ? -6.256 -22.078 -5.682 1.00 82.38 738 ALA A N 1
ATOM 5849 C CA . ALA A 1 738 ? -6.743 -22.544 -6.981 1.00 82.38 738 ALA A CA 1
ATOM 5850 C C . ALA A 1 738 ? -6.300 -23.999 -7.194 1.00 82.38 738 ALA A C 1
ATOM 5852 O O . ALA A 1 738 ? -5.124 -24.300 -6.996 1.00 82.38 738 ALA A O 1
ATOM 5853 N N . LYS A 1 739 ? -7.213 -24.906 -7.563 1.00 85.12 739 LYS A N 1
ATOM 5854 C CA . LYS A 1 739 ? -6.918 -26.345 -7.722 1.00 85.12 739 LYS A CA 1
ATOM 5855 C C . LYS A 1 739 ? -7.580 -26.939 -8.957 1.00 85.12 739 LYS A C 1
ATOM 5857 O O . LYS A 1 739 ? -8.693 -26.556 -9.302 1.00 85.12 739 LYS A O 1
ATOM 5862 N N . VAL A 1 740 ? -6.882 -27.865 -9.613 1.00 89.62 740 VAL A N 1
ATOM 5863 C CA . VAL A 1 740 ? -7.450 -28.671 -10.701 1.00 89.62 740 VAL A CA 1
ATOM 5864 C C . VAL A 1 740 ? -8.342 -29.741 -10.086 1.00 89.62 740 VAL A C 1
ATOM 5866 O O . VAL A 1 740 ? -7.869 -30.548 -9.292 1.00 89.62 740 VAL A O 1
ATOM 5869 N N . GLU A 1 741 ? -9.625 -29.723 -10.425 1.00 91.06 741 GLU A N 1
ATOM 5870 C CA . GLU A 1 741 ? -10.655 -30.591 -9.852 1.00 91.06 741 GLU A CA 1
ATOM 5871 C C . GLU A 1 741 ? -11.618 -31.059 -10.953 1.00 91.06 741 GLU A C 1
ATOM 5873 O O . GLU A 1 741 ? -11.800 -30.373 -11.964 1.00 91.06 741 GLU A O 1
ATOM 5878 N N . ARG A 1 742 ? -12.250 -32.223 -10.768 1.00 90.88 742 ARG A N 1
ATOM 5879 C CA . ARG A 1 742 ? -13.231 -32.768 -11.718 1.00 90.88 742 ARG A CA 1
ATOM 5880 C C . ARG A 1 742 ? -14.649 -32.500 -11.240 1.00 90.88 742 ARG A C 1
ATOM 5882 O O . ARG A 1 742 ? -14.984 -32.793 -10.100 1.00 90.88 742 ARG A O 1
ATOM 5889 N N . HIS A 1 743 ? -15.470 -31.960 -12.132 1.00 91.75 743 HIS A N 1
ATOM 5890 C CA . HIS A 1 743 ? -16.846 -31.545 -11.860 1.00 91.75 743 HIS A CA 1
ATOM 5891 C C . HIS A 1 743 ? -17.761 -31.973 -13.010 1.00 91.75 743 HIS A C 1
ATOM 5893 O O . HIS A 1 743 ? -17.281 -32.307 -14.093 1.00 91.75 743 HIS A O 1
ATOM 5899 N N . THR A 1 744 ? -19.075 -31.969 -12.792 1.00 86.94 744 THR A N 1
ATOM 5900 C CA . THR A 1 744 ? -20.054 -32.186 -13.871 1.00 86.94 744 THR A CA 1
ATOM 5901 C C . THR A 1 744 ? -20.611 -30.839 -14.310 1.00 86.94 744 THR A C 1
ATOM 5903 O O . THR A 1 744 ? -21.037 -30.052 -13.472 1.00 86.94 744 THR A O 1
ATOM 5906 N N . TYR A 1 745 ? -20.605 -30.569 -15.612 1.00 82.25 745 TYR A N 1
ATOM 5907 C CA . TYR A 1 745 ? -21.132 -29.345 -16.212 1.00 82.25 745 TYR A CA 1
ATOM 5908 C C . TYR A 1 745 ? -21.885 -29.708 -17.496 1.00 82.25 745 TYR A C 1
ATOM 5910 O O . TYR A 1 745 ? -21.379 -30.494 -18.295 1.00 82.25 745 TYR A O 1
ATOM 5918 N N . ASP A 1 746 ? -23.116 -29.213 -17.653 1.00 83.38 746 ASP A N 1
ATOM 5919 C CA . ASP A 1 746 ? -24.039 -29.564 -18.747 1.00 83.38 746 ASP A CA 1
ATOM 5920 C C . ASP A 1 746 ? -24.100 -31.083 -19.042 1.00 83.38 746 ASP A C 1
ATOM 5922 O O . ASP A 1 746 ? -24.008 -31.546 -20.178 1.00 83.38 746 ASP A O 1
ATOM 5926 N N . GLY A 1 747 ? -24.199 -31.885 -17.973 1.00 85.44 747 GLY A N 1
ATOM 5927 C CA . GLY A 1 747 ? -24.264 -33.354 -18.030 1.00 85.44 747 GLY A CA 1
ATOM 5928 C C . GLY A 1 747 ? -22.949 -34.070 -18.372 1.00 85.44 747 GLY A C 1
ATOM 5929 O O . GLY A 1 747 ? -22.924 -35.297 -18.402 1.00 85.44 747 GLY A O 1
ATOM 5930 N N . SER A 1 748 ? -21.855 -33.337 -18.599 1.00 88.19 748 SER A N 1
ATOM 5931 C CA . SER A 1 748 ? -20.545 -33.872 -18.990 1.00 88.19 748 SER A CA 1
ATOM 5932 C C . SER A 1 748 ? -19.501 -33.696 -17.884 1.00 88.19 748 SER A C 1
ATOM 5934 O O . SER A 1 748 ? -19.477 -32.679 -17.193 1.00 88.19 748 SER A O 1
ATOM 5936 N N . THR A 1 749 ? -18.590 -34.660 -17.717 1.00 90.31 749 THR A N 1
ATOM 5937 C CA . THR A 1 749 ? -17.457 -34.509 -16.789 1.00 90.31 749 THR A CA 1
ATOM 5938 C C . THR A 1 749 ? -16.400 -33.575 -17.378 1.00 90.31 749 THR A C 1
ATOM 5940 O O . THR A 1 749 ? -15.866 -33.837 -18.454 1.00 90.31 749 THR A O 1
ATOM 5943 N N . VAL A 1 750 ? -16.061 -32.513 -16.648 1.00 90.88 750 VAL A N 1
ATOM 5944 C CA . VAL A 1 750 ? -15.035 -31.526 -17.009 1.00 90.88 750 VAL A CA 1
ATOM 5945 C C . VAL A 1 750 ? -13.929 -31.483 -15.955 1.00 90.88 750 VAL A C 1
ATOM 5947 O O . VAL A 1 750 ? -14.178 -31.664 -14.764 1.00 90.88 750 VAL A O 1
ATOM 5950 N N . GLU A 1 751 ? -12.694 -31.227 -16.386 1.00 91.75 751 GLU A N 1
ATOM 5951 C CA . GLU A 1 751 ? -11.553 -30.975 -15.499 1.00 91.75 751 GLU A CA 1
ATOM 5952 C C . GLU A 1 751 ? -11.260 -29.467 -15.502 1.00 91.75 751 GLU A C 1
ATOM 5954 O O . GLU A 1 751 ? -10.996 -28.880 -16.552 1.00 91.75 751 GLU A O 1
ATOM 5959 N N . ALA A 1 752 ? -11.378 -28.821 -14.340 1.00 89.75 752 ALA A N 1
ATOM 5960 C CA . ALA A 1 752 ? -11.430 -27.367 -14.213 1.00 89.75 752 ALA A CA 1
ATOM 5961 C C . ALA A 1 752 ? -10.483 -26.844 -13.123 1.00 89.75 752 ALA A C 1
ATOM 5963 O O . ALA A 1 752 ? -10.329 -27.448 -12.065 1.00 89.75 752 ALA A O 1
ATOM 5964 N N . ILE A 1 753 ? -9.876 -25.677 -13.361 1.00 91.00 753 ILE A N 1
ATOM 5965 C CA . ILE A 1 753 ? -9.050 -24.964 -12.376 1.00 91.00 753 ILE A CA 1
ATOM 5966 C C . ILE A 1 753 ? -9.951 -24.095 -11.479 1.00 91.00 753 ILE A C 1
ATOM 5968 O O . ILE A 1 753 ? -10.189 -22.913 -11.739 1.00 91.00 753 ILE A O 1
ATOM 5972 N N . VAL A 1 754 ? -10.502 -24.697 -10.424 1.00 92.88 754 VAL A N 1
ATOM 5973 C CA . VAL A 1 754 ? -11.445 -24.046 -9.504 1.00 92.88 754 VAL A CA 1
ATOM 5974 C C . VAL A 1 754 ? -10.697 -23.069 -8.599 1.00 92.88 754 VAL A C 1
ATOM 5976 O O . VAL A 1 754 ? -9.814 -23.458 -7.834 1.00 92.88 754 VAL A O 1
ATOM 5979 N N . HIS A 1 755 ? -11.058 -21.787 -8.682 1.00 83.81 755 HIS A N 1
ATOM 5980 C CA . HIS A 1 755 ? -10.486 -20.705 -7.880 1.00 83.81 755 HIS A CA 1
ATOM 5981 C C . HIS A 1 755 ? -11.411 -20.377 -6.701 1.00 83.81 755 HIS A C 1
ATOM 5983 O O . HIS A 1 755 ? -12.580 -20.052 -6.901 1.00 83.81 755 HIS A O 1
ATOM 5989 N N . ARG A 1 756 ? -10.887 -20.407 -5.472 1.00 83.25 756 ARG A N 1
ATOM 5990 C CA . ARG A 1 756 ? -11.622 -20.063 -4.246 1.00 83.25 756 ARG A CA 1
ATOM 5991 C C . ARG A 1 756 ? -10.873 -18.966 -3.483 1.00 83.25 756 ARG A C 1
ATOM 5993 O O . ARG A 1 756 ? -9.704 -19.143 -3.149 1.00 83.25 756 ARG A O 1
ATOM 6000 N N . LYS A 1 757 ? -11.534 -17.835 -3.202 1.00 71.50 757 LYS A N 1
ATOM 6001 C CA . LYS A 1 757 ? -11.005 -16.723 -2.387 1.00 71.50 757 LYS A CA 1
ATOM 6002 C C . LYS A 1 757 ? -12.064 -16.292 -1.376 1.00 71.50 757 LYS A C 1
ATOM 6004 O O . LYS A 1 757 ? -13.131 -15.834 -1.771 1.00 71.50 757 LYS A O 1
ATOM 6009 N N . GLY A 1 758 ? -11.791 -16.467 -0.086 1.00 73.19 758 GLY A N 1
ATOM 6010 C CA . GLY A 1 758 ? -12.809 -16.357 0.963 1.00 73.19 758 GLY A CA 1
ATOM 6011 C C . GLY A 1 758 ? -13.907 -17.430 0.864 1.00 73.19 758 GLY A C 1
ATOM 6012 O O . GLY A 1 758 ? -15.027 -17.196 1.319 1.00 73.19 758 GLY A O 1
ATOM 6013 N N . ALA A 1 759 ? -13.602 -18.590 0.280 1.00 85.00 759 ALA A N 1
ATOM 6014 C CA . ALA A 1 759 ? -14.527 -19.710 0.103 1.00 85.00 759 ALA A CA 1
ATOM 6015 C C . ALA A 1 759 ? -13.784 -21.042 0.276 1.00 85.00 759 ALA A C 1
ATOM 6017 O O . ALA A 1 759 ? -12.610 -21.141 -0.068 1.00 85.00 759 ALA A O 1
ATOM 6018 N N . THR A 1 760 ? -14.466 -22.054 0.797 1.00 86.56 760 THR A N 1
ATOM 6019 C CA . THR A 1 760 ? -13.892 -23.319 1.281 1.00 86.56 760 THR A CA 1
ATOM 6020 C C . THR A 1 760 ? -14.361 -24.481 0.408 1.00 86.56 760 THR A C 1
ATOM 6022 O O . THR A 1 760 ? -15.513 -24.477 -0.031 1.00 86.56 760 THR A O 1
ATOM 6025 N N . ARG A 1 761 ? -13.513 -25.491 0.158 1.00 93.56 761 ARG A N 1
ATOM 6026 C CA . ARG A 1 761 ? -13.947 -26.715 -0.542 1.00 93.56 761 ARG A CA 1
ATOM 6027 C C . ARG A 1 761 ? -14.948 -27.501 0.308 1.00 93.56 761 ARG A C 1
ATOM 6029 O O . ARG A 1 761 ? -14.772 -27.627 1.515 1.00 93.56 761 ARG A O 1
ATOM 6036 N N . SER A 1 762 ? -15.982 -28.027 -0.335 1.00 96.88 762 SER A N 1
ATOM 6037 C CA . SER A 1 762 ? -17.148 -28.657 0.283 1.00 96.88 762 SER A CA 1
ATOM 6038 C C . SER A 1 762 ? -17.584 -29.895 -0.509 1.00 96.88 762 SER A C 1
ATOM 6040 O O . SER A 1 762 ? -18.718 -30.005 -0.962 1.00 96.88 762 SER A O 1
ATOM 6042 N N . PHE A 1 763 ? -16.647 -30.814 -0.748 1.00 97.12 763 PHE A N 1
ATOM 6043 C CA . PHE A 1 763 ? -16.901 -31.993 -1.579 1.00 97.12 763 PHE A CA 1
ATOM 6044 C C . PHE A 1 763 ? -17.895 -32.968 -0.930 1.00 97.12 763 PHE A C 1
ATOM 6046 O O . PHE A 1 763 ? -17.796 -33.268 0.261 1.00 97.12 763 PHE A O 1
ATOM 6053 N N . GLY A 1 764 ? -18.847 -33.457 -1.727 1.00 96.44 764 GLY A N 1
ATOM 6054 C CA . GLY A 1 764 ? -19.889 -34.390 -1.295 1.00 96.44 764 GLY A CA 1
ATOM 6055 C C . GLY A 1 764 ? -19.425 -35.845 -1.137 1.00 96.44 764 GLY A C 1
ATOM 6056 O O . GLY A 1 764 ? -18.325 -36.190 -1.574 1.00 96.44 764 GLY A O 1
ATOM 6057 N N . PRO A 1 765 ? -20.263 -36.712 -0.536 1.00 96.31 765 PRO A N 1
ATOM 6058 C CA . PRO A 1 765 ? -19.975 -38.136 -0.373 1.00 96.31 765 PRO A CA 1
ATOM 6059 C C . PRO A 1 765 ? -19.528 -38.833 -1.668 1.00 96.31 765 PRO A C 1
ATOM 6061 O O . PRO A 1 765 ? -19.912 -38.464 -2.777 1.00 96.31 765 PRO A O 1
ATOM 6064 N N . GLY A 1 766 ? -18.695 -39.859 -1.525 1.00 93.69 766 GLY A N 1
ATOM 6065 C CA . GLY A 1 766 ? -18.148 -40.672 -2.613 1.00 93.69 766 GLY A CA 1
ATOM 6066 C C . GLY A 1 766 ? -16.993 -40.039 -3.399 1.00 93.69 766 GLY A C 1
ATOM 6067 O O . GLY A 1 766 ? -16.277 -40.768 -4.085 1.00 93.69 766 GLY A O 1
ATOM 6068 N N . HIS A 1 767 ? -16.762 -38.724 -3.303 1.00 92.81 767 HIS A N 1
ATOM 6069 C CA . HIS A 1 767 ? -15.803 -38.036 -4.173 1.00 92.81 767 HIS A CA 1
ATOM 6070 C C . HIS A 1 767 ? -14.347 -38.524 -3.970 1.00 92.81 767 HIS A C 1
ATOM 6072 O O . HIS A 1 767 ? -13.860 -38.543 -2.835 1.00 92.81 767 HIS A O 1
ATOM 6078 N N . PRO A 1 768 ? -13.605 -38.894 -5.038 1.00 87.81 768 PRO A N 1
ATOM 6079 C CA . PRO A 1 768 ? -12.301 -39.557 -4.917 1.00 87.81 768 PRO A CA 1
ATOM 6080 C C . PRO A 1 768 ? -11.253 -38.715 -4.178 1.00 87.81 768 PRO A C 1
ATOM 6082 O O . PRO A 1 768 ? -10.550 -39.246 -3.318 1.00 87.81 768 PRO A O 1
ATOM 6085 N N . ASP A 1 769 ? -11.210 -37.407 -4.443 1.00 85.44 769 ASP A N 1
ATOM 6086 C CA . ASP A 1 769 ? -10.234 -36.470 -3.858 1.00 85.44 769 ASP A CA 1
ATOM 6087 C C . ASP A 1 769 ? -10.536 -36.091 -2.392 1.00 85.44 769 ASP A C 1
ATOM 6089 O O . ASP A 1 769 ? -9.841 -35.261 -1.798 1.00 85.44 769 ASP A O 1
ATOM 6093 N N . ILE A 1 770 ? -11.575 -36.682 -1.790 1.00 90.06 770 ILE A N 1
ATOM 6094 C CA . ILE A 1 770 ? -11.735 -36.687 -0.335 1.00 90.06 770 ILE A CA 1
ATOM 6095 C C . ILE A 1 770 ? -10.800 -37.768 0.230 1.00 90.06 770 ILE A C 1
ATOM 6097 O O . ILE A 1 770 ? -10.828 -38.904 -0.264 1.00 90.06 770 ILE A O 1
ATOM 6101 N N . PRO A 1 771 ? -9.989 -37.459 1.261 1.00 85.75 771 PRO A N 1
ATOM 6102 C CA . PRO A 1 771 ? -9.143 -38.455 1.905 1.00 85.75 771 PRO A CA 1
ATOM 6103 C C . PRO A 1 771 ? -9.938 -39.675 2.406 1.00 85.75 771 PRO A C 1
ATOM 6105 O O . PRO A 1 771 ? -11.102 -39.523 2.792 1.00 85.75 771 PRO A O 1
ATOM 6108 N N . PRO A 1 772 ? -9.336 -40.882 2.434 1.00 87.38 772 PRO A N 1
ATOM 6109 C CA . PRO A 1 772 ? -10.051 -42.120 2.745 1.00 87.38 772 PRO A CA 1
ATOM 6110 C C . PRO A 1 772 ? -10.929 -42.092 4.009 1.00 87.38 772 PRO A C 1
ATOM 6112 O O . PRO A 1 772 ? -12.048 -42.597 3.901 1.00 87.38 772 PRO A O 1
ATOM 6115 N N . PRO A 1 773 ? -10.527 -41.467 5.142 1.00 90.38 773 PRO A N 1
ATOM 6116 C CA . PRO A 1 773 ? -11.374 -41.392 6.335 1.00 90.38 773 PRO A CA 1
ATOM 6117 C C . PRO A 1 773 ? -12.749 -40.762 6.094 1.00 90.38 773 PRO A C 1
ATOM 6119 O O . PRO A 1 773 ? -13.716 -41.175 6.720 1.00 90.38 773 PRO A O 1
ATOM 6122 N N . TYR A 1 774 ? -12.878 -39.799 5.175 1.00 93.88 774 TYR A N 1
ATOM 6123 C CA . TYR A 1 774 ? -14.106 -39.003 5.010 1.00 93.88 774 TYR A CA 1
ATOM 6124 C C . TYR A 1 774 ? -14.885 -39.294 3.729 1.00 93.88 774 TYR A C 1
ATOM 6126 O O . TYR A 1 774 ? -15.984 -38.773 3.537 1.00 93.88 774 TYR A O 1
ATOM 6134 N N . ARG A 1 775 ? -14.348 -40.131 2.834 1.00 93.62 775 ARG A N 1
ATOM 6135 C CA . ARG A 1 775 ? -14.931 -40.338 1.501 1.00 93.62 775 ARG A CA 1
ATOM 6136 C C . ARG A 1 775 ? -16.373 -40.848 1.541 1.00 93.62 775 ARG A C 1
ATOM 6138 O O . ARG A 1 775 ? -17.160 -40.459 0.688 1.00 93.62 775 ARG A O 1
ATOM 6145 N N . SER A 1 776 ? -16.743 -41.673 2.518 1.00 94.88 776 SER A N 1
ATOM 6146 C CA . SER A 1 776 ? -18.114 -42.188 2.671 1.00 94.88 776 SER A CA 1
ATOM 6147 C C . SER A 1 776 ? -19.139 -41.132 3.097 1.00 94.88 776 SER A C 1
ATOM 6149 O O . SER A 1 776 ? -20.314 -41.288 2.783 1.00 94.88 776 SER A O 1
ATOM 6151 N N . VAL A 1 777 ? -18.715 -40.069 3.790 1.00 95.25 777 VAL A N 1
ATOM 6152 C CA . VAL A 1 777 ? -19.613 -39.095 4.441 1.00 95.25 777 VAL A CA 1
ATOM 6153 C C . VAL A 1 777 ? -19.585 -37.694 3.824 1.00 95.25 777 VAL A C 1
ATOM 6155 O O . VAL A 1 777 ? -20.499 -36.911 4.065 1.00 95.25 777 VAL A O 1
ATOM 6158 N N . GLY A 1 778 ? -18.572 -37.385 3.012 1.00 96.69 778 GLY A N 1
ATOM 6159 C CA . GLY A 1 778 ? -18.315 -36.044 2.483 1.00 96.69 778 GLY A CA 1
ATOM 6160 C C . GLY A 1 778 ? -17.180 -35.340 3.235 1.00 96.69 778 GLY A C 1
ATOM 6161 O O . GLY A 1 778 ? -16.773 -35.742 4.323 1.00 96.69 778 GLY A O 1
ATOM 6162 N N . GLN A 1 779 ? -16.619 -34.289 2.642 1.00 97.25 779 GLN A N 1
ATOM 6163 C CA . GLN A 1 779 ? -15.443 -33.618 3.194 1.00 97.25 779 GLN A CA 1
ATOM 6164 C C . GLN A 1 779 ? -15.812 -32.786 4.434 1.00 97.25 779 GLN A C 1
ATOM 6166 O O . GLN A 1 779 ? -16.777 -32.019 4.358 1.00 97.25 779 GLN A O 1
ATOM 6171 N N . PRO A 1 780 ? -15.027 -32.824 5.527 1.00 97.56 780 PRO A N 1
ATOM 6172 C CA . PRO A 1 780 ? -15.183 -31.869 6.612 1.00 97.56 780 PRO A CA 1
ATOM 6173 C C . PRO A 1 780 ? -15.018 -30.423 6.122 1.00 97.56 780 PRO A C 1
ATOM 6175 O O . PRO A 1 780 ? -14.171 -30.104 5.281 1.00 97.56 780 PRO A O 1
ATOM 6178 N N . VAL A 1 781 ? -15.834 -29.537 6.680 1.00 96.50 781 VAL A N 1
ATOM 6179 C CA . VAL A 1 781 ? -15.886 -28.105 6.381 1.00 96.50 781 VAL A CA 1
ATOM 6180 C C . VAL A 1 781 ? -15.800 -27.350 7.701 1.00 96.50 781 VAL A C 1
ATOM 6182 O O . VAL A 1 781 ? -16.595 -27.575 8.610 1.00 96.50 781 VAL A O 1
ATOM 6185 N N . ILE A 1 782 ? -14.844 -26.431 7.798 1.00 94.25 782 ILE A N 1
ATOM 6186 C CA . ILE A 1 782 ? -14.580 -25.651 9.010 1.00 94.25 782 ILE A CA 1
ATOM 6187 C C . ILE A 1 782 ? -14.954 -24.198 8.729 1.00 94.25 782 ILE A C 1
ATOM 6189 O O . ILE A 1 782 ? -14.399 -23.593 7.810 1.00 94.25 782 ILE A O 1
ATOM 6193 N N . ILE A 1 783 ? -15.871 -23.631 9.517 1.00 92.62 783 ILE A N 1
ATOM 6194 C CA . ILE A 1 783 ? -16.306 -22.234 9.366 1.00 92.62 783 ILE A CA 1
ATOM 6195 C C . ILE A 1 783 ? -16.054 -21.482 10.674 1.00 92.62 783 ILE A C 1
ATOM 6197 O O . ILE A 1 783 ? -16.681 -21.747 11.703 1.00 92.62 783 ILE A O 1
ATOM 6201 N N . GLY A 1 784 ? -15.117 -20.532 10.621 1.00 89.06 784 GLY A N 1
ATOM 6202 C CA . GLY A 1 784 ? -14.703 -19.733 11.773 1.00 89.06 784 GLY A CA 1
ATOM 6203 C C . GLY A 1 784 ? -15.685 -18.605 12.092 1.00 89.06 784 GLY A C 1
ATOM 6204 O O . GLY A 1 784 ? -15.985 -17.777 11.231 1.00 89.06 784 GLY A O 1
ATOM 6205 N N . GLY A 1 785 ? -16.165 -18.536 13.334 1.00 86.62 785 GLY A N 1
ATOM 6206 C CA . GLY A 1 785 ? -16.994 -17.433 13.822 1.00 86.62 785 GLY A CA 1
ATOM 6207 C C . GLY A 1 785 ? -16.156 -16.294 14.397 1.00 86.62 785 GLY A C 1
ATOM 6208 O O . GLY A 1 785 ? -15.638 -15.467 13.652 1.00 86.62 785 GLY A O 1
ATOM 6209 N N . SER A 1 786 ? -16.066 -16.226 15.724 1.00 87.38 786 SER A N 1
ATOM 6210 C CA . SER A 1 786 ? -15.291 -15.228 16.472 1.00 87.38 786 SER A CA 1
ATOM 6211 C C . SER A 1 786 ? -14.829 -15.809 17.809 1.00 87.38 786 SER A C 1
ATOM 6213 O O . SER A 1 786 ? -15.391 -16.796 18.275 1.00 87.38 786 SER A O 1
ATOM 6215 N N . MET A 1 787 ? -13.895 -15.145 18.492 1.00 88.19 787 MET A N 1
ATOM 6216 C CA . MET A 1 787 ? -13.365 -15.633 19.777 1.00 88.19 787 MET A CA 1
ATOM 6217 C C . MET A 1 787 ? -14.356 -15.636 20.953 1.00 88.19 787 MET A C 1
ATOM 6219 O O . MET A 1 787 ? -14.025 -16.133 22.026 1.00 88.19 787 MET A O 1
ATOM 6223 N N . GLU A 1 788 ? -15.558 -15.080 20.775 1.00 90.00 788 GLU A N 1
ATOM 6224 C CA . GLU A 1 788 ? -16.657 -15.200 21.743 1.00 90.00 788 GLU A CA 1
ATOM 6225 C C . GLU A 1 788 ? -17.771 -16.146 21.277 1.00 90.00 788 GLU A C 1
ATOM 6227 O O . GLU A 1 788 ? -18.476 -16.703 22.114 1.00 90.00 788 GLU A O 1
ATOM 6232 N N . THR A 1 789 ? -17.965 -16.306 19.962 1.00 86.94 789 THR A N 1
ATOM 6233 C CA . THR A 1 789 ? -19.069 -17.101 19.386 1.00 86.94 789 THR A CA 1
ATOM 6234 C C . THR A 1 789 ? -18.649 -18.499 18.941 1.00 86.94 789 THR A C 1
ATOM 6236 O O . THR A 1 789 ? -19.513 -19.345 18.712 1.00 86.94 789 THR A O 1
ATOM 6239 N N . GLY A 1 790 ? -17.342 -18.754 18.846 1.00 87.44 790 GLY A N 1
ATOM 6240 C CA . GLY A 1 790 ? -16.780 -20.031 18.434 1.00 87.44 790 GLY A CA 1
ATOM 6241 C C . GLY A 1 790 ? -16.875 -20.265 16.934 1.00 87.44 790 GLY A C 1
ATOM 6242 O O . GLY A 1 790 ? -16.733 -19.335 16.140 1.00 87.44 790 GLY A O 1
ATOM 6243 N N . SER A 1 791 ? -17.047 -21.521 16.537 1.00 95.44 791 SER A N 1
ATOM 6244 C CA . SER A 1 791 ? -16.979 -21.986 15.146 1.00 95.44 791 SER A CA 1
ATOM 6245 C C . SER A 1 791 ? -17.915 -23.171 14.910 1.00 95.44 791 SER A C 1
ATOM 6247 O O . SER A 1 791 ? -18.542 -23.667 15.842 1.00 95.44 791 SER A O 1
ATOM 6249 N N . TYR A 1 792 ? -18.024 -23.628 13.665 1.00 97.25 792 TYR A N 1
ATOM 6250 C CA . TYR A 1 792 ? -18.804 -24.816 13.315 1.00 97.25 792 TYR A CA 1
ATOM 6251 C C . TYR A 1 792 ? -17.972 -25.803 12.499 1.00 97.25 792 TYR A C 1
ATOM 6253 O O . TYR A 1 792 ? -17.142 -25.406 11.674 1.00 97.25 792 TYR A O 1
ATOM 6261 N N . LEU A 1 793 ? -18.263 -27.085 12.714 1.00 97.44 793 LEU A N 1
ATOM 6262 C CA . LEU A 1 793 ? -17.871 -28.192 11.855 1.00 97.44 793 LEU A CA 1
ATOM 6263 C C . LEU A 1 793 ? -19.107 -28.649 11.068 1.00 97.44 793 LEU A C 1
ATOM 6265 O O . LEU A 1 793 ? -20.178 -28.897 11.632 1.00 97.44 793 LEU A O 1
ATOM 6269 N N . LEU A 1 794 ? -18.949 -28.714 9.754 1.00 97.75 794 LEU A N 1
ATOM 6270 C CA . LEU A 1 794 ? -19.957 -29.101 8.775 1.00 97.75 794 LEU A CA 1
ATOM 6271 C C . LEU A 1 794 ? -19.375 -30.192 7.862 1.00 97.75 794 LEU A C 1
ATOM 6273 O O . LEU A 1 794 ? -18.185 -30.503 7.936 1.00 97.75 794 LEU A O 1
ATOM 6277 N N . VAL A 1 795 ? -20.196 -30.732 6.965 1.00 98.00 795 VAL A N 1
ATOM 6278 C CA . VAL A 1 795 ? -19.773 -31.651 5.901 1.00 98.00 795 VAL A CA 1
ATOM 6279 C C . VAL A 1 795 ? -20.233 -31.160 4.523 1.00 98.00 795 VAL A C 1
ATOM 6281 O O . VAL A 1 795 ? -21.295 -30.547 4.398 1.00 98.00 795 VAL A O 1
ATOM 6284 N N . GLY A 1 796 ? -19.424 -31.400 3.491 1.00 97.56 796 GLY A N 1
ATOM 6285 C CA . GLY A 1 796 ? -19.777 -31.150 2.091 1.00 97.56 796 GLY A CA 1
ATOM 6286 C C . GLY A 1 796 ? -20.854 -32.098 1.559 1.00 97.56 796 GLY A C 1
ATOM 6287 O O . GLY A 1 796 ? -21.104 -33.163 2.121 1.00 97.56 796 GLY A O 1
ATOM 6288 N N . THR A 1 797 ? -21.520 -31.708 0.471 1.00 97.94 797 THR A N 1
ATOM 6289 C CA . THR A 1 797 ? -22.733 -32.382 -0.029 1.00 97.94 797 THR A CA 1
ATOM 6290 C C . THR A 1 797 ? -22.703 -32.586 -1.545 1.00 97.94 797 THR A C 1
ATOM 6292 O O . THR A 1 797 ? -21.942 -31.933 -2.259 1.00 97.94 797 THR A O 1
ATOM 6295 N N . HIS A 1 798 ? -23.553 -33.479 -2.067 1.00 96.06 798 HIS A N 1
ATOM 6296 C CA . HIS A 1 798 ? -23.740 -33.627 -3.519 1.00 96.06 798 HIS A CA 1
ATOM 6297 C C . HIS A 1 798 ? -24.219 -32.319 -4.164 1.00 96.06 798 HIS A C 1
ATOM 6299 O O . HIS A 1 798 ? -23.646 -31.883 -5.157 1.00 96.06 798 HIS A O 1
ATOM 6305 N N . ARG A 1 799 ? -25.154 -31.613 -3.516 1.00 96.19 799 ARG A N 1
ATOM 6306 C CA . ARG A 1 799 ? -25.662 -30.318 -3.986 1.00 96.19 799 ARG A CA 1
ATOM 6307 C C . ARG A 1 799 ? -24.579 -29.240 -4.107 1.00 96.19 799 ARG A C 1
ATOM 6309 O O . ARG A 1 799 ? -24.651 -28.401 -4.996 1.00 96.19 799 ARG A O 1
ATOM 6316 N N . ALA A 1 800 ? -23.534 -29.278 -3.276 1.00 96.69 800 ALA A N 1
ATOM 6317 C CA . ALA A 1 800 ? -22.372 -28.408 -3.459 1.00 96.69 800 ALA A CA 1
ATOM 6318 C C . ALA A 1 800 ? -21.610 -28.733 -4.757 1.00 96.69 800 ALA A C 1
ATOM 6320 O O . ALA A 1 800 ? -21.192 -27.822 -5.470 1.00 96.69 800 ALA A O 1
ATOM 6321 N N . MET A 1 801 ? -21.437 -30.017 -5.092 1.00 94.81 801 MET A N 1
ATOM 6322 C CA . MET A 1 801 ? -20.821 -30.438 -6.362 1.00 94.81 801 MET A CA 1
ATOM 6323 C C . MET A 1 801 ? -21.641 -29.974 -7.574 1.00 94.81 801 MET A C 1
ATOM 6325 O O . MET A 1 801 ? -21.058 -29.592 -8.583 1.00 94.81 801 MET A O 1
ATOM 6329 N N . GLU A 1 802 ? -22.969 -29.986 -7.451 1.00 92.62 802 GLU A N 1
ATOM 6330 C CA . GLU A 1 802 ? -23.926 -29.600 -8.496 1.00 92.62 802 GLU A CA 1
ATOM 6331 C C . GLU A 1 802 ? -24.022 -28.075 -8.691 1.00 92.62 802 GLU A C 1
ATOM 6333 O O . GLU A 1 802 ? -23.969 -27.599 -9.822 1.00 92.62 802 GLU A O 1
ATOM 6338 N N . GLU A 1 803 ? -24.146 -27.293 -7.611 1.00 92.94 803 GLU A N 1
ATOM 6339 C CA . GLU A 1 803 ? -24.446 -25.851 -7.689 1.00 92.94 803 GLU A CA 1
ATOM 6340 C C . GLU A 1 803 ? -23.223 -24.928 -7.534 1.00 92.94 803 GLU A C 1
ATOM 6342 O O . GLU A 1 803 ? -23.260 -23.786 -7.993 1.00 92.94 803 GLU A O 1
ATOM 6347 N N . THR A 1 804 ? -22.145 -25.365 -6.867 1.00 94.94 804 THR A N 1
ATOM 6348 C CA . THR A 1 804 ? -21.058 -24.462 -6.421 1.00 94.94 804 THR A CA 1
ATOM 6349 C C . THR A 1 804 ? -19.638 -24.961 -6.718 1.00 94.94 804 THR A C 1
ATOM 6351 O O . THR A 1 804 ? -18.672 -24.467 -6.124 1.00 94.94 804 THR A O 1
ATOM 6354 N N . PHE A 1 805 ? -19.474 -25.931 -7.627 1.00 94.75 805 PHE A N 1
ATOM 6355 C CA . PHE A 1 805 ? -18.198 -26.629 -7.866 1.00 94.75 805 PHE A CA 1
ATOM 6356 C C . PHE A 1 805 ? -17.588 -27.158 -6.553 1.00 94.75 805 PHE A C 1
ATOM 6358 O O . PHE A 1 805 ? -16.403 -26.973 -6.261 1.00 94.75 805 PHE A O 1
ATOM 6365 N N . GLY A 1 806 ? -18.427 -27.743 -5.697 1.00 95.81 806 GLY A N 1
ATOM 6366 C CA . GLY A 1 806 ? -18.054 -28.254 -4.382 1.00 95.81 806 GLY A CA 1
ATOM 6367 C C . GLY A 1 806 ? -17.497 -27.165 -3.465 1.00 95.81 806 GLY A C 1
ATOM 6368 O O . GLY A 1 806 ? -16.371 -27.304 -2.985 1.00 95.81 806 GLY A O 1
ATOM 6369 N N . SER A 1 807 ? -18.234 -26.068 -3.248 1.00 96.50 807 SER A N 1
ATOM 6370 C CA . SER A 1 807 ? -17.756 -24.904 -2.477 1.00 96.50 807 SER A CA 1
ATOM 6371 C C . SER A 1 807 ? -18.789 -24.338 -1.491 1.00 96.50 807 SER A C 1
ATOM 6373 O O . SER A 1 807 ? -19.987 -24.328 -1.760 1.00 96.50 807 SER A O 1
ATOM 6375 N N . THR A 1 808 ? -18.316 -23.801 -0.364 1.00 96.19 808 THR A N 1
ATOM 6376 C CA . THR A 1 808 ? -19.137 -23.152 0.680 1.00 96.19 808 THR A CA 1
ATOM 6377 C C . THR A 1 808 ? -18.380 -21.984 1.343 1.00 96.19 808 THR A C 1
ATOM 6379 O O . THR A 1 808 ? -17.272 -21.629 0.928 1.00 96.19 808 THR A O 1
ATOM 6382 N N . ALA A 1 809 ? -18.964 -21.344 2.358 1.00 92.00 809 ALA A N 1
ATOM 6383 C CA . ALA A 1 809 ? -18.355 -20.233 3.093 1.00 92.00 809 ALA A CA 1
ATOM 6384 C C . ALA A 1 809 ? -17.127 -20.647 3.940 1.00 92.00 809 ALA A C 1
ATOM 6386 O O . ALA A 1 809 ? -16.952 -21.810 4.297 1.00 92.00 809 ALA A O 1
ATOM 6387 N N . HIS A 1 810 ? -16.279 -19.672 4.299 1.00 81.94 810 HIS A N 1
ATOM 6388 C CA . HIS A 1 810 ? -15.078 -19.886 5.131 1.00 81.94 810 HIS A CA 1
ATOM 6389 C C . HIS A 1 810 ? -15.193 -19.374 6.574 1.00 81.94 810 HIS A C 1
ATOM 6391 O O . HIS A 1 810 ? -14.446 -19.797 7.455 1.00 81.94 810 HIS A O 1
ATOM 6397 N N . GLY A 1 811 ? -16.100 -18.434 6.824 1.00 85.81 811 GLY A N 1
ATOM 6398 C CA . GLY A 1 811 ? -16.245 -17.788 8.119 1.00 85.81 811 GLY A CA 1
ATOM 6399 C C . GLY A 1 811 ? -17.495 -16.921 8.188 1.00 85.81 811 GLY A C 1
ATOM 6400 O O . GLY A 1 811 ? -18.130 -16.645 7.170 1.00 85.81 811 GLY A O 1
ATOM 6401 N N . SER A 1 812 ? -17.816 -16.458 9.393 1.00 76.88 812 SER A N 1
ATOM 6402 C CA . SER A 1 812 ? -18.909 -15.514 9.673 1.00 76.88 812 SER A CA 1
ATOM 6403 C C . SER A 1 812 ? -18.841 -14.246 8.808 1.00 76.88 812 SER A C 1
ATOM 6405 O O . SER A 1 812 ? -19.858 -13.736 8.341 1.00 76.88 812 SER A O 1
ATOM 6407 N N . GLY A 1 813 ? -17.634 -13.727 8.575 1.00 70.31 813 GLY A N 1
ATOM 6408 C CA . GLY A 1 813 ? -17.431 -12.418 7.963 1.00 70.31 813 GLY A CA 1
ATOM 6409 C C . GLY A 1 813 ? -17.774 -11.273 8.924 1.00 70.31 813 GLY A C 1
ATOM 6410 O O . GLY A 1 813 ? -18.472 -11.436 9.925 1.00 70.31 813 GLY A O 1
ATOM 6411 N N . ARG A 1 814 ? -17.238 -10.084 8.646 1.00 72.88 814 ARG A N 1
ATOM 6412 C CA . ARG A 1 814 ? -17.300 -8.951 9.578 1.00 72.88 814 ARG A CA 1
ATOM 6413 C C . ARG A 1 814 ? -18.531 -8.078 9.334 1.00 72.88 814 ARG A C 1
ATOM 6415 O O . ARG A 1 814 ? -18.704 -7.569 8.234 1.00 72.88 814 ARG A O 1
ATOM 6422 N N . THR A 1 815 ? -19.342 -7.869 10.370 1.00 75.12 815 THR A N 1
ATOM 6423 C CA . THR A 1 815 ? -20.346 -6.783 10.454 1.00 75.12 815 THR A CA 1
ATOM 6424 C C . THR A 1 815 ? -19.665 -5.476 10.829 1.00 75.12 815 THR A C 1
ATOM 6426 O O . THR A 1 815 ? -19.946 -4.417 10.277 1.00 75.12 815 THR A O 1
ATOM 6429 N N . MET A 1 816 ? -18.693 -5.577 11.731 1.00 59.59 816 MET A N 1
ATOM 6430 C CA . MET A 1 816 ? -17.750 -4.535 12.051 1.00 59.59 816 MET A CA 1
ATOM 6431 C C . MET A 1 816 ? -16.350 -5.066 11.731 1.00 59.59 816 MET A C 1
ATOM 6433 O O . MET A 1 816 ? -15.795 -5.939 12.389 1.00 59.59 816 MET A O 1
ATOM 6437 N N . SER A 1 817 ? -15.708 -4.490 10.730 1.00 63.00 817 SER A N 1
ATOM 6438 C CA . SER A 1 817 ? -14.478 -3.722 10.957 1.00 63.00 817 SER A CA 1
ATOM 6439 C C . SER A 1 817 ? -13.786 -3.813 12.343 1.00 63.00 817 SER A C 1
ATOM 6441 O O . SER A 1 817 ? -14.439 -3.893 13.377 1.00 63.00 817 SER A O 1
ATOM 6443 N N . ARG A 1 818 ? -12.455 -3.695 12.437 1.00 58.69 818 ARG A N 1
ATOM 6444 C CA . ARG A 1 818 ? -11.727 -3.867 13.722 1.00 58.69 818 ARG A CA 1
ATOM 6445 C C . ARG A 1 818 ? -11.980 -2.782 14.785 1.00 58.69 818 ARG A C 1
ATOM 6447 O O . ARG A 1 818 ? -12.969 -2.834 15.510 1.00 58.69 818 ARG A O 1
ATOM 6454 N N . THR A 1 819 ? -11.157 -1.742 14.842 1.00 59.47 819 THR A N 1
ATOM 6455 C CA . THR A 1 819 ? -10.818 -0.914 16.022 1.00 59.47 819 THR A CA 1
ATOM 6456 C C . THR A 1 819 ? -11.938 -0.312 16.938 1.00 59.47 819 THR A C 1
ATOM 6458 O O . THR A 1 819 ? -11.620 0.160 18.016 1.00 59.47 819 THR A O 1
ATOM 6461 N N . ALA A 1 820 ? -13.246 -0.350 16.622 1.00 64.94 820 ALA A N 1
ATOM 6462 C CA . ALA A 1 820 ? -14.353 0.058 17.538 1.00 64.94 820 ALA A CA 1
ATOM 6463 C C . ALA A 1 820 ? -15.029 -1.136 18.193 1.00 64.94 820 ALA A C 1
ATOM 6465 O O . ALA A 1 820 ? -15.743 -0.942 19.163 1.00 64.94 820 ALA A O 1
ATOM 6466 N N . ALA A 1 821 ? -14.695 -2.353 17.769 1.00 69.00 821 ALA A N 1
ATOM 6467 C CA . ALA A 1 821 ? -14.658 -3.441 18.724 1.00 69.00 821 ALA A CA 1
ATOM 6468 C C . ALA A 1 821 ? -13.804 -2.996 19.945 1.00 69.00 821 ALA A C 1
ATOM 6470 O O . ALA A 1 821 ? -14.310 -3.054 21.054 1.00 69.00 821 ALA A O 1
ATOM 6471 N N . LYS A 1 822 ? -12.654 -2.311 19.742 1.00 78.50 822 LYS A N 1
ATOM 6472 C CA . LYS A 1 822 ? -11.849 -1.674 20.820 1.00 78.50 822 LYS A CA 1
ATOM 6473 C C . LYS A 1 822 ? -12.449 -0.416 21.474 1.00 78.50 822 LYS A C 1
ATOM 6475 O O . LYS A 1 822 ? -12.074 -0.093 22.596 1.00 78.50 822 LYS A O 1
ATOM 6480 N N . LYS A 1 823 ? -13.323 0.336 20.787 1.00 76.75 823 LYS A N 1
ATOM 6481 C CA . LYS A 1 823 ? -14.009 1.521 21.360 1.00 76.75 823 LYS A CA 1
ATOM 6482 C C . LYS A 1 823 ? -15.183 1.095 22.242 1.00 76.75 823 LYS A C 1
ATOM 6484 O O . LYS A 1 823 ? -15.322 1.590 23.352 1.00 76.75 823 LYS A O 1
ATOM 6489 N N . THR A 1 824 ? -16.028 0.201 21.731 1.00 77.38 824 THR A N 1
ATOM 6490 C CA . THR A 1 824 ? -17.219 -0.316 22.416 1.00 77.38 824 THR A CA 1
ATOM 6491 C C . THR A 1 824 ? -16.854 -1.366 23.467 1.00 77.38 824 THR A C 1
ATOM 6493 O O . THR A 1 824 ? -17.557 -1.504 24.465 1.00 77.38 824 THR A O 1
ATOM 6496 N N . VAL A 1 825 ? -15.738 -2.078 23.286 1.00 82.38 825 VAL A N 1
ATOM 6497 C CA . VAL A 1 825 ? -15.224 -3.070 24.232 1.00 82.38 825 VAL A CA 1
ATOM 6498 C C . VAL A 1 825 ? -13.730 -2.840 24.468 1.00 82.38 825 VAL A C 1
ATOM 6500 O O . VAL A 1 825 ? -12.907 -3.038 23.585 1.00 82.38 825 VAL A O 1
ATOM 6503 N N . ARG A 1 826 ? -13.339 -2.433 25.678 1.00 87.75 826 ARG A N 1
ATOM 6504 C CA . ARG A 1 826 ? -11.915 -2.325 26.039 1.00 87.75 826 ARG A CA 1
ATOM 6505 C C . ARG A 1 826 ? -11.310 -3.724 26.157 1.00 87.75 826 ARG A C 1
ATOM 6507 O O . ARG A 1 826 ? -11.966 -4.609 26.695 1.00 87.75 826 ARG A O 1
ATOM 6514 N N . GLY A 1 827 ? -10.053 -3.921 25.753 1.00 88.69 827 GLY A N 1
ATOM 6515 C CA . GLY A 1 827 ? -9.406 -5.246 25.771 1.00 88.69 827 GLY A CA 1
ATOM 6516 C C . GLY A 1 827 ? -9.437 -5.953 27.128 1.00 88.69 827 GLY A C 1
ATOM 6517 O O . GLY A 1 827 ? -9.782 -7.127 27.187 1.00 88.69 827 GLY A O 1
ATOM 6518 N N . TYR A 1 828 ? -9.194 -5.229 28.224 1.00 90.38 828 TYR A N 1
ATOM 6519 C CA . TYR A 1 828 ? -9.299 -5.780 29.581 1.00 90.38 828 TYR A CA 1
ATOM 6520 C C . TYR A 1 828 ? -10.743 -6.089 30.010 1.00 90.38 828 TYR A C 1
ATOM 6522 O O . TYR A 1 828 ? -10.974 -7.075 30.704 1.00 90.38 828 TYR A O 1
ATOM 6530 N N . ASP A 1 829 ? -11.730 -5.291 29.589 1.00 89.75 829 ASP A N 1
ATOM 6531 C CA . ASP A 1 829 ? -13.146 -5.570 29.869 1.00 89.75 829 ASP A CA 1
ATOM 6532 C C . ASP A 1 829 ? -13.671 -6.732 29.018 1.00 89.75 829 ASP A C 1
ATOM 6534 O O . ASP A 1 829 ? -14.506 -7.499 29.484 1.00 89.75 829 ASP A O 1
ATOM 6538 N N . LEU A 1 830 ? -13.161 -6.894 27.795 1.00 91.50 830 LEU A N 1
ATOM 6539 C CA . LEU A 1 830 ? -13.428 -8.040 26.933 1.00 91.50 830 LEU A CA 1
ATOM 6540 C C . LEU A 1 830 ? -12.796 -9.308 27.506 1.00 91.50 830 LEU A C 1
ATOM 6542 O O . LEU A 1 830 ? -13.500 -10.290 27.686 1.00 91.50 830 LEU A O 1
ATOM 6546 N N . GLN A 1 831 ? -11.513 -9.265 27.876 1.00 94.06 831 GLN A N 1
ATOM 6547 C CA . GLN A 1 831 ? -10.821 -10.365 28.552 1.00 94.06 831 GLN A CA 1
ATOM 6548 C C . GLN A 1 831 ? -11.545 -10.770 29.840 1.00 94.06 831 GLN A C 1
ATOM 6550 O O . GLN A 1 831 ? -11.730 -11.960 30.079 1.00 94.06 831 GLN A O 1
ATOM 6555 N N . ARG A 1 832 ? -12.014 -9.805 30.644 1.00 92.75 832 ARG A N 1
ATOM 6556 C CA . ARG A 1 832 ? -12.781 -10.096 31.860 1.00 92.75 832 ARG A CA 1
ATOM 6557 C C . ARG A 1 832 ? -14.165 -10.676 31.550 1.00 92.75 832 ARG A C 1
ATOM 6559 O O . ARG A 1 832 ? -14.499 -11.697 32.129 1.00 92.75 832 ARG A O 1
ATOM 6566 N N . LYS A 1 833 ? -14.921 -10.131 30.590 1.00 92.81 833 LYS A N 1
ATOM 6567 C CA . LYS A 1 833 ? -16.213 -10.700 30.144 1.00 92.81 833 LYS A CA 1
ATOM 6568 C C . LYS A 1 833 ? -16.075 -12.091 29.524 1.00 92.81 833 LYS A C 1
ATOM 6570 O O . LYS A 1 833 ? -16.947 -12.935 29.691 1.00 92.81 833 LYS A O 1
ATOM 6575 N N . MET A 1 834 ? -14.981 -12.344 28.814 1.00 94.25 834 MET A N 1
ATOM 6576 C CA . MET A 1 834 ? -14.620 -13.668 28.315 1.00 94.25 834 MET A CA 1
ATOM 6577 C C . MET A 1 834 ? -14.314 -14.605 29.488 1.00 94.25 834 MET A C 1
ATOM 6579 O O . MET A 1 834 ? -14.893 -15.684 29.550 1.00 94.25 834 MET A O 1
ATOM 6583 N N . GLN A 1 835 ? -13.539 -14.161 30.480 1.00 93.56 835 GLN A N 1
ATOM 6584 C CA . GLN A 1 835 ? -13.262 -14.926 31.699 1.00 93.56 835 GLN A CA 1
ATOM 6585 C C . GLN A 1 835 ? -14.530 -15.218 32.525 1.00 93.56 835 GLN A C 1
ATOM 6587 O O . GLN A 1 835 ? -14.690 -16.335 33.011 1.00 93.56 835 GLN A O 1
ATOM 6592 N N . GLU A 1 836 ? -15.451 -14.255 32.637 1.00 93.31 836 GLU A N 1
ATOM 6593 C CA . GLU A 1 836 ? -16.785 -14.395 33.248 1.00 93.31 836 GLU A CA 1
ATOM 6594 C C . GLU A 1 836 ? -17.629 -15.455 32.503 1.00 93.31 836 GLU A C 1
ATOM 6596 O O . GLU A 1 836 ? -18.307 -16.261 33.137 1.00 93.31 836 GLU A O 1
ATOM 6601 N N . LYS A 1 837 ? -17.517 -15.532 31.166 1.00 91.50 837 LYS A N 1
ATOM 6602 C CA . LYS A 1 837 ? -18.082 -16.605 30.318 1.00 91.50 837 LYS A CA 1
ATOM 6603 C C . LYS A 1 837 ? -17.292 -17.930 30.366 1.00 91.50 837 LYS A C 1
ATOM 6605 O O . LYS A 1 837 ? -17.699 -18.898 29.726 1.00 91.50 837 LYS A O 1
ATOM 6610 N N . GLY A 1 838 ? -16.173 -18.002 31.092 1.00 92.50 838 GLY A N 1
ATOM 6611 C CA . GLY A 1 838 ? -15.308 -19.187 31.177 1.00 92.50 838 GLY A CA 1
ATOM 6612 C C . GLY A 1 838 ? -14.314 -19.371 30.020 1.00 92.50 838 GLY A C 1
ATOM 6613 O O . GLY A 1 838 ? -13.819 -20.480 29.830 1.00 92.50 838 GLY A O 1
ATOM 6614 N N . ILE A 1 839 ? -14.023 -18.311 29.261 1.00 96.31 839 ILE A N 1
ATOM 6615 C CA . ILE A 1 839 ? -13.095 -18.282 28.123 1.00 96.31 839 ILE A CA 1
ATOM 6616 C C . ILE A 1 839 ? -11.806 -17.551 28.538 1.00 96.31 839 ILE A C 1
ATOM 6618 O O . ILE A 1 839 ? -11.802 -16.325 28.668 1.00 96.31 839 ILE A O 1
ATOM 6622 N N . TYR A 1 840 ? -10.694 -18.270 28.711 1.00 97.00 840 TYR A N 1
ATOM 6623 C CA . TYR A 1 840 ? -9.391 -17.642 28.971 1.00 97.00 840 TYR A CA 1
ATOM 6624 C C . TYR A 1 840 ? -8.755 -17.137 27.666 1.00 97.00 840 TYR A C 1
ATOM 6626 O O . TYR A 1 840 ? -8.849 -17.800 26.633 1.00 97.00 840 TYR A O 1
ATOM 6634 N N . VAL A 1 841 ? -8.073 -15.985 27.681 1.00 94.38 841 VAL A N 1
ATOM 6635 C CA . VAL A 1 841 ? -7.440 -15.438 26.466 1.00 94.38 841 VAL A CA 1
ATOM 6636 C C . VAL A 1 841 ? -6.106 -14.729 26.702 1.00 94.38 841 VAL A C 1
ATOM 6638 O O . VAL A 1 841 ? -5.985 -13.840 27.550 1.00 94.38 841 VAL A O 1
ATOM 6641 N N . LYS A 1 842 ? -5.129 -15.071 25.853 1.00 92.69 842 LYS A N 1
ATOM 6642 C CA . LYS A 1 842 ? -3.896 -14.324 25.589 1.00 92.69 842 LYS A CA 1
ATOM 6643 C C . LYS A 1 842 ? -3.938 -13.662 24.218 1.00 92.69 842 LYS A C 1
ATOM 6645 O O . LYS A 1 842 ? -4.408 -14.234 23.237 1.00 92.69 842 LYS A O 1
ATOM 6650 N N . ALA A 1 843 ? -3.372 -12.466 24.146 1.00 87.56 843 ALA A N 1
ATOM 6651 C CA . ALA A 1 843 ? -3.166 -11.741 22.904 1.00 87.56 843 ALA A CA 1
ATOM 6652 C C . ALA A 1 843 ? -1.831 -11.001 22.954 1.00 87.56 843 ALA A C 1
ATOM 6654 O O . ALA A 1 843 ? -1.458 -10.498 24.016 1.00 87.56 843 ALA A O 1
ATOM 6655 N N . ALA A 1 844 ? -1.153 -10.881 21.810 1.00 82.75 844 ALA A N 1
ATOM 6656 C CA . ALA A 1 844 ? 0.081 -10.105 21.690 1.00 82.75 844 ALA A CA 1
ATOM 6657 C C . ALA A 1 844 ? -0.120 -8.629 22.082 1.00 82.75 844 ALA A C 1
ATOM 6659 O O . ALA A 1 844 ? 0.788 -7.997 22.614 1.00 82.75 844 ALA A O 1
ATOM 6660 N N . THR A 1 845 ? -1.332 -8.095 21.888 1.00 82.69 845 THR A N 1
ATOM 6661 C CA . THR A 1 845 ? -1.770 -6.826 22.483 1.00 82.69 845 THR A CA 1
ATOM 6662 C C . THR A 1 845 ? -3.230 -6.906 22.943 1.00 82.69 845 THR A C 1
ATOM 6664 O O . THR A 1 845 ? -4.066 -7.530 22.290 1.00 82.69 845 THR A O 1
ATOM 6667 N N . MET A 1 846 ? -3.575 -6.218 24.038 1.00 87.56 846 MET A N 1
ATOM 6668 C CA . MET A 1 846 ? -4.983 -6.020 24.440 1.00 87.56 846 MET A CA 1
ATOM 6669 C C . MET A 1 846 ? -5.773 -5.201 23.409 1.00 87.56 846 MET A C 1
ATOM 6671 O O . MET A 1 846 ? -6.993 -5.322 23.316 1.00 87.56 846 MET A O 1
ATOM 6675 N N . ASP A 1 847 ? -5.067 -4.401 22.609 1.00 78.94 847 ASP A N 1
ATOM 6676 C CA . ASP A 1 847 ? -5.617 -3.703 21.455 1.00 78.94 847 ASP A CA 1
ATOM 6677 C C . ASP A 1 847 ? -6.067 -4.717 20.381 1.00 78.94 847 ASP A C 1
ATOM 6679 O O . ASP A 1 847 ? -7.240 -4.726 20.020 1.00 78.94 847 ASP A O 1
ATOM 6683 N N . GLY A 1 848 ? -5.191 -5.621 19.929 1.00 76.12 848 GLY A N 1
ATOM 6684 C CA . GLY A 1 848 ? -5.519 -6.686 18.968 1.00 76.12 848 GLY A CA 1
ATOM 6685 C C . GLY A 1 848 ? -6.589 -7.659 19.474 1.00 76.12 848 GLY A C 1
ATOM 6686 O O . GLY A 1 848 ? -7.458 -8.067 18.708 1.00 76.12 848 GLY A O 1
ATOM 6687 N N . LEU A 1 849 ? -6.617 -7.943 20.783 1.00 83.12 849 LEU A N 1
ATOM 6688 C CA . LEU A 1 849 ? -7.722 -8.677 21.407 1.00 83.12 849 LEU A CA 1
ATOM 6689 C C . LEU A 1 849 ? -9.064 -7.977 21.160 1.00 83.12 849 LEU A C 1
ATOM 6691 O O . LEU A 1 849 ? -10.022 -8.571 20.671 1.00 83.12 849 LEU A O 1
ATOM 6695 N N . ALA A 1 850 ? -9.118 -6.685 21.472 1.00 83.25 850 ALA A N 1
ATOM 6696 C CA . ALA A 1 850 ? -10.327 -5.895 21.342 1.00 83.25 850 ALA A CA 1
ATOM 6697 C C . ALA A 1 850 ? -10.724 -5.619 19.882 1.00 83.25 850 ALA A C 1
ATOM 6699 O O . ALA A 1 850 ? -11.861 -5.247 19.625 1.00 83.25 850 ALA A O 1
ATOM 6700 N N . GLU A 1 851 ? -9.838 -5.834 18.907 1.00 81.19 851 GLU A N 1
ATOM 6701 C CA . GLU A 1 851 ? -10.164 -5.787 17.475 1.00 81.19 851 GLU A CA 1
ATOM 6702 C C . GLU A 1 851 ? -10.989 -6.985 16.989 1.00 81.19 851 GLU A C 1
ATOM 6704 O O . GLU A 1 851 ? -11.680 -6.877 15.971 1.00 81.19 851 GLU A O 1
ATOM 6709 N N . GLU A 1 852 ? -10.963 -8.095 17.724 1.00 80.12 852 GLU A N 1
ATOM 6710 C CA . GLU A 1 852 ? -11.560 -9.381 17.347 1.00 80.12 852 GLU A CA 1
ATOM 6711 C C . GLU A 1 852 ? -12.799 -9.758 18.185 1.00 80.12 852 GLU A C 1
ATOM 6713 O O . GLU A 1 852 ? -13.244 -10.904 18.135 1.00 80.12 852 GLU A O 1
ATOM 6718 N N . ALA A 1 853 ? -13.373 -8.801 18.932 1.00 84.75 853 ALA A N 1
ATOM 6719 C CA . ALA A 1 853 ? -14.579 -8.999 19.750 1.00 84.75 853 ALA A CA 1
ATOM 6720 C C . ALA A 1 853 ? -15.752 -9.580 18.943 1.00 84.75 853 ALA A C 1
ATOM 6722 O O . ALA A 1 853 ? -15.949 -9.229 17.777 1.00 84.75 853 ALA A O 1
ATOM 6723 N N . GLY A 1 854 ? -16.576 -10.426 19.565 1.00 82.31 854 GLY A N 1
ATOM 6724 C CA . GLY A 1 854 ? -17.580 -11.219 18.851 1.00 82.31 854 GLY A CA 1
ATOM 6725 C C . GLY A 1 854 ? -18.666 -10.391 18.174 1.00 82.31 854 GLY A C 1
ATOM 6726 O O . GLY A 1 854 ? -19.085 -10.717 17.066 1.00 82.31 854 GLY A O 1
ATOM 6727 N N . MET A 1 855 ? -19.034 -9.250 18.766 1.00 83.00 855 MET A N 1
ATOM 6728 C CA . MET A 1 855 ? -19.977 -8.297 18.161 1.00 83.00 855 MET A CA 1
ATOM 6729 C C . MET A 1 855 ? -19.503 -7.703 16.820 1.00 83.00 855 MET A C 1
ATOM 6731 O O . MET A 1 855 ? -20.290 -7.085 16.110 1.00 83.00 855 MET A O 1
ATOM 6735 N N . ALA A 1 856 ? -18.220 -7.861 16.478 1.00 78.94 856 ALA A N 1
ATOM 6736 C CA . ALA A 1 856 ? -17.632 -7.375 15.235 1.00 78.94 856 ALA A CA 1
ATOM 6737 C C . ALA A 1 856 ? -17.872 -8.315 14.034 1.00 78.94 856 ALA A C 1
ATOM 6739 O O . ALA A 1 856 ? -17.576 -7.973 12.886 1.00 78.94 856 ALA A O 1
ATOM 6740 N N . TYR A 1 857 ? -18.410 -9.504 14.281 1.00 82.38 857 TYR A N 1
ATOM 6741 C CA . TYR A 1 857 ? -18.678 -10.518 13.272 1.00 82.38 857 TYR A CA 1
ATOM 6742 C C . TYR A 1 857 ? -20.187 -10.668 13.025 1.00 82.38 857 TYR A C 1
ATOM 6744 O O . TYR A 1 857 ? -21.009 -10.238 13.837 1.00 82.38 857 TYR A O 1
ATOM 6752 N N . LYS A 1 858 ? -20.574 -11.245 11.879 1.00 83.31 858 LYS A N 1
ATOM 6753 C CA . LYS A 1 858 ? -21.952 -11.736 11.707 1.00 83.31 858 LYS A CA 1
ATOM 6754 C C . LYS A 1 858 ? -22.206 -12.838 12.731 1.00 83.31 858 LYS A C 1
ATOM 6756 O O . LYS A 1 858 ? -21.267 -13.509 13.165 1.00 83.31 858 LYS A O 1
ATOM 6761 N N . ASP A 1 859 ? -23.474 -13.077 13.052 1.00 87.38 859 ASP A N 1
ATOM 6762 C CA . ASP A 1 859 ? -23.828 -14.318 13.727 1.00 87.38 859 ASP A CA 1
ATOM 6763 C C . ASP A 1 859 ? -23.430 -15.499 12.828 1.00 87.38 859 ASP A C 1
ATOM 6765 O O . ASP A 1 859 ? -23.994 -15.726 11.754 1.00 87.38 859 ASP A O 1
ATOM 6769 N N . ILE A 1 860 ? -22.411 -16.229 13.279 1.00 91.00 860 ILE A N 1
ATOM 6770 C CA . ILE A 1 860 ? -21.895 -17.437 12.639 1.00 91.00 860 ILE A CA 1
ATOM 6771 C C . ILE A 1 860 ? -23.013 -18.468 12.438 1.00 91.00 860 ILE A C 1
ATOM 6773 O O . ILE A 1 860 ? -23.042 -19.138 11.408 1.00 91.00 860 ILE A O 1
ATOM 6777 N N . SER A 1 861 ? -23.975 -18.518 13.362 1.00 92.00 861 SER A N 1
ATOM 6778 C CA . SER A 1 861 ? -25.134 -19.408 13.316 1.00 92.00 861 SER A CA 1
ATOM 6779 C C . SER A 1 861 ? -26.014 -19.110 12.100 1.00 92.00 861 SER A C 1
ATOM 6781 O O . SER A 1 861 ? -26.400 -20.036 11.399 1.00 92.00 861 SER A O 1
ATOM 6783 N N . GLN A 1 862 ? -26.268 -17.834 11.783 1.00 92.75 862 GLN A N 1
ATOM 6784 C CA . GLN A 1 862 ? -27.063 -17.432 10.612 1.00 92.75 862 GLN A CA 1
ATOM 6785 C C . GLN A 1 862 ? -26.356 -17.736 9.288 1.00 92.75 862 GLN A C 1
ATOM 6787 O O . GLN A 1 862 ? -26.998 -18.160 8.326 1.00 92.75 862 GLN A O 1
ATOM 6792 N N . VAL A 1 863 ? -25.034 -17.540 9.225 1.00 91.81 863 VAL A N 1
ATOM 6793 C CA . VAL A 1 863 ? -24.240 -17.883 8.033 1.00 91.81 863 VAL A CA 1
ATOM 6794 C C . VAL A 1 863 ? -24.292 -19.390 7.790 1.00 91.81 863 VAL A C 1
ATOM 6796 O O . VAL A 1 863 ? -24.619 -19.819 6.687 1.00 91.81 863 VAL A O 1
ATOM 6799 N N . VAL A 1 864 ? -24.048 -20.185 8.832 1.00 95.00 864 VAL A N 1
ATOM 6800 C CA . VAL A 1 864 ? -24.105 -21.651 8.789 1.00 95.00 864 VAL A CA 1
ATOM 6801 C C . VAL A 1 864 ? -25.504 -22.160 8.431 1.00 95.00 864 VAL A C 1
ATOM 6803 O O . VAL A 1 864 ? -25.632 -22.979 7.527 1.00 95.00 864 VAL A O 1
ATOM 6806 N N . GLU A 1 865 ? -26.555 -21.622 9.054 1.00 95.88 865 GLU A N 1
ATOM 6807 C CA . GLU A 1 865 ? -27.953 -21.949 8.746 1.00 95.88 865 GLU A CA 1
ATOM 6808 C C . GLU A 1 865 ? -28.307 -21.652 7.282 1.00 95.88 865 GLU A C 1
ATOM 6810 O O . GLU A 1 865 ? -29.055 -22.397 6.654 1.00 95.88 865 GLU A O 1
ATOM 6815 N N . THR A 1 866 ? -27.733 -20.593 6.703 1.00 95.75 866 THR A N 1
ATOM 6816 C CA . THR A 1 866 ? -27.945 -20.254 5.289 1.00 95.75 866 THR A CA 1
ATOM 6817 C C . THR A 1 866 ? -27.298 -21.284 4.357 1.00 95.75 866 THR A C 1
ATOM 6819 O O . THR A 1 866 ? -27.922 -21.674 3.373 1.00 95.75 866 THR A O 1
ATOM 6822 N N . MET A 1 867 ? -26.083 -21.764 4.653 1.00 96.00 867 MET A N 1
ATOM 6823 C CA . MET A 1 867 ? -25.408 -22.786 3.829 1.00 96.00 867 MET A CA 1
ATOM 6824 C C . MET A 1 867 ? -26.055 -24.175 3.973 1.00 96.00 867 MET A C 1
ATOM 6826 O O . MET A 1 867 ? -26.131 -24.927 3.002 1.00 96.00 867 MET A O 1
ATOM 6830 N N . ASP A 1 868 ? -26.559 -24.487 5.168 1.00 96.75 868 ASP A N 1
ATOM 6831 C CA . ASP A 1 868 ? -27.265 -25.730 5.492 1.00 96.75 868 ASP A CA 1
ATOM 6832 C C . ASP A 1 868 ? -28.648 -25.790 4.826 1.00 96.75 868 ASP A C 1
ATOM 6834 O O . ASP A 1 868 ? -28.965 -26.768 4.152 1.00 96.75 868 ASP A O 1
ATOM 6838 N N . ARG A 1 869 ? -29.428 -24.700 4.876 1.00 96.62 869 ARG A N 1
ATOM 6839 C CA . ARG A 1 869 ? -30.715 -24.590 4.162 1.00 96.62 869 ARG A CA 1
ATOM 6840 C C . ARG A 1 869 ? -30.568 -24.468 2.644 1.00 96.62 869 ARG A C 1
ATOM 6842 O O . ARG A 1 869 ? -31.458 -24.899 1.914 1.00 96.62 869 ARG A O 1
ATOM 6849 N N . ALA A 1 870 ? -29.452 -23.924 2.157 1.00 96.00 870 ALA A N 1
ATOM 6850 C CA . ALA A 1 870 ? -29.060 -24.040 0.752 1.00 96.00 870 ALA A CA 1
ATOM 6851 C C . ALA A 1 870 ? -28.585 -25.464 0.393 1.00 96.00 870 ALA A C 1
ATOM 6853 O O . ALA A 1 870 ? -28.463 -25.792 -0.780 1.00 96.00 870 ALA A O 1
ATOM 6854 N N . GLY A 1 871 ? -28.340 -26.334 1.375 1.00 97.06 871 GLY A N 1
ATOM 6855 C CA . GLY A 1 871 ? -27.911 -27.717 1.174 1.00 97.06 871 GLY A CA 1
ATOM 6856 C C . GLY A 1 871 ? -26.471 -27.877 0.682 1.00 97.06 871 GLY A C 1
ATOM 6857 O O . GLY A 1 871 ? -26.079 -29.001 0.387 1.00 97.06 871 GLY A O 1
ATOM 6858 N N . ILE A 1 872 ? -25.678 -26.802 0.600 1.00 97.19 872 ILE A N 1
ATOM 6859 C CA . ILE A 1 872 ? -24.293 -26.819 0.086 1.00 97.19 872 ILE A CA 1
ATOM 6860 C C . ILE A 1 872 ? -23.238 -27.118 1.164 1.00 97.19 872 ILE A C 1
ATOM 6862 O O . ILE A 1 872 ? -22.067 -27.290 0.849 1.00 97.19 872 ILE A O 1
ATOM 6866 N N . SER A 1 873 ? -23.632 -27.198 2.437 1.00 97.00 873 SER A N 1
ATOM 6867 C CA . SER A 1 873 ? -22.835 -27.826 3.500 1.00 97.00 873 SER A CA 1
ATOM 6868 C C . SER A 1 873 ? -23.716 -28.118 4.716 1.00 97.00 873 SER A C 1
ATOM 6870 O O . SER A 1 873 ? -24.301 -27.185 5.264 1.00 97.00 873 SER A O 1
ATOM 6872 N N . LYS A 1 874 ? -23.795 -29.379 5.153 1.00 97.75 874 LYS A N 1
ATOM 6873 C CA . LYS A 1 874 ? -24.660 -29.834 6.257 1.00 97.75 874 LYS A CA 1
ATOM 6874 C C . LYS A 1 874 ? -23.991 -29.621 7.622 1.00 97.75 874 LYS A C 1
ATOM 6876 O O . LYS A 1 874 ? -22.829 -29.988 7.795 1.00 97.75 874 LYS A O 1
ATOM 6881 N N . LYS A 1 875 ? -24.715 -29.080 8.607 1.00 97.44 875 LYS A N 1
ATOM 6882 C CA . LYS A 1 875 ? -24.260 -28.927 10.007 1.00 97.44 875 LYS A CA 1
ATOM 6883 C C . LYS A 1 875 ? -23.921 -30.280 10.644 1.00 97.44 875 LYS A C 1
ATOM 6885 O O . LYS A 1 875 ? -24.692 -31.226 10.513 1.00 97.44 875 LYS A O 1
ATOM 6890 N N . VAL A 1 876 ? -22.818 -30.343 11.399 1.00 97.69 876 VAL A N 1
ATOM 6891 C CA . VAL A 1 876 ? -22.456 -31.516 12.220 1.00 97.69 876 VAL A CA 1
ATOM 6892 C C . VAL A 1 876 ? -22.381 -31.134 13.699 1.00 97.69 876 VAL A C 1
ATOM 6894 O O . VAL A 1 876 ? -23.197 -31.612 14.483 1.00 97.69 876 VAL A O 1
ATOM 6897 N N . VAL A 1 877 ? -21.501 -30.201 14.087 1.00 97.19 877 VAL A N 1
ATOM 6898 C CA . VAL A 1 877 ? -21.441 -29.658 15.463 1.00 97.19 877 VAL A CA 1
ATOM 6899 C C . VAL A 1 877 ? -21.111 -28.165 15.492 1.00 97.19 877 VAL A C 1
ATOM 6901 O O . VAL A 1 877 ? -20.349 -27.669 14.658 1.00 97.19 877 VAL A O 1
ATOM 6904 N N . ALA A 1 878 ? -21.637 -27.449 16.487 1.00 97.00 878 ALA A N 1
ATOM 6905 C CA . ALA A 1 878 ? -21.073 -26.167 16.907 1.00 97.00 878 ALA A CA 1
ATOM 6906 C C . ALA A 1 878 ? -19.979 -26.372 17.967 1.00 97.00 878 ALA A C 1
ATOM 6908 O O . ALA A 1 878 ? -20.044 -27.277 18.801 1.00 97.00 878 ALA A O 1
ATOM 6909 N N . LEU A 1 879 ? -18.989 -25.486 17.943 1.00 96.94 879 LEU A N 1
ATOM 6910 C CA . LEU A 1 879 ? -17.823 -25.480 18.818 1.00 96.94 879 LEU A CA 1
ATOM 6911 C C . LEU A 1 879 ? -17.779 -24.130 19.541 1.00 96.94 879 LEU A C 1
ATOM 6913 O O . LEU A 1 879 ? -17.767 -23.086 18.890 1.00 96.94 879 LEU A O 1
ATOM 6917 N N . ARG A 1 880 ? -17.762 -24.128 20.876 1.00 95.44 880 ARG A N 1
ATOM 6918 C CA . ARG A 1 880 ? -17.693 -22.920 21.720 1.00 95.44 880 ARG A CA 1
ATOM 6919 C C . ARG A 1 880 ? -16.268 -22.725 22.268 1.00 95.44 880 ARG A C 1
ATOM 6921 O O . ARG A 1 880 ? -15.631 -23.713 22.629 1.00 95.44 880 ARG A O 1
ATOM 6928 N N . PRO A 1 881 ? -15.740 -21.493 22.346 1.00 95.69 881 PRO A N 1
ATOM 6929 C CA . PRO A 1 881 ? -14.377 -21.246 22.812 1.00 95.69 881 PRO A CA 1
ATOM 6930 C C . PRO A 1 881 ? -14.250 -21.481 24.323 1.00 95.69 881 PRO A C 1
ATOM 6932 O O . PRO A 1 881 ? -15.199 -21.256 25.073 1.00 95.69 881 PRO A O 1
ATOM 6935 N N . ILE A 1 882 ? -13.061 -21.893 24.771 1.00 97.25 882 ILE A N 1
ATOM 6936 C CA . ILE A 1 882 ? -12.664 -21.949 26.194 1.00 97.25 882 ILE A CA 1
ATOM 6937 C C . ILE A 1 882 ? -11.251 -21.394 26.440 1.00 97.25 882 ILE A C 1
ATOM 6939 O O . ILE A 1 882 ? -10.961 -20.918 27.536 1.00 97.25 882 ILE A O 1
ATOM 6943 N N . GLY A 1 883 ? -10.382 -21.402 25.426 1.00 96.56 883 GLY A N 1
ATOM 6944 C CA . GLY A 1 883 ? -9.029 -20.848 25.476 1.00 96.56 883 GLY A CA 1
ATOM 6945 C C . GLY A 1 883 ? -8.669 -20.152 24.164 1.00 96.56 883 GLY A C 1
ATOM 6946 O O . GLY A 1 883 ? -9.047 -20.629 23.101 1.00 96.56 883 GLY A O 1
ATOM 6947 N N . ASN A 1 884 ? -7.959 -19.025 24.202 1.00 93.56 884 ASN A N 1
ATOM 6948 C CA . ASN A 1 884 ? -7.709 -18.205 23.012 1.00 93.56 884 ASN A CA 1
ATOM 6949 C C . ASN A 1 884 ? -6.286 -17.616 22.979 1.00 93.56 884 ASN A C 1
ATOM 6951 O O . ASN A 1 884 ? -5.798 -17.104 23.985 1.00 93.56 884 ASN A O 1
ATOM 6955 N N . VAL A 1 885 ? -5.654 -17.640 21.805 1.00 90.94 885 VAL A N 1
ATOM 6956 C CA . VAL A 1 885 ? -4.314 -17.114 21.500 1.00 90.94 885 VAL A CA 1
ATOM 6957 C C . VAL A 1 885 ? -4.418 -16.218 20.257 1.00 90.94 885 VAL A C 1
ATOM 6959 O O . VAL A 1 885 ? -4.802 -16.678 19.180 1.00 90.94 885 VAL A O 1
ATOM 6962 N N . LYS A 1 886 ? -4.096 -14.926 20.398 1.00 79.94 886 LYS A N 1
ATOM 6963 C CA . LYS A 1 886 ? -4.190 -13.892 19.341 1.00 79.94 886 LYS A CA 1
ATOM 6964 C C . LYS A 1 886 ? -2.850 -13.180 19.110 1.00 79.94 886 LYS A C 1
ATOM 6966 O O . LYS A 1 886 ? -2.066 -13.017 20.047 1.00 79.94 886 LYS A O 1
ATOM 6971 N N . GLY A 1 887 ? -2.613 -12.732 17.873 1.00 62.03 887 GLY A N 1
ATOM 6972 C CA . GLY A 1 887 ? -1.445 -11.924 17.475 1.00 62.03 887 GLY A CA 1
ATOM 6973 C C . GLY A 1 887 ? -1.755 -10.462 17.194 1.00 62.03 887 GLY A C 1
ATOM 6974 O O . GLY A 1 887 ? -2.543 -9.875 17.963 1.00 62.03 887 GLY A O 1
#